Protein AF-A0A956KZS9-F1 (afdb_monomer_lite)

Radius of gyration: 33.41 Å; chains: 1; bounding box: 95×97×82 Å

Sequence (768 aa):
MQSKARRGGLTLGVLTASLLLGGCYVGGARHADEGEDDDGGEDGSRAAGRLVGPQTCVDTDKFFKENIWAPVLSKKCIGCHNPTGQAANTDLVLQMSDYPGYLEVNQQTMANVARLEIDGMPLLLAKPAALVEHGGGLQMPEGSEEYDMLAEMIERFGAPSHCKDDADINRFFDGLVDLDEEQTLRKATFLLASRMPTAEELDAVRGAGIDALDPVLDAVLHEDPFYGRIKEIVNDMLHTDAYRIGDDAVDTVDEDMFPDAFWFDAIEDTDVKNQMRALTNEAIAREPLEIVEYVLRNDKPFTEVFTGDYTIINPYSARSYGVPASEFADYDDASEKIPWSFEEIPQAGLLTTSVFLNRYPTTPTNRNRARSRFFYKFFLATDVMRLAARPLDATQIQSHNPTLNVAACTVCHANIDGPAGAFMNWDEQGRYRPMTGWFGDMIPPGFGDEELPYEDYPRAVQWLAEKMTHDSKFSLAMVHLVYTGLTGQEPLEEPMELEDVDYLARIRAFEAQDYVFKKIAEKFATSNYDLRVVFKEVVKSHYFRAVDTEETLDDQRFMELADMGTARLLPPEGLNRRLVATLGMPWIKNGVEVLNSGDYYKFFYGGIDSVSVTDRLTDMNGVMANVVERMSNEMACTATALDFTRPATERLLFPEVELTDLPGAAGAEDAIRANLVHLYQHLLGQRLDADDPEVDRAYGILTDVWQDGQAGLMLEESPYPVALPGPCRADDESIPTESQIIDDPDYTVRAWMAVVTYMLGDYRYLYE

Foldseek 3Di:
DDDDDDDDDDDDDDDDDDDDDDDDDDDDDDDDDDDDDDDDDDDDDDDDDDDDDPDDQDFLLRLCVPVNCVPPCVPQPQCQQACQHVCVVPLRHAADQQAVCSSVVNLVSLLVQLPDDDPNHRPQLCQCCPVDPNVVHNRDHPPDSNSVSSVVSSVCSVPGTDNDDPVNLVCLCPQFDWDAQQLLLQLLLLLQVLFGDDPVLSVQRPVPDNCSCVVVLVVSCLHPSNLVLLLVLVCLLQLLLLQLPQQSLLLLDDCVQQVQSQVLVPPPDPVVSRVLSNLLSVFLSCQLSVLQSVCQNVVHFSLCQFLPQWTKGALSVCSRNVNDPVVDPDSPDSPDIDTDHDPQARDRHNLLRSSSDQSQFDDPVCLQLSVLQSCCVQQQVGRLVVLLVDDDDPVQPPDPQCCVNPSSNVSSQLARQQCSQLCNQQHRSSDGRQDQDDDPSGDAHHHRPGHDDSVCSSNSSSVVSVVSVPDLSRLLSLLQSLLCSQQVDGQQRQDDDPPDPLNVLSNSLNVSRSVLSSVLSVVCVVVSNNSSSSNSSSSSDQQQIGDDGNDDDDPNSCSNCVSRHHWWFQQLVSLQSLLCRQLVHGDDDPRDRQSPDPVHCNVLQFHASSNPRSRGDRDDDPSNLVVLLVCLLLSLLARLLQQQLDALVSHRQQNQAHLPLDVPPPPSLVSLLVSLQSCCCRQQVDRDDSPDVVSVVLVVLLNVQLVVQVVQLPDPPRPDFQFRDPSSWQPDPPRPPVSTGGGNSSSNSVSSSRSSSVSSSDSSNRID

Secondary structure (DSSP, 8-state):
--------PPPPPP---------------------------------------------HHHHIIIIIIIIIIIIIITTTSSTTSTTTTSS--PPPTTSTTHHHHHHHHHHHHHT-EETTEEHHHHTTTTSS--SS--SS-TTSHHHHHHHHHHHHHHS------HHHHHGGGTTEEE--HHHHHHHHHHHHHSSPPPHHHHHHHTTS-GGGHHHHHHHHTTSHHHHHHHHHHHHHHH-GGGGGSTTTTGGGS-TTT-TTTTGGGG---HHHHHHHHHHHHHHHHHHHHHHHHHHHHTT--TTHHHH-S-EEE-HHHHHHTT--GGG-S-TT-TT--EEE--TTS---GGGG-HHHHHHS---TTTTTHHHHHHHHHHHSS--TTGGG-S---GGG--SSSHHHH-HHHHHHHHHHHHHHHHTTTB-TTS-B---SS--TTSPPSEETTEEPPGGGGGGHHHHHHHHHHHSHHHHHHHHHHHHHHHH-PPPPPPP--TT-TTHHHHHHHHHHHHHHHHHHHHHHHHTTS-HHHHHHHHHHSHHHHEEEESSPPPHHHHHHTTT-----BPPHHHHHHHHHHHHSS--EETTEETTT-TTTTTTTTT---SSS--S---S--HHHHHHHHHHHHHHHHHHHHHHHTS-GGG-SS-TT--TT--TTSTTHHHHHHHHHHHHHHHHH-----TT-HHHHHHHHHHHHHHHHHHHHHTSTT-SS-SBPPGGG-B--TTS-TTT-B-B-TTSHHHHHHHHHHHHHTSHHHHB-

pLDDT: mean 86.35, std 18.4, range [23.5, 98.75]

Structure (mmCIF, N/CA/C/O backbone):
data_AF-A0A956KZS9-F1
#
_entry.id   AF-A0A956KZS9-F1
#
loop_
_atom_site.group_PDB
_atom_site.id
_atom_site.type_symbol
_atom_site.label_atom_id
_atom_site.label_alt_id
_atom_site.label_comp_id
_atom_site.label_asym_id
_atom_site.label_entity_id
_atom_site.label_seq_id
_atom_site.pdbx_PDB_ins_code
_atom_site.Cartn_x
_atom_site.Cartn_y
_atom_site.Cartn_z
_atom_site.occupancy
_atom_site.B_iso_or_equiv
_atom_site.auth_seq_id
_atom_site.auth_comp_id
_atom_site.auth_asym_id
_atom_site.auth_atom_id
_atom_site.pdbx_PDB_model_num
ATOM 1 N N . MET A 1 1 ? 30.436 46.654 -4.394 1.00 29.55 1 MET A N 1
ATOM 2 C CA . MET A 1 1 ? 30.873 47.725 -3.469 1.00 29.55 1 MET A CA 1
ATOM 3 C C . MET A 1 1 ? 29.718 48.000 -2.512 1.00 29.55 1 MET A C 1
ATOM 5 O O . MET A 1 1 ? 28.668 48.353 -3.016 1.00 29.55 1 MET A O 1
ATOM 9 N N . GLN A 1 2 ? 29.944 47.813 -1.198 1.00 28.27 2 GLN A N 1
ATOM 10 C CA . GLN A 1 2 ? 29.070 48.126 -0.036 1.00 28.27 2 GLN A CA 1
ATOM 11 C C . GLN A 1 2 ? 27.721 47.366 0.065 1.00 28.27 2 GLN A C 1
ATOM 13 O O . GLN A 1 2 ? 27.026 47.228 -0.921 1.00 28.27 2 GLN A O 1
ATOM 18 N N . SER A 1 3 ? 27.261 46.844 1.210 1.00 26.53 3 SER A N 1
ATOM 19 C CA . SER A 1 3 ? 27.830 46.711 2.560 1.00 26.53 3 SER A CA 1
ATOM 20 C C . SER A 1 3 ? 27.109 45.594 3.334 1.00 26.53 3 SER A C 1
ATOM 22 O O . SER A 1 3 ? 25.911 45.396 3.173 1.00 26.53 3 SER A O 1
ATOM 24 N N . LYS A 1 4 ? 27.861 44.921 4.211 1.00 28.58 4 LYS A N 1
ATOM 25 C CA . LYS A 1 4 ? 27.448 43.883 5.168 1.00 28.58 4 LYS A CA 1
ATOM 26 C C . LYS A 1 4 ? 26.444 44.387 6.218 1.00 28.58 4 LYS A C 1
ATOM 28 O O . LYS A 1 4 ? 26.635 45.476 6.752 1.00 28.58 4 LYS A O 1
ATOM 33 N N . ALA A 1 5 ? 25.525 43.517 6.646 1.00 28.47 5 ALA A N 1
ATOM 34 C CA . ALA A 1 5 ? 24.864 43.598 7.950 1.00 28.47 5 ALA A CA 1
ATOM 35 C C . ALA A 1 5 ? 24.845 42.218 8.636 1.00 28.47 5 ALA A C 1
ATOM 37 O O . ALA A 1 5 ? 24.549 41.201 8.018 1.00 28.47 5 A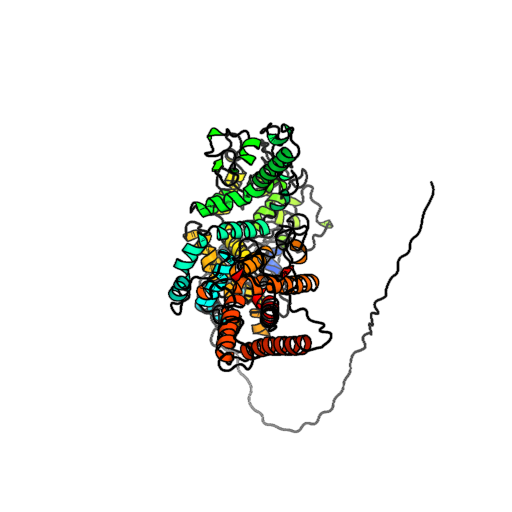LA A O 1
ATOM 38 N N . ARG A 1 6 ? 25.234 42.217 9.917 1.00 27.00 6 ARG A N 1
ATOM 39 C CA . ARG A 1 6 ? 25.347 41.086 10.853 1.00 27.00 6 ARG A CA 1
ATOM 40 C C . ARG A 1 6 ? 24.012 40.803 11.554 1.00 27.00 6 ARG A C 1
ATOM 42 O O . ARG A 1 6 ? 23.417 41.749 12.058 1.00 27.00 6 ARG A O 1
ATOM 49 N N . ARG A 1 7 ? 23.683 39.523 11.749 1.00 27.20 7 ARG A N 1
ATOM 50 C CA . ARG A 1 7 ? 23.001 38.899 12.914 1.00 27.20 7 ARG A CA 1
ATOM 51 C C . ARG A 1 7 ? 23.499 37.439 12.914 1.00 27.20 7 ARG A C 1
ATOM 53 O O . ARG A 1 7 ? 23.605 36.878 11.838 1.00 27.20 7 ARG A O 1
ATOM 60 N N . GLY A 1 8 ? 23.968 36.779 13.968 1.00 24.44 8 GLY A N 1
ATOM 61 C CA . GLY A 1 8 ? 23.693 36.863 15.399 1.00 24.44 8 GLY A CA 1
ATOM 62 C C . GLY A 1 8 ? 23.300 35.447 15.841 1.00 24.44 8 GLY A C 1
ATOM 63 O O . GLY A 1 8 ? 22.121 35.200 16.037 1.00 24.44 8 GLY A O 1
ATOM 64 N N . GLY A 1 9 ? 24.258 34.509 15.859 1.00 25.16 9 GLY A N 1
ATOM 65 C CA . GLY A 1 9 ? 24.026 33.099 16.194 1.00 25.16 9 GLY A CA 1
ATOM 66 C C . GLY A 1 9 ? 24.238 32.830 17.684 1.00 25.16 9 GLY A C 1
ATOM 67 O O . GLY A 1 9 ? 25.279 33.199 18.228 1.00 25.16 9 GLY A O 1
ATOM 68 N N . LEU A 1 10 ? 23.248 32.204 18.321 1.00 23.50 10 LEU A N 1
ATOM 69 C CA . LEU A 1 10 ? 23.356 31.580 19.638 1.00 23.50 10 LEU A CA 1
ATOM 70 C C . LEU A 1 10 ? 23.712 30.101 19.430 1.00 23.50 10 LEU A C 1
ATOM 72 O O . LEU A 1 10 ? 22.938 29.359 18.836 1.00 23.50 10 LEU A O 1
ATOM 76 N N . THR A 1 11 ? 24.873 29.684 19.922 1.00 26.30 11 THR A N 1
ATOM 77 C CA . THR A 1 11 ? 25.289 28.282 20.044 1.00 26.30 11 THR A CA 1
ATOM 78 C C . THR A 1 11 ? 25.059 27.828 21.483 1.00 26.30 11 THR A C 1
ATOM 80 O O . THR A 1 11 ? 25.614 28.417 22.411 1.00 26.30 11 THR A O 1
ATOM 83 N N . LEU A 1 12 ? 24.248 26.784 21.674 1.00 26.41 12 LEU A N 1
ATOM 84 C CA . LEU A 1 12 ? 24.100 26.082 22.949 1.00 26.41 12 LEU A CA 1
ATOM 85 C C . LEU A 1 12 ? 25.038 24.866 22.926 1.00 26.41 12 LEU A C 1
ATOM 87 O O . LEU A 1 12 ? 24.951 24.028 22.032 1.00 26.41 12 LEU A O 1
ATOM 91 N N . GLY A 1 13 ? 25.995 24.836 23.853 1.00 24.91 13 GLY A N 1
ATOM 92 C CA . GLY A 1 13 ? 27.030 23.810 23.937 1.00 24.91 13 GLY A CA 1
ATOM 93 C C . GLY A 1 13 ? 26.538 22.530 24.608 1.00 24.91 13 GLY A C 1
ATOM 94 O O . GLY A 1 13 ? 25.957 22.579 25.689 1.00 24.91 13 GLY A O 1
ATOM 95 N N . VAL A 1 14 ? 26.837 21.394 23.979 1.00 27.14 14 VAL A N 1
ATOM 96 C CA . VAL A 1 14 ? 26.756 20.054 24.569 1.00 27.14 14 VAL A CA 1
ATOM 97 C C . VAL A 1 14 ? 28.148 19.690 25.088 1.00 27.14 14 VAL A C 1
ATOM 99 O O . VAL A 1 14 ? 29.134 19.763 24.356 1.00 27.14 14 VAL A O 1
ATOM 102 N N . LEU A 1 15 ? 28.228 19.357 26.377 1.00 24.78 15 LEU A N 1
ATOM 103 C CA . LEU A 1 15 ? 29.437 18.904 27.060 1.00 24.78 15 LEU A CA 1
ATOM 104 C C . LEU A 1 15 ? 29.672 17.418 26.762 1.00 24.78 15 LEU A C 1
ATOM 106 O O . LEU A 1 15 ? 28.951 16.557 27.258 1.00 24.78 15 LEU A O 1
ATOM 110 N N . THR A 1 16 ? 30.712 17.125 25.990 1.00 26.62 16 THR A N 1
ATOM 111 C CA . THR A 1 16 ? 31.341 15.806 25.880 1.00 26.62 16 THR A CA 1
ATOM 112 C C . THR A 1 16 ? 32.398 15.651 26.972 1.00 26.62 16 THR A C 1
ATOM 114 O O . THR A 1 16 ? 33.301 16.478 27.101 1.00 26.62 16 THR A O 1
ATOM 117 N N . ALA A 1 17 ? 32.306 14.578 27.758 1.00 26.05 17 ALA A N 1
ATOM 118 C CA . ALA A 1 17 ? 33.358 14.148 28.672 1.00 26.05 17 ALA A CA 1
ATOM 119 C C . ALA A 1 17 ? 33.987 12.859 28.129 1.00 26.05 17 ALA A C 1
ATOM 121 O O . ALA A 1 17 ? 33.411 11.780 28.223 1.00 26.05 17 ALA A O 1
ATOM 122 N N . SER A 1 18 ? 35.179 12.991 27.553 1.00 26.69 18 SER A N 1
ATOM 123 C CA . SER A 1 18 ? 36.090 11.884 27.263 1.00 26.69 18 SER A CA 1
ATOM 124 C C . SER A 1 18 ? 37.120 11.795 28.387 1.00 26.69 18 SER A C 1
ATOM 126 O O . SER A 1 18 ? 37.703 12.813 28.762 1.00 26.69 18 SER A O 1
ATOM 128 N N . LEU A 1 19 ? 37.395 10.592 28.894 1.00 26.47 19 LEU A N 1
ATOM 129 C CA . LEU A 1 19 ? 38.575 10.329 29.716 1.00 26.47 19 LEU A CA 1
ATOM 130 C C . LEU A 1 19 ? 39.241 9.021 29.285 1.00 26.47 19 LEU A C 1
ATOM 132 O O . LEU A 1 19 ? 38.595 8.010 29.032 1.00 26.47 19 LEU A O 1
ATOM 136 N N . LEU A 1 20 ? 40.554 9.147 29.133 1.00 27.00 20 LEU A N 1
ATOM 137 C CA . LEU A 1 20 ? 41.500 8.286 28.443 1.00 27.00 20 LEU A CA 1
ATOM 138 C C . LEU A 1 20 ? 41.986 7.088 29.274 1.00 27.00 20 LEU A C 1
ATOM 140 O O . LEU A 1 20 ? 42.262 7.210 30.463 1.00 27.00 20 LEU A O 1
ATOM 144 N N . LEU A 1 21 ? 42.182 5.984 28.550 1.00 29.50 21 LEU A N 1
ATOM 145 C CA . LEU A 1 21 ? 43.272 4.995 28.581 1.00 29.50 21 LEU A CA 1
ATOM 146 C C . LEU A 1 21 ? 44.408 5.122 29.622 1.00 29.50 21 LEU A C 1
ATOM 148 O O . LEU A 1 21 ? 45.115 6.125 29.704 1.00 29.50 21 LEU A O 1
ATOM 152 N N . GLY A 1 22 ? 44.717 3.968 30.218 1.00 27.72 22 GLY A N 1
ATOM 153 C CA . GLY A 1 22 ? 46.010 3.544 30.772 1.00 27.72 22 GLY A CA 1
ATOM 154 C C . GLY A 1 22 ? 45.788 2.231 31.535 1.00 27.72 22 GLY A C 1
ATOM 155 O O . GLY A 1 22 ? 44.811 2.123 32.258 1.00 27.72 22 GLY A O 1
ATOM 156 N N . GLY A 1 23 ? 46.562 1.157 31.442 1.00 25.03 23 GLY A N 1
ATOM 157 C CA . GLY A 1 23 ? 47.848 0.856 30.834 1.00 25.03 23 GLY A CA 1
ATOM 158 C C . GLY A 1 23 ? 48.232 -0.563 31.296 1.00 25.03 23 GLY A C 1
ATOM 159 O O . GLY A 1 23 ? 47.736 -1.062 32.303 1.00 25.03 23 GLY A O 1
ATOM 160 N N . CYS A 1 24 ? 49.075 -1.218 30.513 1.00 25.02 24 CYS A N 1
ATOM 161 C CA . CYS A 1 24 ? 49.423 -2.634 30.548 1.00 25.02 24 CYS A CA 1
ATOM 162 C C . CYS A 1 24 ? 50.273 -3.133 31.751 1.00 25.02 24 CYS A C 1
ATOM 164 O O . CYS A 1 24 ? 51.173 -2.437 32.206 1.00 25.02 24 CYS A O 1
ATOM 166 N N . TYR A 1 25 ? 50.089 -4.432 32.058 1.00 24.92 25 TYR A N 1
ATOM 167 C CA . TYR A 1 25 ? 51.098 -5.495 32.303 1.00 24.92 25 TYR A CA 1
ATOM 168 C C . TYR A 1 25 ? 51.857 -5.706 33.648 1.00 24.92 25 TYR A C 1
ATOM 170 O O . TYR A 1 25 ? 52.351 -4.785 34.287 1.00 24.92 25 TYR A O 1
ATOM 178 N N . VAL A 1 26 ? 52.092 -7.020 33.888 1.00 27.70 26 VAL A N 1
ATOM 179 C CA . VAL A 1 26 ? 53.012 -7.758 34.806 1.00 27.70 26 VAL A CA 1
ATOM 180 C C . VAL A 1 26 ? 52.550 -7.882 36.272 1.00 27.70 26 VAL A C 1
ATOM 182 O O . VAL A 1 26 ? 52.285 -6.883 36.916 1.00 27.70 26 VAL A O 1
ATOM 185 N N . GLY A 1 27 ? 52.461 -9.044 36.936 1.00 24.81 27 GLY A N 1
ATOM 186 C CA . GLY A 1 27 ? 52.940 -10.414 36.699 1.00 24.81 27 GLY A CA 1
ATOM 187 C C . GLY A 1 27 ? 53.553 -10.980 38.001 1.00 24.81 27 GLY A C 1
ATOM 188 O O . GLY A 1 27 ? 54.194 -10.233 38.734 1.00 24.81 27 GLY A O 1
ATOM 189 N N . GLY A 1 28 ? 53.404 -12.288 38.272 1.00 24.89 28 GLY A N 1
ATOM 190 C CA . GLY A 1 28 ? 54.366 -13.038 39.106 1.00 24.89 28 GLY A CA 1
ATOM 191 C C . GLY A 1 28 ? 53.866 -13.811 40.342 1.00 24.89 28 GLY A C 1
ATOM 192 O O . GLY A 1 28 ? 53.926 -13.301 41.452 1.00 24.89 28 GLY A O 1
ATOM 193 N N . ALA A 1 29 ? 53.525 -15.085 40.108 1.00 27.73 29 ALA A N 1
ATOM 194 C CA . ALA A 1 29 ? 53.951 -16.316 40.806 1.00 27.73 29 ALA A CA 1
ATOM 195 C C . ALA A 1 29 ? 53.845 -16.488 42.343 1.00 27.73 29 ALA A C 1
ATOM 197 O O . ALA A 1 29 ? 54.455 -15.750 43.114 1.00 27.73 29 ALA A O 1
ATOM 198 N N . ARG A 1 30 ? 53.299 -17.651 42.754 1.00 27.86 30 ARG A N 1
ATOM 199 C CA . ARG A 1 30 ? 54.011 -18.658 43.579 1.00 27.86 30 ARG A CA 1
ATOM 200 C C . ARG A 1 30 ? 53.316 -20.033 43.588 1.00 27.86 30 ARG A C 1
ATOM 202 O O . ARG A 1 30 ? 52.121 -20.127 43.828 1.00 27.86 30 ARG A O 1
ATOM 209 N N . HIS A 1 31 ? 54.136 -21.055 43.341 1.00 27.97 31 HIS A N 1
ATOM 210 C CA . HIS A 1 31 ? 53.910 -22.498 43.477 1.00 27.97 31 HIS A CA 1
ATOM 211 C C . HIS A 1 31 ? 53.661 -22.957 44.923 1.00 27.97 31 HIS A C 1
ATOM 213 O O . HIS A 1 31 ? 54.248 -22.389 45.846 1.00 27.97 31 HIS A O 1
ATOM 219 N N . ALA A 1 32 ? 52.960 -24.085 45.072 1.00 29.39 32 ALA A N 1
ATOM 220 C CA . ALA A 1 32 ? 53.435 -25.237 45.845 1.00 29.39 32 ALA A CA 1
ATOM 221 C C . ALA A 1 32 ? 52.803 -26.526 45.286 1.00 29.39 32 ALA A C 1
ATOM 223 O O . ALA A 1 32 ? 51.636 -26.532 44.904 1.00 29.39 32 ALA A O 1
ATOM 224 N N . ASP A 1 33 ? 53.643 -27.546 45.203 1.00 31.08 33 ASP A N 1
ATOM 225 C CA . ASP A 1 33 ? 53.511 -28.870 44.592 1.00 31.08 33 ASP A CA 1
ATOM 226 C C . ASP A 1 33 ? 53.568 -29.934 45.708 1.00 31.08 33 ASP A C 1
ATOM 228 O O . ASP A 1 33 ? 54.016 -29.593 46.803 1.00 31.08 33 ASP A O 1
ATOM 232 N N . GLU A 1 34 ? 53.113 -31.159 45.417 1.00 31.23 34 GLU A N 1
ATOM 233 C CA . GLU A 1 34 ? 53.352 -32.467 46.085 1.00 31.23 34 GLU A CA 1
ATOM 234 C C . GLU A 1 34 ? 52.202 -33.428 45.676 1.00 31.23 34 GLU A C 1
ATOM 236 O O . GLU A 1 34 ? 51.037 -33.123 45.924 1.00 31.23 34 GLU A O 1
ATOM 241 N N . GLY A 1 35 ? 52.392 -34.609 45.074 1.00 28.72 35 GLY A N 1
ATOM 242 C CA . GLY A 1 35 ? 53.581 -35.325 44.607 1.00 28.72 35 GLY A CA 1
ATOM 243 C C . GLY A 1 35 ? 53.212 -36.715 44.031 1.00 28.72 35 GLY A C 1
ATOM 244 O O . GLY A 1 35 ? 52.112 -37.199 44.302 1.00 28.72 35 GLY A O 1
ATOM 245 N N . GLU A 1 36 ? 54.171 -37.278 43.269 1.00 31.92 36 GLU A N 1
ATOM 246 C CA . GLU A 1 36 ? 54.556 -38.704 43.033 1.00 31.92 36 GLU A CA 1
ATOM 247 C C . GLU A 1 36 ? 53.495 -39.746 42.601 1.00 31.92 36 GLU A C 1
ATOM 249 O O . GLU A 1 36 ? 52.375 -39.763 43.095 1.00 31.92 36 GLU A O 1
ATOM 254 N N . ASP A 1 37 ? 53.757 -40.802 41.825 1.00 30.58 37 ASP A N 1
ATOM 255 C CA . ASP A 1 37 ? 54.758 -41.293 40.847 1.00 30.58 37 ASP A CA 1
ATOM 256 C C . ASP A 1 37 ? 54.265 -42.736 40.536 1.00 30.58 37 ASP A C 1
ATOM 258 O O . ASP A 1 37 ? 53.800 -43.401 41.462 1.00 30.58 37 ASP A O 1
ATOM 262 N N . ASP A 1 38 ? 54.320 -43.227 39.289 1.00 30.42 38 ASP A N 1
ATOM 263 C CA . ASP A 1 38 ? 54.950 -44.524 38.933 1.00 30.42 38 ASP A CA 1
ATOM 264 C C . ASP A 1 38 ? 54.878 -44.798 37.412 1.00 30.42 38 ASP A C 1
ATOM 266 O O . ASP A 1 38 ? 53.890 -44.510 36.731 1.00 30.42 38 ASP A O 1
ATOM 270 N N . ASP A 1 39 ? 55.968 -45.372 36.915 1.00 33.31 39 ASP A N 1
ATOM 271 C CA . ASP A 1 39 ? 56.410 -45.513 35.531 1.00 33.31 39 ASP A CA 1
ATOM 272 C C . ASP A 1 39 ? 55.851 -46.741 34.785 1.00 33.31 39 ASP A C 1
ATOM 274 O O . ASP A 1 39 ? 55.546 -47.783 35.368 1.00 33.31 39 ASP A O 1
ATOM 278 N N . GLY A 1 40 ? 55.910 -46.687 33.444 1.00 29.81 40 GLY A N 1
ATOM 279 C CA . GLY A 1 40 ? 56.301 -47.868 32.661 1.00 29.81 40 GLY A CA 1
ATOM 280 C C . GLY A 1 40 ? 55.785 -47.979 31.219 1.00 29.81 40 GLY A C 1
ATOM 281 O O . GLY A 1 40 ? 54.644 -48.375 31.002 1.00 29.81 40 GLY A O 1
ATOM 282 N N . GLY A 1 41 ? 56.692 -47.827 30.240 1.00 27.33 41 GLY A N 1
ATOM 283 C CA . GLY A 1 41 ? 56.705 -48.674 29.032 1.00 27.33 41 GLY A CA 1
ATOM 284 C C . GLY A 1 41 ? 56.684 -47.975 27.666 1.00 27.33 41 GLY A C 1
ATOM 285 O O . GLY A 1 41 ? 55.657 -47.464 27.239 1.00 27.33 41 GLY A O 1
ATOM 286 N N . GLU A 1 42 ? 57.817 -48.032 26.961 1.00 30.89 42 GLU A N 1
ATOM 287 C CA . GLU A 1 42 ? 58.079 -47.492 25.618 1.00 30.89 42 GLU A CA 1
ATOM 288 C C . GLU A 1 42 ? 57.478 -48.292 24.431 1.00 30.89 42 GLU A C 1
ATOM 290 O O . GLU A 1 42 ? 57.333 -49.511 24.484 1.00 30.89 42 GLU A O 1
ATOM 295 N N . ASP A 1 43 ? 57.333 -47.548 23.321 1.00 29.28 43 ASP A N 1
ATOM 296 C CA . ASP A 1 43 ? 57.539 -47.891 21.896 1.00 29.28 43 ASP A CA 1
ATOM 297 C C . ASP A 1 43 ? 56.428 -48.577 21.064 1.00 29.28 43 ASP A C 1
ATOM 299 O O . ASP A 1 43 ? 55.805 -49.557 21.466 1.00 29.28 43 ASP A O 1
ATOM 303 N N . GLY A 1 44 ? 56.266 -48.094 19.818 1.00 26.36 44 GLY A N 1
ATOM 304 C CA . GLY A 1 44 ? 55.715 -48.902 18.720 1.00 26.36 44 GLY A CA 1
ATOM 305 C C . GLY A 1 44 ? 54.584 -48.328 17.850 1.00 26.36 44 GLY A C 1
ATOM 306 O O . GLY A 1 44 ? 53.469 -48.826 17.880 1.00 26.36 44 GLY A O 1
ATOM 307 N N . SER A 1 45 ? 54.923 -47.395 16.955 1.00 27.77 45 SER A N 1
ATOM 308 C CA . SER A 1 45 ? 54.400 -47.244 15.575 1.00 27.77 45 SER A CA 1
ATOM 309 C C . SER A 1 45 ? 52.891 -47.066 15.267 1.00 27.77 45 SER A C 1
ATOM 311 O O . SER A 1 45 ? 52.046 -47.927 15.488 1.00 27.77 45 SER A O 1
ATOM 313 N N . ARG A 1 46 ? 52.633 -45.963 14.547 1.00 37.00 46 ARG A N 1
ATOM 314 C CA . ARG A 1 46 ? 51.462 -45.591 13.728 1.00 37.00 46 ARG A CA 1
ATOM 315 C C . ARG A 1 46 ? 50.700 -46.752 13.058 1.00 37.00 46 ARG A C 1
ATOM 317 O O . ARG A 1 46 ? 51.257 -47.451 12.215 1.00 37.00 46 ARG A O 1
ATOM 324 N N . ALA A 1 47 ? 49.383 -46.782 13.266 1.00 27.16 47 ALA A N 1
ATOM 325 C CA . ALA A 1 47 ? 48.400 -47.253 12.289 1.00 27.16 47 ALA A CA 1
ATOM 326 C C . ALA A 1 47 ? 47.096 -46.441 12.421 1.00 27.16 47 ALA A C 1
ATOM 328 O O . ALA A 1 47 ? 46.696 -46.064 13.518 1.00 27.16 47 ALA A O 1
ATOM 329 N N . ALA A 1 48 ? 46.498 -46.136 11.270 1.00 37.91 48 ALA A N 1
ATOM 330 C CA . ALA A 1 48 ? 45.388 -45.221 11.026 1.00 37.91 48 ALA A CA 1
ATOM 331 C C . ALA A 1 48 ? 44.196 -45.340 11.998 1.00 37.91 48 ALA A C 1
ATOM 333 O O . ALA A 1 48 ? 43.544 -46.380 12.083 1.00 37.91 48 ALA A O 1
ATOM 334 N N . GLY A 1 49 ? 43.875 -44.226 12.663 1.00 24.97 49 GLY A N 1
ATOM 335 C CA . GLY A 1 49 ? 42.682 -44.043 13.485 1.00 24.97 49 GLY A CA 1
ATOM 336 C C . GLY A 1 49 ? 41.702 -43.101 12.796 1.00 24.97 49 GLY A C 1
ATOM 337 O O . GLY A 1 49 ? 41.879 -41.890 12.798 1.00 24.97 49 GLY A O 1
ATOM 338 N N . ARG A 1 50 ? 40.682 -43.702 12.191 1.00 28.75 50 ARG A N 1
ATOM 339 C CA . ARG A 1 50 ? 39.466 -43.098 11.643 1.00 28.75 50 ARG A CA 1
ATOM 340 C C . ARG A 1 50 ? 38.792 -42.216 12.711 1.00 28.75 50 ARG A C 1
ATOM 342 O O . ARG A 1 50 ? 38.362 -42.745 13.732 1.00 28.75 50 ARG A O 1
ATOM 349 N N . LEU A 1 51 ? 38.680 -40.909 12.478 1.00 29.75 51 LEU A N 1
ATOM 350 C CA . LEU A 1 51 ? 37.819 -40.020 13.263 1.00 29.75 51 LEU A CA 1
ATOM 351 C C . LEU A 1 51 ? 36.449 -39.960 12.578 1.00 29.75 51 LEU A C 1
ATOM 353 O O . LEU A 1 51 ? 36.276 -39.247 11.599 1.00 29.75 51 LEU A O 1
ATOM 357 N N . VAL A 1 52 ? 35.488 -40.750 13.059 1.00 31.70 52 VAL A N 1
ATOM 358 C CA . VAL A 1 52 ? 34.066 -40.598 12.712 1.00 31.70 52 VAL A CA 1
ATOM 359 C C . VAL A 1 52 ? 33.278 -40.603 14.019 1.00 31.70 52 VAL A C 1
ATOM 361 O O . VAL A 1 52 ? 33.090 -41.655 14.630 1.00 31.70 52 VAL A O 1
ATOM 364 N N . GLY A 1 53 ? 32.863 -39.413 14.458 1.00 30.14 53 GLY A N 1
ATOM 365 C CA . GLY A 1 53 ? 31.662 -39.228 15.279 1.00 30.14 53 GLY A CA 1
ATOM 366 C C . GLY A 1 53 ? 30.416 -39.176 14.379 1.00 30.14 53 GLY A C 1
ATOM 367 O O . GLY A 1 53 ? 30.573 -39.184 13.155 1.00 30.14 53 GLY A O 1
ATOM 368 N N . PRO A 1 54 ? 29.188 -39.165 14.933 1.00 37.06 54 PRO A N 1
ATOM 369 C CA . PRO A 1 54 ? 27.968 -39.171 14.127 1.00 37.06 54 PRO A CA 1
ATOM 370 C C . PRO A 1 54 ? 27.958 -37.938 13.216 1.00 37.06 54 PRO A C 1
ATOM 372 O O . PRO A 1 54 ? 27.940 -36.811 13.702 1.00 37.06 54 PRO A O 1
ATOM 375 N N . GLN A 1 55 ? 28.031 -38.157 11.902 1.00 47.53 55 GLN A N 1
ATOM 376 C CA . GLN A 1 55 ? 27.969 -37.083 10.917 1.00 47.53 55 GLN A CA 1
ATOM 377 C C . GLN A 1 55 ? 26.593 -36.422 11.000 1.00 47.53 55 GLN A C 1
ATOM 379 O O . GLN A 1 55 ? 25.582 -37.029 10.649 1.00 47.53 55 GLN A O 1
ATOM 384 N N . THR A 1 56 ? 26.556 -35.174 11.459 1.00 56.44 56 THR A N 1
ATOM 385 C CA . THR A 1 56 ? 25.462 -34.255 11.152 1.00 56.44 56 THR A CA 1
ATOM 386 C C . THR A 1 56 ? 25.417 -34.101 9.634 1.00 56.44 56 THR A C 1
ATOM 388 O O . THR A 1 56 ? 26.404 -33.680 9.032 1.00 56.44 56 THR A O 1
ATOM 391 N N . CYS A 1 57 ? 24.311 -34.498 9.005 1.00 68.38 57 CYS A N 1
ATOM 392 C CA . CYS A 1 57 ? 24.073 -34.236 7.588 1.00 68.38 57 CYS A CA 1
ATOM 393 C C . CYS A 1 57 ? 24.109 -32.712 7.383 1.00 68.38 57 CYS A C 1
ATOM 395 O O . CYS A 1 57 ? 23.382 -31.992 8.062 1.00 68.38 57 CYS A O 1
ATOM 397 N N . VAL A 1 58 ? 24.972 -32.220 6.495 1.00 72.94 58 VAL A N 1
ATOM 398 C CA . VAL A 1 58 ? 25.022 -30.802 6.104 1.00 72.94 58 VAL A CA 1
ATOM 399 C C . VAL A 1 58 ? 24.571 -30.713 4.654 1.00 72.94 58 VAL A C 1
ATOM 401 O O . VAL A 1 58 ? 25.152 -31.410 3.815 1.00 72.94 58 VAL A O 1
ATOM 404 N N . ASP A 1 59 ? 23.549 -29.902 4.361 1.00 78.12 59 ASP A N 1
ATOM 405 C CA . ASP A 1 59 ? 23.099 -29.652 2.989 1.00 78.12 59 ASP A CA 1
ATOM 406 C C . ASP A 1 59 ? 24.239 -29.181 2.109 1.00 78.12 59 ASP A C 1
ATOM 408 O O . ASP A 1 59 ? 25.110 -28.429 2.544 1.00 78.12 59 ASP A O 1
ATOM 412 N N . THR A 1 60 ? 24.183 -29.574 0.845 1.00 81.50 60 THR A N 1
ATOM 413 C CA . THR A 1 60 ? 25.112 -29.085 -0.174 1.00 81.50 60 THR A CA 1
ATOM 414 C C . THR A 1 60 ? 25.032 -27.564 -0.290 1.00 81.50 60 THR A C 1
ATOM 416 O O . THR A 1 60 ? 26.071 -26.915 -0.367 1.00 81.50 60 THR A O 1
ATOM 419 N N . ASP A 1 61 ? 23.831 -26.990 -0.193 1.00 78.06 61 ASP A N 1
ATOM 420 C CA . ASP A 1 61 ? 23.604 -25.541 -0.266 1.00 78.06 61 ASP A CA 1
ATOM 421 C C . ASP A 1 61 ? 24.134 -24.833 0.981 1.00 78.06 61 ASP A C 1
ATOM 423 O O . ASP A 1 61 ? 24.833 -23.830 0.880 1.00 78.06 61 ASP A O 1
ATOM 427 N N . LYS A 1 62 ? 23.894 -25.399 2.170 1.00 77.19 62 LYS A N 1
ATOM 428 C CA . LYS A 1 62 ? 24.429 -24.855 3.423 1.00 77.19 62 LYS A CA 1
ATOM 429 C C . LYS A 1 62 ? 25.957 -24.897 3.443 1.00 77.19 62 LYS A C 1
ATOM 431 O O . LYS A 1 62 ? 26.592 -23.893 3.751 1.00 77.19 62 LYS A O 1
ATOM 436 N N . PHE A 1 63 ? 26.543 -26.034 3.068 1.00 84.06 63 PHE A N 1
ATOM 437 C CA . PHE A 1 63 ? 27.992 -26.184 2.964 1.00 84.06 63 PHE A CA 1
ATOM 438 C C . PHE A 1 63 ? 28.567 -25.221 1.920 1.00 84.06 63 PHE A C 1
ATOM 440 O O . PHE A 1 63 ? 29.594 -24.590 2.162 1.00 84.06 63 PHE A O 1
ATOM 447 N N . PHE A 1 64 ? 27.884 -25.033 0.786 1.00 88.38 64 PHE A N 1
ATOM 448 C CA . PHE A 1 64 ? 28.274 -24.020 -0.185 1.00 88.38 64 PHE A CA 1
ATOM 449 C C . PHE A 1 64 ? 28.288 -22.625 0.446 1.00 88.38 64 PHE A C 1
ATOM 451 O O . PHE A 1 64 ? 29.309 -21.952 0.375 1.00 88.38 64 PHE A O 1
ATOM 458 N N . LYS A 1 65 ? 27.211 -22.188 1.102 1.00 77.56 65 LYS A N 1
ATOM 459 C CA . LYS A 1 65 ? 27.123 -20.839 1.684 1.00 77.56 65 LYS A CA 1
ATOM 460 C C . LYS A 1 65 ? 28.159 -20.605 2.792 1.00 77.56 65 LYS A C 1
ATOM 462 O O . LYS A 1 65 ? 28.922 -19.639 2.739 1.00 77.56 65 LYS A O 1
ATOM 467 N N . GLU A 1 66 ? 28.214 -21.506 3.771 1.00 78.50 66 GLU A N 1
ATOM 468 C CA . GLU A 1 66 ? 28.999 -21.328 5.000 1.00 78.50 66 GLU A CA 1
ATOM 469 C C . GLU A 1 66 ? 30.479 -21.696 4.825 1.00 78.50 66 GLU A C 1
ATOM 471 O O . GLU A 1 66 ? 31.351 -21.019 5.371 1.00 78.50 66 GLU A O 1
ATOM 476 N N . ASN A 1 67 ? 30.783 -22.749 4.058 1.00 84.38 67 ASN A N 1
ATOM 477 C CA . ASN A 1 67 ? 32.131 -23.320 3.969 1.00 84.38 67 ASN A CA 1
ATOM 478 C C . ASN A 1 67 ? 32.847 -23.020 2.650 1.00 84.38 67 ASN A C 1
ATOM 480 O O . ASN A 1 67 ? 34.057 -23.212 2.575 1.00 84.38 67 ASN A O 1
ATOM 484 N N . ILE A 1 68 ? 32.146 -22.537 1.619 1.00 91.31 68 ILE A N 1
ATOM 485 C CA . ILE A 1 68 ? 32.751 -22.270 0.306 1.00 91.31 68 ILE A CA 1
ATOM 486 C C . ILE A 1 68 ? 32.610 -20.813 -0.095 1.00 91.31 68 ILE A C 1
ATOM 488 O O . ILE A 1 68 ? 33.609 -20.155 -0.385 1.00 91.31 68 ILE A O 1
ATOM 492 N N . TRP A 1 69 ? 31.396 -20.280 -0.096 1.00 84.94 69 TRP A N 1
ATOM 493 C CA . TRP A 1 69 ? 31.125 -18.926 -0.529 1.00 84.94 69 TRP A CA 1
ATOM 494 C C . TRP A 1 69 ? 31.812 -17.913 0.381 1.00 84.94 69 TRP A C 1
ATOM 496 O O . TRP A 1 69 ? 32.721 -17.214 -0.070 1.00 84.94 69 TRP A O 1
ATOM 506 N N . ALA A 1 70 ? 31.429 -17.875 1.659 1.00 74.50 70 ALA A N 1
ATOM 507 C CA . ALA A 1 70 ? 31.942 -16.905 2.621 1.00 74.50 70 ALA A CA 1
ATOM 508 C C . ALA A 1 70 ? 33.472 -16.989 2.855 1.00 74.50 70 ALA A C 1
ATOM 510 O O . ALA A 1 70 ? 34.123 -15.940 2.871 1.00 74.50 70 ALA A O 1
ATOM 511 N N . PRO A 1 71 ? 34.094 -18.174 3.021 1.00 77.94 71 PRO A N 1
ATOM 512 C CA . PRO A 1 71 ? 35.529 -18.252 3.304 1.00 77.94 71 PRO A CA 1
ATOM 513 C C . PRO A 1 71 ? 36.422 -18.307 2.053 1.00 77.94 71 PRO A C 1
ATOM 515 O O . PRO A 1 71 ? 37.557 -17.828 2.116 1.00 77.94 71 PRO A O 1
ATOM 518 N N . VAL A 1 72 ? 35.945 -18.854 0.925 1.00 85.06 72 VAL A N 1
ATOM 519 C CA . VAL A 1 72 ? 36.787 -19.124 -0.255 1.00 85.06 72 VAL A CA 1
ATOM 520 C C . VAL A 1 72 ? 36.421 -18.233 -1.438 1.00 85.06 72 VAL A C 1
ATOM 522 O O . VAL A 1 72 ? 37.231 -17.398 -1.854 1.00 85.06 72 VAL A O 1
ATOM 525 N N . LEU A 1 73 ? 35.220 -18.393 -1.999 1.00 86.19 73 LEU A N 1
ATOM 526 C CA . LEU A 1 73 ? 34.871 -17.760 -3.271 1.00 86.19 73 LEU A CA 1
ATOM 527 C C . LEU A 1 73 ? 34.769 -16.240 -3.148 1.00 86.19 73 LEU A C 1
ATOM 529 O O . LEU A 1 73 ? 35.369 -15.534 -3.961 1.00 86.19 73 LEU A O 1
ATOM 533 N N . SER A 1 74 ? 34.086 -15.732 -2.121 1.00 76.56 74 SER A N 1
ATOM 534 C CA . SER A 1 74 ? 33.881 -14.293 -1.912 1.00 76.56 74 SER A CA 1
ATOM 535 C C . SER A 1 74 ? 35.181 -13.546 -1.571 1.00 76.56 74 SER A C 1
ATOM 537 O O . SER A 1 74 ? 35.311 -12.356 -1.860 1.00 76.56 74 SER A O 1
ATOM 539 N N . LYS A 1 75 ? 36.173 -14.247 -1.004 1.00 77.69 75 LYS A N 1
ATOM 540 C CA . LYS A 1 75 ? 37.448 -13.661 -0.557 1.00 77.69 75 LYS A CA 1
ATOM 541 C C . LYS A 1 75 ? 38.572 -13.792 -1.582 1.00 77.69 75 LYS A C 1
ATOM 543 O O . LYS A 1 75 ? 39.374 -12.870 -1.715 1.00 77.69 75 LYS A O 1
ATOM 548 N N . LYS A 1 76 ? 38.658 -14.922 -2.293 1.00 80.06 76 LYS A N 1
ATOM 549 C CA . LYS A 1 76 ? 39.813 -15.252 -3.154 1.00 80.06 76 LYS A CA 1
ATOM 550 C C . LYS A 1 76 ? 39.485 -15.316 -4.642 1.00 80.06 76 LYS A C 1
ATOM 552 O O . LYS A 1 76 ? 40.346 -15.008 -5.461 1.00 80.06 76 LYS A O 1
ATOM 557 N N . CYS A 1 77 ? 38.261 -15.695 -5.010 1.00 85.69 77 CYS A N 1
ATOM 558 C CA . CYS A 1 77 ? 37.916 -15.976 -6.407 1.00 85.69 77 CYS A CA 1
ATOM 559 C C . CYS A 1 77 ? 37.158 -14.819 -7.062 1.00 85.69 77 CYS A C 1
ATOM 561 O O . CYS A 1 77 ? 37.549 -14.360 -8.138 1.00 85.69 77 CYS A O 1
ATOM 563 N N . ILE A 1 78 ? 36.118 -14.304 -6.399 1.00 83.44 78 ILE A N 1
ATOM 564 C CA . ILE A 1 78 ? 35.179 -13.324 -6.964 1.00 83.44 78 ILE A CA 1
ATOM 565 C C . ILE A 1 78 ? 35.863 -12.033 -7.419 1.00 83.44 78 ILE A C 1
ATOM 567 O O . ILE A 1 78 ? 35.390 -11.384 -8.341 1.00 83.44 78 ILE A O 1
ATOM 571 N N . GLY A 1 79 ? 37.007 -11.661 -6.832 1.00 74.19 79 GLY A N 1
ATOM 572 C CA . GLY A 1 79 ? 37.758 -10.471 -7.244 1.00 74.19 79 GLY A CA 1
ATOM 573 C C . GLY A 1 79 ? 38.191 -10.501 -8.717 1.00 74.19 79 GLY A C 1
ATOM 574 O O . GLY A 1 79 ? 38.245 -9.455 -9.360 1.00 74.19 79 GLY A O 1
ATOM 575 N N . CYS A 1 80 ? 38.445 -11.694 -9.267 1.00 79.44 80 CYS A N 1
ATOM 576 C CA . CYS A 1 80 ? 38.771 -11.891 -10.684 1.00 79.44 80 CYS A CA 1
ATOM 577 C C . CYS A 1 80 ? 37.650 -12.598 -11.460 1.00 79.44 80 CYS A C 1
ATOM 579 O O . CYS A 1 80 ? 37.460 -12.300 -12.638 1.00 79.44 80 CYS A O 1
ATOM 581 N N . HIS A 1 81 ? 36.928 -13.515 -10.812 1.00 88.50 81 HIS A N 1
ATOM 582 C CA . HIS A 1 81 ? 35.860 -14.345 -11.374 1.00 88.50 81 HIS A CA 1
ATOM 583 C C . HIS A 1 81 ? 34.486 -13.721 -11.145 1.00 88.50 81 HIS A C 1
ATOM 585 O O . HIS A 1 81 ? 33.650 -14.253 -10.425 1.00 88.50 81 HIS A O 1
ATOM 591 N N . ASN A 1 82 ? 34.267 -12.569 -11.754 1.00 80.75 82 ASN A N 1
ATOM 592 C CA . ASN A 1 82 ? 32.974 -11.894 -11.818 1.00 80.75 82 ASN A CA 1
ATOM 593 C C . ASN A 1 82 ? 32.778 -11.392 -13.260 1.00 80.75 82 ASN A C 1
ATOM 595 O O . ASN A 1 82 ? 33.756 -11.438 -14.017 1.00 80.75 82 ASN A O 1
ATOM 599 N N . PRO A 1 83 ? 31.588 -10.894 -13.658 1.00 67.44 83 PRO A N 1
ATOM 600 C CA . PRO A 1 83 ? 31.290 -10.509 -15.048 1.00 67.44 83 PRO A CA 1
ATOM 601 C C . PRO A 1 83 ? 32.262 -9.496 -15.666 1.00 67.44 83 PRO A C 1
ATOM 603 O O . PRO A 1 83 ? 32.216 -9.207 -16.856 1.00 67.44 83 PRO A O 1
ATOM 606 N N . THR A 1 84 ? 33.135 -8.918 -14.847 1.00 54.25 84 THR A N 1
ATOM 607 C CA . THR A 1 84 ? 33.963 -7.770 -15.193 1.00 54.25 84 THR A CA 1
ATOM 608 C C . THR A 1 84 ? 35.415 -7.918 -14.769 1.00 54.25 84 THR A C 1
ATOM 610 O O . THR A 1 84 ? 36.266 -7.127 -15.173 1.00 54.25 84 THR A O 1
ATOM 613 N N . GLY A 1 85 ? 35.715 -8.926 -13.952 1.00 62.41 85 GLY A N 1
ATOM 614 C CA . GLY A 1 85 ? 37.052 -9.205 -13.469 1.00 62.41 85 GLY A CA 1
ATOM 615 C C . GLY A 1 85 ? 37.942 -9.769 -14.574 1.00 62.41 85 GLY A C 1
ATOM 616 O O . GLY A 1 85 ? 37.502 -10.097 -15.674 1.00 62.41 85 GLY A O 1
ATOM 617 N N . GLN A 1 86 ? 39.234 -9.913 -14.281 1.00 74.81 86 GLN A N 1
ATOM 618 C CA . GLN A 1 86 ? 40.215 -10.397 -15.264 1.00 74.81 86 GLN A CA 1
ATOM 619 C C . GLN A 1 86 ? 39.896 -11.804 -15.807 1.00 74.81 86 GLN A C 1
ATOM 621 O O . GLN A 1 86 ? 40.405 -12.182 -16.860 1.00 74.81 86 GLN A O 1
ATOM 626 N N . ALA A 1 87 ? 39.045 -12.561 -15.110 1.00 81.38 87 ALA A N 1
ATOM 627 C CA . ALA A 1 87 ? 38.589 -13.888 -15.494 1.00 81.38 87 ALA A CA 1
ATOM 628 C C . ALA A 1 87 ? 37.123 -13.917 -15.984 1.00 81.38 87 ALA A C 1
ATOM 630 O O . ALA A 1 87 ? 36.517 -14.986 -16.010 1.00 81.38 87 ALA A O 1
ATOM 631 N N . ALA A 1 88 ? 36.563 -12.781 -16.420 1.00 78.88 88 ALA A N 1
ATOM 632 C CA . ALA A 1 88 ? 35.185 -12.680 -16.922 1.00 78.88 88 ALA A CA 1
ATOM 633 C C . ALA A 1 88 ? 34.879 -13.581 -18.135 1.00 78.88 88 ALA A C 1
ATOM 635 O O . ALA A 1 88 ? 33.733 -13.933 -18.366 1.00 78.88 88 ALA A O 1
ATOM 636 N N . ASN A 1 89 ? 35.902 -13.986 -18.895 1.00 82.00 89 ASN A N 1
ATOM 637 C CA . ASN A 1 89 ? 35.760 -14.887 -20.047 1.00 82.00 89 ASN A CA 1
ATOM 638 C C . ASN A 1 89 ? 35.941 -16.374 -19.686 1.00 82.00 89 ASN A C 1
ATOM 640 O O . ASN A 1 89 ? 36.161 -17.199 -20.573 1.00 82.00 89 ASN A O 1
ATOM 644 N N . THR A 1 90 ? 35.975 -16.714 -18.397 1.00 88.50 90 THR A N 1
ATOM 645 C CA . THR A 1 90 ? 36.087 -18.108 -17.941 1.00 88.50 90 THR A CA 1
ATOM 646 C C . THR A 1 90 ? 34.712 -18.692 -17.648 1.00 88.50 90 THR A C 1
ATOM 648 O O . THR A 1 90 ? 33.759 -17.948 -17.480 1.00 88.50 90 THR A O 1
ATOM 651 N N . ASP A 1 91 ? 34.609 -20.014 -17.520 1.00 87.44 91 ASP A N 1
ATOM 652 C CA . ASP A 1 91 ? 33.344 -20.667 -17.147 1.00 87.44 91 ASP A CA 1
ATOM 653 C C . ASP A 1 91 ? 32.941 -20.414 -15.677 1.00 87.44 91 ASP A C 1
ATOM 655 O O . ASP A 1 91 ? 31.819 -20.717 -15.277 1.00 87.44 91 ASP A O 1
ATOM 659 N N . LEU A 1 92 ? 33.848 -19.861 -14.857 1.00 91.50 92 LEU A N 1
ATOM 660 C CA . LEU A 1 92 ? 33.581 -19.468 -13.474 1.00 91.50 92 LEU A CA 1
ATOM 661 C C . LEU A 1 92 ? 33.362 -17.950 -13.418 1.00 91.50 92 LEU A C 1
ATOM 663 O O . LEU A 1 92 ? 34.310 -17.192 -13.216 1.00 91.50 92 LEU A O 1
ATOM 667 N N . VAL A 1 93 ? 32.116 -17.510 -13.590 1.00 88.75 93 VAL A N 1
ATOM 668 C CA . VAL A 1 93 ? 31.709 -16.103 -13.445 1.00 88.75 93 VAL A CA 1
ATOM 669 C C . VAL A 1 93 ? 30.692 -15.994 -12.315 1.00 88.75 93 VAL A C 1
ATOM 671 O O . VAL A 1 93 ? 29.555 -16.433 -12.453 1.00 88.75 93 VAL A O 1
ATOM 674 N N . LEU A 1 94 ? 31.114 -15.437 -11.179 1.00 83.56 94 LEU A N 1
ATOM 675 C CA . LEU A 1 94 ? 30.296 -15.337 -9.974 1.00 83.56 94 LEU A CA 1
ATOM 676 C C . LEU A 1 94 ? 29.549 -13.995 -9.933 1.00 83.56 94 LEU A C 1
ATOM 678 O O . LEU A 1 94 ? 30.141 -12.934 -10.144 1.00 83.56 94 LEU A O 1
ATOM 682 N N . GLN A 1 95 ? 28.257 -14.048 -9.633 1.00 78.44 95 GLN A N 1
ATOM 683 C CA . GLN A 1 95 ? 27.410 -12.910 -9.304 1.00 78.44 95 GLN A CA 1
ATOM 684 C C . GLN A 1 95 ? 27.763 -12.346 -7.923 1.00 78.44 95 GLN A C 1
ATOM 686 O O . GLN A 1 95 ? 28.219 -13.058 -7.027 1.00 78.44 95 GLN A O 1
ATOM 691 N N . MET A 1 96 ? 27.579 -11.041 -7.763 1.00 69.19 96 MET A N 1
ATOM 692 C CA . MET A 1 96 ? 27.823 -10.347 -6.497 1.00 69.19 96 MET A CA 1
ATOM 693 C C . MET A 1 96 ? 26.681 -10.610 -5.511 1.00 69.19 96 MET A C 1
ATOM 695 O O . MET A 1 96 ? 25.584 -10.959 -5.936 1.00 69.19 96 MET A O 1
ATOM 699 N N . SER A 1 97 ? 26.924 -10.385 -4.218 1.00 63.22 97 SER A N 1
ATOM 700 C CA . SER A 1 97 ? 25.930 -10.597 -3.154 1.00 63.22 97 SER A CA 1
ATOM 701 C C . SER A 1 97 ? 24.675 -9.732 -3.259 1.00 63.22 97 SER A C 1
ATOM 703 O O . SER A 1 97 ? 23.692 -9.946 -2.566 1.00 63.22 97 SER A O 1
ATOM 705 N N . ASP A 1 98 ? 24.714 -8.746 -4.140 1.00 58.34 98 ASP A N 1
ATOM 706 C CA . ASP A 1 98 ? 23.679 -7.742 -4.304 1.00 58.34 98 ASP A CA 1
ATOM 707 C C . ASP A 1 98 ? 22.614 -8.142 -5.353 1.00 58.34 98 ASP A C 1
ATOM 709 O O . ASP A 1 98 ? 21.674 -7.385 -5.593 1.00 58.34 98 ASP A O 1
ATOM 713 N N . TYR A 1 99 ? 22.749 -9.315 -5.994 1.00 55.53 99 TYR A N 1
ATOM 714 C CA . TYR A 1 99 ? 21.704 -9.889 -6.855 1.00 55.53 99 TYR A CA 1
ATOM 715 C C . TYR A 1 99 ? 20.808 -10.845 -6.056 1.00 55.53 99 TYR A C 1
ATOM 717 O O . TYR A 1 99 ? 21.325 -11.735 -5.384 1.00 55.53 99 TYR A O 1
ATOM 725 N N . PRO A 1 100 ? 19.472 -10.770 -6.174 1.00 52.03 100 PRO A N 1
ATOM 726 C CA . PRO A 1 100 ? 18.597 -11.793 -5.612 1.00 52.03 100 PRO A CA 1
ATOM 727 C C . PRO A 1 100 ? 18.915 -13.171 -6.195 1.00 52.03 100 PRO A C 1
ATOM 729 O O . PRO A 1 100 ? 19.008 -13.333 -7.415 1.00 52.03 100 PRO A O 1
ATOM 732 N N . GLY A 1 101 ? 19.071 -14.166 -5.324 1.00 58.81 101 GLY A N 1
ATOM 733 C CA . GLY A 1 101 ? 19.385 -15.538 -5.722 1.00 58.81 101 GLY A CA 1
ATOM 734 C C . GLY A 1 101 ? 20.826 -15.757 -6.209 1.00 58.81 101 GLY A C 1
ATOM 735 O O . GLY A 1 101 ? 21.112 -16.757 -6.872 1.00 58.81 101 GLY A O 1
ATOM 736 N N . TYR A 1 102 ? 21.743 -14.818 -5.938 1.00 71.50 102 TYR A N 1
ATOM 737 C CA . TYR A 1 102 ? 23.126 -14.910 -6.411 1.00 71.50 102 TYR A CA 1
ATOM 738 C C . TYR A 1 102 ? 23.847 -16.156 -5.890 1.00 71.50 102 TYR A C 1
ATOM 740 O O . TYR A 1 102 ? 24.705 -16.694 -6.585 1.00 71.50 102 TYR A O 1
ATOM 748 N N . LEU A 1 103 ? 23.521 -16.626 -4.681 1.00 74.06 103 LEU A N 1
ATOM 749 C CA . LEU A 1 103 ? 24.122 -17.824 -4.100 1.00 74.06 103 LEU A CA 1
ATOM 750 C C . LEU A 1 103 ? 23.748 -19.062 -4.900 1.00 74.06 103 LEU A C 1
ATOM 752 O O . LEU A 1 103 ? 24.632 -19.849 -5.218 1.00 74.06 103 LEU A O 1
ATOM 756 N N . GLU A 1 104 ? 22.482 -19.204 -5.278 1.00 73.62 104 GLU A N 1
ATOM 757 C CA . GLU A 1 104 ? 21.994 -20.302 -6.105 1.00 73.62 104 GLU A CA 1
ATOM 758 C C . GLU A 1 104 ? 22.641 -20.266 -7.490 1.00 73.62 104 GLU A C 1
ATOM 760 O O . GLU A 1 104 ? 23.139 -21.286 -7.974 1.00 73.62 104 GLU A O 1
ATOM 765 N N . VAL A 1 105 ? 22.720 -19.080 -8.107 1.00 76.69 105 VAL A N 1
ATOM 766 C CA . VAL A 1 105 ? 23.413 -18.917 -9.393 1.00 76.69 105 VAL A CA 1
ATOM 767 C C . VAL A 1 105 ? 24.894 -19.261 -9.256 1.00 76.69 105 VAL A C 1
ATOM 769 O O . VAL A 1 105 ? 25.431 -20.007 -10.070 1.00 76.69 105 VAL A O 1
ATOM 772 N N . ASN A 1 106 ? 25.567 -18.779 -8.215 1.00 88.00 106 ASN A N 1
ATOM 773 C CA . ASN A 1 106 ? 26.993 -19.015 -8.003 1.00 88.00 106 ASN A CA 1
ATOM 774 C C . ASN A 1 106 ? 27.310 -20.458 -7.666 1.00 88.00 106 ASN A C 1
ATOM 776 O O . ASN A 1 106 ? 28.320 -20.988 -8.132 1.00 88.00 106 ASN A O 1
ATOM 780 N N . GLN A 1 107 ? 26.448 -21.098 -6.888 1.00 88.38 107 GLN A N 1
ATOM 781 C CA . GLN A 1 107 ? 26.531 -22.514 -6.605 1.00 88.38 107 GLN A CA 1
ATOM 782 C C . GLN A 1 107 ? 26.370 -23.310 -7.895 1.00 88.38 107 GLN A C 1
ATOM 784 O O . GLN A 1 107 ? 27.177 -24.200 -8.153 1.00 88.38 107 GLN A O 1
ATOM 789 N N . GLN A 1 108 ? 25.398 -22.961 -8.742 1.00 83.19 108 GLN A N 1
ATOM 790 C CA . GLN A 1 108 ? 25.194 -23.616 -10.030 1.00 83.19 108 GLN A CA 1
ATOM 791 C C . GLN A 1 108 ? 26.372 -23.384 -10.987 1.00 83.19 108 GLN A C 1
ATOM 793 O O . GLN A 1 108 ? 26.831 -24.327 -11.634 1.00 83.19 108 GLN A O 1
ATOM 798 N N . THR A 1 109 ? 26.906 -22.164 -11.054 1.00 90.50 109 THR A N 1
ATOM 799 C CA . THR A 1 109 ? 28.114 -21.839 -11.823 1.00 90.50 109 THR A CA 1
ATOM 800 C C . THR A 1 109 ? 29.292 -22.673 -11.331 1.00 90.50 109 THR A C 1
ATOM 802 O O . THR A 1 109 ? 29.957 -23.335 -12.126 1.00 90.50 109 THR A O 1
ATOM 805 N N . MET A 1 110 ? 29.524 -22.724 -10.018 1.00 93.31 110 MET A N 1
ATOM 806 C CA . MET A 1 110 ? 30.583 -23.547 -9.441 1.00 93.31 110 MET A CA 1
ATOM 807 C C . MET A 1 110 ? 30.359 -25.037 -9.730 1.00 93.31 110 MET A C 1
ATOM 809 O O . MET A 1 110 ? 31.304 -25.717 -10.123 1.00 93.31 110 MET A O 1
ATOM 813 N N . ALA A 1 111 ? 29.128 -25.538 -9.612 1.00 86.75 111 ALA A N 1
ATOM 814 C CA . ALA A 1 111 ? 28.766 -26.921 -9.917 1.00 86.75 111 ALA A CA 1
ATOM 815 C C . ALA A 1 111 ? 29.042 -27.277 -11.384 1.00 86.75 111 ALA A C 1
ATOM 817 O O . ALA A 1 111 ? 29.481 -28.388 -11.685 1.00 86.75 111 ALA A O 1
ATOM 818 N N . ASN A 1 112 ? 28.815 -26.337 -12.304 1.00 86.00 112 ASN A N 1
ATOM 819 C CA . ASN A 1 112 ? 29.130 -26.512 -13.719 1.00 86.00 112 ASN A CA 1
ATOM 820 C C . ASN A 1 112 ? 30.645 -26.632 -13.936 1.00 86.00 112 ASN A C 1
ATOM 822 O O . ASN A 1 112 ? 31.093 -27.551 -14.623 1.00 86.00 112 ASN A O 1
ATOM 826 N N . VAL A 1 113 ? 31.438 -25.761 -13.306 1.00 91.88 113 VAL A N 1
ATOM 827 C CA . VAL A 1 113 ? 32.908 -25.762 -13.428 1.00 91.88 113 VAL A CA 1
ATOM 828 C C . VAL A 1 113 ? 33.541 -26.951 -12.700 1.00 91.88 113 VAL A C 1
ATOM 830 O O . VAL A 1 113 ? 34.554 -27.478 -13.156 1.00 91.88 113 VAL A O 1
ATOM 833 N N . ALA A 1 114 ? 32.930 -27.433 -11.616 1.00 91.00 114 ALA A N 1
ATOM 834 C CA . ALA A 1 114 ? 33.377 -28.607 -10.863 1.00 91.00 114 ALA A CA 1
ATOM 835 C C . ALA A 1 114 ? 33.409 -29.895 -11.703 1.00 91.00 114 ALA A C 1
ATOM 837 O O . ALA A 1 114 ? 34.131 -30.827 -11.361 1.00 91.00 114 ALA A O 1
ATOM 838 N N . ARG A 1 115 ? 32.666 -29.942 -12.817 1.00 88.12 115 ARG A N 1
ATOM 839 C CA . ARG A 1 115 ? 32.651 -31.072 -13.765 1.00 88.12 115 ARG A CA 1
ATOM 840 C C . ARG A 1 115 ? 33.819 -31.058 -14.751 1.00 88.12 115 ARG A C 1
ATOM 842 O O . ARG A 1 115 ? 33.984 -32.014 -15.506 1.00 88.12 115 ARG A O 1
ATOM 849 N N . LEU A 1 116 ? 34.582 -29.968 -14.807 1.00 91.31 116 LEU A N 1
ATOM 850 C CA . LEU A 1 116 ? 35.724 -29.837 -15.703 1.00 91.31 116 LEU A CA 1
ATOM 851 C C . LEU A 1 116 ? 36.965 -30.435 -15.042 1.00 91.31 116 LEU A C 1
ATOM 853 O O . LEU A 1 116 ? 37.283 -30.122 -13.896 1.00 91.31 116 LEU A O 1
ATOM 857 N N . GLU A 1 117 ? 37.707 -31.243 -15.792 1.00 91.69 117 GLU A N 1
ATOM 858 C CA . GLU A 1 117 ? 38.947 -31.873 -15.341 1.00 91.69 117 GLU A CA 1
ATOM 859 C C . GLU A 1 117 ? 40.088 -31.603 -16.324 1.00 91.69 117 GLU A C 1
ATOM 861 O O . GLU A 1 117 ? 39.881 -31.457 -17.532 1.00 91.69 117 GLU A O 1
ATOM 866 N N . ILE A 1 118 ? 41.313 -31.581 -15.805 1.00 89.38 118 ILE A N 1
ATOM 867 C CA . ILE A 1 118 ? 42.549 -31.581 -16.584 1.00 89.38 118 ILE A CA 1
ATOM 868 C C . ILE A 1 118 ? 43.466 -32.676 -16.043 1.00 89.38 118 ILE A C 1
ATOM 870 O O . ILE A 1 118 ? 43.704 -32.754 -14.842 1.00 89.38 118 ILE A O 1
ATOM 874 N N . ASP A 1 119 ? 43.917 -33.575 -16.920 1.00 87.75 119 ASP A N 1
ATOM 875 C CA . ASP A 1 119 ? 44.730 -34.749 -16.564 1.00 87.75 119 ASP A CA 1
ATOM 876 C C . ASP A 1 119 ? 44.150 -35.608 -15.415 1.00 87.75 119 ASP A C 1
ATOM 878 O O . ASP A 1 119 ? 44.883 -36.221 -14.640 1.00 87.75 119 ASP A O 1
ATOM 882 N N . GLY A 1 120 ? 42.815 -35.677 -15.320 1.00 84.56 120 GLY A N 1
ATOM 883 C CA . GLY A 1 120 ? 42.093 -36.427 -14.283 1.00 84.56 120 GLY A CA 1
ATOM 884 C C . GLY A 1 120 ? 42.020 -35.728 -12.921 1.00 84.56 120 GLY A C 1
ATOM 885 O O . GLY A 1 120 ? 41.673 -36.368 -11.932 1.00 84.56 120 GLY A O 1
ATOM 886 N N . MET A 1 121 ? 42.365 -34.438 -12.854 1.00 88.19 121 MET A N 1
ATOM 887 C CA . MET A 1 121 ? 42.213 -33.594 -11.669 1.00 88.19 121 MET A CA 1
ATOM 888 C C . MET A 1 121 ? 41.137 -32.521 -11.908 1.00 88.19 121 MET A C 1
ATOM 890 O O . MET A 1 121 ? 41.161 -31.878 -12.963 1.00 88.19 121 MET A O 1
ATOM 894 N N . PRO A 1 122 ? 40.231 -32.262 -10.945 1.00 93.31 122 PRO A N 1
ATOM 895 C CA . PRO A 1 122 ? 39.244 -31.193 -11.061 1.00 93.31 122 PRO A CA 1
ATOM 896 C C . PRO A 1 122 ? 39.888 -29.830 -11.317 1.00 93.31 122 PRO A C 1
ATOM 898 O O . PRO A 1 122 ? 40.815 -29.411 -10.616 1.00 93.31 122 PRO A O 1
ATOM 901 N N . LEU A 1 123 ? 39.369 -29.102 -12.305 1.00 92.62 123 LEU A N 1
ATOM 902 C CA . LEU A 1 123 ? 39.921 -27.817 -12.728 1.00 92.62 123 LEU A CA 1
ATOM 903 C C . LEU A 1 123 ? 39.861 -26.771 -11.603 1.00 92.62 123 LEU A C 1
ATOM 905 O O . LEU A 1 123 ? 40.786 -25.969 -11.473 1.00 92.62 123 LEU A O 1
ATOM 909 N N . LEU A 1 124 ? 38.819 -26.827 -10.762 1.00 92.75 124 LEU A N 1
ATOM 910 C CA . LEU A 1 124 ? 38.650 -25.980 -9.572 1.00 92.75 124 LEU A CA 1
ATOM 911 C C . LEU A 1 124 ? 39.716 -26.203 -8.487 1.00 92.75 124 LEU A C 1
ATOM 913 O O . LEU A 1 124 ? 39.882 -25.334 -7.640 1.00 92.75 124 LEU A O 1
ATOM 917 N N . LEU A 1 125 ? 40.462 -27.310 -8.526 1.00 93.81 125 LEU A N 1
ATOM 918 C CA . LEU A 1 125 ? 41.605 -27.555 -7.639 1.00 93.81 125 LEU A CA 1
ATOM 919 C C . LEU A 1 125 ? 42.929 -27.263 -8.352 1.00 93.81 125 LEU A C 1
ATOM 921 O O . LEU A 1 125 ? 43.781 -26.542 -7.830 1.00 93.81 125 LEU A O 1
ATOM 925 N N . ALA A 1 126 ? 43.077 -27.756 -9.586 1.00 92.88 126 ALA A N 1
ATOM 926 C CA . ALA A 1 126 ? 44.325 -27.666 -10.341 1.00 92.88 126 ALA A CA 1
ATOM 927 C C . ALA A 1 126 ? 44.745 -26.218 -10.650 1.00 92.88 126 ALA A C 1
ATOM 929 O O . ALA A 1 126 ? 45.930 -25.876 -10.578 1.00 92.88 126 ALA A O 1
ATOM 930 N N . LYS A 1 127 ? 43.783 -25.355 -11.010 1.00 93.44 127 LYS A N 1
ATOM 931 C CA . LYS A 1 127 ? 44.060 -23.959 -11.376 1.00 93.44 127 LYS A CA 1
ATOM 932 C C . LYS A 1 127 ? 44.454 -23.106 -10.160 1.00 93.44 127 LYS A C 1
ATOM 934 O O . LYS A 1 127 ? 45.561 -22.568 -10.174 1.00 93.44 127 LYS A O 1
ATOM 939 N N . PRO A 1 128 ? 43.648 -22.992 -9.087 1.00 92.81 128 PRO A N 1
ATOM 940 C CA . PRO A 1 128 ? 44.012 -22.161 -7.935 1.00 92.81 128 PRO A CA 1
ATOM 941 C C . PRO A 1 128 ? 45.315 -22.589 -7.239 1.00 92.81 128 PRO A C 1
ATOM 943 O O . PRO A 1 128 ? 46.026 -21.727 -6.713 1.00 92.81 128 PRO A O 1
ATOM 946 N N . ALA A 1 129 ? 45.665 -23.880 -7.298 1.00 92.50 129 ALA A N 1
ATOM 947 C CA . ALA A 1 129 ? 46.931 -24.428 -6.801 1.00 92.50 129 ALA A CA 1
ATOM 948 C C . ALA A 1 129 ? 48.139 -24.207 -7.727 1.00 92.50 129 ALA A C 1
ATOM 950 O O . ALA A 1 129 ? 49.252 -24.609 -7.393 1.00 92.50 129 ALA A O 1
ATOM 951 N N . ALA A 1 130 ? 47.945 -23.547 -8.874 1.00 90.69 130 ALA A N 1
ATOM 952 C CA . ALA A 1 130 ? 48.966 -23.316 -9.895 1.00 90.69 130 ALA A CA 1
ATOM 953 C C . ALA A 1 130 ? 49.651 -24.605 -10.401 1.00 90.69 130 ALA A C 1
ATOM 955 O O . ALA A 1 130 ? 50.789 -24.561 -10.875 1.00 90.69 130 ALA A O 1
ATOM 956 N N . LEU A 1 131 ? 48.949 -25.743 -10.335 1.00 88.69 131 LEU A N 1
ATOM 957 C CA . LEU A 1 131 ? 49.367 -27.005 -10.959 1.00 88.69 131 LEU A CA 1
ATOM 958 C C . LEU A 1 131 ? 49.204 -26.945 -12.481 1.00 88.69 131 LEU A C 1
ATOM 960 O O . LEU A 1 131 ? 49.952 -27.578 -13.225 1.00 88.69 131 LEU A O 1
ATOM 964 N N . VAL A 1 132 ? 48.257 -26.124 -12.932 1.00 89.31 132 VAL A N 1
ATOM 965 C CA . VAL A 1 132 ? 48.104 -25.681 -14.318 1.00 89.31 132 VAL A CA 1
ATOM 966 C C . VAL A 1 132 ? 48.022 -24.154 -14.367 1.00 89.31 132 VAL A C 1
ATOM 968 O O . VAL A 1 132 ? 47.854 -23.485 -13.346 1.00 89.31 132 VAL A O 1
ATOM 971 N N . GLU A 1 133 ? 48.150 -23.574 -15.559 1.00 88.69 133 GLU A N 1
ATOM 972 C CA . GLU A 1 133 ? 48.148 -22.120 -15.717 1.00 88.69 133 GLU A CA 1
ATOM 973 C C . GLU A 1 133 ? 46.785 -21.502 -15.336 1.00 88.69 133 GLU A C 1
ATOM 975 O O . GLU A 1 133 ? 45.746 -21.806 -15.927 1.00 88.69 133 GLU A O 1
ATOM 980 N N . HIS A 1 134 ? 46.798 -20.613 -14.337 1.00 85.25 134 HIS A N 1
ATOM 981 C CA . HIS A 1 134 ? 45.611 -19.928 -13.806 1.00 85.25 134 HIS A CA 1
ATOM 982 C C . HIS A 1 134 ? 45.553 -18.430 -14.157 1.00 85.25 134 HIS A C 1
ATOM 984 O O . HIS A 1 134 ? 44.552 -17.773 -13.898 1.00 85.25 134 HIS A O 1
ATOM 990 N N . GLY A 1 135 ? 46.610 -17.860 -14.745 1.00 80.81 135 GLY A N 1
ATOM 991 C CA . GLY A 1 135 ? 46.709 -16.425 -15.055 1.00 80.81 135 GLY A CA 1
ATOM 992 C C . GLY A 1 135 ? 46.930 -15.535 -13.822 1.00 80.81 135 GLY A C 1
ATOM 993 O O . GLY A 1 135 ? 47.837 -14.709 -13.825 1.00 80.81 135 GLY A O 1
ATOM 994 N N . GLY A 1 136 ? 46.185 -15.760 -12.734 1.00 79.19 136 GLY A N 1
ATOM 995 C CA . GLY A 1 136 ? 46.345 -15.081 -11.438 1.00 79.19 136 GLY A CA 1
ATOM 996 C C . GLY A 1 136 ? 47.437 -15.665 -10.530 1.00 79.19 136 GLY A C 1
ATOM 997 O O . GLY A 1 136 ? 47.615 -15.204 -9.406 1.00 79.19 136 GLY A O 1
ATOM 998 N N . GLY A 1 137 ? 48.164 -16.691 -10.980 1.00 87.31 137 GLY A N 1
ATOM 999 C CA . GLY A 1 137 ? 49.172 -17.389 -10.175 1.00 87.31 137 GLY A CA 1
ATOM 1000 C C . GLY A 1 137 ? 48.576 -18.243 -9.047 1.00 87.31 137 GLY A C 1
ATOM 1001 O O . GLY A 1 137 ? 47.409 -18.634 -9.105 1.00 87.31 137 GLY A O 1
ATOM 1002 N N . LEU A 1 138 ? 49.399 -18.543 -8.037 1.00 90.44 138 LEU A N 1
ATOM 1003 C CA . LEU A 1 138 ? 49.020 -19.351 -6.874 1.00 90.44 138 LEU A CA 1
ATOM 1004 C C . LEU A 1 138 ? 48.034 -18.584 -5.987 1.00 90.44 138 LEU A C 1
ATOM 1006 O O . LEU A 1 138 ? 48.403 -17.579 -5.382 1.00 90.44 138 LEU A O 1
ATOM 1010 N N . GLN A 1 139 ? 46.806 -19.087 -5.892 1.00 88.81 139 GLN A N 1
ATOM 1011 C CA . GLN A 1 139 ? 45.747 -18.531 -5.043 1.00 88.81 139 GLN A CA 1
ATOM 1012 C C . GLN A 1 139 ? 45.469 -19.412 -3.820 1.00 88.81 139 GLN A C 1
ATOM 1014 O O . GLN A 1 139 ? 45.090 -18.908 -2.762 1.00 88.81 139 GLN A O 1
ATOM 1019 N N . MET A 1 140 ? 45.669 -20.725 -3.955 1.00 90.56 140 MET A N 1
ATOM 1020 C CA . MET A 1 140 ? 45.296 -21.699 -2.937 1.00 90.56 140 MET A CA 1
ATOM 1021 C C . MET A 1 140 ? 46.217 -22.923 -2.985 1.00 90.56 140 MET A C 1
ATOM 1023 O O . MET A 1 140 ? 46.074 -23.745 -3.884 1.00 90.56 140 MET A O 1
ATOM 1027 N N . PRO A 1 141 ? 47.190 -23.045 -2.071 1.00 90.06 141 PRO A N 1
ATOM 1028 C CA . PRO A 1 141 ? 48.125 -24.165 -2.082 1.00 90.06 141 PRO A CA 1
ATOM 1029 C C . PRO A 1 141 ? 47.441 -25.488 -1.713 1.00 90.06 141 PRO A C 1
ATOM 1031 O O . PRO A 1 141 ? 46.513 -25.509 -0.901 1.00 90.06 141 PRO A O 1
ATOM 1034 N N . GLU A 1 142 ? 47.948 -26.593 -2.266 1.00 92.00 142 GLU A N 1
ATOM 1035 C CA . GLU A 1 142 ? 47.523 -27.946 -1.888 1.00 92.00 142 GLU A CA 1
ATOM 1036 C C . GLU A 1 142 ? 47.696 -28.179 -0.376 1.00 92.00 142 GLU A C 1
ATOM 1038 O O . GLU A 1 142 ? 48.725 -27.816 0.204 1.00 92.00 142 GLU A O 1
ATOM 1043 N N . GLY A 1 143 ? 46.691 -28.793 0.257 1.00 85.75 143 GLY A N 1
ATOM 1044 C CA . GLY A 1 143 ? 46.676 -29.087 1.696 1.00 85.75 143 GLY A CA 1
ATOM 1045 C C . GLY A 1 143 ? 46.380 -27.887 2.604 1.00 85.75 143 GLY A C 1
ATOM 1046 O O . GLY A 1 143 ? 46.609 -27.970 3.810 1.00 85.75 143 GLY A O 1
ATOM 1047 N N . SER A 1 144 ? 45.919 -26.764 2.041 1.00 91.19 144 SER A N 1
ATOM 1048 C CA . SER A 1 144 ? 45.261 -25.710 2.825 1.00 91.19 144 SER A CA 1
ATOM 1049 C C . SER A 1 144 ? 43.830 -26.111 3.183 1.00 91.19 144 SER A C 1
ATOM 1051 O O . SER A 1 144 ? 43.206 -26.893 2.471 1.00 91.19 144 SER A O 1
ATOM 1053 N N . GLU A 1 145 ? 43.298 -25.546 4.266 1.00 90.31 145 GLU A N 1
ATOM 1054 C CA . GLU A 1 145 ? 41.923 -25.807 4.704 1.00 90.31 145 GLU A CA 1
ATOM 1055 C C . GLU A 1 145 ? 40.913 -25.456 3.599 1.00 90.31 145 GLU A C 1
ATOM 1057 O O . GLU A 1 145 ? 39.999 -26.225 3.320 1.00 90.31 145 GLU A O 1
ATOM 1062 N N . GLU A 1 146 ? 41.137 -24.354 2.880 1.00 87.62 146 GLU A N 1
ATOM 1063 C CA . GLU A 1 146 ? 40.287 -23.940 1.761 1.00 87.62 146 GLU A CA 1
ATOM 1064 C C . GLU A 1 146 ? 40.374 -24.892 0.555 1.00 87.62 146 GLU A C 1
ATOM 1066 O O . GLU A 1 146 ? 39.391 -25.058 -0.171 1.00 87.62 146 GLU A O 1
ATOM 1071 N N . TYR A 1 147 ? 41.532 -25.528 0.340 1.00 92.94 147 TYR A N 1
ATOM 1072 C CA . TYR A 1 147 ? 41.714 -26.529 -0.716 1.00 92.94 147 TYR A CA 1
ATOM 1073 C C . TYR A 1 147 ? 40.917 -27.795 -0.405 1.00 92.94 147 TYR A C 1
ATOM 1075 O O . TYR A 1 147 ? 40.224 -28.321 -1.278 1.00 92.94 147 TYR A O 1
ATOM 1083 N N . ASP A 1 148 ? 40.968 -28.246 0.848 1.00 92.69 148 ASP A N 1
ATOM 1084 C CA . ASP A 1 148 ? 40.209 -29.404 1.315 1.00 92.69 148 ASP A CA 1
ATOM 1085 C C . ASP A 1 148 ? 38.695 -29.120 1.285 1.00 92.69 148 ASP A C 1
ATOM 1087 O O . ASP A 1 148 ? 37.922 -29.970 0.844 1.00 92.69 148 ASP A O 1
ATOM 1091 N N . MET A 1 149 ? 38.273 -27.897 1.636 1.00 91.62 149 MET A N 1
ATOM 1092 C CA . MET A 1 149 ? 36.880 -27.449 1.497 1.00 91.62 149 MET A CA 1
ATOM 1093 C C . MET A 1 149 ? 36.409 -27.489 0.035 1.00 91.62 149 MET A C 1
ATOM 1095 O O . MET A 1 149 ? 35.343 -28.035 -0.251 1.00 91.62 149 MET A O 1
ATOM 1099 N N . LEU A 1 150 ? 37.193 -26.956 -0.914 1.00 92.12 150 LEU A N 1
ATOM 1100 C CA . LEU A 1 150 ? 36.859 -27.037 -2.342 1.00 92.12 150 LEU A CA 1
ATOM 1101 C C . LEU A 1 150 ? 36.757 -28.485 -2.830 1.00 92.12 150 LEU A C 1
ATOM 1103 O O . LEU A 1 150 ? 35.854 -28.796 -3.608 1.00 92.12 150 LEU A O 1
ATOM 1107 N N . ALA A 1 151 ? 37.662 -29.358 -2.388 1.00 93.31 151 ALA A N 1
ATOM 1108 C CA . ALA A 1 151 ? 37.632 -30.772 -2.744 1.00 93.31 151 ALA A CA 1
ATOM 1109 C C . ALA A 1 151 ? 36.352 -31.446 -2.225 1.00 93.31 151 ALA A C 1
ATOM 1111 O O . ALA A 1 151 ? 35.659 -32.108 -2.998 1.00 93.31 151 ALA A O 1
ATOM 1112 N N . GLU A 1 152 ? 35.982 -31.196 -0.966 1.00 93.12 152 GLU A N 1
ATOM 1113 C CA . GLU A 1 152 ? 34.729 -31.685 -0.383 1.00 93.12 152 GLU A CA 1
ATOM 1114 C C . GLU A 1 152 ? 33.503 -31.147 -1.139 1.00 93.12 152 GLU A C 1
ATOM 1116 O O . GLU A 1 152 ? 32.565 -31.896 -1.409 1.00 93.12 152 GLU A O 1
ATOM 1121 N N . MET A 1 153 ? 33.509 -29.876 -1.555 1.00 93.44 153 MET A N 1
ATOM 1122 C CA . MET A 1 153 ? 32.406 -29.308 -2.337 1.00 93.44 153 MET A CA 1
ATOM 1123 C C . MET A 1 153 ? 32.249 -29.980 -3.707 1.00 93.44 153 MET A C 1
ATOM 1125 O O . MET A 1 153 ? 31.129 -30.243 -4.142 1.00 93.44 153 MET A O 1
ATOM 1129 N N . ILE A 1 154 ? 33.357 -30.281 -4.390 1.00 92.69 154 ILE A N 1
ATOM 1130 C CA . ILE A 1 154 ? 33.339 -30.989 -5.679 1.00 92.69 154 ILE A CA 1
ATOM 1131 C C . ILE A 1 154 ? 32.761 -32.398 -5.505 1.00 92.69 154 ILE A C 1
ATOM 1133 O O . ILE A 1 154 ? 31.924 -32.817 -6.307 1.00 92.69 154 ILE A O 1
ATOM 1137 N N . GLU A 1 155 ? 33.143 -33.106 -4.439 1.00 90.88 155 GLU A N 1
ATOM 1138 C CA . GLU A 1 155 ? 32.552 -34.407 -4.101 1.00 90.88 155 GLU A CA 1
ATOM 1139 C C . GLU A 1 155 ? 31.046 -34.290 -3.824 1.00 90.88 155 GLU A C 1
ATOM 1141 O O . GLU A 1 155 ? 30.257 -35.075 -4.360 1.00 90.88 155 GLU A O 1
ATOM 1146 N N . ARG A 1 156 ? 30.627 -33.272 -3.061 1.00 89.69 156 ARG A N 1
ATOM 1147 C CA . ARG A 1 156 ? 29.211 -32.988 -2.772 1.00 89.69 156 ARG A CA 1
ATOM 1148 C C . ARG A 1 156 ? 28.414 -32.661 -4.032 1.00 89.69 156 ARG A C 1
ATOM 1150 O O . ARG A 1 156 ? 27.288 -33.118 -4.150 1.00 89.69 156 ARG A O 1
ATOM 1157 N N . PHE A 1 157 ? 28.973 -31.978 -5.029 1.00 87.00 157 PHE A N 1
ATOM 1158 C CA . PHE A 1 157 ? 28.281 -31.800 -6.314 1.00 87.00 157 PHE A CA 1
ATOM 1159 C C . PHE A 1 157 ? 28.078 -33.114 -7.086 1.00 87.00 157 PHE A C 1
ATOM 1161 O O . PHE A 1 157 ? 27.116 -33.234 -7.848 1.00 87.00 157 PHE A O 1
ATOM 1168 N N . GLY A 1 158 ? 28.959 -34.102 -6.900 1.00 80.81 158 GLY A N 1
ATOM 1169 C CA . GLY A 1 158 ? 28.807 -35.446 -7.464 1.00 80.81 158 GLY A CA 1
ATOM 1170 C C . GLY A 1 158 ? 27.786 -36.315 -6.720 1.00 80.81 158 GLY A C 1
ATOM 1171 O O . GLY A 1 158 ? 27.193 -37.216 -7.318 1.00 80.81 158 GLY A O 1
ATOM 1172 N N . ALA A 1 159 ? 27.563 -36.037 -5.436 1.00 81.00 159 ALA A N 1
ATOM 1173 C CA . ALA A 1 159 ? 26.605 -36.722 -4.576 1.00 81.00 159 ALA A CA 1
ATOM 1174 C C . ALA A 1 159 ? 25.952 -35.724 -3.595 1.00 81.00 159 ALA A C 1
ATOM 1176 O O . ALA A 1 159 ? 26.330 -35.696 -2.419 1.00 81.00 159 ALA A O 1
ATOM 1177 N N . PRO A 1 160 ? 24.994 -34.897 -4.061 1.00 76.88 160 PRO A N 1
ATOM 1178 C CA . PRO A 1 160 ? 24.441 -33.821 -3.250 1.00 76.88 160 PRO A CA 1
ATOM 1179 C C . PRO A 1 160 ? 23.681 -34.378 -2.053 1.00 76.88 160 PRO A C 1
ATOM 1181 O O . PRO A 1 160 ? 22.799 -35.230 -2.181 1.00 76.88 160 PRO A O 1
ATOM 1184 N N . SER A 1 161 ? 24.030 -33.882 -0.872 1.00 74.25 161 SER A N 1
ATOM 1185 C CA . SER A 1 161 ? 23.245 -34.053 0.340 1.00 74.25 161 SER A CA 1
ATOM 1186 C C . SER A 1 161 ? 22.155 -32.985 0.391 1.00 74.25 161 SER A C 1
ATOM 1188 O O . SER A 1 161 ? 22.460 -31.792 0.387 1.00 74.25 161 SER A O 1
ATOM 1190 N N . HIS A 1 162 ? 20.902 -33.434 0.449 1.00 67.81 162 HIS A N 1
ATOM 1191 C CA . HIS A 1 162 ? 19.752 -32.638 0.868 1.00 67.81 162 HIS A CA 1
ATOM 1192 C C . HIS A 1 162 ? 19.340 -33.148 2.248 1.00 67.81 162 HIS A C 1
ATOM 1194 O O . HIS A 1 162 ? 18.822 -34.256 2.388 1.00 67.81 162 HIS A O 1
ATOM 1200 N N . CYS A 1 163 ? 19.710 -32.389 3.262 1.00 63.09 163 CYS A N 1
ATOM 1201 C CA . CYS A 1 163 ? 19.477 -32.642 4.669 1.00 63.09 163 CYS A CA 1
ATOM 1202 C C . CYS A 1 163 ? 18.274 -31.843 5.186 1.00 63.09 163 CYS A C 1
ATOM 1204 O O . CYS A 1 163 ? 17.568 -32.379 6.034 1.00 63.09 163 CYS A O 1
ATOM 1206 N N . LYS A 1 164 ? 18.031 -30.634 4.652 1.00 55.53 164 LYS A N 1
ATOM 1207 C CA . LYS A 1 164 ? 16.863 -29.798 4.949 1.00 55.53 164 LYS A CA 1
ATOM 1208 C C . LYS A 1 164 ? 15.675 -30.194 4.078 1.00 55.53 164 LYS A C 1
ATOM 1210 O O . LYS A 1 164 ? 15.727 -30.099 2.852 1.00 55.53 164 LYS A O 1
ATOM 1215 N N . ASP A 1 165 ? 14.596 -30.613 4.722 1.00 59.72 165 ASP A N 1
ATOM 1216 C CA . ASP A 1 165 ? 13.257 -30.647 4.138 1.00 59.72 165 ASP A CA 1
ATOM 1217 C C . ASP A 1 165 ? 12.477 -29.379 4.538 1.00 59.72 165 ASP A C 1
ATOM 1219 O O . ASP A 1 165 ? 12.955 -28.557 5.324 1.00 59.72 165 ASP A O 1
ATOM 1223 N N . ASP A 1 166 ? 11.262 -29.207 4.011 1.00 63.91 166 ASP A N 1
ATOM 1224 C CA . ASP A 1 166 ? 10.370 -28.106 4.404 1.00 63.91 166 ASP A CA 1
ATOM 1225 C C . ASP A 1 166 ? 10.179 -28.049 5.935 1.00 63.91 166 ASP A C 1
ATOM 1227 O O . ASP A 1 166 ? 9.967 -26.976 6.499 1.00 63.91 166 ASP A O 1
ATOM 1231 N N . ALA A 1 167 ? 10.297 -29.186 6.635 1.00 65.19 167 ALA A N 1
ATOM 1232 C CA . ALA A 1 167 ? 10.152 -29.240 8.082 1.00 65.19 167 ALA A CA 1
ATOM 1233 C C . ALA A 1 167 ? 11.305 -28.535 8.813 1.00 65.19 167 ALA A C 1
ATOM 1235 O O . ALA A 1 167 ? 11.063 -27.937 9.857 1.00 65.19 167 ALA A O 1
ATOM 1236 N N . ASP A 1 168 ? 12.527 -28.535 8.277 1.00 65.75 168 ASP A N 1
ATOM 1237 C CA . ASP A 1 168 ? 13.661 -27.839 8.895 1.00 65.75 168 ASP A CA 1
ATOM 1238 C C . ASP A 1 168 ? 13.560 -26.308 8.804 1.00 65.75 168 ASP A C 1
ATOM 1240 O O . ASP A 1 168 ? 14.014 -25.625 9.722 1.00 65.75 168 ASP A O 1
ATOM 1244 N N . ILE A 1 169 ? 12.955 -25.760 7.743 1.00 70.06 169 ILE A N 1
ATOM 1245 C CA . ILE A 1 169 ? 12.657 -24.317 7.660 1.00 70.06 169 ILE A CA 1
ATOM 1246 C C . ILE A 1 169 ? 11.434 -23.984 8.508 1.00 70.06 169 ILE A C 1
ATOM 1248 O O . ILE A 1 169 ? 11.447 -22.982 9.214 1.00 70.06 169 ILE A O 1
ATOM 1252 N N . ASN A 1 170 ? 10.419 -24.851 8.533 1.00 78.69 170 ASN A N 1
ATOM 1253 C CA . ASN A 1 170 ? 9.250 -24.645 9.388 1.00 78.69 170 ASN A CA 1
ATOM 1254 C C . ASN A 1 170 ? 9.608 -24.604 10.883 1.00 78.69 170 ASN A C 1
ATOM 1256 O O . ASN A 1 170 ? 8.974 -23.860 11.623 1.00 78.69 170 ASN A O 1
ATOM 1260 N N . ARG A 1 171 ? 10.679 -25.289 11.315 1.00 84.25 171 ARG A N 1
ATOM 1261 C CA . ARG A 1 171 ? 11.211 -25.158 12.686 1.00 84.25 171 ARG A CA 1
ATOM 1262 C C . ARG A 1 171 ? 11.651 -23.740 13.046 1.00 84.25 171 ARG A C 1
ATOM 1264 O O . ARG A 1 171 ? 11.703 -23.407 14.226 1.00 84.25 171 ARG A O 1
ATOM 1271 N N . PHE A 1 172 ? 11.967 -22.888 12.066 1.00 87.12 172 PHE A N 1
ATOM 1272 C CA . PHE A 1 172 ? 12.235 -21.473 12.335 1.00 87.12 172 PHE A CA 1
ATOM 1273 C C . PHE A 1 172 ? 11.032 -20.780 12.985 1.00 87.12 172 PHE A C 1
ATOM 1275 O O . PHE A 1 172 ? 11.234 -19.824 13.725 1.00 87.12 172 PHE A O 1
ATOM 1282 N N . PHE A 1 173 ? 9.810 -21.265 12.768 1.00 91.44 173 PHE A N 1
ATOM 1283 C CA . PHE A 1 173 ? 8.582 -20.699 13.326 1.00 91.44 173 PHE A CA 1
ATOM 1284 C C . PHE A 1 173 ? 8.113 -21.415 14.607 1.00 91.44 173 PHE A C 1
ATOM 1286 O O . PHE A 1 173 ? 7.076 -21.056 15.160 1.00 91.44 173 PHE A O 1
ATOM 1293 N N . ASP A 1 174 ? 8.874 -22.392 15.120 1.00 89.75 174 ASP A N 1
ATOM 1294 C CA . ASP A 1 174 ? 8.526 -23.100 16.356 1.00 89.75 174 ASP A CA 1
ATOM 1295 C C . ASP A 1 174 ? 8.430 -22.123 17.544 1.00 89.75 174 ASP A C 1
ATOM 1297 O O . ASP A 1 174 ? 9.296 -21.258 17.744 1.00 89.75 174 ASP A O 1
ATOM 1301 N N . GLY A 1 175 ? 7.373 -22.287 18.343 1.00 90.12 175 GLY A N 1
ATOM 1302 C CA . GLY A 1 175 ? 7.095 -21.478 19.531 1.00 90.12 175 GLY A CA 1
ATOM 1303 C C . GLY A 1 175 ? 6.481 -20.103 19.248 1.00 90.12 175 GLY A C 1
ATOM 1304 O O . GLY A 1 175 ? 6.305 -19.338 20.194 1.00 90.12 175 GLY A O 1
ATOM 1305 N N . LEU A 1 176 ? 6.158 -19.771 17.991 1.00 92.94 176 LEU A N 1
ATOM 1306 C CA . LEU A 1 176 ? 5.374 -18.576 17.668 1.00 92.94 176 LEU A CA 1
ATOM 1307 C C . LEU A 1 176 ? 3.895 -18.780 18.008 1.00 92.94 176 LEU A C 1
ATOM 1309 O O . LEU A 1 176 ? 3.305 -19.818 17.710 1.00 92.94 176 LEU A O 1
ATOM 1313 N N . VAL A 1 177 ? 3.287 -17.744 18.578 1.00 93.94 177 VAL A N 1
ATOM 1314 C CA . VAL A 1 177 ? 1.841 -17.626 18.748 1.00 93.94 177 VAL A CA 1
ATOM 1315 C C . VAL A 1 177 ? 1.314 -16.741 17.628 1.00 93.94 177 VAL A C 1
ATOM 1317 O O . VAL A 1 177 ? 1.640 -15.555 17.548 1.00 93.94 177 VAL A O 1
ATOM 1320 N N . ASP A 1 178 ? 0.492 -17.329 16.765 1.00 93.81 178 ASP A N 1
ATOM 1321 C CA . ASP A 1 178 ? -0.188 -16.628 15.682 1.00 93.81 178 ASP A CA 1
ATOM 1322 C C . ASP A 1 178 ? -1.578 -16.141 16.111 1.00 93.81 178 ASP A C 1
ATOM 1324 O O . ASP A 1 178 ? -2.246 -16.765 16.937 1.00 93.81 178 ASP A O 1
ATOM 1328 N N . LEU A 1 179 ? -2.062 -15.093 15.443 1.00 93.25 179 LEU A N 1
ATOM 1329 C CA . LEU A 1 179 ? -3.482 -14.771 15.371 1.00 93.25 179 LEU A CA 1
ATOM 1330 C C . LEU A 1 179 ? -4.291 -15.998 14.920 1.00 93.25 179 LEU A C 1
ATOM 1332 O O . LEU A 1 179 ? -3.926 -16.697 13.958 1.00 93.25 179 LEU A O 1
ATOM 1336 N N . ASP A 1 180 ? -5.426 -16.212 15.583 1.00 93.56 180 ASP A N 1
ATOM 1337 C CA . ASP A 1 180 ? -6.411 -17.208 15.163 1.00 93.56 180 ASP A CA 1
ATOM 1338 C C . ASP A 1 180 ? -7.113 -16.793 13.855 1.00 93.56 180 ASP A C 1
ATOM 1340 O O . ASP A 1 180 ? -6.842 -15.731 13.278 1.00 93.56 180 ASP A O 1
ATOM 1344 N N . GLU A 1 181 ? -7.999 -17.643 13.335 1.00 95.62 181 GLU A N 1
ATOM 1345 C CA . GLU A 1 181 ? -8.668 -17.395 12.058 1.00 95.62 181 GLU A CA 1
ATOM 1346 C C . GLU A 1 181 ? -9.549 -16.138 12.081 1.00 95.62 181 GLU A C 1
ATOM 1348 O O . GLU A 1 181 ? -9.606 -15.402 11.094 1.00 95.62 181 GLU A O 1
ATOM 1353 N N . GLU A 1 182 ? -10.213 -15.859 13.202 1.00 94.31 182 GLU A N 1
ATOM 1354 C CA . GLU A 1 182 ? -11.128 -14.726 13.340 1.00 94.31 182 GLU A CA 1
ATOM 1355 C C . GLU A 1 182 ? -10.365 -13.407 13.482 1.00 94.31 182 GLU A C 1
ATOM 1357 O O . GLU A 1 182 ? -10.725 -12.404 12.859 1.00 94.31 182 GLU A O 1
ATOM 1362 N N . GLN A 1 183 ? -9.288 -13.406 14.267 1.00 93.12 183 GLN A N 1
ATOM 1363 C CA . GLN A 1 183 ? -8.402 -12.259 14.425 1.00 93.12 183 GLN A CA 1
ATOM 1364 C C . GLN A 1 183 ? -7.652 -11.954 13.126 1.00 93.12 183 GLN A C 1
ATOM 1366 O O . GLN A 1 183 ? -7.584 -10.793 12.714 1.00 93.12 183 GLN A O 1
ATOM 1371 N N . THR A 1 184 ? -7.148 -12.988 12.444 1.00 95.06 184 THR A N 1
ATOM 1372 C CA . THR A 1 184 ? -6.495 -12.838 11.135 1.00 95.06 184 THR A CA 1
ATOM 1373 C C . THR A 1 184 ? -7.473 -12.256 10.119 1.00 95.06 184 THR A C 1
ATOM 1375 O O . THR A 1 184 ? -7.134 -11.303 9.413 1.00 95.06 184 THR A O 1
ATOM 1378 N N . LEU A 1 185 ? -8.706 -12.776 10.069 1.00 96.00 185 LEU A N 1
ATOM 1379 C CA . LEU A 1 185 ? -9.739 -12.265 9.174 1.00 96.00 185 LEU A CA 1
ATOM 1380 C C . LEU A 1 185 ? -10.085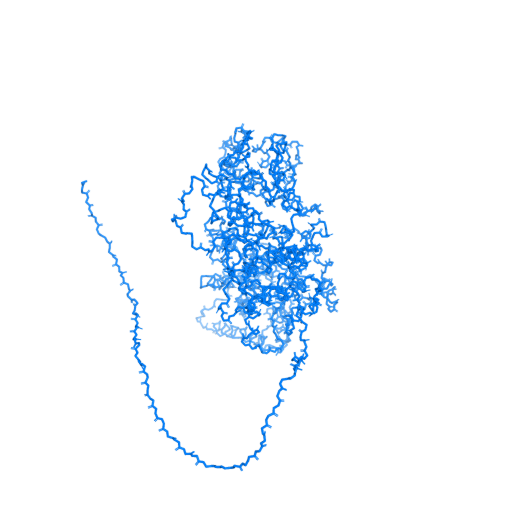 -10.808 9.488 1.00 96.00 185 LEU A C 1
ATOM 1382 O O . LEU A 1 185 ? -10.142 -9.999 8.567 1.00 96.00 185 LEU A O 1
ATOM 1386 N N . ARG A 1 186 ? -10.262 -10.453 10.765 1.00 93.31 186 ARG A N 1
ATOM 1387 C CA . ARG A 1 186 ? -10.522 -9.070 11.185 1.00 93.31 186 ARG A CA 1
ATOM 1388 C C . ARG A 1 186 ? -9.449 -8.114 10.678 1.00 93.31 186 ARG A C 1
ATOM 1390 O O . ARG A 1 186 ? -9.784 -7.104 10.060 1.00 93.31 186 ARG A O 1
ATOM 1397 N N . LYS A 1 187 ? -8.181 -8.442 10.918 1.00 93.31 187 LYS A N 1
ATOM 1398 C CA . LYS A 1 187 ? -7.048 -7.640 10.453 1.00 93.31 187 LYS A CA 1
ATOM 1399 C C . LYS A 1 187 ? -7.042 -7.521 8.926 1.00 93.31 187 LYS A C 1
ATOM 1401 O O . LYS A 1 187 ? -6.882 -6.429 8.379 1.00 93.31 187 LYS A O 1
ATOM 1406 N N . ALA A 1 188 ? -7.259 -8.631 8.220 1.00 95.06 188 ALA A N 1
ATOM 1407 C CA . ALA A 1 188 ? -7.254 -8.665 6.762 1.00 95.06 188 ALA A CA 1
ATOM 1408 C C . ALA A 1 188 ? -8.404 -7.853 6.141 1.00 95.06 188 ALA A C 1
ATOM 1410 O O . ALA A 1 188 ? -8.150 -7.020 5.272 1.00 95.06 188 ALA A O 1
ATOM 1411 N N . THR A 1 189 ? -9.653 -8.027 6.591 1.00 94.69 189 THR A N 1
ATOM 1412 C CA . THR A 1 189 ? -10.801 -7.256 6.073 1.00 94.69 189 THR A CA 1
ATOM 1413 C C . THR A 1 189 ? -10.647 -5.774 6.363 1.00 94.69 189 THR A C 1
ATOM 1415 O O . THR A 1 189 ? -11.026 -4.943 5.538 1.00 94.69 189 THR A O 1
ATOM 1418 N N . PHE A 1 190 ? -10.057 -5.429 7.507 1.00 90.94 190 PHE A N 1
ATOM 1419 C CA . PHE A 1 190 ? -9.807 -4.045 7.853 1.00 90.94 190 PHE A CA 1
ATOM 1420 C C . PHE A 1 190 ? -8.787 -3.404 6.900 1.00 90.94 190 PHE A C 1
ATOM 1422 O O . PHE A 1 190 ? -9.075 -2.382 6.271 1.00 90.94 190 PHE A O 1
ATOM 1429 N N . LEU A 1 191 ? -7.626 -4.043 6.726 1.00 91.19 191 LEU A N 1
ATOM 1430 C CA . LEU A 1 191 ? -6.555 -3.541 5.862 1.00 91.19 191 LEU A CA 1
ATOM 1431 C C . LEU A 1 191 ? -6.929 -3.529 4.373 1.00 91.19 191 LEU A C 1
ATOM 1433 O O . LEU A 1 191 ? -6.452 -2.655 3.647 1.00 91.19 191 LEU A O 1
ATOM 1437 N N . LEU A 1 192 ? -7.755 -4.476 3.918 1.00 94.56 192 LEU A N 1
ATOM 1438 C CA . LEU A 1 192 ? -8.061 -4.685 2.498 1.00 94.56 192 LEU A CA 1
ATOM 1439 C C . LEU A 1 192 ? -9.415 -4.119 2.071 1.00 94.56 192 LEU A C 1
ATOM 1441 O O . LEU A 1 192 ? -9.486 -3.455 1.044 1.00 94.56 192 LEU A O 1
ATOM 1445 N N . ALA A 1 193 ? -10.474 -4.342 2.848 1.00 92.94 193 ALA A N 1
ATOM 1446 C CA . ALA A 1 193 ? -11.840 -3.936 2.507 1.00 92.94 193 ALA A CA 1
ATOM 1447 C C . ALA A 1 193 ? -12.369 -2.766 3.347 1.00 92.94 193 ALA A C 1
ATOM 1449 O O . ALA A 1 193 ? -13.473 -2.287 3.105 1.00 92.94 193 ALA A O 1
ATOM 1450 N N . SER A 1 194 ? -11.582 -2.243 4.295 1.00 89.38 194 SER A N 1
ATOM 1451 C CA . SER A 1 194 ? -11.948 -1.051 5.077 1.00 89.38 194 SER A CA 1
ATOM 1452 C C . SER A 1 194 ? -13.262 -1.198 5.847 1.00 89.38 194 SER A C 1
ATOM 1454 O O . SER A 1 194 ? -13.998 -0.231 6.050 1.00 89.38 194 SER A O 1
ATOM 1456 N N . ARG A 1 195 ? -13.556 -2.428 6.268 1.00 92.31 195 ARG A N 1
ATOM 1457 C CA . ARG A 1 195 ? -14.744 -2.796 7.032 1.00 92.31 195 ARG A CA 1
ATOM 1458 C C . ARG A 1 195 ? -14.425 -3.907 8.021 1.00 92.31 195 ARG A C 1
ATOM 1460 O O . ARG A 1 195 ? -13.403 -4.589 7.934 1.00 92.31 195 ARG A O 1
ATOM 1467 N N . MET A 1 196 ? -15.359 -4.104 8.934 1.00 90.19 196 MET A N 1
ATOM 1468 C CA . MET A 1 196 ? -15.359 -5.230 9.855 1.00 90.19 196 MET A CA 1
ATOM 1469 C C . MET A 1 196 ? -15.809 -6.513 9.137 1.00 90.19 196 MET A C 1
ATOM 1471 O O . MET A 1 196 ? -16.619 -6.425 8.202 1.00 90.19 196 MET A O 1
ATOM 1475 N N . PRO A 1 197 ? -15.336 -7.699 9.564 1.00 94.31 197 PRO A N 1
ATOM 1476 C CA . PRO A 1 197 ? -15.937 -8.956 9.142 1.00 94.31 197 PRO A CA 1
ATOM 1477 C C . PRO A 1 197 ? -17.415 -9.003 9.535 1.00 94.31 197 PRO A C 1
ATOM 1479 O O . PRO A 1 197 ? -17.799 -8.545 10.615 1.00 94.31 197 PRO A O 1
ATOM 1482 N N . THR A 1 198 ? -18.239 -9.581 8.674 1.00 94.25 198 THR A N 1
ATOM 1483 C CA . THR A 1 198 ? -19.632 -9.913 8.990 1.00 94.25 198 THR A CA 1
ATOM 1484 C C . THR A 1 198 ? -19.698 -11.105 9.948 1.00 94.25 198 THR A C 1
ATOM 1486 O O . THR A 1 198 ? -18.739 -11.870 10.086 1.00 94.25 198 THR A O 1
ATOM 1489 N N . ALA A 1 199 ? -20.840 -11.288 10.617 1.00 92.12 199 ALA A N 1
ATOM 1490 C CA . ALA A 1 199 ? -21.040 -12.430 11.508 1.00 92.12 199 ALA A CA 1
ATOM 1491 C C . ALA A 1 199 ? -20.927 -13.762 10.746 1.00 92.12 199 ALA A C 1
ATOM 1493 O O . ALA A 1 199 ? -20.315 -14.706 11.240 1.00 92.12 199 ALA A O 1
ATOM 1494 N N . GLU A 1 200 ? -21.447 -13.812 9.517 1.00 96.62 200 GLU A N 1
ATOM 1495 C CA . GLU A 1 200 ? -21.370 -14.976 8.638 1.00 96.62 200 GLU A CA 1
ATOM 1496 C C . GLU A 1 200 ? -19.930 -15.307 8.230 1.00 96.62 200 GLU A C 1
ATOM 1498 O O . GLU A 1 200 ? -19.558 -16.479 8.198 1.00 96.62 200 GLU A O 1
ATOM 1503 N N . GLU A 1 201 ? -19.109 -14.294 7.938 1.00 97.25 201 GLU A N 1
ATOM 1504 C CA . GLU A 1 201 ? -17.692 -14.487 7.612 1.00 97.25 201 GLU A CA 1
ATOM 1505 C C . GLU A 1 201 ? -16.898 -15.006 8.821 1.00 97.25 201 GLU A C 1
ATOM 1507 O O . GLU A 1 201 ? -16.084 -15.917 8.669 1.00 97.25 201 GLU A O 1
ATOM 1512 N N . LEU A 1 202 ? -17.162 -14.489 10.027 1.00 94.94 202 LEU A N 1
ATOM 1513 C CA . LEU A 1 202 ? -16.538 -14.981 11.264 1.00 94.94 202 LEU A CA 1
ATOM 1514 C C . LEU A 1 202 ? -16.932 -16.430 11.564 1.00 94.94 202 LEU A C 1
ATOM 1516 O O . LEU A 1 202 ? -16.078 -17.259 11.882 1.00 94.94 202 LEU A O 1
ATOM 1520 N N . ASP A 1 203 ? -18.217 -16.755 11.432 1.00 96.00 203 ASP A N 1
ATOM 1521 C CA . ASP A 1 203 ? -18.716 -18.115 11.638 1.00 96.00 203 ASP A CA 1
ATOM 1522 C C . ASP A 1 203 ? -18.158 -19.101 10.599 1.00 96.00 203 ASP A C 1
ATOM 1524 O O . ASP A 1 203 ? -17.967 -20.276 10.917 1.00 96.00 203 ASP A O 1
ATOM 1528 N N . ALA A 1 204 ? -17.863 -18.641 9.378 1.00 96.56 204 ALA A N 1
ATOM 1529 C CA . ALA A 1 204 ? -17.284 -19.471 8.325 1.00 96.56 204 ALA A CA 1
ATOM 1530 C C . ALA A 1 204 ? -15.835 -19.900 8.613 1.00 96.56 204 ALA A C 1
ATOM 1532 O O . ALA A 1 204 ? -15.433 -20.982 8.180 1.00 96.56 204 ALA A O 1
ATOM 1533 N N . VAL A 1 205 ? -15.059 -19.080 9.333 1.00 97.12 205 VAL A N 1
ATOM 1534 C CA . VAL A 1 205 ? -13.632 -19.347 9.595 1.00 97.12 205 VAL A CA 1
ATOM 1535 C C . VAL A 1 205 ? -13.358 -19.926 10.983 1.00 97.12 205 VAL A C 1
ATOM 1537 O O . VAL A 1 205 ? -12.350 -20.608 11.172 1.00 97.12 205 VAL A O 1
ATOM 1540 N N . ARG A 1 206 ? -14.248 -19.697 11.957 1.00 95.06 206 ARG A N 1
ATOM 1541 C CA . ARG A 1 206 ? -14.041 -20.067 13.366 1.00 95.06 206 ARG A CA 1
ATOM 1542 C C . ARG A 1 206 ? -13.715 -21.555 13.539 1.00 95.06 206 ARG A C 1
ATOM 1544 O O . ARG A 1 206 ? -14.576 -22.419 13.365 1.00 95.06 206 ARG A O 1
ATOM 1551 N N . GLY A 1 207 ? -12.481 -21.844 13.959 1.00 93.69 207 GLY A N 1
ATOM 1552 C CA . GLY A 1 207 ? -12.004 -23.200 14.249 1.00 93.69 207 GLY A CA 1
ATOM 1553 C C . GLY A 1 207 ? -11.929 -24.126 13.028 1.00 93.69 207 GLY A C 1
ATOM 1554 O O . GLY A 1 207 ? -11.871 -25.347 13.195 1.00 93.69 207 GLY A O 1
ATOM 1555 N N . ALA A 1 208 ? -11.967 -23.569 11.814 1.00 94.19 208 ALA A N 1
ATOM 1556 C CA . ALA A 1 208 ? -11.926 -24.318 10.560 1.00 94.19 208 ALA A CA 1
ATOM 1557 C C . ALA A 1 208 ? -10.503 -24.459 9.980 1.00 94.19 208 ALA A C 1
ATOM 1559 O O . ALA A 1 208 ? -10.324 -25.156 8.978 1.00 94.19 208 ALA A O 1
ATOM 1560 N N . GLY A 1 209 ? -9.494 -23.860 10.622 1.00 95.25 209 GLY A N 1
ATOM 1561 C CA . GLY A 1 209 ? -8.121 -23.795 10.132 1.00 95.25 209 GLY A CA 1
ATOM 1562 C C . GLY A 1 209 ? -7.895 -22.616 9.186 1.00 95.25 209 GLY A C 1
ATOM 1563 O O . GLY A 1 209 ? -8.822 -22.105 8.559 1.00 95.25 209 GLY A O 1
ATOM 1564 N N . ILE A 1 210 ? -6.634 -22.203 9.042 1.00 95.12 210 ILE A N 1
ATOM 1565 C CA . ILE A 1 210 ? -6.269 -20.966 8.333 1.00 95.12 210 ILE A CA 1
ATOM 1566 C C . ILE A 1 210 ? -6.659 -20.950 6.844 1.00 95.12 210 ILE A C 1
ATOM 1568 O O . ILE A 1 210 ? -6.923 -19.892 6.280 1.00 95.12 210 ILE A O 1
ATOM 1572 N N . ASP A 1 211 ? -6.763 -22.111 6.196 1.00 96.44 211 ASP A N 1
ATOM 1573 C CA . ASP A 1 211 ? -7.194 -22.195 4.794 1.00 96.44 211 ASP A CA 1
ATOM 1574 C C . ASP A 1 211 ? -8.689 -21.881 4.605 1.00 96.44 211 ASP A C 1
ATOM 1576 O O . ASP A 1 211 ? -9.121 -21.590 3.489 1.00 96.44 211 ASP A O 1
ATOM 1580 N N . ALA A 1 212 ? -9.488 -21.864 5.680 1.00 96.94 212 ALA A N 1
ATOM 1581 C CA . ALA A 1 212 ? -10.884 -21.431 5.622 1.00 96.94 212 ALA A CA 1
ATOM 1582 C C . ALA A 1 212 ? -11.034 -19.937 5.279 1.00 96.94 212 ALA A C 1
ATOM 1584 O O . ALA A 1 212 ? -12.116 -19.515 4.870 1.00 96.94 212 ALA A O 1
ATOM 1585 N N . LEU A 1 213 ? -9.959 -19.146 5.395 1.00 97.81 213 LEU A N 1
ATOM 1586 C CA . LEU A 1 213 ? -9.951 -17.741 4.991 1.00 97.81 213 LEU A CA 1
ATOM 1587 C C . LEU A 1 213 ? -10.034 -17.570 3.472 1.00 97.81 213 LEU A C 1
ATOM 1589 O O . LEU A 1 213 ? -10.571 -16.562 3.029 1.00 97.81 213 LEU A O 1
ATOM 1593 N N . ASP A 1 214 ? -9.536 -18.518 2.672 1.00 97.81 214 ASP A N 1
ATOM 1594 C CA . ASP A 1 214 ? -9.433 -18.365 1.214 1.00 97.81 214 ASP A CA 1
ATOM 1595 C C . ASP A 1 214 ? -10.754 -17.945 0.533 1.00 97.81 214 ASP A C 1
ATOM 1597 O O . ASP A 1 214 ? -10.739 -16.929 -0.162 1.00 97.81 214 ASP A O 1
ATOM 1601 N N . PRO A 1 215 ? -11.903 -18.626 0.739 1.00 97.56 215 PRO A N 1
ATOM 1602 C CA . PRO A 1 215 ? -13.163 -18.223 0.107 1.00 97.56 215 PRO A CA 1
ATOM 1603 C C . PRO A 1 215 ? -13.696 -16.870 0.597 1.00 97.56 215 PRO A C 1
ATOM 1605 O O . PRO A 1 215 ? -14.385 -16.181 -0.155 1.00 97.56 215 PRO A O 1
ATOM 1608 N N . VAL A 1 216 ? -13.398 -16.480 1.841 1.00 98.12 216 VAL A N 1
ATOM 1609 C CA . VAL A 1 216 ? -13.798 -15.172 2.380 1.00 98.12 216 VAL A CA 1
ATOM 1610 C C . VAL A 1 216 ? -12.920 -14.072 1.786 1.00 98.12 216 VAL A C 1
ATOM 1612 O O . VAL A 1 216 ? -13.431 -13.074 1.283 1.00 98.12 216 VAL A O 1
ATOM 1615 N N . LEU A 1 217 ? -11.600 -14.276 1.772 1.00 98.19 217 LEU A N 1
ATOM 1616 C CA . LEU A 1 217 ? -10.646 -13.341 1.182 1.00 98.19 217 LEU A CA 1
ATOM 1617 C C . LEU A 1 217 ? -10.850 -13.190 -0.325 1.00 98.19 217 LEU A C 1
ATOM 1619 O O . LEU A 1 217 ? -10.678 -12.089 -0.840 1.00 98.19 217 LEU A O 1
ATOM 1623 N N . ASP A 1 218 ? -11.275 -14.242 -1.026 1.00 97.44 218 ASP A N 1
ATOM 1624 C CA . ASP A 1 218 ? -11.667 -14.136 -2.430 1.00 97.44 218 ASP A CA 1
ATOM 1625 C C . ASP A 1 218 ? -12.788 -13.107 -2.612 1.00 97.44 218 ASP A C 1
ATOM 1627 O O . ASP A 1 218 ? -12.673 -12.255 -3.485 1.00 97.44 218 ASP A O 1
ATOM 1631 N N . ALA A 1 219 ? -13.826 -13.105 -1.771 1.00 97.50 219 ALA A N 1
ATOM 1632 C CA . ALA A 1 219 ? -14.883 -12.093 -1.846 1.00 97.50 219 ALA A CA 1
ATOM 1633 C C . ALA A 1 219 ? -14.363 -10.685 -1.499 1.00 97.50 219 ALA A C 1
ATOM 1635 O O . ALA A 1 219 ? -14.578 -9.744 -2.263 1.00 97.50 219 ALA A O 1
ATOM 1636 N N . VAL A 1 220 ? -13.611 -10.564 -0.402 1.00 97.88 220 VAL A N 1
ATOM 1637 C CA . VAL A 1 220 ? -13.018 -9.305 0.091 1.00 97.88 220 VAL A CA 1
ATOM 1638 C C . VAL A 1 220 ? -12.142 -8.633 -0.974 1.00 97.88 220 VAL A C 1
ATOM 1640 O O . VAL A 1 220 ? -12.234 -7.426 -1.189 1.00 97.88 220 VAL A O 1
ATOM 1643 N N . LEU A 1 221 ? -11.320 -9.408 -1.687 1.00 98.19 221 LEU A N 1
ATOM 1644 C CA . LEU A 1 221 ? -10.407 -8.929 -2.736 1.00 98.19 221 LEU A CA 1
ATOM 1645 C C . LEU A 1 221 ? -11.114 -8.578 -4.065 1.00 98.19 221 LEU A C 1
ATOM 1647 O O . LEU A 1 221 ? -10.446 -8.247 -5.050 1.00 98.19 221 LEU A O 1
ATOM 1651 N N . HIS A 1 222 ? -12.448 -8.647 -4.113 1.00 97.50 222 HIS A N 1
ATOM 1652 C CA . HIS A 1 222 ? -13.268 -8.144 -5.222 1.00 97.50 222 HIS A CA 1
ATOM 1653 C C . HIS A 1 222 ? -14.093 -6.904 -4.853 1.00 97.50 222 HIS A C 1
ATOM 1655 O O . HIS A 1 222 ? -14.771 -6.350 -5.721 1.00 97.50 222 HIS A O 1
ATOM 1661 N N . GLU A 1 223 ? -14.033 -6.442 -3.604 1.00 96.75 223 GLU A N 1
ATOM 1662 C CA . GLU A 1 223 ? -14.780 -5.270 -3.152 1.00 96.75 223 GLU A CA 1
ATOM 1663 C C . GLU A 1 223 ? -14.124 -3.955 -3.592 1.00 96.75 223 GLU A C 1
ATOM 1665 O O . GLU A 1 223 ? -12.903 -3.846 -3.705 1.00 96.75 223 GLU A O 1
ATOM 1670 N N . ASP A 1 224 ? -14.935 -2.911 -3.785 1.00 95.75 224 ASP A N 1
ATOM 1671 C CA . ASP A 1 224 ? -14.449 -1.589 -4.201 1.00 95.75 224 ASP A CA 1
ATOM 1672 C C . ASP A 1 224 ? -13.324 -1.005 -3.322 1.00 95.75 224 ASP A C 1
ATOM 1674 O O . ASP A 1 224 ? -12.354 -0.473 -3.880 1.00 95.75 224 ASP A O 1
ATOM 1678 N N . PRO A 1 225 ? -13.366 -1.126 -1.979 1.00 95.31 225 PRO A N 1
ATOM 1679 C CA . PRO A 1 225 ? -12.296 -0.612 -1.128 1.00 95.31 225 PRO A CA 1
ATOM 1680 C C . PRO A 1 225 ? -10.934 -1.286 -1.357 1.00 95.31 225 PRO A C 1
ATOM 1682 O O . PRO A 1 225 ? -9.909 -0.620 -1.189 1.00 95.31 225 PRO A O 1
ATOM 1685 N N . PHE A 1 226 ? -10.897 -2.550 -1.804 1.00 97.38 226 PHE A N 1
ATOM 1686 C CA . PHE A 1 226 ? -9.640 -3.234 -2.123 1.00 97.38 226 PHE A CA 1
ATOM 1687 C C . PHE A 1 226 ? -8.899 -2.545 -3.269 1.00 97.38 226 PHE A C 1
ATOM 1689 O O . PHE A 1 226 ? -7.686 -2.342 -3.186 1.00 97.38 226 PHE A O 1
ATOM 1696 N N . TYR A 1 227 ? -9.615 -2.100 -4.303 1.00 96.94 227 TYR A N 1
ATOM 1697 C CA . TYR A 1 227 ? -8.996 -1.387 -5.421 1.00 96.94 227 TYR A CA 1
ATOM 1698 C C . TYR A 1 227 ? -8.451 -0.015 -5.002 1.00 96.94 227 TYR A C 1
ATOM 1700 O O . TYR A 1 227 ? -7.402 0.414 -5.480 1.00 96.94 227 TYR A O 1
ATOM 1708 N N . GLY A 1 228 ? -9.102 0.655 -4.047 1.00 94.88 228 GLY A N 1
ATOM 1709 C CA . GLY A 1 228 ? -8.529 1.835 -3.395 1.00 94.88 228 GLY A CA 1
ATOM 1710 C C . GLY A 1 228 ? -7.224 1.499 -2.668 1.00 94.88 228 GLY A C 1
ATOM 1711 O O . GLY A 1 228 ? -6.210 2.171 -2.864 1.00 94.88 228 GLY A O 1
ATOM 1712 N N . ARG A 1 229 ? -7.224 0.410 -1.890 1.00 95.25 229 ARG A N 1
ATOM 1713 C CA . ARG A 1 229 ? -6.065 -0.022 -1.104 1.00 95.25 229 ARG A CA 1
ATOM 1714 C C . ARG A 1 229 ? -4.864 -0.421 -1.960 1.00 95.25 229 ARG A C 1
ATOM 1716 O O . ARG A 1 229 ? -3.748 -0.010 -1.652 1.00 95.25 229 ARG A O 1
ATOM 1723 N N . ILE A 1 230 ? -5.052 -1.201 -3.023 1.00 97.25 230 ILE A N 1
ATOM 1724 C CA . ILE A 1 230 ? -3.933 -1.598 -3.892 1.00 97.25 230 ILE A CA 1
ATOM 1725 C C . ILE A 1 230 ? -3.314 -0.389 -4.599 1.00 97.25 230 ILE A C 1
ATOM 1727 O O . ILE A 1 230 ? -2.093 -0.327 -4.717 1.00 97.25 230 ILE A O 1
ATOM 1731 N N . LYS A 1 231 ? -4.111 0.613 -4.996 1.00 97.44 231 LYS A N 1
ATOM 1732 C CA . LYS A 1 231 ? -3.570 1.858 -5.565 1.00 97.44 231 LYS A CA 1
ATOM 1733 C C . LYS A 1 231 ? -2.712 2.625 -4.560 1.00 97.44 231 LYS A C 1
ATOM 1735 O O . LYS A 1 231 ? -1.685 3.166 -4.954 1.00 97.44 231 LYS A O 1
ATOM 1740 N N . GLU A 1 232 ? -3.073 2.627 -3.275 1.00 95.44 232 GLU A N 1
ATOM 1741 C CA . GLU A 1 232 ? -2.217 3.183 -2.214 1.00 95.44 232 GLU A CA 1
ATOM 1742 C C . GLU A 1 232 ? -0.889 2.425 -2.113 1.00 95.44 232 GLU A C 1
ATOM 1744 O O . GLU A 1 232 ? 0.164 3.052 -2.133 1.00 95.44 232 GLU A O 1
ATOM 1749 N N . ILE A 1 233 ? -0.935 1.088 -2.058 1.00 96.19 233 ILE A N 1
ATOM 1750 C CA . ILE A 1 233 ? 0.263 0.236 -1.964 1.00 96.19 233 ILE A CA 1
ATOM 1751 C C . ILE A 1 233 ? 1.191 0.463 -3.164 1.00 96.19 233 ILE A C 1
ATOM 1753 O O . ILE A 1 233 ? 2.394 0.646 -3.000 1.00 96.19 233 ILE A O 1
ATOM 1757 N N . VAL A 1 234 ? 0.640 0.496 -4.377 1.00 97.88 234 VAL A N 1
ATOM 1758 C CA . VAL A 1 234 ? 1.430 0.728 -5.591 1.00 97.88 234 VAL A CA 1
ATOM 1759 C C . VAL A 1 234 ? 1.962 2.161 -5.643 1.00 97.88 234 VAL A C 1
ATOM 1761 O O . VAL A 1 234 ? 3.102 2.366 -6.056 1.00 97.88 234 VAL A O 1
ATOM 1764 N N . ASN A 1 235 ? 1.201 3.163 -5.194 1.00 97.50 235 ASN A N 1
ATOM 1765 C CA . ASN A 1 235 ? 1.696 4.538 -5.139 1.00 97.50 235 ASN A CA 1
ATOM 1766 C C . ASN A 1 235 ? 2.797 4.738 -4.085 1.00 97.50 235 ASN A C 1
ATOM 1768 O O . ASN A 1 235 ? 3.694 5.552 -4.295 1.00 97.50 235 ASN A O 1
ATOM 1772 N N . ASP A 1 236 ? 2.774 3.996 -2.981 1.00 95.38 236 ASP A N 1
ATOM 1773 C CA . ASP A 1 236 ? 3.870 4.009 -2.007 1.00 95.38 236 ASP A CA 1
ATOM 1774 C C . ASP A 1 236 ? 5.185 3.496 -2.626 1.00 95.38 236 ASP A C 1
ATOM 1776 O O . ASP A 1 236 ? 6.256 3.864 -2.162 1.00 95.38 236 ASP A O 1
ATOM 1780 N N . MET A 1 237 ? 5.122 2.713 -3.709 1.00 95.12 237 MET A N 1
ATOM 1781 C CA . MET A 1 237 ? 6.291 2.297 -4.490 1.00 95.12 237 MET A CA 1
ATOM 1782 C C . MET A 1 237 ? 6.625 3.280 -5.630 1.00 95.12 237 MET A C 1
ATOM 1784 O O . MET A 1 237 ? 7.786 3.637 -5.832 1.00 95.12 237 MET A O 1
ATOM 1788 N N . LEU A 1 238 ? 5.618 3.700 -6.404 1.00 96.25 238 LEU A N 1
ATOM 1789 C CA . LEU A 1 238 ? 5.803 4.461 -7.650 1.00 96.25 238 LEU A CA 1
ATOM 1790 C C . LEU A 1 238 ? 5.829 5.982 -7.467 1.00 96.25 238 LEU A C 1
ATOM 1792 O O . LEU A 1 238 ? 6.328 6.715 -8.321 1.00 96.25 238 LEU A O 1
ATOM 1796 N N . HIS A 1 239 ? 5.245 6.483 -6.384 1.00 96.88 239 HIS A N 1
ATOM 1797 C CA . HIS A 1 239 ? 5.135 7.908 -6.083 1.00 96.88 239 HIS A CA 1
ATOM 1798 C C . HIS A 1 239 ? 4.602 8.750 -7.258 1.00 96.88 239 HIS A C 1
ATOM 1800 O O . HIS A 1 239 ? 5.074 9.865 -7.493 1.00 96.88 239 HIS A O 1
ATOM 1806 N N . THR A 1 240 ? 3.655 8.216 -8.031 1.00 96.19 240 THR A N 1
ATOM 1807 C CA . THR A 1 240 ? 3.070 8.895 -9.198 1.00 96.19 240 THR A CA 1
ATOM 1808 C C . THR A 1 240 ? 2.024 9.929 -8.792 1.00 96.19 240 THR A C 1
ATOM 1810 O O . THR A 1 240 ? 1.856 10.920 -9.499 1.00 96.19 240 THR A O 1
ATOM 1813 N N . ASP A 1 241 ? 1.425 9.802 -7.600 1.00 95.88 241 ASP A N 1
ATOM 1814 C CA . ASP A 1 241 ? 0.541 10.821 -7.014 1.00 95.88 241 ASP A CA 1
ATOM 1815 C C . ASP A 1 241 ? 1.247 12.182 -6.810 1.00 95.88 241 ASP A C 1
ATOM 1817 O O . ASP A 1 241 ? 0.576 13.187 -6.582 1.00 95.88 241 ASP A O 1
ATOM 1821 N N . ALA A 1 242 ? 2.578 12.249 -6.967 1.00 95.56 242 ALA A N 1
ATOM 1822 C CA . ALA A 1 242 ? 3.347 13.492 -7.040 1.00 95.56 242 ALA A CA 1
ATOM 1823 C C . ALA A 1 242 ? 2.816 14.465 -8.107 1.00 95.56 242 ALA A C 1
ATOM 1825 O O . ALA A 1 242 ? 2.916 15.674 -7.936 1.00 95.56 242 ALA A O 1
ATOM 1826 N N . TYR A 1 243 ? 2.231 13.931 -9.183 1.00 96.50 243 TYR A N 1
ATOM 1827 C CA . TYR A 1 243 ? 1.724 14.692 -10.326 1.00 96.50 243 TYR A CA 1
ATOM 1828 C C . TYR A 1 243 ? 0.269 15.149 -10.163 1.00 96.50 243 TYR A C 1
ATOM 1830 O O . TYR A 1 243 ? -0.308 15.747 -11.066 1.00 96.50 243 TYR A O 1
ATOM 1838 N N . ARG A 1 244 ? -0.354 14.912 -9.003 1.00 93.88 244 ARG A N 1
ATOM 1839 C CA . ARG A 1 244 ? -1.734 15.352 -8.727 1.00 93.88 244 ARG A CA 1
ATOM 1840 C C . ARG A 1 244 ? -1.839 16.839 -8.376 1.00 93.88 244 ARG A C 1
ATOM 1842 O O . ARG A 1 244 ? -2.940 17.347 -8.168 1.00 93.88 244 ARG A O 1
ATOM 1849 N N . ILE A 1 245 ? -0.708 17.534 -8.283 1.00 87.38 245 ILE A N 1
ATOM 1850 C CA . ILE A 1 245 ? -0.628 18.947 -7.919 1.00 87.38 245 ILE A CA 1
ATOM 1851 C C . ILE A 1 245 ? -0.811 19.798 -9.180 1.00 87.38 245 ILE A C 1
ATOM 1853 O O . ILE A 1 245 ? -0.122 19.604 -10.171 1.00 87.38 245 ILE A O 1
ATOM 1857 N N . GLY A 1 246 ? -1.734 20.763 -9.133 1.00 88.44 246 GLY A N 1
ATOM 1858 C CA . GLY A 1 246 ? -1.922 21.719 -10.227 1.00 88.44 246 GLY A CA 1
ATOM 1859 C C . GLY A 1 246 ? -2.275 21.051 -11.561 1.00 88.44 246 GLY A C 1
ATOM 1860 O O . GLY A 1 246 ? -3.301 20.379 -11.660 1.00 88.44 246 GLY A O 1
ATOM 1861 N N . ASP A 1 247 ? -1.452 21.314 -12.570 1.00 92.50 247 ASP A N 1
ATOM 1862 C CA . ASP A 1 247 ? -1.465 20.776 -13.933 1.00 92.50 247 ASP A CA 1
ATOM 1863 C C . ASP A 1 247 ? -0.214 19.931 -14.249 1.00 92.50 247 ASP A C 1
ATOM 1865 O O . ASP A 1 247 ? 0.013 19.586 -15.408 1.00 92.50 247 ASP A O 1
ATOM 1869 N N . ASP A 1 248 ? 0.554 19.529 -13.227 1.00 95.62 248 ASP A N 1
ATOM 1870 C CA . ASP A 1 248 ? 1.831 18.824 -13.386 1.00 95.62 248 ASP A CA 1
ATOM 1871 C C . ASP A 1 248 ? 1.712 17.555 -14.253 1.00 95.62 248 ASP A C 1
ATOM 1873 O O . ASP A 1 248 ? 2.638 17.230 -14.996 1.00 95.62 248 ASP A O 1
ATOM 1877 N N . ALA A 1 249 ? 0.601 16.809 -14.175 1.00 97.19 249 ALA A N 1
ATOM 1878 C CA . ALA A 1 249 ? 0.382 15.625 -15.009 1.00 97.19 249 ALA A CA 1
ATOM 1879 C C . ALA A 1 249 ? 0.039 15.993 -16.455 1.00 97.19 249 ALA A C 1
ATOM 1881 O O . ALA A 1 249 ? 0.523 15.341 -17.380 1.00 97.19 249 ALA A O 1
ATOM 1882 N N . VAL A 1 250 ? -0.766 17.038 -16.662 1.00 97.50 250 VAL A N 1
ATOM 1883 C CA . VAL A 1 250 ? -1.112 17.535 -18.004 1.00 97.50 250 VAL A CA 1
ATOM 1884 C C . VAL A 1 250 ? 0.143 18.031 -18.725 1.00 97.50 250 VAL A C 1
ATOM 1886 O O . VAL A 1 250 ? 0.323 17.719 -19.898 1.00 97.50 250 VAL A O 1
ATOM 1889 N N . ASP A 1 251 ? 1.064 18.680 -18.006 1.00 96.38 251 ASP A N 1
ATOM 1890 C CA . ASP A 1 251 ? 2.372 19.121 -18.514 1.00 96.38 251 ASP A CA 1
ATOM 1891 C C . ASP A 1 251 ? 3.248 17.967 -19.047 1.00 96.38 251 ASP A C 1
ATOM 1893 O O . ASP A 1 251 ? 4.200 18.198 -19.796 1.00 96.38 251 ASP A O 1
ATOM 1897 N N . THR A 1 252 ? 2.948 16.714 -18.682 1.00 95.88 252 THR A N 1
ATOM 1898 C CA . THR A 1 252 ? 3.649 15.532 -19.217 1.00 95.88 252 THR A CA 1
ATOM 1899 C C . THR A 1 252 ? 3.116 15.059 -20.571 1.00 95.88 252 THR A C 1
ATOM 1901 O O . THR A 1 252 ? 3.739 14.202 -21.204 1.00 95.88 252 THR A O 1
ATOM 1904 N N . VAL A 1 253 ? 1.966 15.571 -21.018 1.00 96.25 253 VAL A N 1
ATOM 1905 C CA . VAL A 1 253 ? 1.342 15.187 -22.288 1.00 96.25 253 VAL A CA 1
ATOM 1906 C C . VAL A 1 253 ? 2.085 15.836 -23.457 1.00 96.25 253 VAL A C 1
ATOM 1908 O O . VAL A 1 253 ? 2.447 17.008 -23.434 1.00 96.25 253 VAL A O 1
ATOM 1911 N N . ASP A 1 254 ? 2.312 15.063 -24.517 1.00 95.38 254 ASP A N 1
ATOM 1912 C CA . ASP A 1 254 ? 2.993 15.544 -25.715 1.00 95.38 254 ASP A CA 1
ATOM 1913 C C . ASP A 1 254 ? 2.082 16.433 -26.574 1.00 95.38 254 ASP A C 1
ATOM 1915 O O . ASP A 1 254 ? 1.361 15.925 -27.428 1.00 95.38 254 ASP A O 1
ATOM 1919 N N . GLU A 1 255 ? 2.135 17.754 -26.390 1.00 95.19 255 GLU A N 1
ATOM 1920 C CA . GLU A 1 255 ? 1.322 18.722 -27.152 1.00 95.19 255 GLU A CA 1
ATOM 1921 C C . GLU A 1 255 ? 1.508 18.640 -28.681 1.00 95.19 255 GLU A C 1
ATOM 1923 O O . GLU A 1 255 ? 0.594 18.989 -29.430 1.00 95.19 255 GLU A O 1
ATOM 1928 N N . ASP A 1 256 ? 2.663 18.162 -29.168 1.00 93.94 256 ASP A N 1
ATOM 1929 C CA . ASP A 1 256 ? 2.885 17.976 -30.610 1.00 93.94 256 ASP A CA 1
ATOM 1930 C C . ASP A 1 256 ? 1.985 16.860 -31.176 1.00 93.94 256 ASP A C 1
ATOM 1932 O O . ASP A 1 256 ? 1.554 16.925 -32.330 1.00 93.94 256 ASP A O 1
ATOM 1936 N N . MET A 1 257 ? 1.720 15.830 -30.367 1.00 94.69 257 MET A N 1
ATOM 1937 C CA . MET A 1 257 ? 0.888 14.674 -30.713 1.00 94.69 257 MET A CA 1
ATOM 1938 C C . MET A 1 257 ? -0.572 14.876 -30.291 1.00 94.69 257 MET A C 1
ATOM 1940 O O . MET A 1 257 ? -1.491 14.455 -30.993 1.00 94.69 257 MET A O 1
ATOM 1944 N N . PHE A 1 258 ? -0.778 15.557 -29.168 1.00 96.50 258 PHE A N 1
ATOM 1945 C CA . PHE A 1 258 ? -2.060 15.783 -28.517 1.00 96.50 258 PHE A CA 1
ATOM 1946 C C . PHE A 1 258 ? -2.291 17.292 -28.332 1.00 96.50 258 PHE A C 1
ATOM 1948 O O . PHE A 1 258 ? -2.116 17.825 -27.236 1.00 96.50 258 PHE A O 1
ATOM 1955 N N . PRO A 1 259 ? -2.689 18.013 -29.396 1.00 96.88 259 PRO A N 1
ATOM 1956 C CA . PRO A 1 259 ? -2.811 19.475 -29.367 1.00 96.88 259 PRO A CA 1
ATOM 1957 C C . PRO A 1 259 ? -3.911 19.992 -28.425 1.00 96.88 259 PRO A C 1
ATOM 1959 O O . PRO A 1 259 ? -3.931 21.178 -28.103 1.00 96.88 259 PRO A O 1
ATOM 1962 N N . ASP A 1 260 ? -4.813 19.113 -27.981 1.00 97.12 260 ASP A N 1
ATOM 1963 C CA . ASP A 1 260 ? -5.900 19.422 -27.051 1.00 97.12 260 ASP A CA 1
ATOM 1964 C C . ASP A 1 260 ? -5.533 19.115 -25.582 1.00 97.12 260 ASP A C 1
ATOM 1966 O O . ASP A 1 260 ? -6.411 19.137 -24.719 1.00 97.12 260 ASP A O 1
ATOM 1970 N N . ALA A 1 261 ? -4.251 18.873 -25.260 1.00 97.00 261 ALA A N 1
ATOM 1971 C CA . ALA A 1 261 ? -3.786 18.542 -23.906 1.00 97.00 261 ALA A CA 1
ATOM 1972 C C . ALA A 1 261 ? -4.377 19.467 -22.819 1.00 97.00 261 ALA A C 1
ATOM 1974 O O . ALA A 1 261 ? -4.883 18.991 -21.801 1.00 97.00 261 ALA A O 1
ATOM 1975 N N . PHE A 1 262 ? -4.417 20.775 -23.096 1.00 97.62 262 PHE A N 1
ATOM 1976 C CA . PHE A 1 262 ? -4.969 21.823 -22.231 1.00 97.62 262 PHE A CA 1
ATOM 1977 C C . PHE A 1 262 ? -6.380 22.278 -22.650 1.00 97.62 262 PHE A C 1
ATOM 1979 O O . PHE A 1 262 ? -6.706 23.460 -22.556 1.00 97.62 262 PHE A O 1
ATOM 1986 N N . TRP A 1 263 ? -7.248 21.379 -23.128 1.00 96.94 263 TRP A N 1
ATOM 1987 C CA . TRP A 1 263 ? -8.595 21.708 -23.641 1.00 96.94 263 TRP A CA 1
ATOM 1988 C C . TRP A 1 263 ? -9.422 22.635 -22.721 1.00 96.94 263 TRP A C 1
ATOM 1990 O O . TRP A 1 263 ? -10.203 23.466 -23.194 1.00 96.94 263 TRP A O 1
ATOM 2000 N N . PHE A 1 264 ? -9.239 22.527 -21.400 1.00 96.38 264 PHE A N 1
ATOM 2001 C CA . PHE A 1 264 ? -9.916 23.346 -20.393 1.00 96.38 264 PHE A CA 1
ATOM 2002 C C . PHE A 1 264 ? -9.530 24.835 -20.451 1.00 96.38 264 PHE A C 1
ATOM 2004 O O . PHE A 1 264 ? -10.269 25.674 -19.936 1.00 96.38 264 PHE A O 1
ATOM 2011 N N . ASP A 1 265 ? -8.420 25.208 -21.095 1.00 96.69 265 ASP A N 1
ATOM 2012 C CA . ASP A 1 265 ? -8.005 26.607 -21.240 1.00 96.69 265 ASP A CA 1
ATOM 2013 C C . ASP A 1 265 ? -8.950 27.437 -22.107 1.00 96.69 265 ASP A C 1
ATOM 2015 O O . ASP A 1 265 ? -9.005 28.660 -21.948 1.00 96.69 265 ASP A O 1
ATOM 2019 N N . ALA A 1 266 ? -9.732 26.781 -22.966 1.00 96.62 266 ALA A N 1
ATOM 2020 C CA . ALA A 1 266 ? -10.770 27.418 -23.765 1.00 96.62 266 ALA A CA 1
ATOM 2021 C C . ALA A 1 266 ? -12.032 27.784 -22.954 1.00 96.62 266 ALA A C 1
ATOM 2023 O O . ALA A 1 266 ? -12.899 28.495 -23.465 1.00 96.62 266 ALA A O 1
ATOM 2024 N N . ILE A 1 267 ? -12.162 27.312 -21.707 1.00 97.44 267 ILE A N 1
ATOM 2025 C CA . ILE A 1 267 ? -13.310 27.600 -20.838 1.00 97.44 267 ILE A CA 1
ATOM 2026 C C . ILE A 1 267 ? -13.165 29.009 -20.243 1.00 97.44 267 ILE A C 1
ATOM 2028 O O . ILE A 1 267 ? -12.209 29.300 -19.527 1.00 97.44 267 ILE A O 1
ATOM 2032 N N . GLU A 1 268 ? -14.138 29.887 -20.517 1.00 97.50 268 GLU A N 1
ATOM 2033 C CA . GLU A 1 268 ? -14.127 31.278 -20.028 1.00 97.50 268 GLU A CA 1
ATOM 2034 C C . GLU A 1 268 ? -14.456 31.400 -18.532 1.00 97.50 268 GLU A C 1
ATOM 2036 O O . GLU A 1 268 ? -13.949 32.295 -17.852 1.00 97.50 268 GLU A O 1
ATOM 2041 N N . ASP A 1 269 ? -15.320 30.524 -18.013 1.00 98.06 269 ASP A N 1
ATOM 2042 C CA . ASP A 1 269 ? -15.686 30.521 -16.599 1.00 98.06 269 ASP A CA 1
ATOM 2043 C C . ASP A 1 269 ? -14.528 29.970 -15.756 1.00 98.06 269 ASP A C 1
ATOM 2045 O O . ASP A 1 269 ? -14.141 28.811 -15.893 1.00 98.06 269 ASP A O 1
ATOM 2049 N N . THR A 1 270 ? -13.968 30.815 -14.885 1.00 97.25 270 THR A N 1
ATOM 2050 C CA . THR A 1 270 ? -12.785 30.478 -14.077 1.00 97.25 270 THR A CA 1
ATOM 2051 C C . THR A 1 270 ? -13.027 29.291 -13.141 1.00 97.25 270 THR A C 1
ATOM 2053 O O . THR A 1 270 ? -12.125 28.470 -12.967 1.00 97.25 270 THR A O 1
ATOM 2056 N N . ASP A 1 271 ? -14.211 29.182 -12.537 1.00 97.25 271 ASP A N 1
ATOM 2057 C CA . ASP A 1 271 ? -14.497 28.133 -11.554 1.00 97.25 271 ASP A CA 1
ATOM 2058 C C . ASP A 1 271 ? -14.672 26.790 -12.264 1.00 97.25 271 ASP A C 1
ATOM 2060 O O . ASP A 1 271 ? -14.051 25.796 -11.876 1.00 97.25 271 ASP A O 1
ATOM 2064 N N . VAL A 1 272 ? -15.412 26.785 -13.377 1.00 97.06 272 VAL A N 1
ATOM 2065 C CA . VAL A 1 272 ? -15.553 25.599 -14.234 1.00 97.06 272 VAL A CA 1
ATOM 2066 C C . VAL A 1 272 ? -14.200 25.199 -14.820 1.00 97.06 272 VAL A C 1
ATOM 2068 O O . VAL A 1 272 ? -13.834 24.030 -14.756 1.00 97.06 272 VAL A O 1
ATOM 2071 N N . LYS A 1 273 ? -13.411 26.150 -15.332 1.00 97.12 273 LYS A N 1
ATOM 2072 C CA . LYS A 1 273 ? -12.056 25.893 -15.838 1.00 97.12 273 LYS A CA 1
ATOM 2073 C C . LYS A 1 273 ? -11.182 25.219 -14.783 1.00 97.12 273 LYS A C 1
ATOM 2075 O O . LYS A 1 273 ? -10.540 24.214 -15.073 1.00 97.12 273 LYS A O 1
ATOM 2080 N N . ASN A 1 274 ? -11.161 25.751 -13.561 1.00 96.12 274 ASN A N 1
ATOM 2081 C CA . ASN A 1 274 ? -10.367 25.191 -12.469 1.00 96.12 274 ASN A CA 1
ATOM 2082 C C . ASN A 1 274 ? -10.828 23.777 -12.091 1.00 96.12 274 ASN A C 1
ATOM 2084 O O . ASN A 1 274 ? -9.981 22.920 -11.840 1.00 96.12 274 ASN A O 1
ATOM 2088 N N . GLN A 1 275 ? -12.140 23.526 -12.083 1.00 95.56 275 GLN A N 1
ATOM 2089 C CA . GLN A 1 275 ? -12.700 22.198 -11.843 1.00 95.56 275 GLN A CA 1
ATOM 2090 C C . GLN A 1 275 ? -12.287 21.208 -12.940 1.00 95.56 275 GLN A C 1
ATOM 2092 O O . GLN A 1 275 ? -11.796 20.124 -12.633 1.00 95.56 275 GLN A O 1
ATOM 2097 N N . MET A 1 276 ? -12.430 21.586 -14.213 1.00 96.94 276 MET A N 1
ATOM 2098 C CA . MET A 1 276 ? -12.065 20.734 -15.349 1.00 96.94 276 MET A CA 1
ATOM 2099 C C . MET A 1 276 ? -10.562 20.469 -15.411 1.00 96.94 276 MET A C 1
ATOM 2101 O O . MET A 1 276 ? -10.160 19.340 -15.684 1.00 96.94 276 MET A O 1
ATOM 2105 N N . ARG A 1 277 ? -9.731 21.470 -15.090 1.00 97.19 277 ARG A N 1
ATOM 2106 C CA . ARG A 1 277 ? -8.281 21.295 -14.939 1.00 97.19 277 ARG A CA 1
ATOM 2107 C C . ARG A 1 277 ? -7.961 20.261 -13.862 1.00 97.19 277 ARG A C 1
ATOM 2109 O O . ARG A 1 277 ? -7.191 19.350 -14.128 1.00 97.19 277 ARG A O 1
ATOM 2116 N N . ALA A 1 278 ? -8.565 20.372 -12.677 1.00 96.25 278 ALA A N 1
ATOM 2117 C CA . ALA A 1 278 ? -8.315 19.434 -11.582 1.00 96.25 278 ALA A CA 1
ATOM 2118 C C . ALA A 1 278 ? -8.728 17.995 -11.940 1.00 96.25 278 ALA A C 1
ATOM 2120 O O . ALA A 1 278 ? -7.971 17.065 -11.680 1.00 96.25 278 ALA A O 1
ATOM 2121 N N . LEU A 1 279 ? -9.887 17.813 -12.583 1.00 96.88 279 LEU A N 1
ATOM 2122 C CA . LEU A 1 279 ? -10.364 16.496 -13.030 1.00 96.88 279 LEU A CA 1
ATOM 2123 C C . LEU A 1 279 ? -9.481 15.898 -14.135 1.00 96.88 279 LEU A C 1
ATOM 2125 O O . LEU A 1 279 ? -9.189 14.707 -14.106 1.00 96.88 279 LEU A O 1
ATOM 2129 N N . THR A 1 280 ? -9.017 16.728 -15.073 1.00 98.06 280 THR A N 1
ATOM 2130 C CA . THR A 1 280 ? -8.097 16.315 -16.147 1.00 98.06 280 THR A CA 1
ATOM 2131 C C . THR A 1 280 ? -6.733 15.922 -15.587 1.00 98.06 280 THR A C 1
ATOM 2133 O O . THR A 1 280 ? -6.207 14.867 -15.936 1.00 98.06 280 THR A O 1
ATOM 2136 N N . ASN A 1 281 ? -6.188 16.726 -14.670 1.00 98.12 281 ASN A N 1
ATOM 2137 C CA . ASN A 1 281 ? -4.914 16.429 -14.030 1.00 98.12 281 ASN A CA 1
ATOM 2138 C C . ASN A 1 281 ? -4.987 15.145 -13.192 1.00 98.12 281 ASN A C 1
ATOM 2140 O O . ASN A 1 281 ? -4.108 14.302 -13.309 1.00 98.12 281 ASN A O 1
ATOM 2144 N N . GLU A 1 282 ? -6.049 14.954 -12.400 1.00 96.81 282 GLU A N 1
ATOM 2145 C CA . GLU A 1 282 ? -6.264 13.717 -11.631 1.00 96.81 282 GLU A CA 1
ATOM 2146 C C . GLU A 1 282 ? -6.334 12.485 -12.545 1.00 96.81 282 GLU A C 1
ATOM 2148 O O . GLU A 1 282 ? -5.732 11.460 -12.224 1.00 96.81 282 GLU A O 1
ATOM 2153 N N . ALA A 1 283 ? -7.038 12.590 -13.679 1.00 97.44 283 ALA A N 1
ATOM 2154 C CA . ALA A 1 283 ? -7.191 11.495 -14.631 1.00 97.44 283 ALA A CA 1
ATOM 2155 C C . ALA A 1 283 ? -5.843 11.034 -15.202 1.00 97.44 283 ALA A C 1
ATOM 2157 O O . ALA A 1 283 ? -5.550 9.843 -15.156 1.00 97.44 283 ALA A O 1
ATOM 2158 N N . ILE A 1 284 ? -5.009 11.972 -15.665 1.00 98.25 284 ILE A N 1
ATOM 2159 C CA . ILE A 1 284 ? -3.689 11.665 -16.241 1.00 98.25 284 ILE A CA 1
ATOM 2160 C C . ILE A 1 284 ? -2.702 11.235 -15.146 1.00 98.25 284 ILE A C 1
ATOM 2162 O O . ILE A 1 284 ? -1.974 10.256 -15.308 1.00 98.25 284 ILE A O 1
ATOM 2166 N N . ALA A 1 285 ? -2.698 11.920 -13.994 1.00 97.62 285 ALA A N 1
ATOM 2167 C CA . ALA A 1 285 ? -1.802 11.620 -12.872 1.00 97.62 285 ALA A CA 1
ATOM 2168 C C . ALA A 1 285 ? -1.926 10.165 -12.398 1.00 97.62 285 ALA A C 1
ATOM 2170 O O . ALA A 1 285 ? -0.939 9.554 -11.979 1.00 97.62 285 ALA A O 1
ATOM 2171 N N . ARG A 1 286 ? -3.147 9.618 -12.442 1.00 96.75 286 ARG A N 1
ATOM 2172 C CA . ARG A 1 286 ? -3.461 8.296 -11.900 1.00 96.75 286 ARG A CA 1
ATOM 2173 C C . ARG A 1 286 ? -3.478 7.165 -12.911 1.00 96.75 286 ARG A C 1
ATOM 2175 O O . ARG A 1 286 ? -3.594 6.028 -12.466 1.00 96.75 286 ARG A O 1
ATOM 2182 N N . GLU A 1 287 ? -3.259 7.406 -14.201 1.00 97.62 287 GLU A N 1
ATOM 2183 C CA . GLU A 1 287 ? -3.192 6.334 -15.210 1.00 97.62 287 GLU A CA 1
ATOM 2184 C C . GLU A 1 287 ? -2.339 5.121 -14.800 1.00 97.62 287 GLU A C 1
ATOM 2186 O O . GLU A 1 287 ? -2.830 3.999 -14.946 1.00 97.62 287 GLU A O 1
ATOM 2191 N N . PRO A 1 288 ? -1.131 5.283 -14.204 1.00 97.88 288 PRO A N 1
ATOM 2192 C CA . PRO A 1 288 ? -0.348 4.140 -13.727 1.00 97.88 288 PRO A CA 1
ATOM 2193 C C . PRO A 1 288 ? -1.123 3.244 -12.749 1.00 97.88 288 PRO A C 1
ATOM 2195 O O . PRO A 1 288 ? -1.037 2.019 -12.807 1.00 97.88 288 PRO A O 1
ATOM 2198 N N . LEU A 1 289 ? -1.896 3.858 -11.853 1.00 98.25 289 LEU A N 1
ATOM 2199 C CA . LEU A 1 289 ? -2.670 3.181 -10.815 1.00 98.25 289 LEU A CA 1
ATOM 2200 C C . LEU A 1 289 ? -4.019 2.674 -11.348 1.00 98.25 289 LEU A C 1
ATOM 2202 O O . LEU A 1 289 ? -4.522 1.653 -10.882 1.00 98.25 289 LEU A O 1
ATOM 2206 N N . GLU A 1 290 ? -4.597 3.353 -12.339 1.00 98.12 290 GLU A N 1
ATOM 2207 C CA . GLU A 1 290 ? -5.834 2.922 -12.992 1.00 98.12 290 GLU A CA 1
ATOM 2208 C C . GLU A 1 290 ? -5.624 1.675 -13.862 1.00 98.12 290 GLU A C 1
ATOM 2210 O O . GLU A 1 290 ? -6.507 0.820 -13.915 1.00 98.12 290 GLU A O 1
ATOM 2215 N N . ILE A 1 291 ? -4.438 1.495 -14.458 1.00 98.69 291 ILE A N 1
ATOM 2216 C CA . ILE A 1 291 ? -4.053 0.237 -15.127 1.00 98.69 291 ILE A CA 1
ATOM 2217 C C . ILE A 1 291 ? -4.072 -0.934 -14.134 1.00 98.69 291 ILE A C 1
ATOM 2219 O O . ILE A 1 291 ? -4.620 -1.993 -14.442 1.00 98.69 291 ILE A O 1
ATOM 2223 N N . VAL A 1 292 ? -3.517 -0.744 -12.932 1.00 98.62 292 VAL A N 1
ATOM 2224 C CA . VAL A 1 292 ? -3.514 -1.760 -11.863 1.00 98.62 292 VAL A CA 1
ATOM 2225 C C . VAL A 1 292 ? -4.938 -2.130 -11.455 1.00 98.62 292 VAL A C 1
ATOM 2227 O O . VAL A 1 292 ? -5.280 -3.312 -11.407 1.00 98.62 292 VAL A O 1
ATOM 2230 N N . GLU A 1 293 ? -5.782 -1.129 -11.191 1.00 98.25 293 GLU A N 1
ATOM 2231 C CA . GLU A 1 293 ? -7.191 -1.346 -10.853 1.00 98.25 293 GLU A CA 1
ATOM 2232 C C . GLU A 1 293 ? -7.931 -2.078 -11.979 1.00 98.25 293 GLU A C 1
ATOM 2234 O O . GLU A 1 293 ? -8.634 -3.053 -11.710 1.00 98.25 293 GLU A O 1
ATOM 2239 N N . TYR A 1 294 ? -7.747 -1.663 -13.235 1.00 98.31 294 TYR A N 1
ATOM 2240 C CA . TYR A 1 294 ? -8.390 -2.289 -14.387 1.00 98.31 294 TYR A CA 1
ATOM 2241 C C . TYR A 1 294 ? -8.007 -3.764 -14.533 1.00 98.31 294 TYR A C 1
ATOM 2243 O O . TYR A 1 294 ? -8.890 -4.605 -14.703 1.00 98.31 294 TYR A O 1
ATOM 2251 N N . VAL A 1 295 ? -6.717 -4.097 -14.446 1.00 98.62 295 VAL A N 1
ATOM 2252 C CA . VAL A 1 295 ? -6.239 -5.485 -14.562 1.00 98.62 295 VAL A CA 1
ATOM 2253 C C . VAL A 1 295 ? -6.877 -6.366 -13.489 1.00 98.62 295 VAL A C 1
ATOM 2255 O O . VAL A 1 295 ? -7.420 -7.423 -13.810 1.00 98.62 295 VAL A O 1
ATOM 2258 N N . LEU A 1 296 ? -6.899 -5.904 -12.236 1.00 98.25 296 LEU A N 1
ATOM 2259 C CA . LEU A 1 296 ? -7.490 -6.664 -11.135 1.00 98.25 296 LEU A CA 1
ATOM 2260 C C . LEU A 1 296 ? -9.011 -6.790 -11.282 1.00 98.25 296 LEU A C 1
ATOM 2262 O O . LEU A 1 296 ? -9.534 -7.898 -11.221 1.00 98.25 296 LEU A O 1
ATOM 2266 N N . ARG A 1 297 ? -9.734 -5.696 -11.550 1.00 97.00 297 ARG A N 1
ATOM 2267 C CA . ARG A 1 297 ? -11.202 -5.721 -11.718 1.00 97.00 297 ARG A CA 1
ATOM 2268 C C . ARG A 1 297 ? -11.685 -6.648 -12.834 1.00 97.00 297 ARG A C 1
ATOM 2270 O O . ARG A 1 297 ? -12.838 -7.065 -12.804 1.00 97.00 297 ARG A O 1
ATOM 2277 N N . ASN A 1 298 ? -10.834 -6.930 -13.817 1.00 97.69 298 ASN A N 1
ATOM 2278 C CA . ASN A 1 298 ? -11.157 -7.769 -14.970 1.00 97.69 298 ASN A CA 1
ATOM 2279 C C . ASN A 1 298 ? -10.531 -9.173 -14.893 1.00 97.69 298 ASN A C 1
ATOM 2281 O O . ASN A 1 298 ? -10.497 -9.865 -15.911 1.00 97.69 298 ASN A O 1
ATOM 2285 N N . ASP A 1 299 ? -10.027 -9.583 -13.723 1.00 97.19 299 ASP A N 1
ATOM 2286 C CA . ASP A 1 299 ? -9.442 -10.910 -13.471 1.00 97.19 299 ASP A CA 1
ATOM 2287 C C . ASP A 1 299 ? -8.334 -11.289 -14.465 1.00 97.19 299 ASP A C 1
ATOM 2289 O O . ASP A 1 299 ? -8.198 -12.436 -14.902 1.00 97.19 299 ASP A O 1
ATOM 2293 N N . LYS A 1 300 ? -7.545 -10.286 -14.858 1.00 98.12 300 LYS A N 1
ATOM 2294 C CA . LYS A 1 300 ? -6.432 -10.438 -15.793 1.00 98.12 300 LYS A CA 1
ATOM 2295 C C . LYS A 1 300 ? -5.145 -10.820 -15.054 1.00 98.12 300 LYS A C 1
ATOM 2297 O O . LYS A 1 300 ? -4.966 -10.426 -13.899 1.00 98.12 300 LYS A O 1
ATOM 2302 N N . PRO A 1 301 ? -4.213 -11.533 -15.717 1.00 98.38 301 PRO A N 1
ATOM 2303 C CA . PRO A 1 301 ? -2.868 -11.745 -15.189 1.00 98.38 301 PRO A CA 1
ATOM 2304 C C . PRO A 1 301 ? -2.218 -10.411 -14.833 1.00 98.38 301 PRO A C 1
ATOM 2306 O O . PRO A 1 301 ? -2.224 -9.482 -15.642 1.00 98.38 301 PRO A O 1
ATOM 2309 N N . PHE A 1 302 ? -1.597 -10.314 -13.660 1.00 98.62 302 PHE A N 1
ATOM 2310 C CA . PHE A 1 302 ? -0.980 -9.068 -13.206 1.00 98.62 302 PHE A CA 1
ATOM 2311 C C . PHE A 1 302 ? 0.174 -8.605 -14.110 1.00 98.62 302 PHE A C 1
ATOM 2313 O O . PHE A 1 302 ? 0.504 -7.423 -14.154 1.00 98.62 302 PHE A O 1
ATOM 2320 N N . THR A 1 303 ? 0.749 -9.513 -14.903 1.00 98.56 303 THR A N 1
ATOM 2321 C CA . THR A 1 303 ? 1.710 -9.182 -15.964 1.00 98.56 303 THR A CA 1
ATOM 2322 C C . THR A 1 303 ? 1.146 -8.180 -16.978 1.00 98.56 303 THR A C 1
ATOM 2324 O O . THR A 1 303 ? 1.909 -7.382 -17.520 1.00 98.56 303 THR A O 1
ATOM 2327 N N . GLU A 1 304 ? -0.177 -8.156 -17.193 1.00 98.56 304 GLU A N 1
ATOM 2328 C CA . GLU A 1 304 ? -0.854 -7.243 -18.126 1.00 98.56 304 GLU A CA 1
ATOM 2329 C C . GLU A 1 304 ? -0.731 -5.767 -17.717 1.00 98.56 304 GLU A C 1
ATOM 2331 O O . GLU A 1 304 ? -0.790 -4.898 -18.583 1.00 98.56 304 GLU A O 1
ATOM 2336 N N . VAL A 1 305 ? -0.421 -5.465 -16.446 1.00 98.56 305 VAL A N 1
ATOM 2337 C CA . VAL A 1 305 ? -0.062 -4.099 -16.007 1.00 98.56 305 VAL A CA 1
ATOM 2338 C C . VAL A 1 305 ? 1.122 -3.540 -16.805 1.00 98.56 305 VAL A C 1
ATOM 2340 O O . VAL A 1 305 ? 1.223 -2.329 -17.007 1.00 98.56 305 VAL A O 1
ATOM 2343 N N . PHE A 1 306 ? 2.008 -4.418 -17.276 1.00 98.38 306 PHE A N 1
ATOM 2344 C CA . PHE A 1 306 ? 3.231 -4.067 -17.994 1.00 98.38 306 PHE A CA 1
ATOM 2345 C C . PHE A 1 306 ? 3.184 -4.470 -19.467 1.00 98.38 306 PHE A C 1
ATOM 2347 O O . PHE A 1 306 ? 3.748 -3.777 -20.309 1.00 98.38 306 PHE A O 1
ATOM 2354 N N . THR A 1 307 ? 2.539 -5.591 -19.793 1.00 98.12 307 THR A N 1
ATOM 2355 C CA . THR A 1 307 ? 2.485 -6.100 -21.172 1.00 98.12 307 THR A CA 1
ATOM 2356 C C . THR A 1 307 ? 1.293 -5.576 -21.967 1.00 98.12 307 THR A C 1
ATOM 2358 O O . THR A 1 307 ? 1.257 -5.785 -23.176 1.00 98.12 307 THR A O 1
ATOM 2361 N N . GLY A 1 308 ? 0.313 -4.934 -21.319 1.00 97.62 308 GLY A N 1
ATOM 2362 C CA . GLY A 1 308 ? -0.824 -4.321 -22.001 1.00 97.62 308 GLY A CA 1
ATOM 2363 C C . GLY A 1 308 ? -0.367 -3.247 -22.988 1.00 97.62 308 GLY A C 1
ATOM 2364 O O . GLY A 1 308 ? 0.458 -2.397 -22.665 1.00 97.62 308 GLY A O 1
ATOM 2365 N N . ASP A 1 309 ? -0.914 -3.255 -24.196 1.00 97.12 309 ASP A N 1
ATOM 2366 C CA . ASP A 1 309 ? -0.637 -2.276 -25.252 1.00 97.12 309 ASP A CA 1
ATOM 2367 C C . ASP A 1 309 ? -1.604 -1.081 -25.201 1.00 97.12 309 ASP A C 1
ATOM 2369 O O . ASP A 1 309 ? -1.977 -0.504 -26.223 1.00 97.12 309 ASP A O 1
ATOM 2373 N N . TYR A 1 310 ? -2.015 -0.707 -23.990 1.00 97.75 310 TYR A N 1
ATOM 2374 C CA . TYR A 1 310 ? -2.994 0.338 -23.721 1.00 97.75 310 TYR A CA 1
ATOM 2375 C C . TYR A 1 310 ? -2.655 1.112 -22.438 1.00 97.75 310 TYR A C 1
ATOM 2377 O O . TYR A 1 310 ? -1.890 0.652 -21.589 1.00 97.75 310 TYR A O 1
ATOM 2385 N N . THR A 1 311 ? -3.264 2.287 -22.283 1.00 97.19 311 THR A N 1
ATOM 2386 C CA . THR A 1 311 ? -3.417 2.985 -20.994 1.00 97.19 311 THR A CA 1
ATOM 2387 C C . THR A 1 311 ? -4.893 2.962 -20.594 1.00 97.19 311 THR A C 1
ATOM 2389 O O . THR A 1 311 ? -5.741 2.539 -21.385 1.00 97.19 311 THR A O 1
ATOM 2392 N N . ILE A 1 312 ? -5.216 3.391 -19.377 1.00 97.94 312 ILE A N 1
ATOM 2393 C CA . ILE A 1 312 ? -6.603 3.573 -18.941 1.00 97.94 312 ILE A CA 1
ATOM 2394 C C . ILE A 1 312 ? -6.937 5.055 -18.983 1.00 97.94 312 ILE A C 1
ATOM 2396 O O . ILE A 1 312 ? -6.287 5.852 -18.316 1.00 97.94 312 ILE A O 1
ATOM 2400 N N . ILE A 1 313 ? -7.973 5.409 -19.740 1.00 97.94 313 ILE A N 1
ATOM 2401 C CA . ILE A 1 313 ? -8.463 6.784 -19.852 1.00 97.94 313 ILE A CA 1
ATOM 2402 C C . ILE A 1 313 ? -9.877 6.903 -19.288 1.00 97.94 313 ILE A C 1
ATOM 2404 O O . ILE A 1 313 ? -10.651 5.946 -19.306 1.00 97.94 313 ILE A O 1
ATOM 2408 N N . ASN A 1 314 ? -10.221 8.101 -18.826 1.00 97.81 314 ASN A N 1
ATOM 2409 C CA . ASN A 1 314 ? -11.595 8.504 -18.532 1.00 97.81 314 ASN A CA 1
ATOM 2410 C C . ASN A 1 314 ? -11.969 9.706 -19.423 1.00 97.81 314 ASN A C 1
ATOM 2412 O O . ASN A 1 314 ? -11.103 10.202 -20.152 1.00 97.81 314 ASN A O 1
ATOM 2416 N N . PRO A 1 315 ? -13.208 10.228 -19.381 1.00 98.19 315 PRO A N 1
ATOM 2417 C CA . PRO A 1 315 ? -13.604 11.340 -20.240 1.00 98.19 315 PRO A CA 1
ATOM 2418 C C . PRO A 1 315 ? -12.717 12.590 -20.159 1.00 98.19 315 PRO A C 1
ATOM 2420 O O . PRO A 1 315 ? -12.629 13.342 -21.127 1.00 98.19 315 PRO A O 1
ATOM 2423 N N . TYR A 1 316 ? -12.037 12.830 -19.036 1.00 98.06 316 TYR A N 1
ATOM 2424 C CA . TYR A 1 316 ? -11.203 14.015 -18.849 1.00 98.06 316 TYR A CA 1
ATOM 2425 C C . TYR A 1 316 ? -9.820 13.860 -19.484 1.00 98.06 316 TYR A C 1
ATOM 2427 O O . TYR A 1 316 ? -9.406 14.760 -20.217 1.00 98.06 316 TYR A O 1
ATOM 2435 N N . SER A 1 317 ? -9.136 12.725 -19.288 1.00 97.94 317 SER A N 1
ATOM 2436 C CA . SER A 1 317 ? -7.883 12.446 -20.010 1.00 97.94 317 SER A CA 1
ATOM 2437 C C . SER A 1 317 ? -8.130 12.195 -21.503 1.00 97.94 317 SER A C 1
ATOM 2439 O O . SER A 1 317 ? -7.352 12.642 -22.343 1.00 97.94 317 SER A O 1
ATOM 2441 N N . ALA A 1 318 ? -9.273 11.601 -21.864 1.00 98.06 318 ALA A N 1
ATOM 2442 C CA . ALA A 1 318 ? -9.707 11.415 -23.250 1.00 98.06 318 ALA A CA 1
ATOM 2443 C C . ALA A 1 318 ? -9.746 12.729 -24.046 1.00 98.06 318 ALA A C 1
ATOM 2445 O O . ALA A 1 318 ? -9.286 12.760 -25.187 1.00 98.06 318 ALA A O 1
ATOM 2446 N N . ARG A 1 319 ? -10.250 13.820 -23.448 1.00 97.50 319 ARG A N 1
ATOM 2447 C CA . ARG A 1 319 ? -10.261 15.155 -24.076 1.00 97.50 319 ARG A CA 1
ATOM 2448 C C . ARG A 1 319 ? -8.846 15.649 -24.359 1.00 97.50 319 ARG A C 1
ATOM 2450 O O . ARG A 1 319 ? -8.593 16.117 -25.464 1.00 97.50 319 ARG A O 1
ATOM 2457 N N . SER A 1 320 ? -7.929 15.484 -23.404 1.00 97.62 320 SER A N 1
ATOM 2458 C CA . SER A 1 320 ? -6.516 15.840 -23.578 1.00 97.62 320 SER A CA 1
ATOM 2459 C C . SER A 1 320 ? -5.842 15.040 -24.690 1.00 97.62 320 SER A C 1
ATOM 2461 O O . SER A 1 320 ? -5.031 15.596 -25.422 1.00 97.62 320 SER A O 1
ATOM 2463 N N . TYR A 1 321 ? -6.213 13.770 -24.869 1.00 97.12 321 TYR A N 1
ATOM 2464 C CA . TYR A 1 321 ? -5.674 12.905 -25.923 1.00 97.12 321 TYR A CA 1
ATOM 2465 C C . TYR A 1 321 ? -6.441 12.949 -27.254 1.00 97.12 321 TYR A C 1
ATOM 2467 O O . TYR A 1 321 ? -6.126 12.184 -28.167 1.00 97.12 321 TYR A O 1
ATOM 2475 N N . GLY A 1 322 ? -7.452 13.813 -27.393 1.00 95.62 322 GLY A N 1
ATOM 2476 C CA . GLY A 1 322 ? -8.254 13.924 -28.618 1.00 95.62 322 GLY A CA 1
ATOM 2477 C C . GLY A 1 322 ? -9.143 12.705 -28.914 1.00 95.62 322 GLY A C 1
ATOM 2478 O O . GLY A 1 322 ? -9.537 12.490 -30.063 1.00 95.62 322 GLY A O 1
ATOM 2479 N N . VAL A 1 323 ? -9.469 11.897 -27.900 1.00 96.25 323 VAL A N 1
ATOM 2480 C CA . VAL A 1 323 ? -10.340 10.719 -28.026 1.00 96.25 323 VAL A CA 1
ATOM 2481 C C . VAL A 1 323 ? -11.809 11.163 -28.076 1.00 96.25 323 VAL A C 1
ATOM 2483 O O . VAL A 1 323 ? -12.250 11.921 -27.205 1.00 96.25 323 VAL A O 1
ATOM 2486 N N . PRO A 1 324 ? -12.601 10.720 -29.074 1.00 93.38 324 PRO A N 1
ATOM 2487 C CA . PRO A 1 324 ? -13.950 11.231 -29.278 1.00 93.38 324 PRO A CA 1
ATOM 2488 C C . PRO A 1 324 ? -14.924 10.788 -28.178 1.00 93.38 324 PRO A C 1
ATOM 2490 O O . PRO A 1 324 ? -14.897 9.655 -27.709 1.00 93.38 324 PRO A O 1
ATOM 2493 N N . ALA A 1 325 ? -15.884 11.660 -27.853 1.00 94.81 325 ALA A N 1
ATOM 2494 C CA . ALA A 1 325 ? -16.933 11.386 -26.866 1.00 94.81 325 ALA A CA 1
ATOM 2495 C C . ALA A 1 325 ? -17.807 10.155 -27.185 1.00 94.81 325 ALA A C 1
ATOM 2497 O O . ALA A 1 325 ? -18.506 9.667 -26.308 1.00 94.81 325 ALA A O 1
ATOM 2498 N N . SER A 1 326 ? -17.792 9.652 -28.428 1.00 96.56 326 SER A N 1
ATOM 2499 C CA . SER A 1 326 ? -18.536 8.450 -28.833 1.00 96.56 326 SER A CA 1
ATOM 2500 C C . SER A 1 326 ? -18.030 7.154 -28.200 1.00 96.56 326 SER A C 1
ATOM 2502 O O . SER A 1 326 ? -18.743 6.156 -28.268 1.00 96.56 326 SER A O 1
ATOM 2504 N N . GLU A 1 327 ? -16.829 7.163 -27.619 1.00 96.88 327 GLU A N 1
ATOM 2505 C CA . GLU A 1 327 ? -16.245 6.005 -26.933 1.00 96.88 327 GLU A CA 1
ATOM 2506 C C . GLU A 1 327 ? -16.779 5.825 -25.504 1.00 96.88 327 GLU A C 1
ATOM 2508 O O . GLU A 1 327 ? -16.547 4.785 -24.896 1.00 96.88 327 GLU A O 1
ATOM 2513 N N . PHE A 1 328 ? -17.515 6.813 -24.982 1.00 97.44 328 PHE A N 1
ATOM 2514 C CA . PHE A 1 328 ? -18.022 6.838 -23.611 1.00 97.44 328 PHE A CA 1
ATOM 2515 C C . PHE A 1 328 ? -19.552 6.858 -23.590 1.00 97.44 328 PHE A C 1
ATOM 2517 O O . PHE A 1 328 ? -20.201 7.452 -24.460 1.00 97.44 328 PHE A O 1
ATOM 2524 N N . ALA A 1 329 ? -20.141 6.217 -22.584 1.00 97.06 329 ALA A N 1
ATOM 2525 C CA . ALA A 1 329 ? -21.572 6.276 -22.320 1.00 97.06 329 ALA A CA 1
ATOM 2526 C C . ALA A 1 329 ? -21.976 7.641 -21.742 1.00 97.06 329 ALA A C 1
ATOM 2528 O O . ALA A 1 329 ? -23.002 8.194 -22.153 1.00 97.06 329 ALA A O 1
ATOM 2529 N N . ASP A 1 330 ? -21.165 8.182 -20.832 1.00 94.69 330 ASP A N 1
ATOM 2530 C CA . ASP A 1 330 ? -21.310 9.517 -20.263 1.00 94.69 330 ASP A CA 1
ATOM 2531 C C . ASP A 1 330 ? -19.956 10.240 -20.257 1.00 94.69 330 ASP A C 1
ATOM 2533 O O . ASP A 1 330 ? -19.077 10.002 -19.433 1.00 94.69 330 ASP A O 1
ATOM 2537 N N . TYR A 1 331 ? -19.797 11.189 -21.179 1.00 94.31 331 TYR A N 1
ATOM 2538 C CA . TYR A 1 331 ? -18.543 11.922 -21.335 1.00 94.31 331 TYR A CA 1
ATOM 2539 C C . TYR A 1 331 ? -18.294 12.973 -20.237 1.00 94.31 331 TYR A C 1
ATOM 2541 O O . TYR A 1 331 ? -17.328 13.727 -20.348 1.00 94.31 331 TYR A O 1
ATOM 2549 N N . ASP A 1 332 ? -19.135 13.049 -19.202 1.00 93.62 332 ASP A N 1
ATOM 2550 C CA . ASP A 1 332 ? -18.915 13.848 -17.991 1.00 93.62 332 ASP A CA 1
ATOM 2551 C C . ASP A 1 332 ? -18.769 12.979 -16.717 1.00 93.62 332 ASP A C 1
ATOM 2553 O O . ASP A 1 332 ? -18.655 13.520 -15.614 1.00 93.62 332 ASP A O 1
ATOM 2557 N N . ASP A 1 333 ? -18.720 11.646 -16.842 1.00 95.69 333 ASP A N 1
ATOM 2558 C CA . ASP A 1 333 ? -18.511 10.723 -15.720 1.00 95.69 333 ASP A CA 1
ATOM 2559 C C . ASP A 1 333 ? -17.023 10.375 -15.527 1.00 95.69 333 ASP A C 1
ATOM 2561 O O . ASP A 1 333 ? -16.444 9.563 -16.244 1.00 95.69 333 ASP A O 1
ATOM 2565 N N . ALA A 1 334 ? -16.389 10.942 -14.495 1.00 94.50 334 ALA A N 1
ATOM 2566 C CA . ALA A 1 334 ? -14.986 10.660 -14.159 1.00 94.50 334 ALA A CA 1
ATOM 2567 C C . ALA A 1 334 ? -14.717 9.194 -13.767 1.00 94.50 334 ALA A C 1
ATOM 2569 O O . ALA A 1 334 ? -13.554 8.770 -13.757 1.00 94.50 334 ALA A O 1
ATOM 2570 N N . SER A 1 335 ? -15.763 8.453 -13.385 1.00 94.56 335 SER A N 1
ATOM 2571 C CA . SER A 1 335 ? -15.673 7.054 -12.972 1.00 94.56 335 SER A CA 1
ATOM 2572 C C . SER A 1 335 ? -15.720 6.078 -14.148 1.00 94.56 335 SER A C 1
ATOM 2574 O O . SER A 1 335 ? -15.251 4.946 -14.000 1.00 94.56 335 SER A O 1
ATOM 2576 N N . GLU A 1 336 ? -16.199 6.514 -15.318 1.00 96.31 336 GLU A N 1
ATOM 2577 C CA . GLU A 1 336 ? -16.164 5.717 -16.542 1.00 96.31 336 GLU A CA 1
ATOM 2578 C C . GLU A 1 336 ? -14.721 5.634 -17.057 1.00 96.31 336 GLU A C 1
ATOM 2580 O O . GLU A 1 336 ? -14.130 6.622 -17.488 1.00 96.31 336 GLU A O 1
ATOM 2585 N N . LYS A 1 337 ? -14.130 4.439 -16.992 1.00 95.88 337 LYS A N 1
ATOM 2586 C CA . LYS A 1 337 ? -12.736 4.182 -17.372 1.00 95.88 337 LYS A CA 1
ATOM 2587 C C . LYS A 1 337 ? -12.683 3.099 -18.438 1.00 95.88 337 LYS A C 1
ATOM 2589 O O . LYS A 1 337 ? -13.276 2.034 -18.257 1.00 95.88 337 LYS A O 1
ATOM 2594 N N . ILE A 1 338 ? -11.939 3.340 -19.514 1.00 97.31 338 ILE A N 1
ATOM 2595 C CA . ILE A 1 338 ? -11.785 2.393 -20.625 1.00 97.31 338 ILE A CA 1
ATOM 2596 C C . ILE A 1 338 ? -10.305 2.191 -20.975 1.00 97.31 338 ILE A C 1
ATOM 2598 O O . ILE A 1 338 ? -9.511 3.127 -20.842 1.00 97.31 338 ILE A O 1
ATOM 2602 N N . PRO A 1 339 ? -9.907 0.989 -21.432 1.00 97.88 339 PRO A N 1
ATOM 2603 C CA . PRO A 1 339 ? -8.596 0.797 -22.032 1.00 97.88 339 PRO A CA 1
ATOM 2604 C C . PRO A 1 339 ? -8.529 1.499 -23.390 1.00 97.88 339 PRO A C 1
ATOM 2606 O O . PRO A 1 339 ? -9.480 1.444 -24.173 1.00 97.88 339 PRO A O 1
ATOM 2609 N N . TRP A 1 340 ? -7.398 2.136 -23.682 1.00 97.75 340 TRP A N 1
ATOM 2610 C CA . TRP A 1 340 ? -7.179 2.833 -24.945 1.00 97.75 340 TRP A CA 1
ATOM 2611 C C . TRP A 1 340 ? -5.758 2.660 -25.481 1.00 97.75 340 TRP A C 1
ATOM 2613 O O . TRP A 1 340 ? -4.775 2.857 -24.756 1.00 97.75 340 TRP A O 1
ATOM 2623 N N . SER A 1 341 ? -5.674 2.345 -26.774 1.00 97.00 341 SER A N 1
ATOM 2624 C CA . SER A 1 341 ? -4.424 2.159 -27.511 1.00 97.00 341 SER A CA 1
ATOM 2625 C C . SER A 1 341 ? -4.223 3.269 -28.541 1.00 97.00 341 SER A C 1
ATOM 2627 O O . SER A 1 341 ? -5.134 3.599 -29.302 1.00 97.00 341 SER A O 1
ATOM 2629 N N . PHE A 1 342 ? -3.013 3.816 -28.611 1.00 94.50 342 PHE A N 1
ATOM 2630 C CA . PHE A 1 342 ? -2.624 4.830 -29.589 1.00 94.50 342 PHE A CA 1
ATOM 2631 C C . PHE A 1 342 ? -1.852 4.183 -30.743 1.00 94.50 342 PHE A C 1
ATOM 2633 O O . PHE A 1 342 ? -0.802 3.588 -30.532 1.00 94.50 342 PHE A O 1
ATOM 2640 N N . GLU A 1 343 ? -2.338 4.332 -31.981 1.00 89.00 343 GLU A N 1
ATOM 2641 C CA . GLU A 1 343 ? -1.764 3.666 -33.168 1.00 89.00 343 GLU A CA 1
ATOM 2642 C C . GLU A 1 343 ? -0.269 3.979 -33.385 1.00 89.00 343 GLU A C 1
ATOM 2644 O O . GLU A 1 343 ? 0.491 3.123 -33.832 1.00 89.00 343 GLU A O 1
ATOM 2649 N N . GLU A 1 344 ? 0.166 5.193 -33.037 1.00 88.88 344 GLU A N 1
ATOM 2650 C CA . GLU A 1 344 ? 1.543 5.662 -33.240 1.00 88.88 344 GLU A CA 1
ATOM 2651 C C . GLU A 1 344 ? 2.459 5.460 -32.017 1.00 88.88 344 GLU A C 1
ATOM 2653 O O . GLU A 1 344 ? 3.654 5.762 -32.099 1.00 88.88 344 GLU A O 1
ATOM 2658 N N . ILE A 1 345 ? 1.936 4.940 -30.896 1.00 94.31 345 ILE A N 1
ATOM 2659 C CA . ILE A 1 345 ? 2.692 4.749 -29.650 1.00 94.31 345 ILE A CA 1
ATOM 2660 C C . ILE A 1 345 ? 2.705 3.261 -29.266 1.00 94.31 345 ILE A C 1
ATOM 2662 O O . ILE A 1 345 ? 1.667 2.699 -28.927 1.00 94.31 345 ILE A O 1
ATOM 2666 N N . PRO A 1 346 ? 3.877 2.607 -29.221 1.00 95.69 346 PRO A N 1
ATOM 2667 C CA . PRO A 1 346 ? 3.998 1.235 -28.741 1.00 95.69 346 PRO A CA 1
ATOM 2668 C C . PRO A 1 346 ? 3.937 1.209 -27.208 1.00 95.69 346 PRO A C 1
ATOM 2670 O O . PRO A 1 346 ? 4.965 1.216 -26.524 1.00 95.69 346 PRO A O 1
ATOM 2673 N N . GLN A 1 347 ? 2.718 1.216 -26.673 1.00 96.69 347 GLN A N 1
ATOM 2674 C CA . GLN A 1 347 ? 2.449 1.189 -25.236 1.00 96.69 347 GLN A CA 1
ATOM 2675 C C . GLN A 1 347 ? 2.856 -0.153 -24.608 1.00 96.69 347 GLN A C 1
ATOM 2677 O O . GLN A 1 347 ? 2.677 -1.210 -25.205 1.00 96.69 347 GLN A O 1
ATOM 2682 N N . ALA A 1 348 ? 3.398 -0.099 -23.396 1.00 97.62 348 ALA A N 1
ATOM 2683 C CA . ALA A 1 348 ? 3.714 -1.226 -22.518 1.00 97.62 348 ALA A CA 1
ATOM 2684 C C . ALA A 1 348 ? 3.182 -0.908 -21.109 1.00 97.62 348 ALA A C 1
ATOM 2686 O O . ALA A 1 348 ? 3.935 -0.738 -20.141 1.00 97.62 348 ALA A O 1
ATOM 2687 N N . GLY A 1 349 ? 1.864 -0.708 -21.053 1.00 97.19 349 GLY A N 1
ATOM 2688 C CA . GLY A 1 349 ? 1.085 -0.386 -19.869 1.00 97.19 349 GLY A CA 1
ATOM 2689 C C . GLY A 1 349 ? 1.732 0.705 -19.028 1.00 97.19 349 GLY A C 1
ATOM 2690 O O . GLY A 1 349 ? 2.100 1.781 -19.517 1.00 97.19 349 GLY A O 1
ATOM 2691 N N . LEU A 1 350 ? 1.916 0.382 -17.750 1.00 97.56 350 LEU A N 1
ATOM 2692 C CA . LEU A 1 350 ? 2.453 1.271 -16.729 1.00 97.56 350 LEU A CA 1
ATOM 2693 C C . LEU A 1 350 ? 3.802 1.892 -17.123 1.00 97.56 350 LEU A C 1
ATOM 2695 O O . LEU A 1 350 ? 4.005 3.086 -16.893 1.00 97.56 350 LEU A O 1
ATOM 2699 N N . LEU A 1 351 ? 4.695 1.122 -17.760 1.00 97.81 351 LEU A N 1
ATOM 2700 C CA . LEU A 1 351 ? 6.066 1.551 -18.088 1.00 97.81 351 LEU A CA 1
ATOM 2701 C C . LEU A 1 351 ? 6.121 2.678 -19.123 1.00 97.81 351 LEU A C 1
ATOM 2703 O O . LEU A 1 351 ? 7.157 3.329 -19.261 1.00 97.81 351 LEU A O 1
ATOM 2707 N N . THR A 1 352 ? 5.031 2.885 -19.861 1.00 97.19 352 THR A N 1
ATOM 2708 C CA . THR A 1 352 ? 4.933 3.878 -20.940 1.00 97.19 352 THR A CA 1
ATOM 2709 C C . THR A 1 352 ? 3.935 4.992 -20.658 1.00 97.19 352 THR A C 1
ATOM 2711 O O . THR A 1 352 ? 3.696 5.829 -21.524 1.00 97.19 352 THR A O 1
ATOM 2714 N N . THR A 1 353 ? 3.350 5.022 -19.459 1.00 97.06 353 THR A N 1
ATOM 2715 C CA . THR A 1 353 ? 2.546 6.171 -19.029 1.00 97.06 353 THR A CA 1
ATOM 2716 C C . THR A 1 353 ? 3.437 7.412 -18.926 1.00 97.06 353 THR A C 1
ATOM 2718 O O . THR A 1 353 ? 4.588 7.334 -18.474 1.00 97.06 353 THR A O 1
ATOM 2721 N N . SER A 1 354 ? 2.915 8.571 -19.337 1.00 93.62 354 SER A N 1
ATOM 2722 C CA . SER A 1 354 ? 3.687 9.822 -19.339 1.00 93.62 354 SER A CA 1
ATOM 2723 C C . SER A 1 354 ? 4.191 10.165 -17.934 1.00 93.62 354 SER A C 1
ATOM 2725 O O . SER A 1 354 ? 5.352 10.539 -17.754 1.00 93.62 354 SER A O 1
ATOM 2727 N N . VAL A 1 355 ? 3.357 9.939 -16.919 1.00 96.12 355 VAL A N 1
ATOM 2728 C CA . VAL A 1 355 ? 3.665 10.196 -15.509 1.00 96.12 355 VAL A CA 1
ATOM 2729 C C . VAL A 1 355 ? 4.793 9.300 -14.998 1.00 96.12 355 VAL A C 1
ATOM 2731 O O . VAL A 1 355 ? 5.723 9.809 -14.375 1.00 96.12 355 VAL A O 1
ATOM 2734 N N . PHE A 1 356 ? 4.790 7.993 -15.291 1.00 96.75 356 PHE A N 1
ATOM 2735 C CA . PHE A 1 356 ? 5.884 7.101 -14.880 1.00 96.75 356 PHE A CA 1
ATOM 2736 C C . PHE A 1 356 ? 7.220 7.525 -15.509 1.00 96.75 356 PHE A C 1
ATOM 2738 O O . PHE A 1 356 ? 8.239 7.634 -14.821 1.00 96.75 356 PHE A O 1
ATOM 2745 N N . LEU A 1 357 ? 7.213 7.824 -16.812 1.00 97.00 357 LEU A N 1
ATOM 2746 C CA . LEU A 1 357 ? 8.413 8.214 -17.555 1.00 97.00 357 LEU A CA 1
ATOM 2747 C C . LEU A 1 357 ? 8.993 9.567 -17.121 1.00 97.00 357 LEU A C 1
ATOM 2749 O O . LEU A 1 357 ? 10.207 9.766 -17.257 1.00 97.00 357 LEU A O 1
ATOM 2753 N N . ASN A 1 358 ? 8.155 10.478 -16.618 1.00 95.75 358 ASN A N 1
ATOM 2754 C CA . ASN A 1 358 ? 8.578 11.764 -16.059 1.00 95.75 358 ASN A CA 1
ATOM 2755 C C . ASN A 1 358 ? 8.996 11.645 -14.587 1.00 95.75 358 ASN A C 1
ATOM 2757 O O . ASN A 1 358 ? 9.997 12.246 -14.189 1.00 95.75 358 ASN A O 1
ATOM 2761 N N . ARG A 1 359 ? 8.302 10.816 -13.791 1.00 95.00 359 ARG A N 1
ATOM 2762 C CA . ARG A 1 359 ? 8.658 10.554 -12.388 1.00 95.00 359 ARG A CA 1
ATOM 2763 C C . ARG A 1 359 ? 10.043 9.929 -12.262 1.00 95.00 359 ARG A C 1
ATOM 2765 O O . ARG A 1 359 ? 10.784 10.250 -11.331 1.00 95.00 359 ARG A O 1
ATOM 2772 N N . TYR A 1 360 ? 10.397 9.076 -13.220 1.00 94.56 360 TYR A N 1
ATOM 2773 C CA . TYR A 1 360 ? 11.704 8.440 -13.329 1.00 94.56 360 TYR A CA 1
ATOM 2774 C C . TYR A 1 360 ? 12.426 8.964 -14.573 1.00 94.56 360 TYR A C 1
ATOM 2776 O O . TYR A 1 360 ? 12.395 8.337 -15.635 1.00 94.56 360 TYR A O 1
ATOM 2784 N N . PRO A 1 361 ? 13.064 10.144 -14.469 1.00 90.31 361 PRO A N 1
ATOM 2785 C CA . PRO A 1 361 ? 13.524 10.877 -15.633 1.00 90.31 361 PRO A CA 1
ATOM 2786 C C . PRO A 1 361 ? 14.782 10.264 -16.245 1.00 90.31 361 PRO A C 1
ATOM 2788 O O . PRO A 1 361 ? 15.510 9.476 -15.636 1.00 90.31 361 PRO A O 1
ATOM 2791 N N . THR A 1 362 ? 15.079 10.709 -17.458 1.00 94.88 362 THR A N 1
ATOM 2792 C CA . THR A 1 362 ? 16.346 10.472 -18.150 1.00 94.88 362 THR A CA 1
ATOM 2793 C C . THR A 1 362 ? 17.028 11.806 -18.445 1.00 94.88 362 THR A C 1
ATOM 2795 O O . THR A 1 362 ? 16.404 12.860 -18.388 1.00 94.88 362 THR A O 1
ATOM 2798 N N . THR A 1 363 ? 18.328 11.776 -18.730 1.00 93.75 363 THR A N 1
ATOM 2799 C CA . THR A 1 363 ? 19.109 12.952 -19.149 1.00 93.75 363 THR A CA 1
ATOM 2800 C C . THR A 1 363 ? 20.103 12.541 -20.237 1.00 93.75 363 THR A C 1
ATOM 2802 O O . THR A 1 363 ? 20.401 11.345 -20.359 1.00 93.75 363 THR A O 1
ATOM 2805 N N . PRO A 1 364 ? 20.728 13.483 -20.973 1.00 89.81 364 PRO A N 1
ATOM 2806 C CA . PRO A 1 364 ? 21.686 13.142 -22.027 1.00 89.81 364 PRO A CA 1
ATOM 2807 C C . PRO A 1 364 ? 22.913 12.377 -21.515 1.00 89.81 364 PRO A C 1
ATOM 2809 O O . PRO A 1 364 ? 23.583 11.685 -22.283 1.00 89.81 364 PRO A O 1
ATOM 2812 N N . THR A 1 365 ? 23.232 12.517 -20.223 1.00 88.00 365 THR A N 1
ATOM 2813 C CA . THR A 1 365 ? 24.360 11.845 -19.565 1.00 88.00 365 THR A CA 1
ATOM 2814 C C . THR A 1 365 ? 23.956 10.526 -18.914 1.00 88.00 365 THR A C 1
ATOM 2816 O O . THR A 1 365 ? 24.738 9.576 -18.927 1.00 88.00 365 THR A O 1
ATOM 2819 N N . ASN A 1 366 ? 22.746 10.441 -18.356 1.00 90.81 366 ASN A N 1
ATOM 2820 C CA . ASN A 1 366 ? 22.251 9.229 -17.714 1.00 90.81 366 ASN A CA 1
ATOM 2821 C C . ASN A 1 366 ? 21.745 8.193 -18.732 1.00 90.81 366 ASN A C 1
ATOM 2823 O O . ASN A 1 366 ? 21.917 7.003 -18.480 1.00 90.81 366 ASN A O 1
ATOM 2827 N N . ARG A 1 367 ? 21.196 8.634 -19.876 1.00 93.81 367 ARG A N 1
ATOM 2828 C CA . ARG A 1 367 ? 20.729 7.787 -20.991 1.00 93.81 367 ARG A CA 1
ATOM 2829 C C . ARG A 1 367 ? 19.885 6.600 -20.507 1.00 93.81 367 ARG A C 1
ATOM 2831 O O . ARG A 1 367 ? 20.215 5.456 -20.784 1.00 93.81 367 ARG A O 1
ATOM 2838 N N . ASN A 1 368 ? 18.822 6.893 -19.754 1.00 95.75 368 ASN A N 1
ATOM 2839 C CA . ASN A 1 368 ? 17.843 5.964 -19.168 1.00 95.75 368 ASN A CA 1
ATOM 2840 C C . ASN A 1 368 ? 18.342 5.041 -18.042 1.00 95.75 368 ASN A C 1
ATOM 2842 O O . ASN A 1 368 ? 17.558 4.242 -17.532 1.00 95.75 368 ASN A O 1
ATOM 2846 N N . ARG A 1 369 ? 19.589 5.148 -17.573 1.00 93.38 369 ARG A N 1
ATOM 2847 C CA . ARG A 1 369 ? 20.070 4.338 -16.433 1.00 93.38 369 ARG A CA 1
ATOM 2848 C C . ARG A 1 369 ? 19.274 4.563 -15.144 1.00 93.38 369 ARG A C 1
ATOM 2850 O O . ARG A 1 369 ? 19.176 3.659 -14.326 1.00 93.38 369 ARG A O 1
ATOM 2857 N N . ALA A 1 370 ? 18.695 5.747 -14.953 1.00 93.81 370 ALA A N 1
ATOM 2858 C CA . ALA A 1 370 ? 17.796 6.036 -13.841 1.00 93.81 370 ALA A CA 1
ATOM 2859 C C . ALA A 1 370 ? 16.481 5.253 -13.974 1.00 93.81 370 ALA A C 1
ATOM 2861 O O . ALA A 1 370 ? 16.089 4.589 -13.019 1.00 93.81 370 ALA A O 1
ATOM 2862 N N . ARG A 1 371 ? 15.861 5.238 -15.164 1.00 95.81 371 ARG A N 1
ATOM 2863 C CA . ARG A 1 371 ? 14.698 4.381 -15.465 1.00 95.81 371 ARG A CA 1
ATOM 2864 C C . ARG A 1 371 ? 15.023 2.906 -15.240 1.00 95.81 371 ARG A C 1
ATOM 2866 O O . ARG A 1 371 ? 14.282 2.226 -14.545 1.00 95.81 371 ARG A O 1
ATOM 2873 N N . SER A 1 372 ? 16.174 2.442 -15.732 1.00 95.81 372 SER A N 1
ATOM 2874 C CA . SER A 1 372 ? 16.649 1.071 -15.503 1.00 95.81 372 SER A CA 1
ATOM 2875 C C . SER A 1 372 ? 16.827 0.744 -14.016 1.00 95.81 372 SER A C 1
ATOM 2877 O O . SER A 1 372 ? 16.358 -0.297 -13.563 1.00 95.81 372 SER A O 1
ATOM 2879 N N . ARG A 1 373 ? 17.436 1.640 -13.226 1.00 92.56 373 ARG A N 1
ATOM 2880 C CA . ARG A 1 373 ? 17.574 1.464 -11.771 1.00 92.56 373 ARG A CA 1
ATOM 2881 C C . ARG A 1 373 ? 16.223 1.226 -11.100 1.00 92.56 373 ARG A C 1
ATOM 2883 O O . ARG A 1 373 ? 16.101 0.306 -10.298 1.00 92.56 373 ARG A O 1
ATOM 2890 N N . PHE A 1 374 ? 15.234 2.065 -11.396 1.00 94.56 374 PHE A N 1
ATOM 2891 C CA . PHE A 1 374 ? 13.914 1.954 -10.778 1.00 94.56 374 PHE A CA 1
ATOM 2892 C C . PHE A 1 374 ? 13.122 0.756 -11.302 1.00 94.56 374 PHE A C 1
ATOM 2894 O O . PHE A 1 374 ? 12.446 0.098 -10.522 1.00 94.56 374 PHE A O 1
ATOM 2901 N N . PHE A 1 375 ? 13.290 0.400 -12.574 1.00 96.06 375 PHE A N 1
ATOM 2902 C CA . PHE A 1 375 ? 12.768 -0.843 -13.134 1.00 96.06 375 PHE A CA 1
ATOM 2903 C C . PHE A 1 375 ? 13.259 -2.077 -12.354 1.00 96.06 375 PHE A C 1
ATOM 2905 O O . PHE A 1 375 ? 12.442 -2.896 -11.940 1.00 96.06 375 PHE A O 1
ATOM 2912 N N . TYR A 1 376 ? 14.563 -2.173 -12.060 1.00 92.81 376 TYR A N 1
ATOM 2913 C CA . TYR A 1 376 ? 15.099 -3.255 -11.223 1.00 92.81 376 TYR A CA 1
ATOM 2914 C C . TYR A 1 376 ? 14.566 -3.214 -9.790 1.00 92.81 376 TYR A C 1
ATOM 2916 O O . TYR A 1 376 ? 14.162 -4.250 -9.254 1.00 92.81 376 TYR A O 1
ATOM 2924 N N . LYS A 1 377 ? 14.536 -2.015 -9.191 1.00 91.62 377 LYS A N 1
ATOM 2925 C CA . LYS A 1 377 ? 14.081 -1.824 -7.812 1.00 91.62 377 LYS A CA 1
ATOM 2926 C C . LYS A 1 377 ? 12.629 -2.273 -7.633 1.00 91.62 377 LYS A C 1
ATOM 2928 O O . LYS A 1 377 ? 12.334 -2.972 -6.674 1.00 91.62 377 LYS A O 1
ATOM 2933 N N . PHE A 1 378 ? 11.738 -1.883 -8.541 1.00 95.19 378 PHE A N 1
ATOM 2934 C CA . PHE A 1 378 ? 10.301 -2.117 -8.386 1.00 95.19 378 PHE A CA 1
ATOM 2935 C C . PHE A 1 378 ? 9.840 -3.470 -8.894 1.00 95.19 378 PHE A C 1
ATOM 2937 O O . PHE A 1 378 ? 8.938 -4.064 -8.312 1.00 95.19 378 PHE A O 1
ATOM 2944 N N . PHE A 1 379 ? 10.428 -3.956 -9.986 1.00 96.81 379 PHE A N 1
ATOM 2945 C CA . PHE A 1 379 ? 9.836 -5.069 -10.723 1.00 96.81 379 PHE A CA 1
ATOM 2946 C C . PHE A 1 379 ? 10.713 -6.313 -10.770 1.00 96.81 379 PHE A C 1
ATOM 2948 O O . PHE A 1 379 ? 10.291 -7.317 -11.329 1.00 96.81 379 PHE A O 1
ATOM 2955 N N . LEU A 1 380 ? 11.916 -6.277 -10.187 1.00 93.00 380 LEU A N 1
ATOM 2956 C CA . LEU A 1 380 ? 12.836 -7.420 -10.154 1.00 93.00 380 LEU A CA 1
ATOM 2957 C C . LEU A 1 380 ? 13.496 -7.615 -8.781 1.00 93.00 380 LEU A C 1
ATOM 2959 O O . LEU A 1 380 ? 14.547 -8.248 -8.698 1.00 93.00 380 LEU A O 1
ATOM 2963 N N . ALA A 1 381 ? 12.916 -7.057 -7.712 1.00 88.88 381 ALA A N 1
ATOM 2964 C CA . ALA A 1 381 ? 13.394 -7.205 -6.334 1.00 88.88 381 ALA A CA 1
ATOM 2965 C C . ALA A 1 381 ? 14.902 -6.905 -6.162 1.00 88.88 381 ALA A C 1
ATOM 2967 O O . ALA A 1 381 ? 15.560 -7.507 -5.323 1.00 88.88 381 ALA A O 1
ATOM 2968 N N . THR A 1 382 ? 15.473 -6.017 -6.988 1.00 83.88 382 THR A N 1
ATOM 2969 C CA . THR A 1 382 ? 16.928 -5.821 -7.095 1.00 83.88 382 THR A CA 1
ATOM 2970 C C . THR A 1 382 ? 17.292 -4.352 -6.891 1.00 83.88 382 THR A C 1
ATOM 2972 O O . THR A 1 382 ? 16.986 -3.513 -7.741 1.00 83.88 382 THR A O 1
ATOM 2975 N N . ASP A 1 383 ? 18.013 -4.023 -5.814 1.00 83.62 383 ASP A N 1
ATOM 2976 C CA . ASP A 1 383 ? 18.602 -2.689 -5.656 1.00 83.62 383 ASP A CA 1
ATOM 2977 C C . ASP A 1 383 ? 19.994 -2.619 -6.292 1.00 83.62 383 ASP A C 1
ATOM 2979 O O . ASP A 1 383 ? 21.020 -2.939 -5.687 1.00 83.62 383 ASP A O 1
ATOM 2983 N N . VAL A 1 384 ? 20.041 -2.109 -7.522 1.00 77.56 384 VAL A N 1
ATOM 2984 C CA . VAL A 1 384 ? 21.292 -1.952 -8.274 1.00 77.56 384 VAL A CA 1
ATOM 2985 C C . VAL A 1 384 ? 22.322 -1.038 -7.594 1.00 77.56 384 VAL A C 1
ATOM 2987 O O . VAL A 1 384 ? 23.498 -1.071 -7.955 1.00 77.56 384 VAL A O 1
ATOM 2990 N N . MET A 1 385 ? 21.919 -0.206 -6.626 1.00 75.12 385 MET A N 1
ATOM 2991 C CA . MET A 1 385 ? 22.851 0.656 -5.891 1.00 75.12 385 MET A CA 1
ATOM 2992 C C . MET A 1 385 ? 23.659 -0.111 -4.844 1.00 75.12 385 MET A C 1
ATOM 2994 O O . MET A 1 385 ? 24.759 0.328 -4.503 1.00 75.12 385 MET A O 1
ATOM 2998 N N . ARG A 1 386 ? 23.163 -1.262 -4.377 1.00 68.00 386 ARG A N 1
ATOM 2999 C CA . ARG A 1 386 ? 23.903 -2.133 -3.456 1.00 68.00 386 ARG A CA 1
ATOM 3000 C C . ARG A 1 386 ? 25.042 -2.879 -4.139 1.00 68.00 386 ARG A C 1
ATOM 3002 O O . ARG A 1 386 ? 26.093 -3.020 -3.527 1.00 68.00 386 ARG A O 1
ATOM 3009 N N . LEU A 1 387 ? 24.912 -3.167 -5.442 1.00 60.78 387 LEU A N 1
ATOM 3010 C CA . LEU A 1 387 ? 25.955 -3.779 -6.294 1.00 60.78 387 LEU A CA 1
ATOM 3011 C C . LEU A 1 387 ? 27.327 -3.069 -6.212 1.00 60.78 387 LEU A C 1
ATOM 3013 O O . LEU A 1 387 ? 28.352 -3.625 -6.613 1.00 60.78 387 LEU A O 1
ATOM 3017 N N . ALA A 1 388 ? 27.346 -1.819 -5.734 1.00 50.28 388 ALA A N 1
ATOM 3018 C CA . ALA A 1 388 ? 28.513 -0.957 -5.614 1.00 50.28 388 ALA A CA 1
ATOM 3019 C C . ALA A 1 388 ? 28.864 -0.567 -4.162 1.00 50.28 388 ALA A C 1
ATOM 3021 O O . ALA A 1 388 ? 29.550 0.436 -3.970 1.00 50.28 388 ALA A O 1
ATOM 3022 N N . ALA A 1 389 ? 28.473 -1.338 -3.137 1.00 50.72 389 ALA A N 1
ATOM 3023 C CA . ALA A 1 389 ? 28.782 -1.045 -1.723 1.00 50.72 389 ALA A CA 1
ATOM 3024 C C . ALA A 1 389 ? 30.293 -0.999 -1.375 1.00 50.72 389 ALA A C 1
ATOM 3026 O O . ALA A 1 389 ? 30.680 -0.770 -0.229 1.00 50.72 389 ALA A O 1
ATOM 3027 N N . ARG A 1 390 ? 31.184 -1.173 -2.358 1.00 53.94 390 ARG A N 1
ATOM 3028 C CA . ARG A 1 390 ? 32.637 -1.051 -2.202 1.00 53.94 390 ARG A CA 1
ATOM 3029 C C . ARG A 1 390 ? 33.108 0.362 -2.562 1.00 53.94 390 ARG A C 1
ATOM 3031 O O . ARG A 1 390 ? 32.667 0.910 -3.572 1.00 53.94 390 ARG A O 1
ATOM 3038 N N . PRO A 1 391 ? 34.072 0.942 -1.823 1.00 54.34 391 PRO A N 1
ATOM 3039 C CA . PRO A 1 391 ? 34.669 2.218 -2.198 1.00 54.34 391 PRO A CA 1
ATOM 3040 C C . PRO A 1 391 ? 35.259 2.151 -3.612 1.00 54.34 391 PRO A C 1
ATOM 3042 O O . PRO A 1 391 ? 36.210 1.408 -3.865 1.00 54.34 391 PRO A O 1
ATOM 3045 N N . LEU A 1 392 ? 34.712 2.940 -4.538 1.00 60.06 392 LEU A N 1
ATOM 3046 C CA . LEU A 1 392 ? 35.292 3.099 -5.866 1.00 60.06 392 LEU A CA 1
ATOM 3047 C C . LEU A 1 392 ? 36.538 3.981 -5.758 1.00 60.06 392 LEU A C 1
ATOM 3049 O O . LEU A 1 392 ? 36.465 5.181 -5.488 1.00 60.06 392 LEU A O 1
ATOM 3053 N N . ASP A 1 393 ? 37.702 3.379 -5.974 1.00 62.75 393 ASP A N 1
ATOM 3054 C CA . ASP A 1 393 ? 38.957 4.108 -6.088 1.00 62.75 393 ASP A CA 1
ATOM 3055 C C . ASP A 1 393 ? 38.953 4.922 -7.392 1.00 62.75 393 ASP A C 1
ATOM 3057 O O . ASP A 1 393 ? 39.050 4.382 -8.494 1.00 62.75 393 ASP A O 1
ATOM 3061 N N . ALA A 1 394 ? 38.855 6.248 -7.274 1.00 63.94 394 ALA A N 1
ATOM 3062 C CA . ALA A 1 394 ? 38.835 7.162 -8.416 1.00 63.94 394 ALA A CA 1
ATOM 3063 C C . ALA A 1 394 ? 40.096 7.059 -9.300 1.00 63.94 394 ALA A C 1
ATOM 3065 O O . ALA A 1 394 ? 40.067 7.474 -10.460 1.00 63.94 394 ALA A O 1
ATOM 3066 N N . THR A 1 395 ? 41.195 6.480 -8.797 1.00 68.69 395 THR A N 1
ATOM 3067 C CA . THR A 1 395 ? 42.395 6.221 -9.604 1.00 68.69 395 THR A CA 1
ATOM 3068 C C . THR A 1 395 ? 42.224 5.065 -10.597 1.00 68.69 395 THR A C 1
ATOM 3070 O O . THR A 1 395 ? 43.061 4.920 -11.488 1.00 68.69 395 THR A O 1
ATOM 3073 N N . GLN A 1 396 ? 41.127 4.301 -10.511 1.00 62.06 396 GLN A N 1
ATOM 3074 C CA . GLN A 1 396 ? 40.756 3.228 -11.446 1.00 62.06 396 GLN A CA 1
ATOM 3075 C C . GLN A 1 396 ? 40.111 3.749 -12.744 1.00 62.06 396 GLN A C 1
ATOM 3077 O O . GLN A 1 396 ? 39.944 2.994 -13.703 1.00 62.06 396 GLN A O 1
ATOM 3082 N N . ILE A 1 397 ? 39.802 5.050 -12.835 1.00 69.06 397 ILE A N 1
ATOM 3083 C CA . ILE A 1 397 ? 39.280 5.710 -14.047 1.00 69.06 397 ILE A CA 1
ATOM 3084 C C . ILE A 1 397 ? 40.433 5.970 -15.037 1.00 69.06 397 ILE A C 1
ATOM 3086 O O . ILE A 1 397 ? 40.776 7.106 -15.354 1.00 69.06 397 ILE A O 1
ATOM 3090 N N . GLN A 1 398 ? 41.096 4.905 -15.492 1.00 68.56 398 GLN A N 1
ATOM 3091 C CA . GLN A 1 398 ? 42.241 5.005 -16.412 1.00 68.56 398 GLN A CA 1
ATOM 3092 C C . GLN A 1 398 ? 41.883 4.683 -17.867 1.00 68.56 398 GLN A C 1
ATOM 3094 O O . GLN A 1 398 ? 42.677 4.951 -18.768 1.00 68.56 398 GLN A O 1
ATOM 3099 N N . SER A 1 399 ? 40.693 4.126 -18.112 1.00 75.69 399 SER A N 1
ATOM 3100 C CA . SER A 1 399 ? 40.196 3.819 -19.457 1.00 75.69 399 SER A CA 1
ATOM 3101 C C . SER A 1 399 ? 39.371 4.967 -20.042 1.00 75.69 399 SER A C 1
ATOM 3103 O O . SER A 1 399 ? 38.702 5.695 -19.314 1.00 75.69 399 SER A O 1
ATOM 3105 N N . HIS A 1 400 ? 39.376 5.102 -21.373 1.00 79.88 400 HIS A N 1
ATOM 3106 C CA . HIS A 1 400 ? 38.553 6.079 -22.098 1.00 79.88 400 HIS A CA 1
ATOM 3107 C C . HIS A 1 400 ? 37.046 5.841 -21.908 1.00 79.88 400 HIS A C 1
ATOM 3109 O O . HIS A 1 400 ? 36.272 6.793 -21.903 1.00 79.88 400 HIS A O 1
ATOM 3115 N N . ASN A 1 401 ? 36.645 4.583 -21.713 1.00 83.44 401 ASN A N 1
ATOM 3116 C CA . ASN A 1 401 ? 35.280 4.210 -21.368 1.00 83.44 401 ASN A CA 1
ATOM 3117 C C . ASN A 1 401 ? 35.324 3.224 -20.189 1.00 83.44 401 ASN A C 1
ATOM 3119 O O . ASN A 1 401 ? 35.370 2.008 -20.402 1.00 83.44 401 ASN A O 1
ATOM 3123 N N . PRO A 1 402 ? 35.386 3.736 -18.947 1.00 79.00 402 PRO A N 1
ATOM 3124 C CA . PRO A 1 402 ? 35.463 2.903 -17.754 1.00 79.00 402 PRO A CA 1
ATOM 3125 C C . PRO A 1 402 ? 34.249 1.993 -17.594 1.00 79.00 402 PRO A C 1
ATOM 3127 O O . PRO A 1 402 ? 34.407 0.854 -17.184 1.00 79.00 402 PRO A O 1
ATOM 3130 N N . THR A 1 403 ? 33.059 2.460 -17.974 1.00 80.38 403 THR A N 1
ATOM 3131 C CA . THR A 1 403 ? 31.798 1.727 -17.793 1.00 80.38 403 THR A CA 1
ATOM 3132 C C . THR A 1 403 ? 31.716 0.455 -18.634 1.00 80.38 403 THR A C 1
ATOM 3134 O O . THR A 1 403 ? 31.002 -0.463 -18.256 1.00 80.38 403 THR A O 1
ATOM 3137 N N . LEU A 1 404 ? 32.474 0.375 -19.734 1.00 81.62 404 LEU A N 1
ATOM 3138 C CA . LEU A 1 404 ? 32.622 -0.848 -20.531 1.00 81.62 404 LEU A CA 1
ATOM 3139 C C . LEU A 1 404 ? 33.908 -1.626 -20.237 1.00 81.62 404 LEU A C 1
ATOM 3141 O O . LEU A 1 404 ? 33.929 -2.844 -20.371 1.00 81.62 404 LEU A O 1
ATOM 3145 N N . ASN A 1 405 ? 34.994 -0.938 -19.876 1.00 78.69 405 ASN A N 1
ATOM 3146 C CA . ASN A 1 405 ? 36.341 -1.519 -19.926 1.00 78.69 405 ASN A CA 1
ATOM 3147 C C . ASN A 1 405 ? 37.045 -1.622 -18.566 1.00 78.69 405 ASN A C 1
ATOM 3149 O O . ASN A 1 405 ? 38.187 -2.077 -18.515 1.00 78.69 405 ASN A O 1
ATOM 3153 N N . VAL A 1 406 ? 36.432 -1.148 -17.481 1.00 71.94 406 VAL A N 1
ATOM 3154 C CA . VAL A 1 406 ? 37.005 -1.212 -16.131 1.00 71.94 406 VAL A CA 1
ATOM 3155 C C . VAL A 1 406 ? 36.099 -2.066 -15.265 1.00 71.94 406 VAL A C 1
ATOM 3157 O O . VAL A 1 406 ? 34.952 -1.703 -15.029 1.00 71.94 406 VAL A O 1
ATOM 3160 N N . ALA A 1 407 ? 36.663 -3.154 -14.737 1.00 68.38 407 ALA A N 1
ATOM 3161 C CA . ALA A 1 407 ? 35.964 -4.143 -13.923 1.00 68.38 407 ALA A CA 1
ATOM 3162 C C . ALA A 1 407 ? 35.034 -3.510 -12.872 1.00 68.38 407 ALA A C 1
ATOM 3164 O O . ALA A 1 407 ? 33.828 -3.731 -12.841 1.00 68.38 407 ALA A O 1
ATOM 3165 N N . ALA A 1 408 ? 35.600 -2.602 -12.075 1.00 66.94 408 ALA A N 1
ATOM 3166 C CA . ALA A 1 408 ? 34.894 -1.922 -10.995 1.00 66.94 408 ALA A CA 1
ATOM 3167 C C . ALA A 1 408 ? 33.659 -1.115 -11.445 1.00 66.94 408 ALA A C 1
ATOM 3169 O O . ALA A 1 408 ? 32.795 -0.837 -10.622 1.00 66.94 408 ALA A O 1
ATOM 3170 N N . CYS A 1 409 ? 33.567 -0.724 -12.719 1.00 73.94 409 CYS A N 1
ATOM 3171 C CA . CYS A 1 409 ? 32.431 0.018 -13.263 1.00 73.94 409 CYS A CA 1
ATOM 3172 C C . CYS A 1 409 ? 31.489 -0.891 -14.061 1.00 73.94 409 CYS A C 1
ATOM 3174 O O . CYS A 1 409 ? 30.272 -0.779 -13.919 1.00 73.94 409 CYS A O 1
ATOM 3176 N N . THR A 1 410 ? 32.025 -1.815 -14.864 1.00 75.12 410 THR A N 1
ATOM 3177 C CA . THR A 1 410 ? 31.212 -2.705 -15.703 1.00 75.12 410 THR A CA 1
ATOM 3178 C C . THR A 1 410 ? 30.223 -3.532 -14.866 1.00 75.12 410 THR A C 1
ATOM 3180 O O . THR A 1 410 ? 29.213 -3.963 -15.398 1.00 75.12 410 THR A O 1
ATOM 3183 N N . VAL A 1 411 ? 30.461 -3.752 -13.561 1.00 68.62 411 VAL A N 1
ATOM 3184 C CA . VAL A 1 411 ? 29.659 -4.697 -12.754 1.00 68.62 411 VAL A CA 1
ATOM 3185 C C . VAL A 1 411 ? 28.216 -4.227 -12.605 1.00 68.62 411 VAL A C 1
ATOM 3187 O O . VAL A 1 411 ? 27.287 -5.027 -12.679 1.00 68.62 411 VAL A O 1
ATOM 3190 N N . CYS A 1 412 ? 28.022 -2.915 -12.493 1.00 73.25 412 CYS A N 1
ATOM 3191 C CA . CYS A 1 412 ? 26.697 -2.313 -12.509 1.00 73.25 412 CYS A CA 1
ATOM 3192 C C . CYS A 1 412 ? 26.231 -2.081 -13.947 1.00 73.25 412 CYS A C 1
ATOM 3194 O O . CYS A 1 412 ? 25.084 -2.365 -14.277 1.00 73.25 412 CYS A O 1
ATOM 3196 N N . HIS A 1 413 ? 27.124 -1.595 -14.816 1.00 83.88 413 HIS A N 1
ATOM 3197 C CA . HIS A 1 413 ? 26.778 -1.235 -16.192 1.00 83.88 413 HIS A CA 1
ATOM 3198 C C . HIS A 1 413 ? 26.305 -2.424 -17.034 1.00 83.88 413 HIS A C 1
ATOM 3200 O O . HIS A 1 413 ? 25.355 -2.254 -17.787 1.00 83.88 413 HIS A O 1
ATOM 3206 N N . ALA A 1 414 ? 26.858 -3.623 -16.821 1.00 79.44 414 ALA A N 1
ATOM 3207 C CA . ALA A 1 414 ? 26.386 -4.892 -17.390 1.00 79.44 414 ALA A CA 1
ATOM 3208 C C . ALA A 1 414 ? 24.892 -5.140 -17.160 1.00 79.44 414 ALA A C 1
ATOM 3210 O O . ALA A 1 414 ? 24.242 -5.769 -17.983 1.00 79.44 414 ALA A O 1
ATOM 3211 N N . ASN A 1 415 ? 24.346 -4.603 -16.073 1.00 78.75 415 ASN A N 1
ATOM 3212 C CA . ASN A 1 415 ? 22.976 -4.858 -15.658 1.00 78.75 415 ASN A CA 1
ATOM 3213 C C . ASN A 1 415 ? 22.066 -3.700 -16.035 1.00 78.75 415 ASN A C 1
ATOM 3215 O O . ASN A 1 415 ? 20.974 -3.915 -16.542 1.00 78.75 415 ASN A O 1
ATOM 3219 N N . ILE A 1 416 ? 22.519 -2.460 -15.846 1.00 88.38 416 ILE A N 1
ATOM 3220 C CA . ILE A 1 416 ? 21.658 -1.291 -16.053 1.00 88.38 416 ILE A CA 1
ATOM 3221 C C . ILE A 1 416 ? 21.645 -0.775 -17.498 1.00 88.38 416 ILE A C 1
ATOM 3223 O O . ILE A 1 416 ? 20.664 -0.159 -17.910 1.00 88.38 416 ILE A O 1
ATOM 3227 N N . ASP A 1 417 ? 22.711 -0.974 -18.281 1.00 92.38 417 ASP A N 1
ATOM 3228 C CA . ASP A 1 417 ? 22.814 -0.343 -19.606 1.00 92.38 417 ASP A CA 1
ATOM 3229 C C . ASP A 1 417 ? 21.861 -0.989 -20.628 1.00 92.38 417 ASP A C 1
ATOM 3231 O O . ASP A 1 417 ? 21.272 -0.266 -21.432 1.00 92.38 417 ASP A O 1
ATOM 3235 N N . GLY A 1 418 ? 21.649 -2.308 -20.561 1.00 93.94 418 GLY A N 1
ATOM 3236 C CA . GLY A 1 418 ? 20.719 -3.025 -21.441 1.00 93.94 418 GLY A CA 1
ATOM 3237 C C . GLY A 1 418 ? 19.275 -2.522 -21.306 1.00 93.94 418 GLY A C 1
ATOM 3238 O O . GLY A 1 418 ? 18.720 -2.011 -22.286 1.00 93.94 418 GLY A O 1
ATOM 3239 N N . PRO A 1 419 ? 18.668 -2.571 -20.102 1.00 95.75 419 PRO A N 1
ATOM 3240 C CA . PRO A 1 419 ? 17.307 -2.078 -19.896 1.00 95.75 419 PRO A CA 1
ATOM 3241 C C . PRO A 1 419 ? 17.197 -0.567 -20.097 1.00 95.75 419 PRO A C 1
ATOM 3243 O O . PRO A 1 419 ? 16.171 -0.082 -20.565 1.00 95.75 419 PRO A O 1
ATOM 3246 N N . ALA A 1 420 ? 18.259 0.199 -19.820 1.00 96.50 420 ALA A N 1
ATOM 3247 C CA . ALA A 1 420 ? 18.307 1.613 -20.187 1.00 96.50 420 ALA A CA 1
ATOM 3248 C C . ALA A 1 420 ? 18.182 1.805 -21.713 1.00 96.50 420 ALA A C 1
ATOM 3250 O O . ALA A 1 420 ? 17.441 2.677 -22.177 1.00 96.50 420 ALA A O 1
ATOM 3251 N N . GLY A 1 421 ? 18.845 0.948 -22.491 1.00 96.19 421 GLY A N 1
ATOM 3252 C CA . GLY A 1 421 ? 18.678 0.860 -23.937 1.00 96.19 421 GLY A CA 1
ATOM 3253 C C . GLY A 1 421 ? 17.257 0.525 -24.374 1.00 96.19 421 GLY A C 1
ATOM 3254 O O . GLY A 1 421 ? 16.781 1.093 -25.349 1.00 96.19 421 GLY A O 1
ATOM 3255 N N . ALA A 1 422 ? 16.527 -0.316 -23.645 1.00 96.44 422 ALA A N 1
ATOM 3256 C CA . ALA A 1 422 ? 15.146 -0.637 -24.006 1.00 96.44 422 ALA A CA 1
ATOM 3257 C C . ALA A 1 422 ? 14.182 0.566 -23.885 1.00 96.44 422 ALA A C 1
ATOM 3259 O O . ALA A 1 422 ? 13.185 0.637 -24.598 1.00 96.44 422 ALA A O 1
ATOM 3260 N N . PHE A 1 423 ? 14.510 1.574 -23.070 1.00 97.00 423 PHE A N 1
ATOM 3261 C CA . PHE A 1 423 ? 13.782 2.852 -23.014 1.00 97.00 423 PHE A CA 1
ATOM 3262 C C . PHE A 1 423 ? 14.204 3.858 -24.110 1.00 97.00 423 PHE A C 1
ATOM 3264 O O . PHE A 1 423 ? 13.850 5.035 -24.028 1.00 97.00 423 PHE A O 1
ATOM 3271 N N . MET A 1 424 ? 14.970 3.447 -25.131 1.00 94.81 424 MET A N 1
ATOM 3272 C CA . MET A 1 424 ? 15.580 4.350 -26.125 1.00 94.81 424 MET A CA 1
ATOM 3273 C C . MET A 1 424 ? 14.608 5.268 -26.872 1.00 94.81 424 MET A C 1
ATOM 3275 O O . MET A 1 424 ? 15.005 6.352 -27.277 1.00 94.81 424 MET A O 1
ATOM 3279 N N . ASN A 1 425 ? 13.350 4.869 -27.050 1.00 95.94 425 ASN A N 1
ATOM 3280 C CA . ASN A 1 425 ? 12.385 5.657 -27.819 1.00 95.94 425 ASN A CA 1
ATOM 3281 C C . ASN A 1 425 ? 11.648 6.716 -26.990 1.00 95.94 425 ASN A C 1
ATOM 3283 O O . ASN A 1 425 ? 10.705 7.311 -27.500 1.00 95.94 425 ASN A O 1
ATOM 3287 N N . TRP A 1 426 ? 12.034 6.937 -25.732 1.00 95.56 426 TRP A N 1
ATOM 3288 C CA . TRP A 1 426 ? 11.349 7.851 -24.817 1.00 95.56 426 TRP A CA 1
ATOM 3289 C C . TRP A 1 426 ? 12.290 8.958 -24.349 1.00 95.56 426 TRP A C 1
ATOM 3291 O O . TRP A 1 426 ? 13.301 8.685 -23.692 1.00 95.56 426 TRP A O 1
ATOM 3301 N N . ASP A 1 427 ? 11.955 10.208 -24.663 1.00 93.94 427 ASP A N 1
ATOM 3302 C CA . ASP A 1 427 ? 12.806 11.362 -24.361 1.00 93.94 427 ASP A CA 1
ATOM 3303 C C . ASP A 1 427 ? 12.780 11.776 -22.870 1.00 93.94 427 ASP A C 1
ATOM 3305 O O . ASP A 1 427 ? 12.220 11.091 -22.004 1.00 93.94 427 ASP A O 1
ATOM 3309 N N . GLU A 1 428 ? 13.442 12.892 -22.554 1.00 94.00 428 GLU A N 1
ATOM 3310 C CA . GLU A 1 428 ? 13.539 13.458 -21.199 1.00 94.00 428 GLU A CA 1
ATOM 3311 C C . GLU A 1 428 ? 12.187 13.877 -20.612 1.00 94.00 428 GLU A C 1
ATOM 3313 O O . GLU A 1 428 ? 12.047 13.891 -19.394 1.00 94.00 428 GLU A O 1
ATOM 3318 N N . GLN A 1 429 ? 11.208 14.181 -21.466 1.00 92.62 429 GLN A N 1
ATOM 3319 C CA . GLN A 1 429 ? 9.837 14.530 -21.096 1.00 92.62 429 GLN A CA 1
ATOM 3320 C C . GLN A 1 429 ? 8.896 13.318 -21.201 1.00 92.62 429 GLN A C 1
ATOM 3322 O O . GLN A 1 429 ? 7.681 13.468 -21.148 1.00 92.62 429 GLN A O 1
ATOM 3327 N N . GLY A 1 430 ? 9.436 12.108 -21.387 1.00 93.88 430 GLY A N 1
ATOM 3328 C CA . GLY A 1 430 ? 8.638 10.889 -21.514 1.00 93.88 430 GLY A CA 1
ATOM 3329 C C . GLY A 1 430 ? 7.834 10.807 -22.811 1.00 93.88 430 GLY A C 1
ATOM 3330 O O . GLY A 1 430 ? 6.875 10.046 -22.875 1.00 93.88 430 GLY A O 1
ATOM 3331 N N . ARG A 1 431 ? 8.211 11.560 -23.850 1.00 94.62 431 ARG A N 1
ATOM 3332 C CA . ARG A 1 431 ? 7.525 11.556 -25.147 1.00 94.62 431 ARG A CA 1
ATOM 3333 C C . ARG A 1 431 ? 8.114 10.499 -26.064 1.00 94.62 431 ARG A C 1
ATOM 3335 O O . ARG A 1 431 ? 9.331 10.287 -26.080 1.00 94.62 431 ARG A O 1
ATOM 3342 N N . TYR A 1 432 ? 7.263 9.875 -26.873 1.00 95.44 432 TYR A N 1
ATOM 3343 C CA . TYR A 1 432 ? 7.710 8.887 -27.847 1.00 95.44 432 TYR A CA 1
ATOM 3344 C C . TYR A 1 432 ? 8.447 9.575 -29.008 1.00 95.44 432 TYR A C 1
ATOM 3346 O O . TYR A 1 432 ? 7.867 10.317 -29.804 1.00 95.44 432 TYR A O 1
ATOM 3354 N N . ARG A 1 433 ? 9.760 9.366 -29.084 1.00 94.31 433 ARG A N 1
ATOM 3355 C CA . ARG A 1 433 ? 10.678 9.901 -30.095 1.00 94.31 433 ARG A CA 1
ATOM 3356 C C . ARG A 1 433 ? 11.586 8.751 -30.552 1.00 94.31 433 ARG A C 1
ATOM 3358 O O . ARG A 1 433 ? 12.669 8.571 -29.994 1.00 94.31 433 ARG A O 1
ATOM 3365 N N . PRO A 1 434 ? 11.152 7.932 -31.529 1.00 91.06 434 PRO A N 1
ATOM 3366 C CA . PRO A 1 434 ? 11.851 6.703 -31.884 1.00 91.06 434 PRO A CA 1
ATOM 3367 C C . PRO A 1 434 ? 13.274 6.976 -32.375 1.00 91.06 434 PRO A C 1
ATOM 3369 O O . PRO A 1 434 ? 13.508 7.818 -33.248 1.00 91.06 434 PRO A O 1
ATOM 3372 N N . MET A 1 435 ? 14.233 6.235 -31.824 1.00 87.12 435 MET A N 1
ATOM 3373 C CA . MET A 1 435 ? 15.643 6.333 -32.189 1.00 87.12 435 MET A CA 1
ATOM 3374 C C . MET A 1 435 ? 16.010 5.263 -33.221 1.00 87.12 435 MET A C 1
ATOM 3376 O O . MET A 1 435 ? 15.621 4.106 -33.117 1.00 87.12 435 MET A O 1
ATOM 3380 N N . THR A 1 436 ? 16.830 5.622 -34.211 1.00 78.12 436 THR A N 1
ATOM 3381 C CA . THR A 1 436 ? 17.267 4.684 -35.265 1.00 78.12 436 THR A CA 1
ATOM 3382 C C . THR A 1 436 ? 18.502 3.856 -34.890 1.00 78.12 436 THR A C 1
ATOM 3384 O O . THR A 1 436 ? 18.982 3.070 -35.705 1.00 78.12 436 THR A O 1
ATOM 3387 N N . GLY A 1 437 ? 19.072 4.058 -33.699 1.00 83.81 437 GLY A N 1
ATOM 3388 C CA . GLY A 1 437 ? 20.277 3.371 -33.237 1.00 83.81 437 GLY A CA 1
ATOM 3389 C C . GLY A 1 437 ? 20.619 3.705 -31.787 1.00 83.81 437 GLY A C 1
ATOM 3390 O O . GLY A 1 437 ? 20.091 4.667 -31.231 1.00 83.81 437 GLY A O 1
ATOM 3391 N N . TRP A 1 438 ? 21.511 2.912 -31.190 1.00 91.56 438 TRP A N 1
ATOM 3392 C CA . TRP A 1 438 ? 21.948 3.071 -29.801 1.00 91.56 438 TRP A CA 1
ATOM 3393 C C . TRP A 1 438 ? 23.378 3.609 -29.695 1.00 91.56 438 TRP A C 1
ATOM 3395 O O . TRP A 1 438 ? 24.148 3.621 -30.659 1.00 91.56 438 TRP A O 1
ATOM 3405 N N . PHE A 1 439 ? 23.726 4.086 -28.507 1.00 91.50 439 PHE A N 1
ATOM 3406 C CA . PHE A 1 439 ? 25.029 4.653 -28.207 1.00 91.50 439 PHE A CA 1
ATOM 3407 C C . PHE A 1 439 ? 26.121 3.572 -28.203 1.00 91.50 439 PHE A C 1
ATOM 3409 O O . PHE A 1 439 ? 26.105 2.675 -27.369 1.00 91.50 439 PHE A O 1
ATOM 3416 N N . GLY A 1 440 ? 27.105 3.676 -29.104 1.00 88.25 440 GLY A N 1
ATOM 3417 C CA . GLY A 1 440 ? 28.191 2.688 -29.223 1.00 88.25 440 GLY A CA 1
ATOM 3418 C C . GLY A 1 440 ? 29.207 2.684 -28.070 1.00 88.25 440 GLY A C 1
ATOM 3419 O O . GLY A 1 440 ? 30.103 1.847 -28.044 1.00 88.25 440 GLY A O 1
ATOM 3420 N N . ASP A 1 441 ? 29.100 3.633 -27.140 1.00 88.25 441 ASP A N 1
ATOM 3421 C CA . ASP A 1 441 ? 29.862 3.708 -25.891 1.00 88.25 441 ASP A CA 1
ATOM 3422 C C . ASP A 1 441 ? 29.087 3.151 -24.679 1.00 88.25 441 ASP A C 1
ATOM 3424 O O . ASP A 1 441 ? 29.563 3.263 -23.549 1.00 88.25 441 ASP A O 1
ATOM 3428 N N . MET A 1 442 ? 27.926 2.529 -24.897 1.00 91.12 442 MET A N 1
ATOM 3429 C CA . MET A 1 442 ? 27.155 1.791 -23.891 1.00 91.12 442 MET A CA 1
ATOM 3430 C C . MET A 1 442 ? 26.966 0.337 -24.313 1.00 91.12 442 MET A C 1
ATOM 3432 O O . MET A 1 442 ? 27.134 -0.006 -25.485 1.00 91.12 442 MET A O 1
ATOM 3436 N N . ILE A 1 443 ? 26.602 -0.515 -23.355 1.00 90.19 443 ILE A N 1
ATOM 3437 C CA . ILE A 1 443 ? 26.174 -1.881 -23.670 1.00 90.19 443 ILE A CA 1
ATOM 3438 C C . ILE A 1 443 ? 24.906 -1.793 -24.540 1.00 90.19 443 ILE A C 1
ATOM 3440 O O . ILE A 1 443 ? 24.087 -0.890 -24.307 1.00 90.19 443 ILE A O 1
ATOM 3444 N N . PRO A 1 444 ? 24.766 -2.652 -25.570 1.00 92.50 444 PRO A N 1
ATOM 3445 C CA . PRO A 1 444 ? 23.580 -2.675 -26.419 1.00 92.50 444 PRO A CA 1
ATOM 3446 C C . PRO A 1 444 ? 22.275 -2.816 -25.619 1.00 92.50 444 PRO A C 1
ATOM 3448 O O . PRO A 1 444 ? 22.296 -3.395 -24.531 1.00 92.50 444 PRO A O 1
ATOM 3451 N N . PRO A 1 445 ? 21.142 -2.307 -26.141 1.00 95.75 445 PRO A N 1
ATOM 3452 C CA . PRO A 1 445 ? 19.838 -2.517 -25.523 1.00 95.75 445 PRO A CA 1
ATOM 3453 C C . PRO A 1 445 ? 19.559 -4.010 -25.333 1.00 95.75 445 PRO A C 1
ATOM 3455 O O . PRO A 1 445 ? 19.891 -4.809 -26.204 1.00 95.75 445 PRO A O 1
ATOM 3458 N N . GLY A 1 446 ? 18.947 -4.391 -24.215 1.00 95.12 446 GLY A N 1
ATOM 3459 C CA . GLY A 1 446 ? 18.725 -5.799 -23.885 1.00 95.12 446 GLY A CA 1
ATOM 3460 C C . GLY A 1 446 ? 18.284 -6.020 -22.441 1.00 95.12 446 GLY A C 1
ATOM 3461 O O . GLY A 1 446 ? 18.011 -5.068 -21.710 1.00 95.12 446 GLY A O 1
ATOM 3462 N N . PHE A 1 447 ? 18.215 -7.279 -22.023 1.00 93.38 447 PHE A N 1
ATOM 3463 C CA . PHE A 1 447 ? 17.881 -7.681 -20.658 1.00 93.38 447 PHE A CA 1
ATOM 3464 C C . PHE A 1 447 ? 18.613 -8.976 -20.294 1.00 93.38 447 PHE A C 1
ATOM 3466 O O . PHE A 1 447 ? 18.499 -9.979 -20.998 1.00 93.38 447 PHE A O 1
ATOM 3473 N N . GLY A 1 448 ? 19.364 -8.955 -19.189 1.00 83.81 448 GLY A N 1
ATOM 3474 C CA . GLY A 1 448 ? 20.269 -10.052 -18.841 1.00 83.81 448 GLY A CA 1
ATOM 3475 C C . GLY A 1 448 ? 21.305 -10.276 -19.946 1.00 83.81 448 GLY A C 1
ATOM 3476 O O . GLY A 1 448 ? 21.924 -9.324 -20.414 1.00 83.81 448 GLY A O 1
ATOM 3477 N N . ASP A 1 449 ? 21.449 -11.525 -20.388 1.00 80.62 449 ASP A N 1
ATOM 3478 C CA . ASP A 1 449 ? 22.361 -11.902 -21.477 1.00 80.62 449 ASP A CA 1
ATOM 3479 C C . ASP A 1 449 ? 21.724 -11.785 -22.878 1.00 80.62 449 ASP A C 1
ATOM 3481 O O . ASP A 1 449 ? 22.379 -12.066 -23.885 1.00 80.62 449 ASP A O 1
ATOM 3485 N N . GLU A 1 450 ? 20.444 -11.406 -22.968 1.00 91.00 450 GLU A N 1
ATOM 3486 C CA . GLU A 1 450 ? 19.729 -11.288 -24.238 1.00 91.00 450 GLU A CA 1
ATOM 3487 C C . GLU A 1 450 ? 19.776 -9.849 -24.766 1.00 91.00 450 GLU A C 1
ATOM 3489 O O . GLU A 1 450 ? 19.254 -8.918 -24.149 1.00 91.00 450 GLU A O 1
ATOM 3494 N N . GLU A 1 451 ? 20.391 -9.666 -25.934 1.00 94.44 451 GLU A N 1
ATOM 3495 C CA . GLU A 1 451 ? 20.376 -8.399 -26.668 1.00 94.44 451 GLU A CA 1
ATOM 3496 C C . GLU A 1 451 ? 19.020 -8.200 -27.368 1.00 94.44 451 GLU A C 1
ATOM 3498 O O . GLU A 1 451 ? 18.452 -9.140 -27.927 1.00 94.44 451 GLU A O 1
ATOM 3503 N N . LEU A 1 452 ? 18.508 -6.968 -27.353 1.00 95.56 452 LEU A N 1
ATOM 3504 C CA . LEU A 1 452 ? 17.274 -6.576 -28.032 1.00 95.56 452 LEU A CA 1
ATOM 3505 C C . LEU A 1 452 ? 17.440 -6.736 -29.555 1.00 95.56 452 LEU A C 1
ATOM 3507 O O . LEU A 1 452 ? 18.304 -6.076 -30.143 1.00 95.56 452 LEU A O 1
ATOM 3511 N N . PRO A 1 453 ? 16.592 -7.534 -30.229 1.00 95.31 453 PRO A N 1
ATOM 3512 C CA . PRO A 1 453 ? 16.633 -7.653 -31.681 1.00 95.31 453 PRO A CA 1
ATOM 3513 C C . PRO A 1 453 ? 16.363 -6.314 -32.376 1.00 95.31 453 PRO A C 1
ATOM 3515 O O . PRO A 1 453 ? 15.514 -5.533 -31.949 1.00 95.31 453 PRO A O 1
ATOM 3518 N N . TYR A 1 454 ? 17.049 -6.052 -33.493 1.00 92.56 454 TYR A N 1
ATOM 3519 C CA . TYR A 1 454 ? 16.902 -4.792 -34.233 1.00 92.56 454 TYR A CA 1
ATOM 3520 C C . TYR A 1 454 ? 15.460 -4.554 -34.710 1.00 92.56 454 TYR A C 1
ATOM 3522 O O . TYR A 1 454 ? 14.979 -3.422 -34.712 1.00 92.56 454 TYR A O 1
ATOM 3530 N N . GLU A 1 455 ? 14.752 -5.617 -35.091 1.00 94.00 455 GLU A N 1
ATOM 3531 C CA . GLU A 1 455 ? 13.337 -5.581 -35.466 1.00 94.00 455 GLU A CA 1
ATOM 3532 C C . GLU A 1 455 ? 12.406 -5.129 -34.331 1.00 94.00 455 GLU A C 1
ATOM 3534 O O . GLU A 1 455 ? 11.362 -4.540 -34.613 1.00 94.00 455 GLU A O 1
ATOM 3539 N N . ASP A 1 456 ? 12.798 -5.339 -33.072 1.00 95.31 456 ASP A N 1
ATOM 3540 C CA . ASP A 1 456 ? 12.026 -4.956 -31.891 1.00 95.31 456 ASP A CA 1
ATOM 3541 C C . ASP A 1 456 ? 12.355 -3.538 -31.401 1.00 95.31 456 ASP A C 1
ATOM 3543 O O . ASP A 1 456 ? 11.695 -3.045 -30.488 1.00 95.31 456 ASP A O 1
ATOM 3547 N N . TYR A 1 457 ? 13.305 -2.826 -32.024 1.00 95.12 457 TYR A N 1
ATOM 3548 C CA . TYR A 1 457 ? 13.665 -1.458 -31.624 1.00 95.12 457 TYR A CA 1
ATOM 3549 C C . TYR A 1 457 ? 12.458 -0.519 -31.521 1.00 95.12 457 TYR A C 1
ATOM 3551 O O . TYR A 1 457 ? 12.374 0.183 -30.516 1.00 95.12 457 TYR A O 1
ATOM 3559 N N . PRO A 1 458 ? 11.493 -0.490 -32.465 1.00 93.88 458 PRO A N 1
ATOM 3560 C CA . PRO A 1 458 ? 10.309 0.359 -32.327 1.00 93.88 458 PRO A CA 1
ATOM 3561 C C . PRO A 1 458 ? 9.493 0.059 -31.064 1.00 93.88 458 PRO A C 1
ATOM 3563 O O . PRO A 1 458 ? 8.974 0.991 -30.454 1.00 93.88 458 PRO A O 1
ATOM 3566 N N . ARG A 1 459 ? 9.453 -1.209 -30.635 1.00 94.94 459 ARG A N 1
ATOM 3567 C CA . ARG A 1 459 ? 8.693 -1.734 -29.490 1.00 94.94 459 ARG A CA 1
ATOM 3568 C C . ARG A 1 459 ? 9.571 -2.141 -28.300 1.00 94.94 459 ARG A C 1
ATOM 3570 O O . ARG A 1 459 ? 9.200 -3.009 -27.515 1.00 94.94 459 ARG A O 1
ATOM 3577 N N . ALA A 1 460 ? 10.727 -1.500 -28.141 1.00 96.94 460 ALA A N 1
ATOM 3578 C CA . ALA A 1 460 ? 11.759 -1.913 -27.191 1.00 96.94 460 ALA A CA 1
ATOM 3579 C C . ALA A 1 460 ? 11.269 -2.069 -25.732 1.00 96.94 460 ALA A C 1
ATOM 3581 O O . ALA A 1 460 ? 11.653 -3.023 -25.057 1.00 96.94 460 ALA A O 1
ATOM 3582 N N . VAL A 1 461 ? 10.378 -1.191 -25.249 1.00 97.62 461 VAL A N 1
ATOM 3583 C CA . VAL A 1 461 ? 9.810 -1.305 -23.888 1.00 97.62 461 VAL A CA 1
ATOM 3584 C C . VAL A 1 461 ? 8.797 -2.454 -23.779 1.00 97.62 461 VAL A C 1
ATOM 3586 O O . VAL A 1 461 ? 8.767 -3.115 -22.746 1.00 97.62 461 VAL A O 1
ATOM 3589 N N . GLN A 1 462 ? 8.025 -2.756 -24.833 1.00 97.88 462 GLN A N 1
ATOM 3590 C CA . GLN A 1 462 ? 7.138 -3.933 -24.852 1.00 97.88 462 GLN A CA 1
ATOM 3591 C C . GLN A 1 462 ? 7.957 -5.224 -24.755 1.00 97.88 462 GLN A C 1
ATOM 3593 O O . GLN A 1 462 ? 7.648 -6.093 -23.944 1.00 97.88 462 GLN A O 1
ATOM 3598 N N . TRP A 1 463 ? 9.053 -5.311 -25.519 1.00 98.00 463 TRP A N 1
ATOM 3599 C CA . TRP A 1 463 ? 9.996 -6.427 -25.419 1.00 98.00 463 TRP A CA 1
ATOM 3600 C C . TRP A 1 463 ? 10.571 -6.544 -24.000 1.00 98.00 463 TRP A C 1
ATOM 3602 O O . TRP A 1 463 ? 10.585 -7.632 -23.430 1.00 98.00 463 TRP A O 1
ATOM 3612 N N . LEU A 1 464 ? 10.975 -5.427 -23.378 1.00 98.19 464 LEU A N 1
ATOM 3613 C CA . LEU A 1 464 ? 11.479 -5.440 -22.000 1.00 98.19 464 LEU A CA 1
ATOM 3614 C C . LEU A 1 464 ? 10.415 -5.924 -21.002 1.00 98.19 464 LEU A C 1
ATOM 3616 O O . LEU A 1 464 ? 10.739 -6.719 -20.123 1.00 98.19 464 LEU A O 1
ATOM 3620 N N . ALA A 1 465 ? 9.163 -5.479 -21.137 1.00 98.19 465 ALA A N 1
ATOM 3621 C CA . ALA A 1 465 ? 8.055 -5.911 -20.285 1.00 98.19 465 ALA A CA 1
ATOM 3622 C C . ALA A 1 465 ? 7.798 -7.424 -20.401 1.00 98.19 465 ALA A C 1
ATOM 3624 O O . ALA A 1 465 ? 7.609 -8.108 -19.392 1.00 98.19 465 ALA A O 1
ATOM 3625 N N . GLU A 1 466 ? 7.860 -7.970 -21.618 1.00 97.69 466 GLU A N 1
ATOM 3626 C CA . GLU A 1 466 ? 7.772 -9.412 -21.857 1.00 97.69 466 GLU A CA 1
ATOM 3627 C C . GLU A 1 466 ? 8.927 -10.157 -21.177 1.00 97.69 466 GLU A C 1
ATOM 3629 O O . GLU A 1 466 ? 8.694 -11.156 -20.503 1.00 97.69 466 GLU A O 1
ATOM 3634 N N . LYS A 1 467 ? 10.172 -9.679 -21.285 1.00 97.06 467 LYS A N 1
ATOM 3635 C CA . LYS A 1 467 ? 11.314 -10.331 -20.617 1.00 97.06 467 LYS A CA 1
ATOM 3636 C C . LYS A 1 467 ? 11.227 -10.269 -19.099 1.00 97.06 467 LYS A C 1
ATOM 3638 O O . LYS A 1 467 ? 11.455 -11.277 -18.437 1.00 97.06 467 LYS A O 1
ATOM 3643 N N . MET A 1 468 ? 10.850 -9.112 -18.564 1.00 96.44 468 MET A N 1
ATOM 3644 C CA . MET A 1 468 ? 10.676 -8.883 -17.133 1.00 96.44 468 MET A CA 1
ATOM 3645 C C . MET A 1 468 ? 9.669 -9.855 -16.522 1.00 96.44 468 MET A C 1
ATOM 3647 O O . MET A 1 468 ? 9.969 -10.506 -15.532 1.00 96.44 468 MET A O 1
ATOM 3651 N N . THR A 1 469 ? 8.483 -9.970 -17.122 1.00 96.56 469 THR A N 1
ATOM 3652 C CA . THR A 1 469 ? 7.373 -10.769 -16.576 1.00 96.56 469 THR A CA 1
ATOM 3653 C C . THR A 1 469 ? 7.636 -12.279 -16.593 1.00 96.56 469 THR A C 1
ATOM 3655 O O . THR A 1 469 ? 7.030 -13.015 -15.813 1.00 96.56 469 THR A O 1
ATOM 3658 N N . HIS A 1 470 ? 8.576 -12.742 -17.425 1.00 92.38 470 HIS A N 1
ATOM 3659 C CA . HIS A 1 470 ? 9.058 -14.126 -17.432 1.00 92.38 470 HIS A CA 1
ATOM 3660 C C . HIS A 1 470 ? 10.256 -14.376 -16.492 1.00 92.38 470 HIS A C 1
ATOM 3662 O O . HIS A 1 470 ? 10.608 -15.537 -16.274 1.00 92.38 470 HIS A O 1
ATOM 3668 N N . ASP A 1 471 ? 10.892 -13.341 -15.930 1.00 91.19 471 ASP A N 1
ATOM 3669 C CA . ASP A 1 471 ? 11.961 -13.503 -14.934 1.00 91.19 471 ASP A CA 1
ATOM 3670 C C . ASP A 1 471 ? 11.348 -13.886 -13.578 1.00 91.19 471 ASP A C 1
ATOM 3672 O O . ASP A 1 471 ? 10.397 -13.263 -13.106 1.00 91.19 471 ASP A O 1
ATOM 3676 N N . SER A 1 472 ? 11.904 -14.892 -12.900 1.00 88.25 472 SER A N 1
ATOM 3677 C CA . SER A 1 472 ? 11.411 -15.327 -11.585 1.00 88.25 472 SER A CA 1
ATOM 3678 C C . SER A 1 472 ? 11.463 -14.220 -10.525 1.00 88.25 472 SER A C 1
ATOM 3680 O O . SER A 1 472 ? 10.683 -14.239 -9.570 1.00 88.25 472 SER A O 1
ATOM 3682 N N . LYS A 1 473 ? 12.350 -13.231 -10.692 1.00 89.44 473 LYS A N 1
ATOM 3683 C CA . LYS A 1 473 ? 12.440 -12.062 -9.810 1.00 89.44 473 LYS A CA 1
ATOM 3684 C C . LYS A 1 473 ? 11.228 -11.144 -9.915 1.00 89.44 473 LYS A C 1
ATOM 3686 O O . LYS A 1 473 ? 10.959 -10.430 -8.955 1.00 89.44 473 LYS A O 1
ATOM 3691 N N . PHE A 1 474 ? 10.481 -11.176 -11.021 1.00 97.38 474 PHE A N 1
ATOM 3692 C CA . PHE A 1 474 ? 9.220 -10.444 -11.120 1.00 97.38 474 PHE A CA 1
ATOM 3693 C C . PHE A 1 474 ? 8.208 -10.961 -10.103 1.00 97.38 474 PHE A C 1
ATOM 3695 O O . PHE A 1 474 ? 7.655 -10.182 -9.329 1.00 97.38 474 PHE A O 1
ATOM 3702 N N . SER A 1 475 ? 8.031 -12.281 -10.032 1.00 97.50 475 SER A N 1
ATOM 3703 C CA . SER A 1 475 ? 7.139 -12.886 -9.046 1.00 97.50 475 SER A CA 1
ATOM 3704 C C . SER A 1 475 ? 7.566 -12.562 -7.615 1.00 97.50 475 SER A C 1
ATOM 3706 O O . SER A 1 475 ? 6.718 -12.206 -6.802 1.00 97.50 475 SER A O 1
ATOM 3708 N N . LEU A 1 476 ? 8.869 -12.606 -7.319 1.00 95.44 476 LEU A N 1
ATOM 3709 C CA . LEU A 1 476 ? 9.394 -12.215 -6.007 1.00 95.44 476 LEU A CA 1
ATOM 3710 C C . LEU A 1 476 ? 9.135 -10.730 -5.695 1.00 95.44 476 LEU A C 1
ATOM 3712 O O . LEU A 1 476 ? 8.705 -10.402 -4.592 1.00 95.44 476 LEU A O 1
ATOM 3716 N N . ALA A 1 477 ? 9.315 -9.836 -6.671 1.00 97.12 477 ALA A N 1
ATOM 3717 C CA . ALA A 1 477 ? 9.032 -8.410 -6.512 1.00 97.12 477 ALA A CA 1
ATOM 3718 C C . ALA A 1 477 ? 7.559 -8.143 -6.168 1.00 97.12 477 ALA A C 1
ATOM 3720 O O . ALA A 1 477 ? 7.265 -7.269 -5.355 1.00 97.12 477 ALA A O 1
ATOM 3721 N N . MET A 1 478 ? 6.628 -8.917 -6.737 1.00 98.31 478 MET A N 1
ATOM 3722 C CA . MET A 1 478 ? 5.204 -8.799 -6.399 1.00 98.31 478 MET A CA 1
ATOM 3723 C C . MET A 1 478 ? 4.912 -9.267 -4.969 1.00 98.31 478 MET A C 1
ATOM 3725 O O . MET A 1 478 ? 4.078 -8.666 -4.293 1.00 98.31 478 MET A O 1
ATOM 3729 N N . VAL A 1 479 ? 5.628 -10.286 -4.476 1.00 98.38 479 VAL A N 1
ATOM 3730 C CA . VAL A 1 479 ? 5.562 -10.687 -3.060 1.00 98.38 479 VAL A CA 1
ATOM 3731 C C . VAL A 1 479 ? 6.073 -9.570 -2.160 1.00 98.38 479 VAL A C 1
ATOM 3733 O O . VAL A 1 479 ? 5.389 -9.225 -1.202 1.00 98.38 479 VAL A O 1
ATOM 3736 N N . HIS A 1 480 ? 7.211 -8.955 -2.493 1.00 97.25 480 HIS A N 1
ATOM 3737 C CA . HIS A 1 480 ? 7.762 -7.827 -1.734 1.00 97.25 480 HIS A CA 1
ATOM 3738 C C . HIS A 1 480 ? 6.776 -6.650 -1.677 1.00 97.25 480 HIS A C 1
ATOM 3740 O O . HIS A 1 480 ? 6.490 -6.142 -0.596 1.00 97.25 480 HIS A O 1
ATOM 3746 N N . LEU A 1 481 ? 6.186 -6.275 -2.818 1.00 97.69 481 LEU A N 1
ATOM 3747 C CA . LEU A 1 481 ? 5.185 -5.207 -2.908 1.00 97.69 481 LEU A CA 1
ATOM 3748 C C . LEU A 1 481 ? 3.998 -5.446 -1.966 1.00 97.69 481 LEU A C 1
ATOM 3750 O O . LEU A 1 481 ? 3.597 -4.549 -1.224 1.00 97.69 481 LEU A O 1
ATOM 3754 N N . VAL A 1 482 ? 3.421 -6.650 -1.995 1.00 98.00 482 VAL A N 1
ATOM 3755 C CA . VAL A 1 482 ? 2.260 -6.988 -1.161 1.00 98.00 482 VAL A CA 1
ATOM 3756 C C . VAL A 1 482 ? 2.655 -7.121 0.306 1.00 98.00 482 VAL A C 1
ATOM 3758 O O . VAL A 1 482 ? 1.929 -6.625 1.166 1.00 98.00 482 VAL A O 1
ATOM 3761 N N . TYR A 1 483 ? 3.803 -7.736 0.596 1.00 96.06 483 TYR A N 1
ATOM 3762 C CA . TYR A 1 483 ? 4.338 -7.874 1.947 1.00 96.06 483 TYR A CA 1
ATOM 3763 C C . TYR A 1 483 ? 4.485 -6.511 2.619 1.00 96.06 483 TYR A C 1
ATOM 3765 O O . TYR A 1 483 ? 3.782 -6.234 3.589 1.00 96.06 483 TYR A O 1
ATOM 3773 N N . THR A 1 484 ? 5.287 -5.618 2.039 1.00 93.88 484 THR A N 1
ATOM 3774 C CA . THR A 1 484 ? 5.486 -4.253 2.546 1.00 93.88 484 THR A CA 1
ATOM 3775 C C . THR A 1 484 ? 4.179 -3.472 2.561 1.00 93.88 484 THR A C 1
ATOM 3777 O O . THR A 1 484 ? 3.862 -2.761 3.518 1.00 93.88 484 THR A O 1
ATOM 3780 N N . GLY A 1 485 ? 3.347 -3.666 1.538 1.00 92.56 485 GLY A N 1
ATOM 3781 C CA . GLY A 1 485 ? 2.014 -3.093 1.450 1.00 92.56 485 GLY A CA 1
ATOM 3782 C C . GLY A 1 485 ? 1.074 -3.505 2.584 1.00 92.56 485 GLY A C 1
ATOM 3783 O O . GLY A 1 485 ? 0.198 -2.713 2.936 1.00 92.56 485 GLY A O 1
ATOM 3784 N N . LEU A 1 486 ? 1.244 -4.676 3.200 1.00 92.12 486 LEU A N 1
ATOM 3785 C CA . LEU A 1 486 ? 0.416 -5.174 4.302 1.00 92.12 486 LEU A CA 1
ATOM 3786 C C . LEU A 1 486 ? 1.058 -4.950 5.672 1.00 92.12 486 LEU A C 1
ATOM 3788 O O . LEU A 1 486 ? 0.409 -4.373 6.545 1.00 92.12 486 LEU A O 1
ATOM 3792 N N . THR A 1 487 ? 2.323 -5.324 5.840 1.00 90.19 487 THR A N 1
ATOM 3793 C CA . THR A 1 487 ? 3.039 -5.286 7.125 1.00 90.19 487 THR A CA 1
ATOM 3794 C C . THR A 1 487 ? 3.692 -3.935 7.403 1.00 90.19 487 THR A C 1
ATOM 3796 O O . THR A 1 487 ? 3.948 -3.601 8.552 1.00 90.19 487 THR A O 1
ATOM 3799 N N . GLY A 1 488 ? 3.942 -3.123 6.371 1.00 88.81 488 GLY A N 1
ATOM 3800 C CA . GLY A 1 488 ? 4.735 -1.898 6.498 1.00 88.81 488 GLY A CA 1
ATOM 3801 C C . GLY A 1 488 ? 6.227 -2.149 6.738 1.00 88.81 488 GLY A C 1
ATOM 3802 O O . GLY A 1 488 ? 6.947 -1.191 7.002 1.00 88.81 488 GLY A O 1
ATOM 3803 N N . GLN A 1 489 ? 6.679 -3.402 6.655 1.00 89.06 489 GLN A N 1
ATOM 3804 C CA . GLN A 1 489 ? 8.079 -3.783 6.800 1.00 89.06 489 GLN A CA 1
ATOM 3805 C C . GLN A 1 489 ? 8.727 -4.009 5.434 1.00 89.06 489 GLN A C 1
ATOM 3807 O O . GLN A 1 489 ? 8.104 -4.531 4.503 1.00 89.06 489 GLN A O 1
ATOM 3812 N N . GLU A 1 490 ? 10.000 -3.651 5.325 1.00 89.25 490 GLU A N 1
ATOM 3813 C CA . GLU A 1 490 ? 10.809 -4.023 4.168 1.00 89.25 490 GLU A CA 1
ATOM 3814 C C . GLU A 1 490 ? 11.161 -5.521 4.231 1.00 89.25 490 GLU A C 1
ATOM 3816 O O . GLU A 1 490 ? 11.364 -6.055 5.327 1.00 89.25 490 GLU A O 1
ATOM 3821 N N . PRO A 1 491 ? 11.234 -6.221 3.086 1.00 91.38 491 PRO A N 1
ATOM 3822 C CA . PRO A 1 491 ? 11.809 -7.557 3.016 1.00 91.38 491 PRO A CA 1
ATOM 3823 C C . PRO A 1 491 ? 13.216 -7.578 3.612 1.00 91.38 491 PRO A C 1
ATOM 3825 O O . PRO A 1 491 ? 14.005 -6.652 3.410 1.00 91.38 491 PRO A O 1
ATOM 3828 N N . LEU A 1 492 ? 13.542 -8.659 4.311 1.00 89.19 492 LEU A N 1
ATOM 3829 C CA . LEU A 1 492 ? 14.867 -8.874 4.859 1.00 89.19 492 LEU A CA 1
ATOM 3830 C C . LEU A 1 492 ? 15.886 -8.953 3.732 1.00 89.19 492 LEU A C 1
ATOM 3832 O O . LEU A 1 492 ? 15.702 -9.631 2.721 1.00 89.19 492 LEU A O 1
ATOM 3836 N N . GLU A 1 493 ? 17.001 -8.276 3.951 1.00 81.06 493 GLU A N 1
ATOM 3837 C CA . GLU A 1 493 ? 18.161 -8.361 3.084 1.00 81.06 493 GLU A CA 1
ATOM 3838 C C . GLU A 1 493 ? 19.162 -9.361 3.655 1.00 81.06 493 GLU A C 1
ATOM 3840 O O . GLU A 1 493 ? 19.313 -9.504 4.873 1.00 81.06 493 GLU A O 1
ATOM 3845 N N . GLU A 1 494 ? 19.912 -10.011 2.768 1.00 72.81 494 GLU A N 1
ATOM 3846 C CA . GLU A 1 494 ? 20.996 -10.884 3.193 1.00 72.81 494 GLU A CA 1
ATOM 3847 C C . GLU A 1 494 ? 22.076 -10.072 3.941 1.00 72.81 494 GLU A C 1
ATOM 3849 O O . GLU A 1 494 ? 22.558 -9.051 3.426 1.00 72.81 494 GLU A O 1
ATOM 3854 N N . PRO A 1 495 ? 22.485 -10.490 5.153 1.00 69.94 495 PRO A N 1
ATOM 3855 C CA . PRO A 1 495 ? 23.540 -9.805 5.888 1.00 69.94 495 PRO A CA 1
ATOM 3856 C C . PRO A 1 495 ? 24.891 -9.957 5.170 1.00 69.94 495 PRO A C 1
ATOM 3858 O O . PRO A 1 495 ? 25.303 -11.060 4.825 1.00 69.94 495 PRO A O 1
ATOM 3861 N N . MET A 1 496 ? 25.605 -8.844 4.969 1.00 62.94 496 MET A N 1
ATOM 3862 C CA . MET A 1 496 ? 26.891 -8.833 4.247 1.00 62.94 496 MET A CA 1
ATOM 3863 C C . MET A 1 496 ? 28.123 -8.863 5.166 1.00 62.94 496 MET A C 1
ATOM 3865 O O . MET A 1 496 ? 29.199 -9.279 4.736 1.00 62.94 496 MET A O 1
ATOM 3869 N N . GLU A 1 497 ? 27.979 -8.424 6.418 1.00 67.31 497 GLU A N 1
ATOM 3870 C CA . GLU A 1 497 ? 29.084 -8.269 7.370 1.00 67.31 497 GLU A CA 1
ATOM 3871 C C . GLU A 1 497 ? 29.185 -9.513 8.265 1.00 67.31 497 GLU A C 1
ATOM 3873 O O . GLU A 1 497 ? 28.420 -9.696 9.212 1.00 67.31 497 GLU A O 1
ATOM 3878 N N . LEU A 1 498 ? 30.130 -10.399 7.945 1.00 60.44 498 LEU A N 1
ATOM 3879 C CA . LEU A 1 498 ? 30.303 -11.697 8.616 1.00 60.44 498 LEU A CA 1
ATOM 3880 C C . LEU A 1 498 ? 30.764 -11.564 10.075 1.00 60.44 498 LEU A C 1
ATOM 3882 O O . LEU A 1 498 ? 30.650 -12.510 10.855 1.00 60.44 498 LEU A O 1
ATOM 3886 N N . GLU A 1 499 ? 31.359 -10.425 10.421 1.00 63.44 499 GLU A N 1
ATOM 3887 C CA . GLU A 1 499 ? 31.887 -10.135 11.750 1.00 63.44 499 GLU A CA 1
ATOM 3888 C C . GLU A 1 499 ? 30.832 -9.571 12.719 1.00 63.44 499 GLU A C 1
ATOM 3890 O O . GLU A 1 499 ? 31.137 -9.415 13.908 1.00 63.44 499 GLU A O 1
ATOM 3895 N N . ASP A 1 500 ? 29.614 -9.284 12.245 1.00 70.94 500 ASP A N 1
ATOM 3896 C CA . ASP A 1 500 ? 28.519 -8.811 13.092 1.00 70.94 500 ASP A CA 1
ATOM 3897 C C . ASP A 1 500 ? 28.116 -9.886 14.117 1.00 70.94 500 ASP A C 1
ATOM 3899 O O . ASP A 1 500 ? 27.976 -11.073 13.808 1.00 70.94 500 ASP A O 1
ATOM 3903 N N . VAL A 1 501 ? 27.903 -9.468 15.370 1.00 75.00 501 VAL A N 1
ATOM 3904 C CA . VAL A 1 501 ? 27.571 -10.383 16.481 1.00 75.00 501 VAL A CA 1
ATOM 3905 C C . VAL A 1 501 ? 26.23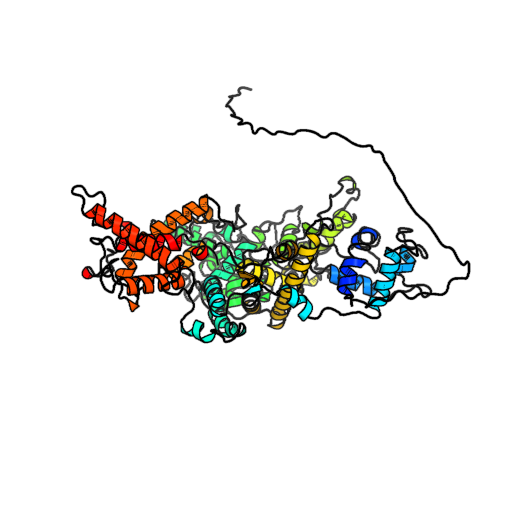5 -11.105 16.283 1.00 75.00 501 VAL A C 1
ATOM 3907 O O . VAL A 1 501 ? 26.033 -12.179 16.848 1.00 75.00 501 VAL A O 1
ATOM 3910 N N . ASP A 1 502 ? 25.346 -10.530 15.476 1.00 76.19 502 ASP A N 1
ATOM 3911 C CA . ASP A 1 502 ? 24.016 -11.036 15.144 1.00 76.19 502 ASP A CA 1
ATOM 3912 C C . ASP A 1 502 ? 23.945 -11.665 13.739 1.00 76.19 502 ASP A C 1
ATOM 3914 O O . ASP A 1 502 ? 22.872 -12.109 13.327 1.00 76.19 502 ASP A O 1
ATOM 3918 N N . TYR A 1 503 ? 25.072 -11.784 13.020 1.00 72.81 503 TYR A N 1
ATOM 3919 C CA . TYR A 1 503 ? 25.118 -12.310 11.649 1.00 72.81 503 TYR A CA 1
ATOM 3920 C C . TYR A 1 503 ? 24.381 -13.651 11.510 1.00 72.81 503 TYR A C 1
ATOM 3922 O O . TYR A 1 503 ? 23.553 -13.830 10.618 1.00 72.81 503 TYR A O 1
ATOM 3930 N N . LEU A 1 504 ? 24.637 -14.590 12.433 1.00 69.44 504 LEU A N 1
ATOM 3931 C CA . LEU A 1 504 ? 24.011 -15.916 12.418 1.00 69.44 504 LEU A CA 1
ATOM 3932 C C . LEU A 1 504 ? 22.497 -15.876 12.649 1.00 69.44 504 LEU A C 1
ATOM 3934 O O . LEU A 1 504 ? 21.801 -16.765 12.165 1.00 69.44 504 LEU A O 1
ATOM 3938 N N . ALA A 1 505 ? 21.997 -14.898 13.403 1.00 77.56 505 ALA A N 1
ATOM 3939 C CA . ALA A 1 505 ? 20.566 -14.727 13.614 1.00 77.56 505 ALA A CA 1
ATOM 3940 C C . ALA A 1 505 ? 19.916 -14.131 12.358 1.00 77.56 505 ALA A C 1
ATOM 3942 O O . ALA A 1 505 ? 18.953 -14.688 11.831 1.00 77.56 505 ALA A O 1
ATOM 3943 N N . ARG A 1 506 ? 20.521 -13.072 11.809 1.00 78.75 506 ARG A N 1
ATOM 3944 C CA . ARG A 1 506 ? 20.043 -12.369 10.610 1.00 78.75 506 ARG A CA 1
ATOM 3945 C C . ARG A 1 506 ? 20.024 -13.255 9.371 1.00 78.75 506 ARG A C 1
ATOM 3947 O O . ARG A 1 506 ? 19.052 -13.226 8.626 1.00 78.75 506 ARG A O 1
ATOM 3954 N N . ILE A 1 507 ? 21.049 -14.087 9.163 1.00 76.19 507 ILE A N 1
ATOM 3955 C CA . ILE A 1 507 ? 21.074 -14.993 8.006 1.00 76.19 507 ILE A CA 1
ATOM 3956 C C . ILE A 1 507 ? 19.982 -16.064 8.110 1.00 76.19 507 ILE A C 1
ATOM 3958 O O . ILE A 1 507 ? 19.375 -16.402 7.103 1.00 76.19 507 ILE A O 1
ATOM 3962 N N . ARG A 1 508 ? 19.669 -16.565 9.316 1.00 80.12 508 ARG A N 1
ATOM 3963 C CA . ARG A 1 508 ? 18.570 -17.529 9.508 1.00 80.12 508 ARG A CA 1
ATOM 3964 C C . ARG A 1 508 ? 17.207 -16.894 9.266 1.00 80.12 508 ARG A C 1
ATOM 3966 O O . ARG A 1 508 ? 16.380 -17.511 8.603 1.00 80.12 508 ARG A O 1
ATOM 3973 N N . ALA A 1 509 ? 16.995 -15.683 9.780 1.00 87.81 509 ALA A N 1
ATOM 3974 C CA . ALA A 1 509 ? 15.770 -14.925 9.552 1.00 87.81 509 ALA A CA 1
ATOM 3975 C C . ALA A 1 509 ? 15.558 -14.653 8.054 1.00 87.81 509 ALA A C 1
ATOM 3977 O O . ALA A 1 509 ? 14.481 -14.924 7.521 1.00 87.81 509 ALA A O 1
ATOM 3978 N N . PHE A 1 510 ? 16.617 -14.213 7.364 1.00 85.75 510 PHE A N 1
ATOM 3979 C CA . PHE A 1 510 ? 16.619 -14.021 5.917 1.00 85.75 510 PHE A CA 1
ATOM 3980 C C . PHE A 1 510 ? 16.299 -15.318 5.163 1.00 85.75 510 PHE A C 1
ATOM 3982 O O . PHE A 1 510 ? 15.390 -15.326 4.340 1.00 85.75 510 PHE A O 1
ATOM 3989 N N . GLU A 1 511 ? 16.984 -16.429 5.462 1.00 80.38 511 GLU A N 1
ATOM 3990 C CA . GLU A 1 511 ? 16.744 -17.715 4.789 1.00 80.38 511 GLU A CA 1
ATOM 3991 C C . GLU A 1 511 ? 15.303 -18.218 4.970 1.00 80.38 511 GLU A C 1
ATOM 3993 O O . GLU A 1 511 ? 14.725 -18.768 4.031 1.00 80.38 511 GLU A O 1
ATOM 3998 N N . ALA A 1 512 ? 14.715 -18.032 6.156 1.00 87.56 512 ALA A N 1
ATOM 3999 C CA . ALA A 1 512 ? 13.327 -18.405 6.410 1.00 87.56 512 ALA A CA 1
ATOM 4000 C C . ALA A 1 512 ? 12.348 -17.541 5.599 1.00 87.56 512 ALA A C 1
ATOM 4002 O O . ALA A 1 512 ? 11.427 -18.077 4.978 1.00 87.56 512 ALA A O 1
ATOM 4003 N N . GLN A 1 513 ? 12.570 -16.223 5.552 1.00 92.06 513 GLN A N 1
ATOM 4004 C CA . GLN A 1 513 ? 11.690 -15.312 4.820 1.00 92.06 513 GLN A CA 1
ATOM 4005 C C . GLN A 1 513 ? 11.805 -15.508 3.311 1.00 92.06 513 GLN A C 1
ATOM 4007 O O . GLN A 1 513 ? 10.787 -15.638 2.635 1.00 92.06 513 GLN A O 1
ATOM 4012 N N . ASP A 1 514 ? 13.029 -15.594 2.791 1.00 87.44 514 ASP A N 1
ATOM 4013 C CA . ASP A 1 514 ? 13.304 -15.828 1.375 1.00 87.44 514 ASP A CA 1
ATOM 4014 C C . ASP A 1 514 ? 12.665 -17.140 0.895 1.00 87.44 514 ASP A C 1
ATOM 4016 O O . ASP A 1 514 ? 12.025 -17.169 -0.158 1.00 87.44 514 ASP A O 1
ATOM 4020 N N . TYR A 1 515 ? 12.731 -18.206 1.699 1.00 86.81 515 TYR A N 1
ATOM 4021 C CA . TYR A 1 515 ? 12.047 -19.460 1.388 1.00 86.81 515 TYR A CA 1
ATOM 4022 C C . TYR A 1 515 ? 10.523 -19.289 1.301 1.00 86.81 515 TYR A C 1
ATOM 4024 O O . TYR A 1 515 ? 9.912 -19.706 0.311 1.00 86.81 515 TYR A O 1
ATOM 4032 N N . VAL A 1 516 ? 9.900 -18.652 2.301 1.00 92.31 516 VAL A N 1
ATOM 4033 C CA . VAL A 1 516 ? 8.450 -18.392 2.294 1.00 92.31 516 VAL A CA 1
ATOM 4034 C C . VAL A 1 516 ? 8.072 -17.531 1.087 1.00 92.31 516 VAL A C 1
ATOM 4036 O O . VAL A 1 516 ? 7.144 -17.873 0.356 1.00 92.31 516 VAL A O 1
ATOM 4039 N N . PHE A 1 517 ? 8.814 -16.461 0.809 1.00 95.19 517 PHE A N 1
ATOM 4040 C CA . PHE A 1 517 ? 8.523 -15.552 -0.299 1.00 95.19 517 PHE A CA 1
ATOM 4041 C C . PHE A 1 517 ? 8.681 -16.227 -1.660 1.00 95.19 517 PHE A C 1
ATOM 4043 O O . PHE A 1 517 ? 7.809 -16.066 -2.515 1.00 95.19 517 PHE A O 1
ATOM 4050 N N . LYS A 1 518 ? 9.716 -17.052 -1.857 1.00 90.56 518 LYS A N 1
ATOM 4051 C CA . LYS A 1 518 ? 9.879 -17.860 -3.075 1.00 90.56 518 LYS A CA 1
ATOM 4052 C C . LYS A 1 518 ? 8.713 -18.836 -3.267 1.00 90.56 518 LYS A C 1
ATOM 4054 O O . LYS A 1 518 ? 8.206 -18.948 -4.382 1.00 90.56 518 LYS A O 1
ATOM 4059 N N . LYS A 1 519 ? 8.201 -19.466 -2.201 1.00 93.69 519 LYS A N 1
ATOM 4060 C CA . LYS A 1 519 ? 6.993 -20.315 -2.279 1.00 93.69 519 LYS A CA 1
ATOM 4061 C C . LYS A 1 519 ? 5.741 -19.539 -2.683 1.00 93.69 519 LYS A C 1
ATOM 4063 O O . LYS A 1 519 ? 4.957 -20.026 -3.499 1.00 93.69 519 LYS A O 1
ATOM 4068 N N . ILE A 1 520 ? 5.553 -18.331 -2.157 1.00 97.94 520 ILE A N 1
ATOM 4069 C CA . ILE A 1 520 ? 4.437 -17.464 -2.564 1.00 97.94 520 ILE A CA 1
ATOM 4070 C C . ILE A 1 520 ? 4.603 -17.034 -4.030 1.00 97.94 520 ILE A C 1
ATOM 4072 O O . ILE A 1 520 ? 3.642 -17.082 -4.798 1.00 97.94 520 ILE A O 1
ATOM 4076 N N . ALA A 1 521 ? 5.822 -16.690 -4.451 1.00 96.56 521 ALA A N 1
ATOM 4077 C CA . ALA A 1 521 ? 6.140 -16.321 -5.829 1.00 96.56 521 ALA A CA 1
ATOM 4078 C C . ALA A 1 521 ? 5.870 -17.470 -6.824 1.00 96.56 521 ALA A C 1
ATOM 4080 O O . ALA A 1 521 ? 5.344 -17.231 -7.914 1.00 96.56 521 ALA A O 1
ATOM 4081 N N . GLU A 1 522 ? 6.160 -18.720 -6.446 1.00 96.38 522 GLU A N 1
ATOM 4082 C CA . GLU A 1 522 ? 5.798 -19.921 -7.215 1.00 96.38 522 GLU A CA 1
ATOM 4083 C C . GLU A 1 522 ? 4.273 -20.075 -7.348 1.00 96.38 522 GLU A C 1
ATOM 4085 O O . GLU A 1 522 ? 3.764 -20.333 -8.446 1.00 96.38 522 GLU A O 1
ATOM 4090 N N . LYS A 1 523 ? 3.520 -19.883 -6.255 1.00 98.12 523 LYS A N 1
ATOM 4091 C CA . LYS A 1 523 ? 2.045 -19.911 -6.276 1.00 98.12 523 LYS A CA 1
ATOM 4092 C C . LYS A 1 523 ? 1.468 -18.817 -7.174 1.00 98.12 523 LYS A C 1
ATOM 4094 O O . LYS A 1 523 ? 0.558 -19.092 -7.947 1.00 98.12 523 LYS A O 1
ATOM 4099 N N . PHE A 1 524 ? 2.031 -17.613 -7.129 1.00 98.56 524 PHE A N 1
ATOM 4100 C CA . PHE A 1 524 ? 1.656 -16.506 -8.009 1.00 98.56 524 PHE A CA 1
ATOM 4101 C C . PHE A 1 524 ? 1.926 -16.815 -9.489 1.00 98.56 524 PHE A C 1
ATOM 4103 O O . PHE A 1 524 ? 1.056 -16.626 -10.333 1.00 98.56 524 PHE A O 1
ATOM 4110 N N . ALA A 1 525 ? 3.098 -17.355 -9.826 1.00 97.56 525 ALA A N 1
ATOM 4111 C CA . ALA A 1 525 ? 3.397 -17.729 -11.210 1.00 97.56 525 ALA A CA 1
ATOM 4112 C C . ALA A 1 525 ? 2.462 -18.849 -11.715 1.00 97.56 525 ALA A C 1
ATOM 4114 O O . ALA A 1 525 ? 1.956 -18.802 -12.837 1.00 97.56 525 ALA A O 1
ATOM 4115 N N . THR A 1 526 ? 2.191 -19.852 -10.875 1.00 97.94 526 THR A N 1
ATOM 4116 C CA . THR A 1 526 ? 1.336 -21.001 -11.229 1.00 97.94 526 THR A CA 1
ATOM 4117 C C . THR A 1 526 ? -0.158 -20.669 -11.247 1.00 97.94 526 THR A C 1
ATOM 4119 O O . THR A 1 526 ? -0.911 -21.352 -11.944 1.00 97.94 526 THR A O 1
ATOM 4122 N N . SER A 1 527 ? -0.588 -19.598 -10.573 1.00 97.75 527 SER A N 1
ATOM 4123 C CA . SER A 1 527 ? -1.956 -19.066 -10.634 1.00 97.75 527 SER A CA 1
ATOM 4124 C C . SER A 1 527 ? -2.233 -18.213 -11.875 1.00 97.75 527 SER A C 1
ATOM 4126 O O . SER A 1 527 ? -3.244 -17.518 -11.918 1.00 97.75 527 SER A O 1
ATOM 4128 N N . ASN A 1 528 ? -1.362 -18.266 -12.893 1.00 97.69 528 ASN A N 1
ATOM 4129 C CA . ASN A 1 528 ? -1.404 -17.373 -14.052 1.00 97.69 528 ASN A CA 1
ATOM 4130 C C . ASN A 1 528 ? -1.276 -15.894 -13.642 1.00 97.69 528 ASN A C 1
ATOM 4132 O O . ASN A 1 528 ? -1.956 -15.026 -14.185 1.00 97.69 528 ASN A O 1
ATOM 4136 N N . TYR A 1 529 ? -0.391 -15.623 -12.679 1.00 98.56 529 TYR A N 1
ATOM 4137 C CA . TYR A 1 529 ? -0.084 -14.287 -12.175 1.00 98.56 529 TYR A CA 1
ATOM 4138 C C . TYR A 1 529 ? -1.297 -13.556 -11.580 1.00 98.56 529 TYR A C 1
ATOM 4140 O O . TYR A 1 529 ? -1.421 -12.341 -11.727 1.00 98.56 529 TYR A O 1
ATOM 4148 N N . ASP A 1 530 ? -2.192 -14.261 -10.883 1.00 98.38 530 ASP A N 1
ATOM 4149 C CA . ASP A 1 530 ? -3.240 -13.613 -10.086 1.00 98.38 530 ASP A CA 1
ATOM 4150 C C . ASP A 1 530 ? -2.642 -13.037 -8.791 1.00 98.38 530 ASP A C 1
ATOM 4152 O O . ASP A 1 530 ? -2.305 -13.779 -7.862 1.00 98.38 530 ASP A O 1
ATOM 4156 N N . LEU A 1 531 ? -2.521 -11.705 -8.712 1.00 98.50 531 LEU A N 1
ATOM 4157 C CA . LEU A 1 531 ? -1.930 -11.012 -7.560 1.00 98.50 531 LEU A CA 1
ATOM 4158 C C . LEU A 1 531 ? -2.712 -11.266 -6.262 1.00 98.50 531 LEU A C 1
ATOM 4160 O O . LEU A 1 531 ? -2.128 -11.227 -5.178 1.00 98.50 531 LEU A O 1
ATOM 4164 N N . ARG A 1 532 ? -4.012 -11.579 -6.339 1.00 98.25 532 ARG A N 1
ATOM 4165 C CA . ARG A 1 532 ? -4.828 -11.890 -5.154 1.00 98.25 532 ARG A CA 1
ATOM 4166 C C . ARG A 1 532 ? -4.314 -13.123 -4.413 1.00 98.25 532 ARG A C 1
ATOM 4168 O O . ARG A 1 532 ? -4.438 -13.193 -3.192 1.00 98.25 532 ARG A O 1
ATOM 4175 N N . VAL A 1 533 ? -3.669 -14.059 -5.114 1.00 98.56 533 VAL A N 1
ATOM 4176 C CA . VAL A 1 533 ? -2.996 -15.206 -4.486 1.00 98.56 533 VAL A CA 1
ATOM 4177 C C . VAL A 1 533 ? -1.879 -14.744 -3.556 1.00 98.56 533 VAL A C 1
ATOM 4179 O O . VAL A 1 533 ? -1.779 -15.254 -2.445 1.00 98.56 533 VAL A O 1
ATOM 4182 N N . VAL A 1 534 ? -1.093 -13.738 -3.951 1.00 98.75 534 VAL A N 1
ATOM 4183 C CA . VAL A 1 534 ? -0.037 -13.178 -3.094 1.00 98.75 534 VAL A CA 1
ATOM 4184 C C . VAL A 1 534 ? -0.639 -12.580 -1.822 1.00 98.75 534 VAL A C 1
ATOM 4186 O O . VAL A 1 534 ? -0.155 -12.871 -0.733 1.00 98.75 534 VAL A O 1
ATOM 4189 N N . PHE A 1 535 ? -1.730 -11.812 -1.935 1.00 98.56 535 PHE A N 1
ATOM 4190 C CA . PHE A 1 535 ? -2.437 -11.259 -0.773 1.00 98.56 535 PHE A CA 1
ATOM 4191 C C . PHE A 1 535 ? -2.888 -12.346 0.204 1.00 98.56 535 PHE A C 1
ATOM 4193 O O . PHE A 1 535 ? -2.591 -12.250 1.394 1.00 98.56 535 PHE A O 1
ATOM 4200 N N . LYS A 1 536 ? -3.557 -13.395 -0.289 1.00 98.56 536 LYS A N 1
ATOM 4201 C CA . LYS A 1 536 ? -4.021 -14.504 0.558 1.00 98.56 536 LYS A CA 1
ATOM 4202 C C . LYS A 1 536 ? -2.863 -15.214 1.250 1.00 98.56 536 LYS A C 1
ATOM 4204 O O . LYS A 1 536 ? -2.911 -15.450 2.450 1.00 98.56 536 LYS A O 1
ATOM 4209 N N . GLU A 1 537 ? -1.805 -15.528 0.516 1.00 98.44 537 GLU A N 1
ATOM 4210 C CA . GLU A 1 537 ? -0.670 -16.271 1.063 1.00 98.44 537 GLU A CA 1
ATOM 4211 C C . GLU A 1 537 ? 0.149 -15.454 2.070 1.00 98.44 537 GLU A C 1
ATOM 4213 O O . GLU A 1 537 ? 0.566 -15.997 3.091 1.00 98.44 537 GLU A O 1
ATOM 4218 N N . VAL A 1 538 ? 0.313 -14.143 1.850 1.00 97.50 538 VAL A N 1
ATOM 4219 C CA . VAL A 1 538 ? 0.921 -13.256 2.852 1.00 97.50 538 VAL A CA 1
ATOM 4220 C C . VAL A 1 538 ? 0.048 -13.198 4.105 1.00 97.50 538 VAL A C 1
ATOM 4222 O O . VAL A 1 538 ? 0.579 -13.392 5.196 1.00 97.50 538 VAL A O 1
ATOM 4225 N N . VAL A 1 539 ? -1.275 -13.025 3.972 1.00 97.19 539 VAL A N 1
ATOM 4226 C CA . VAL A 1 539 ? -2.215 -13.001 5.112 1.00 97.19 539 VAL A CA 1
ATOM 4227 C C . VAL A 1 539 ? -2.168 -14.295 5.933 1.00 97.19 539 VAL A C 1
ATOM 4229 O O . VAL A 1 539 ? -2.248 -14.247 7.157 1.00 97.19 539 VAL A O 1
ATOM 4232 N N . LYS A 1 540 ? -2.006 -15.455 5.288 1.00 96.56 540 LYS A N 1
ATOM 4233 C CA . LYS A 1 540 ? -1.919 -16.754 5.979 1.00 96.56 540 LYS A CA 1
ATOM 4234 C C . LYS A 1 540 ? -0.545 -17.033 6.610 1.00 96.56 540 LYS A C 1
ATOM 4236 O O . LYS A 1 540 ? -0.442 -17.939 7.439 1.00 96.56 540 LYS A O 1
ATOM 4241 N N . SER A 1 541 ? 0.493 -16.279 6.243 1.00 95.12 541 SER A N 1
ATOM 4242 C CA . SER A 1 541 ? 1.868 -16.494 6.711 1.00 95.12 541 SER A CA 1
ATOM 4243 C C . SER A 1 541 ? 2.089 -16.080 8.172 1.00 95.12 541 SER A C 1
ATOM 4245 O O . SER A 1 541 ? 1.416 -15.186 8.688 1.00 95.12 541 SER A O 1
ATOM 4247 N N . HIS A 1 542 ? 3.107 -16.663 8.816 1.00 94.06 542 HIS A N 1
ATOM 4248 C CA . HIS A 1 542 ? 3.555 -16.248 10.152 1.00 94.06 542 HIS A CA 1
ATOM 4249 C C . HIS A 1 542 ? 3.967 -14.771 10.203 1.00 94.06 542 HIS A C 1
ATOM 4251 O O . HIS A 1 542 ? 3.728 -14.103 11.202 1.00 94.06 542 HIS A O 1
ATOM 4257 N N . TYR A 1 543 ? 4.498 -14.209 9.112 1.00 93.75 543 TYR A N 1
ATOM 4258 C CA . TYR A 1 543 ? 4.869 -12.790 9.072 1.00 93.75 543 TYR A CA 1
ATOM 4259 C C . TYR A 1 543 ? 3.671 -11.839 9.184 1.00 93.75 543 TYR A C 1
ATOM 4261 O O . TYR A 1 543 ? 3.833 -10.700 9.606 1.00 93.75 543 TYR A O 1
ATOM 4269 N N . PHE A 1 544 ? 2.464 -12.291 8.839 1.00 93.88 544 PHE A N 1
ATOM 4270 C CA . PHE A 1 544 ? 1.242 -11.501 9.006 1.00 93.88 544 PHE A CA 1
ATOM 4271 C C . PHE A 1 544 ? 0.466 -11.846 10.283 1.00 93.88 544 PHE A C 1
ATOM 4273 O O . PHE A 1 544 ? -0.455 -11.113 10.649 1.00 93.88 544 PHE A O 1
ATOM 4280 N N . ARG A 1 545 ? 0.817 -12.941 10.969 1.00 93.69 545 ARG A N 1
ATOM 4281 C CA . ARG A 1 545 ? 0.008 -13.503 12.061 1.00 93.69 545 ARG A CA 1
ATOM 4282 C C . ARG A 1 545 ? 0.729 -13.587 13.403 1.00 93.69 545 ARG A C 1
ATOM 4284 O O . ARG A 1 545 ? 0.041 -13.575 14.414 1.00 93.69 545 ARG A O 1
ATOM 4291 N N . ALA A 1 546 ? 2.057 -13.615 13.449 1.00 93.50 546 ALA A N 1
ATOM 4292 C CA . ALA A 1 546 ? 2.799 -13.747 14.699 1.00 93.50 546 ALA A CA 1
ATOM 4293 C C . ALA A 1 546 ? 2.566 -12.543 15.636 1.00 93.50 546 ALA A C 1
ATOM 4295 O O . ALA A 1 546 ? 2.787 -11.386 15.262 1.00 93.50 546 ALA A O 1
ATOM 4296 N N . VAL A 1 547 ? 2.123 -12.811 16.865 1.00 91.25 547 VAL A N 1
ATOM 4297 C CA . VAL A 1 547 ? 1.830 -11.789 17.890 1.00 91.25 547 VAL A CA 1
ATOM 4298 C C . VAL A 1 547 ? 2.589 -11.989 19.191 1.00 91.25 547 VAL A C 1
ATOM 4300 O O . VAL A 1 547 ? 2.804 -11.017 19.911 1.00 91.25 547 VAL A O 1
ATOM 4303 N N . ASP A 1 548 ? 2.982 -13.220 19.503 1.00 90.94 548 ASP A N 1
ATOM 4304 C CA . ASP A 1 548 ? 3.686 -13.541 20.742 1.00 90.94 548 ASP A CA 1
ATOM 4305 C C . ASP A 1 548 ? 4.506 -14.829 20.574 1.00 90.94 548 ASP A C 1
ATOM 4307 O O . ASP A 1 548 ? 4.565 -15.424 19.493 1.00 90.94 548 ASP A O 1
ATOM 4311 N N . THR A 1 549 ? 5.133 -15.272 21.656 1.00 92.38 549 THR A N 1
ATOM 4312 C CA . THR A 1 549 ? 5.891 -16.518 21.746 1.00 92.38 549 THR A CA 1
ATOM 4313 C C . THR A 1 549 ? 5.433 -17.336 22.946 1.00 92.38 549 THR A C 1
ATOM 4315 O O . THR A 1 549 ? 5.146 -16.778 24.002 1.00 92.38 549 THR A O 1
ATOM 4318 N N . GLU A 1 550 ? 5.383 -18.662 22.812 1.00 91.50 550 GLU A N 1
ATOM 4319 C CA . GLU A 1 550 ? 4.918 -19.565 23.879 1.00 91.50 550 GLU A CA 1
ATOM 4320 C C . GLU A 1 550 ? 5.795 -19.498 25.142 1.00 91.50 550 GLU A C 1
ATOM 4322 O O . GLU A 1 550 ? 5.316 -19.705 26.260 1.00 91.50 550 GLU A O 1
ATOM 4327 N N . GLU A 1 551 ? 7.085 -19.203 24.968 1.00 89.50 551 GLU A N 1
ATOM 4328 C CA . GLU A 1 551 ? 8.083 -19.131 26.032 1.00 89.50 551 GLU A CA 1
ATOM 4329 C C . GLU A 1 551 ? 8.933 -17.860 25.912 1.00 89.50 551 GLU A C 1
ATOM 4331 O O . GLU A 1 551 ? 9.081 -17.278 24.841 1.00 89.50 551 GLU A O 1
ATOM 4336 N N . THR A 1 552 ? 9.548 -17.438 27.020 1.00 88.88 552 THR A N 1
ATOM 4337 C CA . THR A 1 552 ? 10.499 -16.320 27.009 1.00 88.88 552 THR A CA 1
ATOM 4338 C C . THR A 1 552 ? 11.710 -16.642 26.138 1.00 88.88 552 THR A C 1
ATOM 4340 O O . THR A 1 552 ? 12.390 -17.640 26.384 1.00 88.88 552 THR A O 1
ATOM 4343 N N . LEU A 1 553 ? 12.011 -15.767 25.180 1.00 88.81 553 LEU A N 1
ATOM 4344 C CA . LEU A 1 553 ? 13.122 -15.942 24.247 1.00 88.81 553 LEU A CA 1
ATOM 4345 C C . LEU A 1 553 ? 14.489 -15.752 24.919 1.00 88.81 553 LEU A C 1
ATOM 4347 O O . LEU A 1 553 ? 14.667 -14.858 25.748 1.00 88.81 553 LEU A O 1
ATOM 4351 N N . ASP A 1 554 ? 15.468 -16.567 24.521 1.00 87.81 554 ASP A N 1
ATOM 4352 C CA . ASP A 1 554 ? 16.878 -16.253 24.760 1.00 87.81 554 ASP A CA 1
ATOM 4353 C C . ASP A 1 554 ? 17.373 -15.156 23.798 1.00 87.81 554 ASP A C 1
ATOM 4355 O O . ASP A 1 554 ? 16.715 -14.839 22.805 1.00 87.81 554 ASP A O 1
ATOM 4359 N N . ASP A 1 555 ? 18.537 -14.565 24.091 1.00 85.44 555 ASP A N 1
ATOM 4360 C CA . ASP A 1 555 ? 19.081 -13.439 23.317 1.00 85.44 555 ASP A CA 1
ATOM 4361 C C . ASP A 1 555 ? 19.229 -13.770 21.822 1.00 85.44 555 ASP A C 1
ATOM 4363 O O . ASP A 1 555 ? 19.008 -12.916 20.964 1.00 85.44 555 ASP A O 1
ATOM 4367 N N . GLN A 1 556 ? 19.594 -15.012 21.492 1.00 77.94 556 GLN A N 1
ATOM 4368 C CA . GLN A 1 556 ? 19.803 -15.429 20.111 1.00 77.94 556 GLN A CA 1
ATOM 4369 C C . GLN A 1 556 ? 18.475 -15.569 19.368 1.00 77.94 556 GLN A C 1
ATOM 4371 O O . GLN A 1 556 ? 18.337 -15.052 18.258 1.00 77.94 556 GLN A O 1
ATOM 4376 N N . ARG A 1 557 ? 17.495 -16.234 19.979 1.00 86.94 557 ARG A N 1
ATOM 4377 C CA . ARG A 1 557 ? 16.162 -16.413 19.406 1.00 86.94 557 ARG A CA 1
ATOM 4378 C C . ARG A 1 557 ? 15.416 -15.087 19.290 1.00 86.94 557 ARG A C 1
ATOM 4380 O O . ARG A 1 557 ? 14.708 -14.881 18.310 1.00 86.94 557 ARG A O 1
ATOM 4387 N N . PHE A 1 558 ? 15.623 -14.174 20.237 1.00 88.12 558 PHE A N 1
ATOM 4388 C CA . PHE A 1 558 ? 15.110 -12.810 20.155 1.00 88.12 558 PHE A CA 1
ATOM 4389 C C . PHE A 1 558 ? 15.643 -12.080 18.916 1.00 88.12 558 PHE A C 1
ATOM 4391 O O . PHE A 1 558 ? 14.861 -11.479 18.190 1.00 88.12 558 PHE A O 1
ATOM 4398 N N . MET A 1 559 ? 16.948 -12.175 18.630 1.00 85.25 559 MET A N 1
ATOM 4399 C CA . MET A 1 559 ? 17.529 -11.579 17.418 1.00 85.25 559 MET A CA 1
ATOM 4400 C C . MET A 1 559 ? 17.018 -12.241 16.130 1.00 85.25 559 MET A C 1
ATOM 4402 O O . MET A 1 559 ? 16.805 -11.550 15.142 1.00 85.25 559 MET A O 1
ATOM 4406 N N . GLU A 1 560 ? 16.808 -13.561 16.126 1.00 86.62 560 GLU A N 1
ATOM 4407 C CA . GLU A 1 560 ? 16.258 -14.283 14.965 1.00 86.62 560 GLU A CA 1
ATOM 4408 C C . GLU A 1 560 ? 14.825 -13.854 14.634 1.00 86.62 560 GLU A C 1
ATOM 4410 O O . GLU A 1 560 ? 14.451 -13.807 13.466 1.00 86.62 560 GLU A O 1
ATOM 4415 N N . LEU A 1 561 ? 14.029 -13.550 15.658 1.00 90.31 561 LEU A N 1
ATOM 4416 C CA . LEU A 1 561 ? 12.625 -13.170 15.527 1.00 90.31 561 LEU A CA 1
ATOM 4417 C C . LEU A 1 561 ? 12.402 -11.652 15.592 1.00 90.31 561 LEU A C 1
ATOM 4419 O O . LEU A 1 561 ? 11.256 -11.223 15.637 1.00 90.31 561 LEU A O 1
ATOM 4423 N N . ALA A 1 562 ? 13.456 -10.831 15.598 1.00 86.44 562 ALA A N 1
ATOM 4424 C CA . ALA A 1 562 ? 13.339 -9.385 15.817 1.00 86.44 562 ALA A CA 1
ATOM 4425 C C . ALA A 1 562 ? 12.460 -8.682 14.768 1.00 86.44 562 ALA A C 1
ATOM 4427 O O . ALA A 1 562 ? 11.740 -7.743 15.097 1.00 86.44 562 ALA A O 1
ATOM 4428 N N . ASP A 1 563 ? 12.496 -9.173 13.529 1.00 83.62 563 ASP A N 1
ATOM 4429 C CA . ASP A 1 563 ? 11.691 -8.664 12.416 1.00 83.62 563 ASP A CA 1
ATOM 4430 C C . ASP A 1 563 ? 10.362 -9.425 12.250 1.00 83.62 563 ASP A C 1
ATOM 4432 O O . ASP A 1 563 ? 9.578 -9.138 11.347 1.00 83.62 563 ASP A O 1
ATOM 4436 N N . MET A 1 564 ? 10.080 -10.404 13.118 1.00 85.06 564 MET A N 1
ATOM 4437 C CA . MET A 1 564 ? 8.778 -11.061 13.178 1.00 85.06 564 MET A CA 1
ATOM 4438 C C . MET A 1 564 ? 7.818 -10.211 13.994 1.00 85.06 564 MET A C 1
ATOM 4440 O O . MET A 1 564 ? 8.127 -9.752 15.090 1.00 85.06 564 MET A O 1
ATOM 4444 N N . GLY A 1 565 ? 6.614 -10.034 13.473 1.00 72.88 565 GLY A N 1
ATOM 4445 C CA . GLY A 1 565 ? 5.581 -9.326 14.195 1.00 72.88 565 GLY A CA 1
ATOM 4446 C C . GLY A 1 565 ? 4.607 -8.661 13.257 1.00 72.88 565 GLY A C 1
ATOM 4447 O O . GLY A 1 565 ? 4.843 -8.473 12.067 1.00 72.88 565 GLY A O 1
ATOM 4448 N N . THR A 1 566 ? 3.475 -8.322 13.838 1.00 69.31 566 THR A N 1
ATOM 4449 C CA . THR A 1 566 ? 2.295 -7.920 13.094 1.00 69.31 566 THR A CA 1
ATOM 4450 C C . THR A 1 566 ? 1.999 -6.442 13.182 1.00 69.31 566 THR A C 1
ATOM 4452 O O . THR A 1 566 ? 1.327 -5.961 12.281 1.00 69.31 566 THR A O 1
ATOM 4455 N N . ALA A 1 567 ? 2.512 -5.747 14.201 1.00 77.94 567 ALA A N 1
ATOM 4456 C CA . ALA A 1 567 ? 2.105 -4.397 14.565 1.00 77.94 567 ALA A CA 1
ATOM 4457 C C . ALA A 1 567 ? 2.612 -3.334 13.579 1.00 77.94 567 ALA A C 1
ATOM 4459 O O . ALA A 1 567 ? 3.755 -2.880 13.644 1.00 77.94 567 ALA A O 1
ATOM 4460 N N . ARG A 1 568 ? 1.711 -2.866 12.720 1.00 85.69 568 ARG A N 1
ATOM 4461 C CA . ARG A 1 568 ? 1.921 -1.750 11.804 1.00 85.69 568 ARG A CA 1
ATOM 4462 C C . ARG A 1 568 ? 1.085 -0.556 12.231 1.00 85.69 568 ARG A C 1
ATOM 4464 O O . ARG A 1 568 ? -0.138 -0.654 12.292 1.00 85.69 568 ARG A O 1
ATOM 4471 N N . LEU A 1 569 ? 1.719 0.603 12.410 1.00 91.38 569 LEU A N 1
ATOM 4472 C CA . LEU A 1 569 ? 0.985 1.857 12.559 1.00 91.38 569 LEU A CA 1
ATOM 4473 C C . LEU A 1 569 ? 0.153 2.125 11.298 1.00 91.38 569 LEU A C 1
ATOM 4475 O O . LEU A 1 569 ? 0.681 2.152 10.179 1.00 91.38 569 LEU A O 1
ATOM 4479 N N . LEU A 1 570 ? -1.149 2.341 11.471 1.00 92.94 570 LEU A N 1
ATOM 4480 C CA . LEU A 1 570 ? -2.025 2.642 10.351 1.00 92.94 570 LEU A CA 1
ATOM 4481 C C . LEU A 1 570 ? -1.611 3.960 9.683 1.00 92.94 570 LEU A C 1
ATOM 4483 O O . LEU A 1 570 ? -1.452 4.974 10.367 1.00 92.94 570 LEU A O 1
ATOM 4487 N N . PRO A 1 571 ? -1.504 3.992 8.342 1.00 92.81 571 PRO A N 1
ATOM 4488 C CA . PRO A 1 571 ? -1.363 5.255 7.634 1.00 92.81 571 PRO A CA 1
ATOM 4489 C C . PRO A 1 571 ? -2.614 6.125 7.847 1.00 92.81 571 PRO A C 1
ATOM 4491 O O . PRO A 1 571 ? -3.679 5.589 8.169 1.00 92.81 571 PRO A O 1
ATOM 4494 N N . PRO A 1 572 ? -2.542 7.450 7.617 1.00 95.25 572 PRO A N 1
ATOM 4495 C CA . PRO A 1 572 ? -3.687 8.343 7.802 1.00 95.25 572 PRO A CA 1
ATOM 4496 C C . PRO A 1 572 ? -4.941 7.887 7.049 1.00 95.25 572 PRO A C 1
ATOM 4498 O O . PRO A 1 572 ? -6.039 7.941 7.605 1.00 95.25 572 PRO A O 1
ATOM 4501 N N . GLU A 1 573 ? -4.778 7.368 5.830 1.00 93.75 573 GLU A N 1
ATOM 4502 C CA . GLU A 1 573 ? -5.882 6.831 5.038 1.00 93.75 573 GLU A CA 1
ATOM 4503 C C . GLU A 1 573 ? -6.524 5.602 5.709 1.00 93.75 573 GLU A C 1
ATOM 4505 O O . GLU A 1 573 ? -7.750 5.492 5.778 1.00 93.75 573 GLU A O 1
ATOM 4510 N N . GLY A 1 574 ? -5.702 4.713 6.275 1.00 93.31 574 GLY A N 1
ATOM 4511 C CA . GLY A 1 574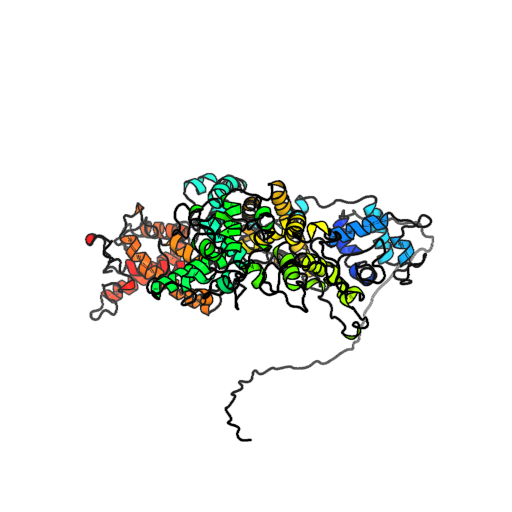 ? -6.149 3.536 7.021 1.00 93.31 574 GLY A CA 1
ATOM 4512 C C . GLY A 1 574 ? -6.844 3.897 8.335 1.00 93.31 574 GLY A C 1
ATOM 4513 O O . GLY A 1 574 ? -7.913 3.365 8.629 1.00 93.31 574 GLY A O 1
ATOM 4514 N N . LEU A 1 575 ? -6.300 4.852 9.094 1.00 95.44 575 LEU A N 1
ATOM 4515 C CA . LEU A 1 575 ? -6.915 5.319 10.338 1.00 95.44 575 LEU A CA 1
ATOM 4516 C C . LEU A 1 575 ? -8.251 6.028 10.085 1.00 95.44 575 LEU A C 1
ATOM 4518 O O . LEU A 1 575 ? -9.211 5.802 10.820 1.00 95.44 575 LEU A O 1
ATOM 4522 N N . ASN A 1 576 ? -8.353 6.832 9.022 1.00 96.06 576 ASN A N 1
ATOM 4523 C CA . ASN A 1 576 ? -9.619 7.450 8.629 1.00 96.06 576 ASN A CA 1
ATOM 4524 C C . ASN A 1 576 ? -10.688 6.391 8.343 1.00 96.06 576 ASN A C 1
ATOM 4526 O O . ASN A 1 576 ? -11.807 6.486 8.842 1.00 96.06 576 ASN A O 1
ATOM 4530 N N . ARG A 1 577 ? -10.329 5.345 7.592 1.00 94.12 577 ARG A N 1
ATOM 4531 C CA . ARG A 1 577 ? -11.235 4.221 7.329 1.00 94.12 577 ARG A CA 1
ATOM 4532 C C . ARG A 1 577 ? -11.582 3.449 8.601 1.00 94.12 577 ARG A C 1
ATOM 4534 O O . ARG A 1 577 ? -12.712 2.983 8.713 1.00 94.12 577 ARG A O 1
ATOM 4541 N N . ARG A 1 578 ? -10.686 3.410 9.596 1.00 94.81 578 ARG A N 1
ATOM 4542 C CA . ARG A 1 578 ? -10.979 2.838 10.924 1.00 94.81 578 ARG A CA 1
ATOM 4543 C C . ARG A 1 578 ? -12.086 3.588 11.620 1.00 94.81 578 ARG A C 1
ATOM 4545 O O . ARG A 1 578 ? -13.045 2.964 12.048 1.00 94.81 578 ARG A O 1
ATOM 4552 N N . LEU A 1 579 ? -11.987 4.914 11.659 1.00 96.81 579 LEU A N 1
ATOM 4553 C CA . LEU A 1 579 ? -13.030 5.767 12.226 1.00 96.81 579 LEU A CA 1
ATOM 4554 C C . LEU A 1 579 ? -14.373 5.555 11.522 1.00 96.81 579 LEU A C 1
ATOM 4556 O O . LEU A 1 579 ? -15.391 5.394 12.186 1.00 96.81 579 LEU A O 1
ATOM 4560 N N . VAL A 1 580 ? -14.383 5.488 10.189 1.00 95.62 580 VAL A N 1
ATOM 4561 C CA . VAL A 1 580 ? -15.620 5.231 9.437 1.00 95.62 580 VAL A CA 1
ATOM 4562 C C . VAL A 1 580 ? -16.198 3.854 9.776 1.00 95.62 580 VAL A C 1
ATOM 4564 O O . VAL A 1 580 ? -17.390 3.754 10.050 1.00 95.62 580 VAL A O 1
ATOM 4567 N N . ALA A 1 581 ? -15.373 2.807 9.804 1.00 93.94 581 ALA A N 1
ATOM 4568 C CA . ALA A 1 581 ? -15.826 1.440 10.052 1.00 93.94 581 ALA A CA 1
ATOM 4569 C C . ALA A 1 581 ? -16.315 1.210 11.492 1.00 93.94 581 ALA A C 1
ATOM 4571 O O . ALA A 1 581 ? -17.251 0.440 11.700 1.00 93.94 581 ALA A O 1
ATOM 4572 N N . THR A 1 582 ? -15.699 1.855 12.486 1.00 95.31 582 THR A N 1
ATOM 4573 C CA . THR A 1 582 ? -16.002 1.608 13.904 1.00 95.31 582 THR A CA 1
ATOM 4574 C C . THR A 1 582 ? -16.934 2.653 14.517 1.00 95.31 582 THR A C 1
ATOM 4576 O O . THR A 1 582 ? -17.722 2.317 15.398 1.00 95.31 582 THR A O 1
ATOM 4579 N N . LEU A 1 583 ? -16.898 3.903 14.049 1.00 96.69 583 LEU A N 1
ATOM 4580 C CA . LEU A 1 583 ? -17.722 5.005 14.565 1.00 96.69 583 LEU A CA 1
ATOM 4581 C C . LEU A 1 583 ? -18.846 5.403 13.600 1.00 96.69 583 LEU A C 1
ATOM 4583 O O . LEU A 1 583 ? -19.725 6.184 13.958 1.00 96.69 583 LEU A O 1
ATOM 4587 N N . GLY A 1 584 ? -18.822 4.901 12.363 1.00 94.81 584 GLY A N 1
ATOM 4588 C CA . GLY A 1 584 ? -19.791 5.255 11.325 1.00 94.81 584 GLY A CA 1
ATOM 4589 C C . GLY A 1 584 ? -19.563 6.638 10.713 1.00 94.81 584 GLY A C 1
ATOM 4590 O O . GLY A 1 584 ? -20.438 7.130 10.000 1.00 94.81 584 GLY A O 1
ATOM 4591 N N . MET A 1 585 ? -18.431 7.292 11.001 1.00 94.75 585 MET A N 1
ATOM 4592 C CA . MET A 1 585 ? -18.128 8.627 10.488 1.00 94.75 585 MET A CA 1
ATOM 4593 C C . MET A 1 585 ? -16.621 8.941 10.441 1.00 94.75 585 MET A C 1
ATOM 4595 O O . MET A 1 585 ? -15.873 8.499 11.315 1.00 94.75 585 MET A O 1
ATOM 4599 N N . PRO A 1 586 ? -16.163 9.739 9.457 1.00 96.44 586 PRO A N 1
ATOM 4600 C CA . PRO A 1 586 ? -14.783 10.215 9.392 1.00 96.44 586 PRO A CA 1
ATOM 4601 C C . PRO A 1 586 ? -14.554 11.439 10.293 1.00 96.44 586 PRO A C 1
ATOM 4603 O O . PRO A 1 586 ? -15.492 12.105 10.740 1.00 96.44 586 PRO A O 1
ATOM 4606 N N . TRP A 1 587 ? -13.283 11.790 10.509 1.00 96.81 587 TRP A N 1
ATOM 4607 C CA . TRP A 1 587 ? -12.919 13.017 11.220 1.00 96.81 587 TRP A CA 1
ATOM 4608 C C . TRP A 1 587 ? -12.942 14.219 10.270 1.00 96.81 587 TRP A C 1
ATOM 4610 O O . TRP A 1 587 ? -12.054 14.378 9.429 1.00 96.81 587 TRP A O 1
ATOM 4620 N N . ILE A 1 588 ? -13.963 15.074 10.396 1.00 94.94 588 ILE A N 1
ATOM 4621 C CA . ILE A 1 588 ? -14.204 16.199 9.480 1.00 94.94 588 ILE A CA 1
ATOM 4622 C C . ILE A 1 588 ? -14.024 17.555 10.167 1.00 94.94 588 ILE A C 1
ATOM 4624 O O . ILE A 1 588 ? -14.537 17.794 11.260 1.00 94.94 588 ILE A O 1
ATOM 4628 N N . LYS A 1 589 ? -13.375 18.497 9.469 1.00 91.69 589 LYS A N 1
ATOM 4629 C CA . LYS A 1 589 ? -13.402 19.935 9.788 1.00 91.69 589 LYS A CA 1
ATOM 4630 C C . LYS A 1 589 ? -13.681 20.752 8.543 1.00 91.69 589 LYS A C 1
ATOM 4632 O O . LYS A 1 589 ? -13.009 20.589 7.534 1.00 91.69 589 LYS A O 1
ATOM 4637 N N . ASN A 1 590 ? -14.653 21.661 8.629 1.00 90.25 590 ASN A N 1
ATOM 4638 C CA . ASN A 1 590 ? -15.045 22.536 7.518 1.00 90.25 590 ASN A CA 1
ATOM 4639 C C . ASN A 1 590 ? -15.336 21.762 6.213 1.00 90.25 590 ASN A C 1
ATOM 4641 O O . ASN A 1 590 ? -14.970 22.218 5.135 1.00 90.25 590 ASN A O 1
ATOM 4645 N N . GLY A 1 591 ? -15.946 20.575 6.318 1.00 89.75 591 GLY A N 1
ATOM 4646 C CA . GLY A 1 591 ? -16.249 19.710 5.171 1.00 89.75 591 GLY A CA 1
ATOM 4647 C C . GLY A 1 591 ? -15.064 18.909 4.616 1.00 89.75 591 GLY A C 1
ATOM 4648 O O . GLY A 1 591 ? -15.210 18.285 3.573 1.00 89.75 591 GLY A O 1
ATOM 4649 N N . VAL A 1 592 ? -13.907 18.910 5.286 1.00 94.31 592 VAL A N 1
ATOM 4650 C CA . VAL A 1 592 ? -12.695 18.197 4.852 1.00 94.31 592 VAL A CA 1
ATOM 4651 C C . VAL A 1 592 ? -12.366 17.057 5.813 1.00 94.31 592 VAL A C 1
ATOM 4653 O O . VAL A 1 592 ? -12.302 17.282 7.022 1.00 94.31 592 VAL A O 1
ATOM 4656 N N . GLU A 1 593 ? -12.097 15.862 5.281 1.00 95.81 593 GLU A N 1
ATOM 4657 C CA . GLU A 1 593 ? -11.526 14.740 6.039 1.00 95.81 593 GLU A CA 1
ATOM 4658 C C . GLU A 1 593 ? -10.078 15.049 6.427 1.00 95.81 593 GLU A C 1
ATOM 4660 O O . GLU A 1 593 ? -9.167 15.068 5.594 1.00 95.81 593 GLU A O 1
ATOM 4665 N N . VAL A 1 594 ? -9.850 15.332 7.706 1.00 96.81 594 VAL A N 1
ATOM 4666 C CA . VAL A 1 594 ? -8.598 15.970 8.133 1.00 96.81 594 VAL A CA 1
ATOM 4667 C C . VAL A 1 594 ? -7.397 15.027 8.123 1.00 96.81 594 VAL A C 1
ATOM 4669 O O . VAL A 1 594 ? -6.269 15.502 8.012 1.00 96.81 594 VAL A O 1
ATOM 4672 N N . LEU A 1 595 ? -7.614 13.711 8.205 1.00 96.69 595 LEU A N 1
ATOM 4673 C CA . LEU A 1 595 ? -6.547 12.713 8.073 1.00 96.69 595 LEU A CA 1
ATOM 4674 C C . LEU A 1 595 ? -6.096 12.549 6.618 1.00 96.69 595 LEU A C 1
ATOM 4676 O O . LEU A 1 595 ? -4.916 12.336 6.372 1.00 96.69 595 LEU A O 1
ATOM 4680 N N . ASN A 1 596 ? -6.993 12.737 5.651 1.00 94.19 596 ASN A N 1
ATOM 4681 C CA . ASN A 1 596 ? -6.696 12.551 4.227 1.00 94.19 596 ASN A CA 1
ATOM 4682 C C . ASN A 1 596 ? -6.249 13.840 3.522 1.00 94.19 596 ASN A C 1
ATOM 4684 O O . ASN A 1 596 ? -5.888 13.813 2.346 1.00 94.19 596 ASN A O 1
ATOM 4688 N N . SER A 1 597 ? -6.238 14.974 4.229 1.00 92.69 597 SER A N 1
ATOM 4689 C CA . SER A 1 597 ? -5.909 16.281 3.662 1.00 92.69 597 SER A CA 1
ATOM 4690 C C . SER A 1 597 ? -4.519 16.770 4.065 1.00 92.69 597 SER A C 1
ATOM 4692 O O . SER A 1 597 ? -4.176 16.833 5.250 1.00 92.69 597 SER A O 1
ATOM 4694 N N . GLY A 1 598 ? -3.736 17.174 3.059 1.00 88.81 598 GLY A N 1
ATOM 4695 C CA . GLY A 1 598 ? -2.424 17.802 3.235 1.00 88.81 598 GLY A CA 1
ATOM 4696 C C . GLY A 1 598 ? -2.477 19.173 3.919 1.00 88.81 598 GLY A C 1
ATOM 4697 O O . GLY A 1 598 ? -1.492 19.577 4.529 1.00 88.81 598 GLY A O 1
ATOM 4698 N N . ASP A 1 599 ? -3.634 19.843 3.894 1.00 89.62 599 ASP A N 1
ATOM 4699 C CA . ASP A 1 599 ? -3.856 21.117 4.595 1.00 89.62 599 ASP A CA 1
ATOM 4700 C C . ASP A 1 599 ? -4.118 20.929 6.101 1.00 89.62 599 ASP A C 1
ATOM 4702 O O . ASP A 1 599 ? -4.126 21.899 6.864 1.00 89.62 599 ASP A O 1
ATOM 4706 N N . TYR A 1 600 ? -4.347 19.684 6.534 1.00 94.25 600 TYR A N 1
ATOM 4707 C CA . TYR A 1 600 ? -4.636 19.324 7.918 1.00 94.25 600 TYR A CA 1
ATOM 4708 C C . TYR A 1 600 ? -3.617 18.314 8.459 1.00 94.25 600 TYR A C 1
ATOM 4710 O O . TYR A 1 600 ? -2.470 18.687 8.684 1.00 94.25 600 TYR A O 1
ATOM 4718 N N . TYR A 1 601 ? -4.014 17.069 8.745 1.00 96.25 601 TYR A N 1
ATOM 4719 C CA . TYR A 1 601 ? -3.219 16.124 9.536 1.00 96.25 601 TYR A CA 1
ATOM 4720 C C . TYR A 1 601 ? -2.540 15.022 8.735 1.00 96.25 601 TYR A C 1
ATOM 4722 O O . TYR A 1 601 ? -1.736 14.311 9.333 1.00 96.25 601 TYR A O 1
ATOM 4730 N N . LYS A 1 602 ? -2.769 14.908 7.417 1.00 94.88 602 LYS A N 1
ATOM 4731 C CA . LYS A 1 602 ? -2.160 13.846 6.595 1.00 94.88 602 LYS A CA 1
ATOM 4732 C C . LYS A 1 602 ? -0.656 13.717 6.839 1.00 94.88 602 LYS A C 1
ATOM 4734 O O . LYS A 1 602 ? -0.181 12.654 7.220 1.00 94.88 602 LYS A O 1
ATOM 4739 N N . PHE A 1 603 ? 0.090 14.813 6.695 1.00 93.25 603 PHE A N 1
ATOM 4740 C CA . PHE A 1 603 ? 1.546 14.799 6.871 1.00 93.25 603 PHE A CA 1
ATOM 4741 C C . PHE A 1 603 ? 1.974 14.726 8.342 1.00 93.25 603 PHE A C 1
ATOM 4743 O O . PHE A 1 603 ? 2.957 14.066 8.667 1.00 93.25 603 PHE A O 1
ATOM 4750 N N . PHE A 1 604 ? 1.222 15.348 9.258 1.00 94.69 604 PHE A N 1
ATOM 4751 C CA . PHE A 1 604 ? 1.516 15.275 10.697 1.00 94.69 604 PHE A CA 1
ATOM 4752 C C . PHE A 1 604 ? 1.298 13.876 11.284 1.00 94.69 604 PHE A C 1
ATOM 4754 O O . PHE A 1 604 ? 1.873 13.566 12.326 1.00 94.69 604 PHE A O 1
ATOM 4761 N N . TYR A 1 605 ? 0.500 13.044 10.610 1.00 95.75 605 TYR A N 1
ATOM 4762 C CA . TYR A 1 605 ? 0.238 11.655 10.968 1.00 95.75 605 TYR A CA 1
ATOM 4763 C C . TYR A 1 605 ? 0.985 10.635 10.085 1.00 95.75 605 TYR A C 1
ATOM 4765 O O . TYR A 1 605 ? 0.688 9.450 10.120 1.00 95.75 605 TYR A O 1
ATOM 4773 N N . GLY A 1 606 ? 1.989 11.063 9.309 1.00 93.25 606 GLY A N 1
ATOM 4774 C CA . GLY A 1 606 ? 2.891 10.139 8.603 1.00 93.25 606 GLY A CA 1
ATOM 4775 C C . GLY A 1 606 ? 2.487 9.757 7.178 1.00 93.25 606 GLY A C 1
ATOM 4776 O O . GLY A 1 606 ? 3.064 8.830 6.612 1.00 93.25 606 GLY A O 1
ATOM 4777 N N . GLY A 1 607 ? 1.522 10.461 6.583 1.00 94.00 607 GLY A N 1
ATOM 4778 C CA . GLY A 1 607 ? 1.227 10.369 5.154 1.00 94.00 607 GLY A CA 1
ATOM 4779 C C . GLY A 1 607 ? 2.315 11.001 4.279 1.00 94.00 607 GLY A C 1
ATOM 4780 O O . GLY A 1 607 ? 3.111 11.817 4.744 1.00 94.00 607 GLY A O 1
ATOM 4781 N N . ILE A 1 608 ? 2.305 10.650 2.992 1.00 94.81 608 ILE A N 1
ATOM 4782 C CA . ILE A 1 608 ? 3.298 11.086 1.997 1.00 94.81 608 ILE A CA 1
ATOM 4783 C C . ILE A 1 608 ? 2.712 12.093 1.000 1.00 94.81 608 ILE A C 1
ATOM 4785 O O . ILE A 1 608 ? 1.503 12.087 0.733 1.00 94.81 608 ILE A O 1
ATOM 4789 N N . ASP A 1 609 ? 3.568 12.951 0.437 1.00 91.69 609 ASP A N 1
ATOM 4790 C CA . ASP A 1 609 ? 3.230 13.838 -0.689 1.00 91.69 609 ASP A CA 1
ATOM 4791 C C . ASP A 1 609 ? 3.682 13.254 -2.038 1.00 91.69 609 ASP A C 1
ATOM 4793 O O . ASP A 1 609 ? 3.318 13.784 -3.081 1.00 91.69 609 ASP A O 1
ATOM 4797 N N . SER A 1 610 ? 4.451 12.154 -2.025 1.00 94.50 610 SER A N 1
ATOM 4798 C CA . SER A 1 610 ? 5.081 11.529 -3.201 1.00 94.50 610 SER A CA 1
ATOM 4799 C C . SER A 1 610 ? 6.118 12.414 -3.917 1.00 94.50 610 SER A C 1
ATOM 4801 O O . SER A 1 610 ? 6.758 11.963 -4.865 1.00 94.50 610 SER A O 1
ATOM 4803 N N . VAL A 1 611 ? 6.357 13.640 -3.448 1.00 92.00 611 VAL A N 1
ATOM 4804 C CA . VAL A 1 611 ? 7.290 14.622 -4.017 1.00 92.00 611 VAL A CA 1
ATOM 4805 C C . VAL A 1 611 ? 8.571 14.670 -3.190 1.00 92.00 611 VAL A C 1
ATOM 4807 O O . VAL A 1 611 ? 9.640 14.293 -3.675 1.00 92.00 611 VAL A O 1
ATOM 4810 N N . SER A 1 612 ? 8.461 15.154 -1.952 1.00 89.62 612 SER A N 1
ATOM 4811 C CA . SER A 1 612 ? 9.571 15.403 -1.029 1.00 89.62 612 SER A CA 1
ATOM 4812 C C . SER A 1 612 ? 9.574 14.435 0.153 1.00 89.62 612 SER A C 1
ATOM 4814 O O . SER A 1 612 ? 10.641 14.075 0.650 1.00 89.62 612 SER A O 1
ATOM 4816 N N . VAL A 1 613 ? 8.390 13.971 0.551 1.00 91.62 613 VAL A N 1
ATOM 4817 C CA . VAL A 1 613 ? 8.163 12.916 1.533 1.00 91.62 613 VAL A CA 1
ATOM 4818 C C . VAL A 1 613 ? 7.659 11.706 0.758 1.00 91.62 613 VAL A C 1
ATOM 4820 O O . VAL A 1 613 ? 6.540 11.703 0.248 1.00 91.62 613 VAL A O 1
ATOM 4823 N N . THR A 1 614 ? 8.526 10.708 0.625 1.00 92.31 614 THR A N 1
ATOM 4824 C CA . THR A 1 614 ? 8.276 9.490 -0.165 1.00 92.31 614 THR A CA 1
ATOM 4825 C C . THR A 1 614 ? 8.096 8.259 0.713 1.00 92.31 614 THR A C 1
ATOM 4827 O O . THR A 1 614 ? 7.330 7.377 0.349 1.00 92.31 614 THR A O 1
ATOM 4830 N N . ASP A 1 615 ? 8.672 8.263 1.913 1.00 90.69 615 ASP A N 1
ATOM 4831 C CA . ASP A 1 615 ? 8.522 7.183 2.883 1.00 90.69 615 ASP A CA 1
ATOM 4832 C C . ASP A 1 615 ? 7.477 7.541 3.945 1.00 90.69 615 ASP A C 1
ATOM 4834 O O . ASP A 1 615 ? 7.419 8.676 4.438 1.00 90.69 615 ASP A O 1
ATOM 4838 N N . ARG A 1 616 ? 6.648 6.561 4.317 1.00 90.00 616 ARG A N 1
ATOM 4839 C CA . ARG A 1 616 ? 5.709 6.705 5.434 1.00 90.00 616 ARG A CA 1
ATOM 4840 C C . ARG A 1 616 ? 6.461 6.656 6.755 1.00 90.00 616 ARG A C 1
ATOM 4842 O O . ARG A 1 616 ? 7.391 5.876 6.931 1.00 90.00 616 ARG A O 1
ATOM 4849 N N . LEU A 1 617 ? 6.001 7.448 7.715 1.00 88.44 617 LEU A N 1
ATOM 4850 C CA . LEU A 1 617 ? 6.452 7.310 9.095 1.00 88.44 617 LEU A CA 1
ATOM 4851 C C . LEU A 1 617 ? 5.667 6.167 9.747 1.00 88.44 617 LEU A C 1
ATOM 4853 O O . LEU A 1 617 ? 4.463 6.288 9.964 1.00 88.44 617 LEU A O 1
ATOM 4857 N N . THR A 1 618 ? 6.352 5.063 10.025 1.00 85.06 618 THR A N 1
ATOM 4858 C CA . THR A 1 618 ? 5.778 3.835 10.600 1.00 85.06 618 THR A CA 1
ATOM 4859 C C . THR A 1 618 ? 5.861 3.786 12.126 1.00 85.06 618 THR A C 1
ATOM 4861 O O . THR A 1 618 ? 5.150 3.004 12.751 1.00 85.06 618 THR A O 1
ATOM 4864 N N . ASP A 1 619 ? 6.658 4.672 12.729 1.00 87.00 619 ASP A N 1
ATOM 4865 C CA . ASP A 1 619 ? 6.823 4.786 14.176 1.00 87.00 619 ASP A CA 1
ATOM 4866 C C . ASP A 1 619 ? 6.137 6.034 14.738 1.00 87.00 619 ASP A C 1
ATOM 4868 O O . ASP A 1 619 ? 6.331 7.160 14.259 1.00 87.00 619 ASP A O 1
ATOM 4872 N N . MET A 1 620 ? 5.378 5.841 15.820 1.00 91.56 620 MET A N 1
ATOM 4873 C CA . MET A 1 620 ? 4.700 6.921 16.530 1.00 91.56 620 MET A CA 1
ATOM 4874 C C . MET A 1 620 ? 5.715 7.921 17.095 1.00 91.56 620 MET A C 1
ATOM 4876 O O . MET A 1 620 ? 6.565 7.585 17.920 1.00 91.56 620 MET A O 1
ATOM 4880 N N . ASN A 1 621 ? 5.578 9.190 16.714 1.00 93.00 621 ASN A N 1
ATOM 4881 C CA . ASN A 1 621 ? 6.343 10.292 17.297 1.00 93.00 621 ASN A CA 1
ATOM 4882 C C . ASN A 1 621 ? 5.439 11.254 18.087 1.00 93.00 621 ASN A C 1
ATOM 4884 O O . ASN A 1 621 ? 4.213 11.163 18.063 1.00 93.00 621 ASN A O 1
ATOM 4888 N N . GLY A 1 622 ? 6.042 12.222 18.783 1.00 95.69 622 GLY A N 1
ATOM 4889 C CA . GLY A 1 622 ? 5.293 13.158 19.626 1.00 95.69 622 GLY A CA 1
ATOM 4890 C C . GLY A 1 622 ? 4.260 14.007 18.873 1.00 95.69 622 GLY A C 1
ATOM 4891 O O . GLY A 1 622 ? 3.235 14.358 19.447 1.00 95.69 622 GLY A O 1
ATOM 4892 N N . VAL A 1 623 ? 4.483 14.335 17.596 1.00 95.75 623 VAL A N 1
ATOM 4893 C CA . VAL A 1 623 ? 3.501 15.087 16.793 1.00 95.75 623 VAL A CA 1
ATOM 4894 C C . VAL A 1 623 ? 2.297 14.206 16.480 1.00 95.75 623 VAL A C 1
ATOM 4896 O O . VAL A 1 623 ? 1.165 14.627 16.708 1.00 95.75 623 VAL A O 1
ATOM 4899 N N . MET A 1 624 ? 2.541 12.972 16.045 1.00 96.75 624 MET A N 1
ATOM 4900 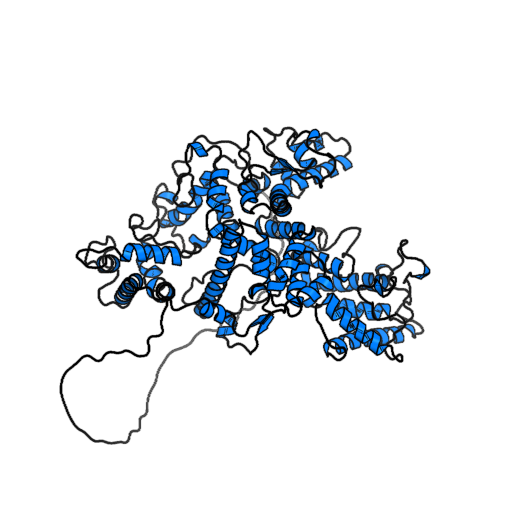C CA . MET A 1 624 ? 1.487 11.994 15.776 1.00 96.75 624 MET A CA 1
ATOM 4901 C C . MET A 1 624 ? 0.659 11.692 17.027 1.00 96.75 624 MET A C 1
ATOM 4903 O O . MET A 1 624 ? -0.565 11.695 16.956 1.00 96.75 624 MET A O 1
ATOM 4907 N N . ALA A 1 625 ? 1.305 11.528 18.186 1.00 96.19 625 ALA A N 1
ATOM 4908 C CA . ALA A 1 625 ? 0.614 11.296 19.453 1.00 96.19 625 ALA A CA 1
ATOM 4909 C C . ALA A 1 625 ? -0.351 12.444 19.808 1.00 96.19 625 ALA A C 1
ATOM 4911 O O . ALA A 1 625 ? -1.476 12.193 20.225 1.00 96.19 625 ALA A O 1
ATOM 4912 N N . ASN A 1 626 ? 0.035 13.703 19.558 1.00 97.06 626 ASN A N 1
ATOM 4913 C CA . ASN A 1 626 ? -0.864 14.851 19.737 1.00 97.06 626 ASN A CA 1
ATOM 4914 C C . ASN A 1 626 ? -2.033 14.846 18.733 1.00 97.06 626 ASN A C 1
ATOM 4916 O O . ASN A 1 626 ? -3.139 15.273 19.070 1.00 97.06 626 ASN A O 1
ATOM 4920 N N . VAL A 1 627 ? -1.807 14.390 17.493 1.00 97.44 627 VAL A N 1
ATOM 4921 C CA . VAL A 1 627 ? -2.886 14.217 16.503 1.00 97.44 627 VAL A CA 1
ATOM 4922 C C . VAL A 1 627 ? -3.875 13.160 16.987 1.00 97.44 627 VAL A C 1
ATOM 4924 O O . VAL A 1 627 ? -5.076 13.409 16.944 1.00 97.44 627 VAL A O 1
ATOM 4927 N N . VAL A 1 628 ? -3.385 12.031 17.500 1.00 97.50 628 VAL A N 1
ATOM 4928 C CA . VAL A 1 628 ? -4.203 10.940 18.052 1.00 97.50 628 VAL A CA 1
ATOM 4929 C C . VAL A 1 628 ? -4.988 11.389 19.271 1.00 97.50 628 VAL A C 1
ATOM 4931 O O . VAL A 1 628 ? -6.185 11.131 19.336 1.00 97.50 628 VAL A O 1
ATOM 4934 N N . GLU A 1 629 ? -4.360 12.077 20.224 1.00 97.38 629 GLU A N 1
ATOM 4935 C CA . GLU A 1 629 ? -5.045 12.588 21.417 1.00 97.38 629 GLU A CA 1
ATOM 4936 C C . GLU A 1 629 ? -6.200 13.513 21.016 1.00 97.38 629 GLU A C 1
ATOM 4938 O O . GLU A 1 629 ? -7.330 13.384 21.495 1.00 97.38 629 GLU A O 1
ATOM 4943 N N . ARG A 1 630 ? -5.939 14.404 20.053 1.00 97.00 630 ARG A N 1
ATOM 4944 C CA . ARG A 1 630 ? -6.951 15.311 19.521 1.00 97.00 630 ARG A CA 1
ATOM 4945 C C . ARG A 1 630 ? -8.061 14.575 18.772 1.00 97.00 630 ARG A C 1
ATOM 4947 O O . ARG A 1 630 ? -9.228 14.894 18.983 1.00 97.00 630 ARG A O 1
ATOM 4954 N N . MET A 1 631 ? -7.704 13.628 17.908 1.00 97.81 631 MET A N 1
ATOM 4955 C CA . MET A 1 631 ? -8.649 12.789 17.173 1.00 97.81 631 MET A CA 1
ATOM 4956 C C . MET A 1 631 ? -9.552 12.037 18.145 1.00 97.81 631 MET A C 1
ATOM 4958 O O . MET A 1 631 ? -10.766 12.106 18.020 1.00 97.81 631 MET A O 1
ATOM 4962 N N . SER A 1 632 ? -8.964 11.365 19.133 1.00 98.31 632 SER A N 1
ATOM 4963 C CA . SER A 1 632 ? -9.677 10.545 20.111 1.00 98.31 632 SER A CA 1
ATOM 4964 C C . SER A 1 632 ? -10.715 11.371 20.864 1.00 98.31 632 SER A C 1
ATOM 4966 O O . SER A 1 632 ? -11.862 10.951 20.981 1.00 98.31 632 SER A O 1
ATOM 4968 N N . ASN A 1 633 ? -10.346 12.580 21.299 1.00 97.12 633 ASN A N 1
ATOM 4969 C CA . ASN A 1 633 ? -11.254 13.479 22.007 1.00 97.12 633 ASN A CA 1
ATOM 4970 C C . ASN A 1 633 ? -12.376 14.019 21.101 1.00 97.12 633 ASN A C 1
ATOM 4972 O O . ASN A 1 633 ? -13.552 13.934 21.451 1.00 97.12 633 ASN A O 1
ATOM 4976 N N . GLU A 1 634 ? -12.028 14.555 19.925 1.00 96.88 634 GLU A N 1
ATOM 4977 C CA . GLU A 1 634 ? -13.012 15.151 19.013 1.00 96.88 634 GLU A CA 1
ATOM 4978 C C . GLU A 1 634 ? -13.970 14.091 18.443 1.00 96.88 634 GLU A C 1
ATOM 4980 O O . GLU A 1 634 ? -15.176 14.325 18.386 1.00 96.88 634 GLU A O 1
ATOM 4985 N N . MET A 1 635 ? -13.465 12.905 18.095 1.00 98.00 635 MET A N 1
ATOM 4986 C CA . MET A 1 635 ? -14.288 11.812 17.577 1.00 98.00 635 MET A CA 1
ATOM 4987 C C . MET A 1 635 ? -15.179 11.201 18.654 1.00 98.00 635 MET A C 1
ATOM 4989 O O . MET A 1 635 ? -16.355 10.974 18.386 1.00 98.00 635 MET A O 1
ATOM 4993 N N . ALA A 1 636 ? -14.683 10.997 19.879 1.00 98.06 636 ALA A N 1
ATOM 4994 C CA . ALA A 1 636 ? -15.526 10.537 20.982 1.00 98.06 636 ALA A CA 1
ATOM 4995 C C . ALA A 1 636 ? -16.640 11.546 21.305 1.00 98.06 636 ALA A C 1
ATOM 4997 O O . ALA A 1 636 ? -17.789 11.147 21.504 1.00 98.06 636 ALA A O 1
ATOM 4998 N N . CYS A 1 637 ? -16.315 12.844 21.311 1.00 95.69 637 CYS A N 1
ATOM 4999 C CA . CYS A 1 637 ? -17.266 13.941 21.497 1.00 95.69 637 CYS A CA 1
ATOM 5000 C C . CYS A 1 637 ? -18.409 13.883 20.473 1.00 95.69 637 CYS A C 1
ATOM 5002 O O . CYS A 1 637 ? -19.572 13.967 20.860 1.00 95.69 637 CYS A O 1
ATOM 5004 N N . THR A 1 638 ? -18.120 13.695 19.186 1.00 94.25 638 THR A N 1
ATOM 5005 C CA . THR A 1 638 ? -19.182 13.671 18.169 1.00 94.25 638 THR A CA 1
ATOM 5006 C C . THR A 1 638 ? -19.901 12.320 18.089 1.00 94.25 638 THR A C 1
ATOM 5008 O O . THR A 1 638 ? -21.129 12.286 18.025 1.00 94.25 638 THR A O 1
ATOM 5011 N N . ALA A 1 639 ? -19.173 11.203 18.137 1.00 97.31 639 ALA A N 1
ATOM 5012 C CA . ALA A 1 639 ? -19.748 9.874 17.931 1.00 97.31 639 ALA A CA 1
ATOM 5013 C C . ALA A 1 639 ? -20.643 9.420 19.093 1.00 97.31 639 ALA A C 1
ATOM 5015 O O . ALA A 1 639 ? -21.656 8.768 18.857 1.00 97.31 639 ALA A O 1
ATOM 5016 N N . THR A 1 640 ? -20.307 9.781 20.339 1.00 97.88 640 THR A N 1
ATOM 5017 C CA . THR A 1 640 ? -20.999 9.227 21.515 1.00 97.88 640 THR A CA 1
ATOM 5018 C C . THR A 1 640 ? -22.473 9.618 21.555 1.00 97.88 640 THR A C 1
ATOM 5020 O O . THR A 1 640 ? -23.345 8.755 21.605 1.00 97.88 640 THR A O 1
ATOM 5023 N N . ALA A 1 641 ? -22.767 10.922 21.505 1.00 96.75 641 ALA A N 1
ATOM 5024 C CA . ALA A 1 641 ? -24.146 11.402 21.518 1.00 96.75 641 ALA A CA 1
ATOM 5025 C C . ALA A 1 641 ? -24.903 10.952 20.261 1.00 96.75 641 ALA A C 1
ATOM 5027 O O . ALA A 1 641 ? -26.063 10.564 20.356 1.00 96.75 641 ALA A O 1
ATOM 5028 N N . LEU A 1 642 ? -24.242 10.966 19.096 1.00 96.44 642 LEU A N 1
ATOM 5029 C CA . LEU A 1 642 ? -24.852 10.567 17.831 1.00 96.44 642 LEU A CA 1
ATOM 5030 C C . LEU A 1 642 ? -25.317 9.107 17.850 1.00 96.44 642 LEU A C 1
ATOM 5032 O O . LEU A 1 642 ? -26.428 8.825 17.402 1.00 96.44 642 LEU A O 1
ATOM 5036 N N . ASP A 1 643 ? -24.512 8.191 18.387 1.00 97.81 643 ASP A N 1
ATOM 5037 C CA . ASP A 1 643 ? -24.861 6.770 18.447 1.00 97.81 643 ASP A CA 1
ATOM 5038 C C . ASP A 1 643 ? -26.113 6.541 19.315 1.00 97.81 643 ASP A C 1
ATOM 5040 O O . ASP A 1 643 ? -27.056 5.887 18.876 1.00 97.81 643 ASP A O 1
ATOM 5044 N N . PHE A 1 644 ? -26.219 7.198 20.478 1.00 97.69 644 PHE A N 1
ATOM 5045 C CA . PHE A 1 644 ? -27.403 7.098 21.347 1.00 97.69 644 PHE A CA 1
ATOM 5046 C C . PHE A 1 644 ? -28.708 7.626 20.725 1.00 97.69 644 PHE A C 1
ATOM 5048 O O . PHE A 1 644 ? -29.786 7.237 21.181 1.00 97.69 644 PHE A O 1
ATOM 5055 N N . THR A 1 645 ? -28.649 8.456 19.676 1.00 96.81 645 THR A N 1
ATOM 5056 C CA . THR A 1 645 ? -29.863 8.899 18.955 1.00 96.81 645 THR A CA 1
ATOM 5057 C C . THR A 1 645 ? -30.530 7.777 18.152 1.00 96.81 645 THR A C 1
ATOM 5059 O O . THR A 1 645 ? -31.697 7.899 17.767 1.00 96.81 645 THR A O 1
ATOM 5062 N N . ARG A 1 646 ? -29.804 6.678 17.906 1.00 95.75 646 ARG A N 1
ATOM 5063 C CA . ARG A 1 646 ? -30.264 5.515 17.142 1.00 95.75 646 ARG A CA 1
ATOM 5064 C C . ARG A 1 646 ? -30.889 4.456 18.059 1.00 95.75 646 ARG A C 1
ATOM 5066 O O . ARG A 1 646 ? -30.530 4.372 19.239 1.00 95.75 646 ARG A O 1
ATOM 5073 N N . PRO A 1 647 ? -31.796 3.608 17.538 1.00 95.69 647 PRO A N 1
ATOM 5074 C CA . PRO A 1 647 ? -32.241 2.405 18.241 1.00 95.69 647 PRO A CA 1
ATOM 5075 C C . PRO A 1 647 ? -31.057 1.504 18.614 1.00 95.69 647 PRO A C 1
ATOM 5077 O O . PRO A 1 647 ? -30.131 1.372 17.821 1.00 95.69 647 PRO A O 1
ATOM 5080 N N . ALA A 1 648 ? -31.110 0.824 19.766 1.00 96.62 648 ALA A N 1
ATOM 5081 C CA . ALA A 1 648 ? -30.009 -0.010 20.269 1.00 96.62 648 ALA A CA 1
ATOM 5082 C C . ALA A 1 648 ? -29.469 -1.034 19.247 1.00 96.62 648 ALA A C 1
ATOM 5084 O O . ALA A 1 648 ? -28.267 -1.234 19.147 1.00 96.62 648 ALA A O 1
ATOM 5085 N N . THR A 1 649 ? -30.334 -1.618 18.411 1.00 95.75 649 THR A N 1
ATOM 5086 C CA . THR A 1 649 ? -29.941 -2.584 17.366 1.00 95.75 649 THR A CA 1
ATOM 5087 C C . THR A 1 649 ? -29.192 -1.971 16.176 1.00 95.75 649 THR A C 1
ATOM 5089 O O . THR A 1 649 ? -28.684 -2.709 15.339 1.00 95.75 649 THR A O 1
ATOM 5092 N N . GLU A 1 650 ? -29.174 -0.643 16.057 1.00 95.31 650 GLU A N 1
ATOM 5093 C CA . GLU A 1 650 ? -28.486 0.118 15.001 1.00 95.31 650 GLU A CA 1
ATOM 5094 C C . GLU A 1 650 ? -27.260 0.882 15.540 1.00 95.31 650 GLU A C 1
ATOM 5096 O O . GLU A 1 650 ? -26.581 1.589 14.788 1.00 95.31 650 GLU A O 1
ATOM 5101 N N . ARG A 1 651 ? -26.988 0.770 16.847 1.00 97.38 651 ARG A N 1
ATOM 5102 C CA . ARG A 1 651 ? -25.851 1.400 17.522 1.00 97.38 651 ARG A CA 1
ATOM 5103 C C . ARG A 1 651 ? -24.569 0.626 17.251 1.00 97.38 651 ARG A C 1
ATOM 5105 O O . ARG A 1 651 ? -24.547 -0.601 17.329 1.00 97.38 651 ARG A O 1
ATOM 5112 N N . LEU A 1 652 ? -23.494 1.354 16.966 1.00 96.62 652 LEU A N 1
ATOM 5113 C CA . LEU A 1 652 ? -22.158 0.778 16.804 1.00 96.62 652 LEU A CA 1
ATOM 5114 C C . LEU A 1 652 ? -21.404 0.727 18.133 1.00 96.62 652 LEU A C 1
ATOM 5116 O O . LEU A 1 652 ? -20.598 -0.177 18.336 1.00 96.62 652 LEU A O 1
ATOM 5120 N N . LEU A 1 653 ? -21.649 1.679 19.036 1.00 98.31 653 LEU A N 1
ATOM 5121 C CA . LEU A 1 653 ? -20.877 1.842 20.270 1.00 98.31 653 LEU A CA 1
ATOM 5122 C C . LEU A 1 653 ? -21.647 1.390 21.511 1.00 98.31 653 LEU A C 1
ATOM 5124 O O . LEU A 1 653 ? -21.042 0.803 22.410 1.00 98.31 653 LEU A O 1
ATOM 5128 N N . PHE A 1 654 ? -22.957 1.650 21.567 1.00 98.50 654 PHE A N 1
ATOM 5129 C CA . PHE A 1 654 ? -23.756 1.425 22.781 1.00 98.50 654 PHE A CA 1
ATOM 5130 C C . PHE A 1 654 ? -24.975 0.494 22.610 1.00 98.50 654 PHE A C 1
ATOM 5132 O O . PHE A 1 654 ? -26.082 0.877 23.007 1.00 98.50 654 PHE A O 1
ATOM 5139 N N . PRO A 1 655 ? -24.840 -0.706 22.007 1.00 97.94 655 PRO A N 1
ATOM 5140 C CA . PRO A 1 655 ? -25.976 -1.609 21.801 1.00 97.94 655 PRO A CA 1
ATOM 5141 C C . PRO A 1 655 ? -26.502 -2.262 23.089 1.00 97.94 655 PRO A C 1
ATOM 5143 O O . PRO A 1 655 ? -27.667 -2.652 23.128 1.00 97.94 655 PRO A O 1
ATOM 5146 N N . GLU A 1 656 ? -25.682 -2.362 24.141 1.00 97.75 656 GLU A N 1
ATOM 5147 C CA . GLU A 1 656 ? -26.015 -3.110 25.366 1.00 97.75 656 GLU A CA 1
ATOM 5148 C C . GLU A 1 656 ? -26.418 -2.211 26.549 1.00 97.75 656 GLU A C 1
ATOM 5150 O O . GLU A 1 656 ? -26.682 -2.714 27.640 1.00 97.75 656 GLU A O 1
ATOM 5155 N N . VAL A 1 657 ? -26.445 -0.884 26.368 1.00 97.62 657 VAL A N 1
ATOM 5156 C CA . VAL A 1 657 ? -26.648 0.083 27.459 1.00 97.62 657 VAL A CA 1
ATOM 5157 C C . VAL A 1 657 ? -27.520 1.267 27.038 1.00 97.62 657 VAL A C 1
ATOM 5159 O O . VAL A 1 657 ? -27.478 1.722 25.894 1.00 97.62 657 VAL A O 1
ATOM 5162 N N . GLU A 1 658 ? -28.284 1.810 27.982 1.00 96.44 658 GLU A N 1
ATOM 5163 C CA . GLU A 1 658 ? -29.047 3.049 27.836 1.00 96.44 658 GLU A CA 1
ATOM 5164 C C . GLU A 1 658 ? -28.482 4.173 28.717 1.00 96.44 658 GLU A C 1
ATOM 5166 O O . GLU A 1 658 ? -27.827 3.945 29.731 1.00 96.44 658 GLU A O 1
ATOM 5171 N N . LEU A 1 659 ? -28.796 5.430 28.386 1.00 96.06 659 LEU A N 1
ATOM 5172 C CA . LEU A 1 659 ? -28.338 6.595 29.165 1.00 96.06 659 LEU A CA 1
ATOM 5173 C C . LEU A 1 659 ? -28.832 6.606 30.625 1.00 96.06 659 LEU A C 1
ATOM 5175 O O . LEU A 1 659 ? -28.281 7.323 31.460 1.00 96.06 659 LEU A O 1
ATOM 5179 N N . THR A 1 660 ? -29.865 5.818 30.931 1.00 95.38 660 THR A N 1
ATOM 5180 C CA . THR A 1 660 ? -30.420 5.643 32.280 1.00 95.38 660 THR A CA 1
ATOM 5181 C C . THR A 1 660 ? -29.701 4.584 33.114 1.00 95.38 660 THR A C 1
ATOM 5183 O O . THR A 1 660 ? -29.990 4.463 34.307 1.00 95.38 660 THR A O 1
ATOM 5186 N N . ASP A 1 661 ? -28.787 3.815 32.522 1.00 96.31 661 ASP A N 1
ATOM 5187 C CA . ASP A 1 661 ? -27.996 2.808 33.226 1.00 96.31 661 ASP A CA 1
ATOM 5188 C C . ASP A 1 661 ? -26.821 3.488 33.937 1.00 96.31 661 ASP A C 1
ATOM 5190 O O . ASP A 1 661 ? -25.698 3.561 33.443 1.00 96.31 661 ASP A O 1
ATOM 5194 N N . LEU A 1 662 ? -27.110 4.054 35.110 1.00 95.00 662 LEU A N 1
ATOM 5195 C CA . LEU A 1 662 ? -26.147 4.843 35.878 1.00 95.00 662 LEU A CA 1
ATOM 5196 C C . LEU A 1 662 ? -25.238 3.953 36.746 1.00 95.00 662 LEU A C 1
ATOM 5198 O O . LEU A 1 662 ? -25.735 3.008 37.372 1.00 95.00 662 LEU A O 1
ATOM 5202 N N . PRO A 1 663 ? -23.940 4.286 36.896 1.00 93.75 663 PRO A N 1
ATOM 5203 C CA . PRO A 1 663 ? -23.062 3.609 37.847 1.00 93.75 663 PRO A CA 1
ATOM 5204 C C . PRO A 1 663 ? -23.665 3.561 39.262 1.00 93.75 663 PRO A C 1
ATOM 5206 O O . PRO A 1 663 ? -24.086 4.572 39.826 1.00 93.75 663 PRO A O 1
ATOM 5209 N N . GLY A 1 664 ? -23.727 2.363 39.849 1.00 86.31 664 GLY A N 1
ATOM 5210 C CA . GLY A 1 664 ? -24.314 2.133 41.176 1.00 86.31 664 GLY A CA 1
ATOM 5211 C C . GLY A 1 664 ? -25.847 2.033 41.222 1.00 86.31 664 GLY A C 1
ATOM 5212 O O . GLY A 1 664 ? -26.397 1.767 42.297 1.00 86.31 664 GLY A O 1
ATOM 5213 N N . ALA A 1 665 ? -26.554 2.197 40.096 1.00 89.19 665 ALA A N 1
ATOM 5214 C CA . ALA A 1 665 ? -27.976 1.871 40.003 1.00 89.19 665 ALA A CA 1
ATOM 5215 C C . ALA A 1 665 ? -28.190 0.346 39.946 1.00 89.19 665 ALA A C 1
ATOM 5217 O O . ALA A 1 665 ? -27.397 -0.405 39.379 1.00 89.19 665 ALA A O 1
ATOM 5218 N N . ALA A 1 666 ? -29.278 -0.137 40.552 1.00 86.06 666 ALA A N 1
ATOM 5219 C CA . ALA A 1 666 ? -29.554 -1.570 40.628 1.00 86.06 666 ALA A CA 1
ATOM 5220 C C . ALA A 1 666 ? -29.778 -2.172 39.228 1.00 86.06 666 ALA A C 1
ATOM 5222 O O . ALA A 1 666 ? -30.742 -1.812 38.559 1.00 86.06 666 ALA A O 1
ATOM 5223 N N . GLY A 1 667 ? -28.917 -3.113 38.827 1.00 82.31 667 GLY A N 1
ATOM 5224 C CA . GLY A 1 667 ? -28.983 -3.805 37.533 1.00 82.31 667 GLY A CA 1
ATOM 5225 C C . GLY A 1 667 ? -28.285 -3.092 36.368 1.00 82.31 667 GLY A C 1
ATOM 5226 O O . GLY A 1 667 ? -28.176 -3.689 35.306 1.00 82.31 667 GLY A O 1
ATOM 5227 N N . ALA A 1 668 ? -27.781 -1.866 36.561 1.00 93.38 668 ALA A N 1
ATOM 5228 C CA . ALA A 1 668 ? -27.098 -1.107 35.508 1.00 93.38 668 ALA A CA 1
ATOM 5229 C C . ALA A 1 668 ? -25.663 -1.595 35.247 1.00 93.38 668 ALA A C 1
ATOM 5231 O O . ALA A 1 668 ? -25.187 -1.541 34.120 1.00 93.38 668 ALA A O 1
ATOM 5232 N N . GLU A 1 669 ? -24.969 -2.095 36.276 1.00 95.00 669 GLU A N 1
ATOM 5233 C CA . GLU A 1 669 ? -23.569 -2.524 36.142 1.00 95.00 669 GLU A CA 1
ATOM 5234 C C . GLU A 1 669 ? -23.395 -3.665 35.128 1.00 95.00 669 GLU A C 1
ATOM 5236 O O . GLU A 1 669 ? -22.448 -3.630 34.347 1.00 95.00 669 GLU A O 1
ATOM 5241 N N . ASP A 1 670 ? -24.328 -4.622 35.077 1.00 95.44 670 ASP A N 1
ATOM 5242 C CA . ASP A 1 670 ? -24.272 -5.733 34.120 1.00 95.44 670 ASP A CA 1
ATOM 5243 C C . ASP A 1 670 ? -24.356 -5.225 32.667 1.00 95.44 670 ASP A C 1
ATOM 5245 O O . ASP A 1 670 ? -23.572 -5.653 31.821 1.00 95.44 670 ASP A O 1
ATOM 5249 N N . ALA A 1 671 ? -25.251 -4.268 32.388 1.00 96.81 671 ALA A N 1
ATOM 5250 C CA . ALA A 1 671 ? -25.402 -3.639 31.071 1.00 96.81 671 ALA A CA 1
ATOM 5251 C C . ALA A 1 671 ? -24.169 -2.804 30.688 1.00 96.81 671 ALA A C 1
ATOM 5253 O O . ALA A 1 671 ? -23.645 -2.920 29.580 1.00 96.81 671 ALA A O 1
ATOM 5254 N N . ILE A 1 672 ? -23.640 -2.016 31.632 1.00 98.44 672 ILE A N 1
ATOM 5255 C CA . ILE A 1 672 ? -22.414 -1.236 31.423 1.00 98.44 672 ILE A CA 1
ATOM 5256 C C . ILE A 1 672 ? -21.245 -2.165 31.079 1.00 98.44 672 ILE A C 1
ATOM 5258 O O . ILE A 1 672 ? -20.531 -1.918 30.108 1.00 98.44 672 ILE A O 1
ATOM 5262 N N . ARG A 1 673 ? -21.044 -3.240 31.852 1.00 97.88 673 ARG A N 1
ATOM 5263 C CA . ARG A 1 673 ? -19.956 -4.202 31.621 1.00 97.88 673 ARG A CA 1
ATOM 5264 C C . ARG A 1 673 ? -20.125 -4.949 30.303 1.00 97.88 673 ARG A C 1
ATOM 5266 O O . ARG A 1 673 ? -19.144 -5.090 29.577 1.00 97.88 673 ARG A O 1
ATOM 5273 N N . ALA A 1 674 ? -21.347 -5.353 29.953 1.00 97.56 674 ALA A N 1
ATOM 5274 C CA . ALA A 1 674 ? -21.638 -5.942 28.647 1.00 97.56 674 ALA A CA 1
ATOM 5275 C C . ALA A 1 674 ? -21.263 -4.984 27.504 1.00 97.56 674 ALA A C 1
ATOM 5277 O O . ALA A 1 674 ? -20.597 -5.386 26.550 1.00 97.56 674 ALA A O 1
ATOM 5278 N N . ASN A 1 675 ? -21.588 -3.695 27.639 1.00 98.44 675 ASN A N 1
ATOM 5279 C CA . ASN A 1 675 ? -21.224 -2.707 26.632 1.00 98.44 675 ASN A CA 1
ATOM 5280 C C . ASN A 1 675 ? -19.713 -2.424 26.578 1.00 98.44 675 ASN A C 1
ATOM 5282 O O . ASN A 1 675 ? -19.171 -2.167 25.507 1.00 98.44 675 ASN A O 1
ATOM 5286 N N . LEU A 1 676 ? -19.005 -2.482 27.709 1.00 98.62 676 LEU A N 1
ATOM 5287 C CA . LEU A 1 676 ? -17.543 -2.368 27.729 1.00 98.62 676 LEU A CA 1
ATOM 5288 C C . LEU A 1 676 ? -16.880 -3.531 26.985 1.00 98.62 676 LEU A C 1
ATOM 5290 O O . LEU A 1 676 ? -15.988 -3.289 26.174 1.00 98.62 676 LEU A O 1
ATOM 5294 N N . VAL A 1 677 ? -17.346 -4.764 27.202 1.00 98.31 677 VAL A N 1
ATOM 5295 C CA . VAL A 1 677 ? -16.897 -5.942 26.439 1.00 98.31 677 VAL A CA 1
ATOM 5296 C C . VAL A 1 677 ? -17.150 -5.744 24.942 1.00 98.31 677 VAL A C 1
ATOM 5298 O O . VAL A 1 677 ? -16.242 -5.959 24.136 1.00 98.31 677 VAL A O 1
ATOM 5301 N N . HIS A 1 678 ? -18.339 -5.253 24.570 1.00 97.62 678 HIS A N 1
ATOM 5302 C CA . HIS A 1 678 ? -18.651 -4.895 23.183 1.00 97.62 678 HIS A CA 1
ATOM 5303 C C . HIS A 1 678 ? -17.653 -3.880 22.615 1.00 97.62 678 HIS A C 1
ATOM 5305 O O . HIS A 1 678 ? -17.108 -4.105 21.539 1.00 97.62 678 HIS A O 1
ATOM 5311 N N . LEU A 1 679 ? -17.343 -2.799 23.337 1.00 98.31 679 LEU A N 1
ATOM 5312 C CA . LEU A 1 679 ? -16.393 -1.785 22.872 1.00 98.31 679 LEU A CA 1
ATOM 5313 C C . LEU A 1 679 ? -14.962 -2.328 22.722 1.00 98.31 679 LEU A C 1
ATOM 5315 O O . LEU A 1 679 ? -14.304 -2.009 21.731 1.00 98.31 679 LEU A O 1
ATOM 5319 N N . TYR A 1 680 ? -14.484 -3.173 23.641 1.00 97.50 680 TYR A N 1
ATOM 5320 C CA . TYR A 1 680 ? -13.178 -3.834 23.504 1.00 97.50 680 TYR A CA 1
ATOM 5321 C C . TYR A 1 680 ? -13.115 -4.710 22.247 1.00 97.50 680 TYR A C 1
ATOM 5323 O O . TYR A 1 680 ? -12.128 -4.664 21.507 1.00 97.50 680 TYR A O 1
ATOM 5331 N N . GLN A 1 681 ? -14.184 -5.445 21.943 1.00 93.62 681 GLN A N 1
ATOM 5332 C CA . GLN A 1 681 ? -14.251 -6.264 20.736 1.00 93.62 681 GLN A CA 1
ATOM 5333 C C . GLN A 1 681 ? -14.395 -5.413 19.470 1.00 93.62 681 GLN A C 1
ATOM 5335 O O . GLN A 1 681 ? -13.729 -5.664 18.461 1.00 93.62 681 GLN A O 1
ATOM 5340 N N . HIS A 1 682 ? -15.267 -4.412 19.494 1.00 94.44 682 HIS A N 1
ATOM 5341 C CA . HIS A 1 682 ? -15.608 -3.593 18.336 1.00 94.44 682 HIS A CA 1
ATOM 5342 C C . HIS A 1 682 ? -14.482 -2.630 17.961 1.00 94.44 682 HIS A C 1
ATOM 5344 O O . HIS A 1 682 ? -14.067 -2.611 16.803 1.00 94.44 682 HIS A O 1
ATOM 5350 N N . LEU A 1 683 ? -13.926 -1.897 18.930 1.00 95.62 683 LEU A N 1
ATOM 5351 C CA . LEU A 1 683 ? -12.863 -0.915 18.697 1.00 95.62 683 LEU A CA 1
ATOM 5352 C C . LEU A 1 683 ? -11.474 -1.558 18.666 1.00 95.62 683 LEU A C 1
ATOM 5354 O O . LEU A 1 683 ? -10.695 -1.257 17.765 1.00 95.62 683 LEU A O 1
ATOM 5358 N N . LEU A 1 684 ? -11.161 -2.443 19.617 1.00 93.38 684 LEU A N 1
ATOM 5359 C CA . LEU A 1 684 ? -9.795 -2.951 19.827 1.00 93.38 684 LEU A CA 1
ATOM 5360 C C . LEU A 1 684 ? -9.588 -4.398 19.362 1.00 93.38 684 LEU A C 1
ATOM 5362 O O . LEU A 1 684 ? -8.480 -4.917 19.460 1.00 93.38 684 LEU A O 1
ATOM 5366 N N . GLY A 1 685 ? -10.636 -5.067 18.873 1.00 89.38 685 GLY A N 1
ATOM 5367 C CA . GLY A 1 685 ? -10.551 -6.451 18.403 1.00 89.38 685 GLY A CA 1
ATOM 5368 C C . GLY A 1 685 ? -10.340 -7.490 19.503 1.00 89.38 685 GLY A C 1
ATOM 5369 O O . GLY A 1 685 ? -10.003 -8.629 19.190 1.00 89.38 685 GLY A O 1
ATOM 5370 N N . GLN A 1 686 ? -10.546 -7.131 20.771 1.00 89.69 686 GLN A N 1
ATOM 5371 C CA . GLN A 1 686 ? -10.311 -8.026 21.900 1.00 89.69 686 GLN A CA 1
ATOM 5372 C C . GLN A 1 686 ? -11.592 -8.635 22.450 1.00 89.69 686 GLN A C 1
ATOM 5374 O O . GLN A 1 686 ? -12.544 -7.931 22.772 1.00 89.69 686 GLN A O 1
ATOM 5379 N N . ARG A 1 687 ? -11.581 -9.957 22.619 1.00 88.88 687 ARG A N 1
ATOM 5380 C CA . ARG A 1 687 ? -12.626 -10.685 23.338 1.00 88.88 687 ARG A CA 1
ATOM 5381 C C . ARG A 1 687 ? -12.207 -10.823 24.788 1.00 88.88 687 ARG A C 1
ATOM 5383 O O . ARG A 1 687 ? -11.274 -11.564 25.078 1.00 88.88 687 ARG A O 1
ATOM 5390 N N . LEU A 1 688 ? -12.885 -10.090 25.658 1.00 94.56 688 LEU A N 1
ATOM 5391 C CA . LEU A 1 688 ? -12.638 -10.089 27.094 1.00 94.56 688 LEU A CA 1
ATOM 5392 C C . LEU A 1 688 ? -13.887 -10.573 27.827 1.00 94.56 688 LEU A C 1
ATOM 5394 O O . LEU A 1 688 ? -15.007 -10.333 27.372 1.00 94.56 688 LEU A O 1
ATOM 5398 N N . ASP A 1 689 ? -13.689 -11.224 28.968 1.00 96.44 689 ASP A N 1
ATOM 5399 C CA . ASP A 1 689 ? -14.779 -11.536 29.888 1.00 96.44 689 ASP A CA 1
ATOM 5400 C C . ASP A 1 689 ? -15.192 -10.277 30.675 1.00 96.44 689 ASP A C 1
ATOM 5402 O O . ASP A 1 689 ? -14.428 -9.323 30.824 1.00 96.44 689 ASP A O 1
ATOM 5406 N N . ALA A 1 690 ? -16.420 -10.250 31.197 1.00 95.75 690 ALA A N 1
ATOM 5407 C CA . ALA A 1 690 ? -16.958 -9.079 31.903 1.00 95.75 690 ALA A CA 1
ATOM 5408 C C . ALA A 1 690 ? -16.230 -8.748 33.227 1.00 95.75 690 ALA A C 1
ATOM 5410 O O . ALA A 1 690 ? -16.382 -7.638 33.751 1.00 95.75 690 ALA A O 1
ATOM 5411 N N . ASP A 1 691 ? -15.480 -9.707 33.774 1.00 96.00 691 ASP A N 1
ATOM 5412 C CA . ASP A 1 691 ? -14.627 -9.590 34.959 1.00 96.00 691 ASP A CA 1
ATOM 5413 C C . ASP A 1 691 ? -13.129 -9.472 34.618 1.00 96.00 691 ASP A C 1
ATOM 5415 O O . ASP A 1 691 ? -12.283 -9.565 35.510 1.00 96.00 691 ASP A O 1
ATOM 5419 N N . ASP A 1 692 ? -12.788 -9.238 33.346 1.00 98.12 692 ASP A N 1
ATOM 5420 C CA . ASP A 1 692 ? -11.410 -8.993 32.931 1.00 98.12 692 ASP A CA 1
ATOM 5421 C C . ASP A 1 692 ? -10.860 -7.686 33.554 1.00 98.12 692 ASP A C 1
ATOM 5423 O O . ASP A 1 692 ? -11.569 -6.670 33.600 1.00 98.12 692 ASP A O 1
ATOM 5427 N N . PRO A 1 693 ? -9.589 -7.653 34.009 1.00 98.00 693 PRO A N 1
ATOM 5428 C CA . PRO A 1 693 ? -8.978 -6.453 34.584 1.00 98.00 693 PRO A CA 1
ATOM 5429 C C . PRO A 1 693 ? -9.016 -5.204 33.689 1.00 98.00 693 PRO A C 1
ATOM 5431 O O . PRO A 1 693 ? -9.040 -4.081 34.205 1.00 98.00 693 PRO A O 1
ATOM 5434 N N . GLU A 1 694 ? -9.006 -5.361 32.365 1.00 96.75 694 GLU A N 1
ATOM 5435 C CA . GLU A 1 694 ? -9.134 -4.238 31.433 1.00 96.75 694 GLU A CA 1
ATOM 5436 C C . GLU A 1 694 ? -10.571 -3.695 31.413 1.00 96.75 694 GLU A C 1
ATOM 5438 O O . GLU A 1 694 ? -10.771 -2.477 31.446 1.00 96.75 694 GLU A O 1
ATOM 5443 N N . VAL A 1 695 ? -11.582 -4.567 31.498 1.00 98.12 695 VAL A N 1
ATOM 5444 C CA . VAL A 1 695 ? -12.986 -4.152 31.660 1.00 98.12 695 VAL A CA 1
ATOM 5445 C C . VAL A 1 695 ? -13.181 -3.415 32.987 1.00 98.12 695 VAL A C 1
ATOM 5447 O O . VAL A 1 695 ? -13.810 -2.355 33.009 1.00 98.12 695 VAL A O 1
ATOM 5450 N N . ASP A 1 696 ? -12.576 -3.898 34.075 1.00 97.69 696 ASP A N 1
ATOM 5451 C CA . ASP A 1 696 ? -12.579 -3.203 35.370 1.00 97.69 696 ASP A CA 1
ATOM 5452 C C . ASP A 1 696 ? -11.943 -1.807 35.289 1.00 97.69 696 ASP A C 1
ATOM 5454 O O . ASP A 1 696 ? -12.450 -0.848 35.881 1.00 97.69 696 ASP A O 1
ATOM 5458 N N . ARG A 1 697 ? -10.849 -1.661 34.533 1.00 97.88 697 ARG A N 1
ATOM 5459 C CA . ARG A 1 697 ? -10.180 -0.369 34.320 1.00 97.88 697 ARG A CA 1
ATOM 5460 C C . ARG A 1 697 ? -11.083 0.609 33.571 1.00 97.88 697 ARG A C 1
ATOM 5462 O O . ARG A 1 697 ? -11.217 1.754 34.004 1.00 97.88 697 ARG A O 1
ATOM 5469 N N . ALA A 1 698 ? -11.714 0.173 32.483 1.00 97.94 698 ALA A N 1
ATOM 5470 C CA . ALA A 1 698 ? -12.625 1.013 31.710 1.00 97.94 698 ALA A CA 1
ATOM 5471 C C . ALA A 1 698 ? -13.894 1.377 32.506 1.00 97.94 698 ALA A C 1
ATOM 5473 O O . ALA A 1 698 ? -14.339 2.527 32.464 1.00 97.94 698 ALA A O 1
ATOM 5474 N N . TYR A 1 699 ? -14.424 0.445 33.306 1.00 98.19 699 TYR A N 1
ATOM 5475 C CA . TYR A 1 699 ? -15.522 0.710 34.241 1.00 98.19 699 TYR A CA 1
ATOM 5476 C C . TYR A 1 699 ? -15.139 1.745 35.307 1.00 98.19 699 TYR A C 1
ATOM 5478 O O . TYR A 1 699 ? -15.938 2.626 35.639 1.00 98.19 699 TYR A O 1
ATOM 5486 N N . GLY A 1 700 ? -13.899 1.686 35.804 1.00 98.00 700 GLY A N 1
ATOM 5487 C CA . GLY A 1 700 ? -13.330 2.694 36.697 1.00 98.00 700 GLY A CA 1
ATOM 5488 C C . GLY A 1 700 ? -13.308 4.087 36.065 1.00 98.00 700 GLY A C 1
ATOM 5489 O O . GLY A 1 700 ? -13.811 5.027 36.672 1.00 98.00 700 GLY A O 1
ATOM 5490 N N . ILE A 1 701 ? -12.823 4.213 34.822 1.00 98.00 701 ILE A N 1
ATOM 5491 C CA . ILE A 1 701 ? -12.814 5.490 34.078 1.00 98.00 701 ILE A CA 1
ATOM 5492 C C . ILE A 1 701 ? -14.230 6.062 33.949 1.00 98.00 701 ILE A C 1
ATOM 5494 O O . ILE A 1 701 ? -14.449 7.236 34.256 1.00 98.00 701 ILE A O 1
ATOM 5498 N N . LEU A 1 702 ? -15.193 5.238 33.522 1.00 98.38 702 LEU A N 1
ATOM 5499 C CA . LEU A 1 702 ? -16.596 5.640 33.400 1.00 98.38 702 LEU A CA 1
ATOM 5500 C C . LEU A 1 702 ? -17.130 6.173 34.737 1.00 98.38 702 LEU A C 1
ATOM 5502 O O . LEU A 1 702 ? -17.712 7.256 34.799 1.00 98.38 702 LEU A O 1
ATOM 5506 N N . THR A 1 703 ? -16.915 5.406 35.805 1.00 98.00 703 THR A N 1
ATOM 5507 C CA . THR A 1 703 ? -17.439 5.706 37.138 1.00 98.00 703 THR A CA 1
ATOM 5508 C C . THR A 1 703 ? -16.812 6.970 37.718 1.00 98.00 703 THR A C 1
ATOM 5510 O O . THR A 1 703 ? -17.540 7.808 38.248 1.00 98.00 703 THR A O 1
ATOM 5513 N N . ASP A 1 704 ? -15.497 7.147 37.589 1.00 98.06 704 ASP A N 1
ATOM 5514 C CA . ASP A 1 704 ? -14.781 8.316 38.107 1.00 98.06 704 ASP A CA 1
ATOM 5515 C C . ASP A 1 704 ? -15.244 9.607 37.416 1.00 98.06 704 ASP A C 1
ATOM 5517 O O . ASP A 1 704 ? -15.541 10.602 38.084 1.00 98.06 704 ASP A O 1
ATOM 5521 N N . VAL A 1 705 ? -15.374 9.589 36.083 1.00 97.12 705 VAL A N 1
ATOM 5522 C CA . VAL A 1 705 ? -15.846 10.750 35.307 1.00 97.12 705 VAL A CA 1
ATOM 5523 C C . VAL A 1 705 ? -17.309 11.062 35.612 1.00 97.12 705 VAL A C 1
ATOM 5525 O O . VAL A 1 705 ? -17.669 12.230 35.778 1.00 97.12 705 VAL A O 1
ATOM 5528 N N . TRP A 1 706 ? -18.150 10.033 35.721 1.00 97.25 706 TRP A N 1
ATOM 5529 C CA . TRP A 1 706 ? -19.550 10.198 36.102 1.00 97.25 706 TRP A CA 1
ATOM 5530 C C . TRP A 1 706 ? -19.689 10.802 37.509 1.00 97.25 706 TRP A C 1
ATOM 5532 O O . TRP A 1 706 ? -20.447 11.755 37.694 1.00 97.25 706 TRP A O 1
ATOM 5542 N N . GLN A 1 707 ? -18.925 10.313 38.495 1.00 96.38 707 GLN A N 1
ATOM 5543 C CA . GLN A 1 707 ? -18.952 10.823 39.871 1.00 96.38 707 GLN A CA 1
ATOM 5544 C C . GLN A 1 707 ? -18.482 12.279 39.968 1.00 96.38 707 GLN A C 1
ATOM 5546 O O . GLN A 1 707 ? -19.132 13.077 40.650 1.00 96.38 707 GLN A O 1
ATOM 5551 N N . ASP A 1 708 ? -17.386 12.640 39.291 1.00 95.69 708 ASP A N 1
ATOM 5552 C CA . ASP A 1 708 ? -16.895 14.025 39.260 1.00 95.69 708 ASP A CA 1
ATOM 5553 C C . ASP A 1 708 ? -17.921 14.966 38.615 1.00 95.69 708 ASP A C 1
ATOM 5555 O O . ASP A 1 708 ? -18.249 16.020 39.166 1.00 95.69 708 ASP A O 1
ATOM 5559 N N . GLY A 1 709 ? -18.508 14.542 37.493 1.00 95.19 709 GLY A N 1
ATOM 5560 C CA . GLY A 1 709 ? -19.562 15.276 36.804 1.00 95.19 709 GLY A CA 1
ATOM 5561 C C . GLY A 1 709 ? -20.802 15.506 37.663 1.00 95.19 709 GLY A C 1
ATOM 5562 O O . GLY A 1 709 ? -21.254 16.644 37.801 1.00 95.19 709 GLY A O 1
ATOM 5563 N N . GLN A 1 710 ? -21.315 14.453 38.305 1.00 94.62 710 GLN A N 1
ATOM 5564 C CA . GLN A 1 710 ? -22.444 14.536 39.236 1.00 94.62 710 GLN A CA 1
ATOM 5565 C C . GLN A 1 710 ? -22.152 15.482 40.405 1.00 94.62 710 GLN A C 1
ATOM 5567 O O . GLN A 1 710 ? -22.971 16.346 40.727 1.00 94.62 710 GLN A O 1
ATOM 5572 N N . ALA A 1 711 ? -20.970 15.372 41.018 1.00 94.00 711 ALA A N 1
ATOM 5573 C CA . ALA A 1 711 ? -20.564 16.262 42.100 1.00 94.00 711 ALA A CA 1
ATOM 5574 C C . ALA A 1 711 ? -20.490 17.725 41.636 1.00 94.00 711 ALA A C 1
ATOM 5576 O O . ALA A 1 711 ? -20.958 18.621 42.344 1.00 94.00 711 ALA A O 1
ATOM 5577 N N . GLY A 1 712 ? -19.951 17.972 40.440 1.00 92.81 712 GLY A N 1
ATOM 5578 C CA . GLY A 1 712 ? -19.858 19.307 39.860 1.00 92.81 712 GLY A CA 1
ATOM 5579 C C . GLY A 1 712 ? -21.216 19.903 39.483 1.00 92.81 712 GLY A C 1
ATOM 5580 O O . GLY A 1 712 ? -21.433 21.094 39.715 1.00 92.81 712 GLY A O 1
ATOM 5581 N N . LEU A 1 713 ? -22.159 19.108 38.969 1.00 91.88 713 LEU A N 1
ATOM 5582 C CA . LEU A 1 713 ? -23.531 19.546 38.663 1.00 91.88 713 LEU A CA 1
ATOM 5583 C C . LEU A 1 713 ? -24.318 19.959 39.919 1.00 91.88 713 LEU A C 1
ATOM 5585 O O . LEU A 1 713 ? -25.196 20.817 39.835 1.00 91.88 713 LEU A O 1
ATOM 5589 N N . MET A 1 714 ? -23.992 19.397 41.089 1.00 90.12 714 MET A N 1
ATOM 5590 C CA . MET A 1 714 ? -24.632 19.740 42.369 1.00 90.12 714 MET A CA 1
ATOM 5591 C C . MET A 1 714 ? -24.108 21.036 43.014 1.00 90.12 714 MET A C 1
ATOM 5593 O O . MET A 1 714 ? -24.659 21.476 44.027 1.00 90.12 714 MET A O 1
ATOM 5597 N N . LEU A 1 715 ? -23.051 21.653 42.475 1.00 90.56 715 LEU A N 1
ATOM 5598 C CA . LEU A 1 715 ? -22.510 22.909 43.001 1.00 90.56 715 LEU A CA 1
ATOM 5599 C C . LEU A 1 715 ? -23.435 24.094 42.678 1.00 90.56 715 LEU A C 1
ATOM 5601 O O . LEU A 1 715 ? -23.934 24.219 41.563 1.00 90.56 715 LEU A O 1
ATOM 5605 N N . GLU A 1 716 ? -23.609 25.014 43.639 1.00 82.62 716 GLU A N 1
ATOM 5606 C CA . GLU A 1 716 ? -24.416 26.237 43.448 1.00 82.62 716 GLU A CA 1
ATOM 5607 C C . GLU A 1 716 ? -23.902 27.102 42.282 1.00 82.62 716 GLU A C 1
ATOM 5609 O O . GLU A 1 716 ? -24.694 27.674 41.534 1.00 82.62 716 GLU A O 1
ATOM 5614 N N . GLU A 1 717 ? -22.580 27.157 42.102 1.00 86.31 717 GLU A N 1
ATOM 5615 C CA . GLU A 1 717 ? -21.907 27.707 40.923 1.00 86.31 717 GLU A CA 1
ATOM 5616 C C . GLU A 1 717 ? -21.209 26.562 40.179 1.00 86.31 717 GLU A C 1
ATOM 5618 O O . GLU A 1 717 ? -20.002 26.352 40.314 1.00 86.31 717 GLU A O 1
ATOM 5623 N N . SER A 1 718 ? -21.992 25.767 39.444 1.00 82.62 718 SER A N 1
ATOM 5624 C CA . SER A 1 718 ? -21.457 24.610 38.728 1.00 82.62 718 SER A CA 1
ATOM 5625 C C . SER A 1 718 ? -20.467 25.020 37.627 1.00 82.62 718 SER A C 1
ATOM 5627 O O . SER A 1 718 ? -20.815 25.831 36.761 1.00 82.62 718 SER A O 1
ATOM 5629 N N . PRO A 1 719 ? -19.249 24.442 37.601 1.00 82.81 719 PRO A N 1
ATOM 5630 C CA . PRO A 1 719 ? -18.326 24.598 36.482 1.00 82.81 719 PRO A CA 1
ATOM 5631 C C . PRO A 1 719 ? -18.746 23.769 35.257 1.00 82.81 719 PRO A C 1
ATOM 5633 O O . PRO A 1 719 ? -18.168 23.946 34.184 1.00 82.81 719 PRO A O 1
ATOM 5636 N N . TYR A 1 720 ? -19.732 22.873 35.398 1.00 89.31 720 TYR A N 1
ATOM 5637 C CA . TYR A 1 720 ? -20.147 21.931 34.365 1.00 89.31 720 TYR A CA 1
ATOM 5638 C C . TYR A 1 720 ? -21.544 22.279 33.835 1.00 89.31 720 TYR A C 1
ATOM 5640 O O . TYR A 1 720 ? -22.527 22.196 34.570 1.00 89.31 720 TYR A O 1
ATOM 5648 N N . PRO A 1 721 ? -21.681 22.684 32.560 1.00 89.94 721 PRO A N 1
ATOM 5649 C CA . PRO A 1 721 ? -22.994 22.925 31.983 1.00 89.94 721 PRO A CA 1
ATOM 5650 C C . PRO A 1 721 ? -23.727 21.600 31.742 1.00 89.94 721 PRO A C 1
ATOM 5652 O O . PRO A 1 721 ? -23.149 20.651 31.212 1.00 89.94 721 PRO A O 1
ATOM 5655 N N . VAL A 1 722 ? -25.031 21.571 32.041 1.00 93.44 722 VAL A N 1
ATOM 5656 C CA . VAL A 1 722 ? -25.920 20.465 31.635 1.00 93.44 722 VAL A CA 1
ATOM 5657 C C . VAL A 1 722 ? -25.863 20.278 30.117 1.00 93.44 722 VAL A C 1
ATOM 5659 O O . VAL A 1 722 ? -25.675 19.165 29.638 1.00 93.44 722 VAL A O 1
ATOM 5662 N N . ALA A 1 723 ? -25.919 21.379 29.367 1.00 95.12 723 ALA A N 1
ATOM 5663 C CA . ALA A 1 723 ? -25.810 21.352 27.917 1.00 95.12 723 ALA A CA 1
ATOM 5664 C C . ALA A 1 723 ? -24.435 20.854 27.458 1.00 95.12 723 ALA A C 1
ATOM 5666 O O . ALA A 1 723 ? -23.396 21.353 27.909 1.00 95.12 723 ALA A O 1
ATOM 5667 N N . LEU A 1 724 ? -24.430 19.921 26.508 1.00 95.88 724 LEU A N 1
ATOM 5668 C CA . LEU A 1 724 ? -23.219 19.458 25.842 1.00 95.88 724 LEU A CA 1
ATOM 5669 C C . LEU A 1 724 ? -22.552 20.622 25.084 1.00 95.88 724 LEU A C 1
ATOM 5671 O O . LEU A 1 724 ? -23.242 21.545 24.619 1.00 95.88 724 LEU A O 1
ATOM 5675 N N . PRO A 1 725 ? -21.213 20.620 24.940 1.00 92.62 725 PRO A N 1
ATOM 5676 C CA . PRO A 1 725 ? -20.534 21.527 24.019 1.00 92.62 725 PRO A CA 1
ATOM 5677 C C . PRO A 1 725 ? -21.108 21.371 22.608 1.00 92.62 725 PRO A C 1
ATOM 5679 O O . PRO A 1 725 ? -21.403 20.255 22.205 1.00 92.62 725 PRO A O 1
ATOM 5682 N N . GLY A 1 726 ? -21.239 22.470 21.856 1.00 91.50 726 GLY A N 1
ATOM 5683 C CA . GLY A 1 726 ? -21.865 22.469 20.523 1.00 91.50 726 GLY A CA 1
ATOM 5684 C C . GLY A 1 726 ? -21.423 21.315 19.605 1.00 91.50 726 GLY A C 1
ATOM 5685 O O . GLY A 1 726 ? -22.285 20.581 19.147 1.00 91.50 726 GLY A O 1
ATOM 5686 N N . PRO A 1 727 ? -20.110 21.083 19.403 1.00 89.81 727 PRO A N 1
ATOM 5687 C CA . PRO A 1 727 ? -19.614 19.987 18.558 1.00 89.81 727 PRO A CA 1
ATOM 5688 C C . PRO A 1 727 ? -19.916 18.561 19.052 1.00 89.81 727 PRO A C 1
ATOM 5690 O O . PRO A 1 727 ? -19.751 17.613 18.289 1.00 89.81 727 PRO A O 1
ATOM 5693 N N . CYS A 1 728 ? -20.306 18.404 20.321 1.00 95.06 728 CYS A N 1
ATOM 5694 C CA . CYS A 1 728 ? -20.628 17.110 20.929 1.00 95.06 728 CYS A CA 1
ATOM 5695 C C . CYS A 1 728 ? -22.137 16.838 20.982 1.00 95.06 728 CYS A C 1
ATOM 5697 O O . CYS A 1 728 ? -22.559 15.840 21.562 1.00 95.06 728 CYS A O 1
ATOM 5699 N N . ARG A 1 729 ? -22.962 17.757 20.470 1.00 95.75 729 ARG A N 1
ATOM 5700 C CA . ARG A 1 729 ? -24.416 17.587 20.412 1.00 95.75 729 ARG A CA 1
ATOM 5701 C C . ARG A 1 729 ? -24.785 16.750 19.202 1.00 95.75 729 ARG A C 1
ATOM 5703 O O . ARG A 1 729 ? -24.161 16.858 18.150 1.00 95.75 729 ARG A O 1
ATOM 5710 N N . ALA A 1 730 ? -25.844 15.971 19.352 1.00 95.75 730 ALA A N 1
ATOM 5711 C CA . ALA A 1 730 ? -26.514 15.310 18.246 1.00 95.75 730 ALA A CA 1
ATOM 5712 C C . ALA A 1 730 ? -27.836 16.042 17.976 1.00 95.75 730 ALA A C 1
ATOM 5714 O O . ALA A 1 730 ? -28.905 15.591 18.387 1.00 95.75 730 ALA A O 1
ATOM 5715 N N . ASP A 1 731 ? -27.738 17.223 17.359 1.00 94.50 731 ASP A N 1
ATOM 5716 C CA . ASP A 1 731 ? -28.849 18.150 17.097 1.00 94.50 731 ASP A CA 1
ATOM 5717 C C . ASP A 1 731 ? -28.985 18.552 15.620 1.00 94.50 731 ASP A C 1
ATOM 5719 O O . ASP A 1 731 ? -29.646 19.540 15.294 1.00 94.50 731 ASP A O 1
ATOM 5723 N N . ASP A 1 732 ? -28.394 17.755 14.725 1.00 89.25 732 ASP A N 1
ATOM 5724 C CA . ASP A 1 732 ? -28.551 17.904 13.280 1.00 89.25 732 ASP A CA 1
ATOM 5725 C C . ASP A 1 732 ? -30.031 17.813 12.860 1.00 89.25 732 ASP A C 1
ATOM 5727 O O . ASP A 1 732 ? -30.827 17.082 13.460 1.00 89.25 732 ASP A O 1
ATOM 5731 N N . GLU A 1 733 ? -30.406 18.548 11.809 1.00 89.12 733 GLU A N 1
ATOM 5732 C CA . GLU A 1 733 ? -31.787 18.607 11.305 1.00 89.12 733 GLU A CA 1
ATOM 5733 C C . GLU A 1 733 ? -32.310 17.248 10.808 1.00 89.12 733 GLU A C 1
ATOM 5735 O O . GLU A 1 733 ? -33.525 17.044 10.740 1.00 89.12 733 GLU A O 1
ATOM 5740 N N . SER A 1 734 ? -31.417 16.312 10.469 1.00 90.94 734 SER A N 1
ATOM 5741 C CA . SER A 1 734 ? -31.770 14.940 10.087 1.00 90.94 734 SER A CA 1
ATOM 5742 C C . SER A 1 734 ? -32.217 14.064 11.264 1.00 90.94 734 SER A C 1
ATOM 5744 O O . SER A 1 734 ? -32.858 13.035 11.041 1.00 90.94 734 SER A O 1
ATOM 5746 N N . ILE A 1 735 ? -31.924 14.464 12.505 1.00 93.81 735 ILE A N 1
ATOM 5747 C CA . ILE A 1 735 ? -32.264 13.713 13.718 1.00 93.81 735 ILE A CA 1
ATOM 5748 C C . ILE A 1 735 ? -33.643 14.175 14.222 1.00 93.81 735 ILE A C 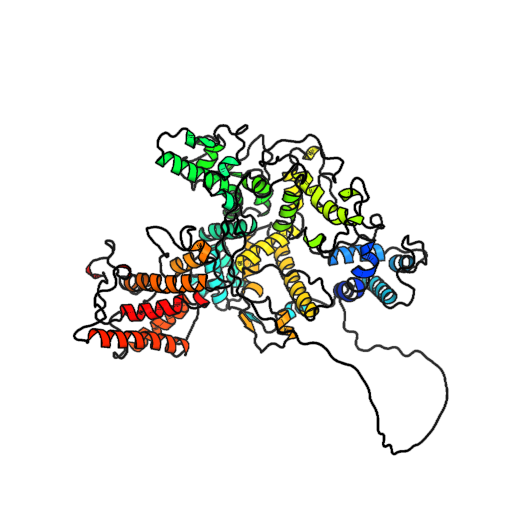1
ATOM 5750 O O . ILE A 1 735 ? -33.837 15.376 14.440 1.00 93.81 735 ILE A O 1
ATOM 5754 N N . PRO A 1 736 ? -34.609 13.259 14.454 1.00 93.62 736 PRO A N 1
ATOM 5755 C CA . PRO A 1 736 ? -35.900 13.610 15.044 1.00 93.62 736 PRO A CA 1
ATOM 5756 C C . PRO A 1 736 ? -35.722 14.365 16.363 1.00 93.62 736 PRO A C 1
ATOM 5758 O O . PRO A 1 736 ? -34.914 13.966 17.197 1.00 93.62 736 PRO A O 1
ATOM 5761 N N . THR A 1 737 ? -36.482 15.442 16.575 1.00 93.25 737 THR A N 1
ATOM 5762 C CA . THR A 1 737 ? -36.311 16.336 17.735 1.00 93.25 737 THR A CA 1
ATOM 5763 C C . THR A 1 737 ? -36.388 15.598 19.077 1.00 93.25 737 THR A C 1
ATOM 5765 O O . THR A 1 737 ? -35.693 15.961 20.018 1.00 93.25 737 THR A O 1
ATOM 5768 N N . GLU A 1 738 ? -37.207 14.552 19.176 1.00 92.75 738 GLU A N 1
ATOM 5769 C CA . GLU A 1 738 ? -37.332 13.696 20.360 1.00 92.75 738 GLU A CA 1
ATOM 5770 C C . GLU A 1 738 ? -36.119 12.792 20.627 1.00 92.75 738 GLU A C 1
ATOM 5772 O O . GLU A 1 738 ? -35.942 12.345 21.758 1.00 92.75 738 GLU A O 1
ATOM 5777 N N . SER A 1 739 ? -35.306 12.534 19.603 1.00 94.12 739 SER A N 1
ATOM 5778 C CA . SER A 1 739 ? -34.083 11.729 19.667 1.00 94.12 739 SER A CA 1
ATOM 5779 C C . SER A 1 739 ? -32.822 12.583 19.792 1.00 94.12 739 SER A C 1
ATOM 5781 O O . SER A 1 739 ? -31.741 12.034 19.988 1.00 94.12 739 SER A O 1
ATOM 5783 N N . GLN A 1 740 ? -32.932 13.909 19.656 1.00 96.19 740 GLN A N 1
ATOM 5784 C CA . GLN A 1 740 ? -31.788 14.809 19.757 1.00 96.19 740 GLN A CA 1
ATOM 5785 C C . GLN A 1 740 ? -31.200 14.799 21.169 1.00 96.19 740 GLN A C 1
ATOM 5787 O O . GLN A 1 740 ? -31.917 14.887 22.168 1.00 96.19 740 GLN A O 1
ATOM 5792 N N . ILE A 1 741 ? -29.870 14.765 21.244 1.00 96.88 741 ILE A N 1
ATOM 5793 C CA . ILE A 1 741 ? -29.126 14.798 22.505 1.00 96.88 741 ILE A CA 1
ATOM 5794 C C . ILE A 1 741 ? -28.327 16.098 22.551 1.00 96.88 741 ILE A C 1
ATOM 5796 O O . ILE A 1 741 ? -27.271 16.243 21.932 1.00 96.88 741 ILE A O 1
ATOM 5800 N N . ILE A 1 742 ? -28.879 17.068 23.280 1.00 97.06 742 ILE A N 1
ATOM 5801 C CA . ILE A 1 742 ? -28.315 18.415 23.465 1.00 97.06 742 ILE A CA 1
ATOM 5802 C C . ILE A 1 742 ? -27.797 18.603 24.894 1.00 97.06 742 ILE A C 1
ATOM 5804 O O . ILE A 1 742 ? -26.820 19.320 25.118 1.00 97.06 742 ILE A O 1
ATOM 5808 N N . ASP A 1 743 ? -28.447 17.942 25.847 1.00 96.38 743 ASP A N 1
ATOM 5809 C CA . ASP A 1 743 ? -28.200 18.036 27.277 1.00 96.38 743 ASP A CA 1
ATOM 5810 C C . ASP A 1 743 ? -27.744 16.679 27.823 1.00 96.38 743 ASP A C 1
ATOM 5812 O O . ASP A 1 743 ? -28.159 15.628 27.341 1.00 96.38 743 ASP A O 1
ATOM 5816 N N . ASP A 1 744 ? -26.911 16.717 28.857 1.00 96.50 744 ASP A N 1
ATOM 5817 C CA . ASP A 1 744 ? -26.401 15.547 29.572 1.00 96.50 744 ASP A CA 1
ATOM 5818 C C . ASP A 1 744 ? -26.582 15.772 31.086 1.00 96.50 744 ASP A C 1
ATOM 5820 O O . ASP A 1 744 ? -25.624 16.095 31.797 1.00 96.50 744 ASP A O 1
ATOM 5824 N N . PRO A 1 745 ? -27.837 15.711 31.580 1.00 95.19 745 PRO A N 1
ATOM 5825 C CA . PRO A 1 745 ? -28.183 16.055 32.961 1.00 95.19 745 PRO A CA 1
ATOM 5826 C C . PRO A 1 745 ? -27.643 15.053 33.985 1.00 95.19 745 PRO A C 1
ATOM 5828 O O . PRO A 1 745 ? -27.432 15.422 35.138 1.00 95.19 745 PRO A O 1
ATOM 5831 N N . ASP A 1 746 ? -27.398 13.814 33.559 1.00 94.69 746 ASP A N 1
ATOM 5832 C CA . ASP A 1 746 ? -26.880 12.742 34.406 1.00 94.69 746 ASP A CA 1
ATOM 5833 C C . ASP A 1 746 ? -25.369 12.514 34.220 1.00 94.69 746 ASP A C 1
ATOM 5835 O O . ASP A 1 746 ? -24.783 11.666 34.892 1.00 94.69 746 ASP A O 1
ATOM 5839 N N . TYR A 1 747 ? -24.708 13.312 33.375 1.00 95.94 747 TYR A N 1
ATOM 5840 C CA . TYR A 1 747 ? -23.281 13.195 33.044 1.00 95.94 747 TYR A CA 1
ATOM 5841 C C . TYR A 1 747 ? -22.874 11.835 32.436 1.00 95.94 747 TYR A C 1
ATOM 5843 O O . TYR A 1 747 ? -21.693 11.480 32.397 1.00 95.94 747 TYR A O 1
ATOM 5851 N N . THR A 1 748 ? -23.850 11.056 31.965 1.00 96.38 748 THR A N 1
ATOM 5852 C CA . THR A 1 748 ? -23.659 9.715 31.401 1.00 96.38 748 THR A CA 1
ATOM 5853 C C . THR A 1 748 ? -23.022 9.788 30.019 1.00 96.38 748 THR A C 1
ATOM 5855 O O . THR A 1 748 ? -22.129 9.000 29.709 1.00 96.38 748 THR A O 1
ATOM 5858 N N . VAL A 1 749 ? -23.424 10.761 29.192 1.00 97.75 749 VAL A N 1
ATOM 5859 C CA . VAL A 1 749 ? -22.878 10.912 27.834 1.00 97.75 749 VAL A CA 1
ATOM 5860 C C . VAL A 1 749 ? -21.388 11.250 27.912 1.00 97.75 749 VAL A C 1
ATOM 5862 O O . VAL A 1 749 ? -20.574 10.606 27.254 1.00 97.75 749 VAL A O 1
ATOM 5865 N N . ARG A 1 750 ? -20.999 12.217 28.755 1.00 97.56 750 ARG A N 1
ATOM 5866 C CA . ARG A 1 750 ? -19.582 12.587 28.934 1.00 97.56 750 ARG A CA 1
ATOM 5867 C C . ARG A 1 750 ? -18.742 11.491 29.587 1.00 97.56 750 ARG A C 1
ATOM 5869 O O . ARG A 1 750 ? -17.564 11.370 29.253 1.00 97.56 750 ARG A O 1
ATOM 5876 N N . ALA A 1 751 ? -19.322 10.684 30.475 1.00 98.06 751 ALA A N 1
ATOM 5877 C CA . ALA A 1 751 ? -18.641 9.510 31.015 1.00 98.06 751 ALA A CA 1
ATOM 5878 C C . ALA A 1 751 ? -18.308 8.502 29.901 1.00 98.06 751 ALA A C 1
ATOM 5880 O O . ALA A 1 751 ? -17.161 8.065 29.792 1.00 98.06 751 ALA A O 1
ATOM 5881 N N . TRP A 1 752 ? -19.260 8.206 29.010 1.00 98.50 752 TRP A N 1
ATOM 5882 C CA . TRP A 1 752 ? -19.006 7.347 27.848 1.00 98.50 752 TRP A CA 1
ATOM 5883 C C . TRP A 1 752 ? -18.025 7.966 26.846 1.00 98.50 752 TRP A C 1
ATOM 5885 O O . TRP A 1 752 ? -17.160 7.254 26.338 1.00 98.50 752 TRP A O 1
ATOM 5895 N N . MET A 1 753 ? -18.060 9.288 26.631 1.00 98.38 753 MET A N 1
ATOM 5896 C CA . MET A 1 753 ? -17.047 9.982 25.818 1.00 98.38 753 MET A CA 1
ATOM 5897 C C . MET A 1 753 ? -15.630 9.753 26.357 1.00 98.38 753 MET A C 1
ATOM 5899 O O . MET A 1 753 ? -14.698 9.599 25.568 1.00 98.38 753 MET A O 1
ATOM 5903 N N . ALA A 1 754 ? -15.445 9.715 27.680 1.00 98.38 754 ALA A N 1
ATOM 5904 C CA . ALA A 1 754 ? -14.140 9.454 28.282 1.00 98.38 754 ALA A CA 1
ATOM 5905 C C . ALA A 1 754 ? -13.656 8.021 28.014 1.00 98.38 754 ALA A C 1
ATOM 5907 O O . ALA A 1 754 ? -12.490 7.833 27.669 1.00 98.38 754 ALA A O 1
ATOM 5908 N N . VAL A 1 755 ? -14.549 7.028 28.098 1.00 98.62 755 VAL A N 1
ATOM 5909 C CA . VAL A 1 755 ? -14.235 5.629 27.757 1.00 98.62 755 VAL A CA 1
ATOM 5910 C C . VAL A 1 755 ? -13.872 5.492 26.278 1.00 98.62 755 VAL A C 1
ATOM 5912 O O . VAL A 1 755 ? -12.841 4.905 25.954 1.00 98.62 755 VAL A O 1
ATOM 5915 N N . VAL A 1 756 ? -14.663 6.081 25.375 1.00 98.62 756 VAL A N 1
ATOM 5916 C CA . VAL A 1 756 ? -14.370 6.049 23.933 1.00 98.62 756 VAL A CA 1
ATOM 5917 C C . VAL A 1 756 ? -13.055 6.775 23.634 1.00 98.62 756 VAL A C 1
ATOM 5919 O O . VAL A 1 756 ? -12.231 6.250 22.895 1.00 98.62 756 VAL A O 1
ATOM 5922 N N . THR A 1 757 ? -12.791 7.928 24.260 1.00 98.56 757 THR A N 1
ATOM 5923 C CA . THR A 1 757 ? -11.505 8.641 24.119 1.00 98.56 757 THR A CA 1
ATOM 5924 C C . THR A 1 757 ? -10.331 7.766 24.559 1.00 98.56 757 THR A C 1
ATOM 5926 O O . THR A 1 757 ? -9.315 7.715 23.870 1.00 98.56 757 THR A O 1
ATOM 5929 N N . TYR A 1 758 ? -10.472 7.069 25.691 1.00 97.81 758 TYR A N 1
ATOM 5930 C CA . TYR A 1 758 ? -9.463 6.145 26.207 1.00 97.81 758 TYR A CA 1
ATOM 5931 C C . TYR A 1 758 ? -9.160 5.018 25.210 1.00 97.81 758 TYR A C 1
ATOM 5933 O O . TYR A 1 758 ? -7.992 4.747 24.943 1.00 97.81 758 TYR A O 1
ATOM 5941 N N . MET A 1 759 ? -10.190 4.417 24.610 1.00 98.19 759 MET A N 1
ATOM 5942 C CA . MET A 1 759 ? -10.019 3.322 23.649 1.00 98.19 759 MET A CA 1
ATOM 5943 C C . MET A 1 759 ? -9.467 3.793 22.299 1.00 98.19 759 MET A C 1
ATOM 5945 O O . MET A 1 759 ? -8.588 3.142 21.747 1.00 98.19 759 MET A O 1
ATOM 5949 N N . LEU A 1 760 ? -9.919 4.937 21.774 1.00 98.12 760 LEU A N 1
ATOM 5950 C CA . LEU A 1 760 ? -9.403 5.489 20.511 1.00 98.12 760 LEU A CA 1
ATOM 5951 C C . LEU A 1 760 ? -7.926 5.914 20.600 1.00 98.12 760 LEU A C 1
ATOM 5953 O O . LEU A 1 760 ? -7.227 5.922 19.586 1.00 98.12 760 LEU A O 1
ATOM 5957 N N . GLY A 1 761 ? -7.457 6.257 21.804 1.00 96.25 761 GLY A N 1
ATOM 5958 C CA . GLY A 1 761 ? -6.056 6.576 22.078 1.00 96.25 761 GLY A CA 1
ATOM 5959 C C . GLY A 1 761 ? -5.171 5.356 22.349 1.00 96.25 761 GLY A C 1
ATOM 5960 O O . GLY A 1 761 ? -3.957 5.515 22.494 1.00 96.25 761 GLY A O 1
ATOM 5961 N N . ASP A 1 762 ? -5.745 4.155 22.435 1.00 95.75 762 ASP A N 1
ATOM 5962 C CA . ASP A 1 762 ? -4.996 2.925 22.671 1.00 95.75 762 ASP A CA 1
ATOM 5963 C C . ASP A 1 762 ? -4.214 2.506 21.419 1.00 95.75 762 ASP A C 1
ATOM 5965 O O . ASP A 1 762 ? -4.710 2.605 20.296 1.00 95.75 762 ASP A O 1
ATOM 5969 N N . TYR A 1 763 ? -2.995 1.985 21.593 1.00 92.12 763 TYR A N 1
ATOM 5970 C CA . TYR A 1 763 ? -2.174 1.551 20.462 1.00 92.12 763 TYR A CA 1
ATOM 5971 C C . TYR A 1 763 ? -2.872 0.471 19.620 1.00 92.12 763 TYR A C 1
ATOM 5973 O O . TYR A 1 763 ? -2.736 0.481 18.403 1.00 92.12 763 TYR A O 1
ATOM 5981 N N . ARG A 1 764 ? -3.705 -0.394 20.207 1.00 91.56 764 ARG A N 1
ATOM 5982 C CA . ARG A 1 764 ? -4.489 -1.399 19.464 1.00 91.56 764 ARG A CA 1
ATOM 5983 C C . ARG A 1 764 ? -5.484 -0.768 18.484 1.00 91.56 764 ARG A C 1
ATOM 5985 O O . ARG A 1 764 ? -5.817 -1.378 17.476 1.00 91.56 764 ARG A O 1
ATOM 5992 N N . TYR A 1 765 ? -5.926 0.467 18.737 1.00 94.69 765 TYR A N 1
ATOM 5993 C CA . TYR A 1 765 ? -6.767 1.229 17.808 1.00 94.69 765 TYR A CA 1
ATOM 5994 C C . TYR A 1 765 ? -5.966 1.949 16.713 1.00 94.69 765 TYR A C 1
ATOM 5996 O O . TYR A 1 765 ? -6.518 2.372 15.695 1.00 94.69 765 TYR A O 1
ATOM 6004 N N . LEU A 1 766 ? -4.651 2.072 16.866 1.00 93.94 766 LEU A N 1
ATOM 6005 C CA . LEU A 1 766 ? -3.783 2.785 15.923 1.00 93.94 766 LEU A CA 1
ATOM 6006 C C . LEU A 1 766 ? -2.944 1.829 15.076 1.00 93.94 766 LEU A C 1
ATOM 6008 O O . LEU A 1 766 ? -2.541 2.190 13.975 1.00 93.94 766 LEU A O 1
ATOM 6012 N N . TYR A 1 767 ? -2.704 0.626 15.586 1.00 91.06 767 TYR A N 1
ATOM 6013 C CA . TYR A 1 767 ? -1.924 -0.419 14.945 1.00 91.06 767 TYR A CA 1
ATOM 6014 C C . TYR A 1 767 ? -2.837 -1.552 14.451 1.00 91.06 767 TYR A C 1
ATOM 6016 O O . TYR A 1 767 ? -3.947 -1.740 14.959 1.00 91.06 767 TYR A O 1
ATOM 6024 N N . GLU A 1 768 ? -2.376 -2.280 13.440 1.00 84.88 768 GLU A N 1
ATOM 6025 C CA . GLU A 1 768 ? -2.906 -3.581 12.993 1.00 84.88 768 GLU A CA 1
ATOM 6026 C C . GLU A 1 768 ? -1.807 -4.621 13.036 1.00 84.88 768 GLU A C 1
ATOM 6028 O O . GLU A 1 768 ? -0.683 -4.242 12.655 1.00 84.88 768 GLU A O 1
#